Protein AF-A0ABD0YC23-F1 (afdb_monomer)

Secondary structure (DSSP, 8-state):
-EEE------TT-----TTEEEEEEPPSSSSS--EEEEEETTS-EEEE-PPP-TTS-EEEEEEEEETTEEEEEEEEE--TTS---HHHHHHHH-SSSEEEEEEE-----GGGT-SS--HHHHHHHHHHHHH-PEEE--SS-SB--TTS-S--B--EEEEES-TTSEEEEEE-S--SSSBPPEEEEES-SSHHHHHHHHHHHHHHHTT-EEEEEEEEBTTTTTT--HHHHHHHHHHTT--HHHHHHHHHHHSSEEE--EETTEEPPPEEESS---TT-SSHHHHHHHHHTTGGGG--SS-EEEEETTEEEEEEEESSHHHHHHHHHHHHHHHHHHHHHTT--B-TTT-EEEEE---------S--SSPPPP-----PPPPPPPPPEE-GGG--HHHHHHHHHTTS-SSPPP-SSHHHHHHHHHHHHHHHHHHHHHH--EE---PPP-PPPHHHHHHHHHHHHHHHHHHHH--HHHHHHHHHHHHHHHHHHHHHHHHHHHHHHHH--TTSTTHHHHHHHHTT---TT-EEEEETTEEEEE---SSHHHHHHHHHHHHHHHHHHHHHTT----TTT--EE---S--S----EEEETTEEEEEESEEEETTEEEETTS--HHHHHHHHHHHHHHHHHTHHHHH-SSS-HHHHHHHIIIIIHHHHTTTHHHHTT--HHHHHHHHHHHHHHHHHHHT--TTS-HHHHHHHTT---HHHHHHHHHHHHHHHHHT-SSHHHHT----S----S-PPPPTT-------

Structure (mmCIF, N/CA/C/O backbone):
data_AF-A0ABD0YC23-F1
#
_entry.id   AF-A0ABD0YC23-F1
#
loop_
_atom_site.group_PDB
_atom_site.id
_atom_site.type_symbol
_atom_site.label_atom_id
_atom_site.label_alt_id
_atom_site.label_comp_id
_atom_site.label_asym_id
_atom_site.label_entity_id
_atom_site.label_seq_id
_atom_site.pdbx_PDB_ins_code
_atom_site.Cartn_x
_atom_site.Cartn_y
_atom_site.Cartn_z
_atom_site.occupancy
_atom_site.B_iso_or_equiv
_atom_site.auth_seq_id
_atom_site.auth_comp_id
_atom_site.auth_asym_id
_atom_site.auth_atom_id
_atom_site.pdbx_PDB_model_num
ATOM 1 N N . MET A 1 1 ? -1.318 6.157 15.256 1.00 77.00 1 MET A N 1
ATOM 2 C CA . MET A 1 1 ? -1.445 6.557 16.674 1.00 77.00 1 MET A CA 1
ATOM 3 C C . MET A 1 1 ? -0.772 7.910 16.801 1.00 77.00 1 MET A C 1
ATOM 5 O O . MET A 1 1 ? 0.180 8.121 16.065 1.00 77.00 1 MET A O 1
ATOM 9 N N . ALA A 1 2 ? -1.264 8.806 17.650 1.00 84.69 2 ALA A N 1
ATOM 10 C CA . ALA A 1 2 ? -0.619 10.093 17.910 1.00 84.69 2 ALA A CA 1
ATOM 11 C C . ALA A 1 2 ? -0.425 10.286 19.416 1.00 84.69 2 ALA A C 1
ATOM 13 O O . ALA A 1 2 ? -1.319 9.954 20.199 1.00 84.69 2 ALA A O 1
ATOM 14 N N . LEU A 1 3 ? 0.741 10.802 19.794 1.00 87.19 3 LEU A N 1
ATOM 15 C CA . LEU A 1 3 ? 1.097 11.174 21.158 1.00 87.19 3 LEU A CA 1
ATOM 16 C C . LEU A 1 3 ? 1.062 12.700 21.208 1.00 87.19 3 LEU A C 1
ATOM 18 O O . LEU A 1 3 ? 1.767 13.348 20.443 1.00 87.19 3 LEU A O 1
ATOM 22 N N . LEU A 1 4 ? 0.170 13.260 22.019 1.00 87.56 4 LEU A N 1
ATOM 23 C CA . LEU A 1 4 ? -0.036 14.700 22.120 1.00 87.56 4 LEU A CA 1
ATOM 24 C C . LEU A 1 4 ? 0.465 15.189 23.472 1.00 87.56 4 LEU A C 1
ATOM 26 O O . LEU A 1 4 ? 0.055 14.667 24.514 1.00 87.56 4 LEU A O 1
ATOM 30 N N . THR A 1 5 ? 1.319 16.195 23.451 1.00 85.62 5 THR A N 1
ATOM 31 C CA . THR A 1 5 ? 1.749 16.963 24.619 1.00 85.62 5 THR A CA 1
ATOM 32 C C . THR A 1 5 ? 0.992 18.289 24.655 1.00 85.62 5 THR A C 1
ATOM 34 O O . THR A 1 5 ? 0.327 18.650 23.686 1.00 85.62 5 THR A O 1
ATOM 37 N N . GLU A 1 6 ? 1.000 18.957 25.810 1.00 84.19 6 GLU A N 1
ATOM 38 C CA . GLU A 1 6 ? 0.387 20.282 25.994 1.00 84.19 6 GLU A CA 1
ATOM 39 C C . GLU A 1 6 ? -1.021 20.441 25.396 1.00 84.19 6 GLU A C 1
ATOM 41 O O . GLU A 1 6 ? -1.325 21.389 24.690 1.00 84.19 6 GLU A O 1
ATOM 46 N N . THR A 1 7 ? -1.947 19.524 25.684 1.00 79.81 7 THR A N 1
ATOM 47 C CA . THR A 1 7 ? -3.281 19.602 25.048 1.00 79.81 7 THR A CA 1
ATOM 48 C C . THR A 1 7 ? -4.116 20.823 25.471 1.00 79.81 7 THR A C 1
ATOM 50 O O . THR A 1 7 ? -5.098 21.144 24.808 1.00 79.81 7 THR A O 1
ATOM 53 N N . HIS A 1 8 ? -3.770 21.488 26.583 1.00 79.62 8 HIS A N 1
ATOM 54 C CA . HIS A 1 8 ? -4.534 22.577 27.229 1.00 79.62 8 HIS A CA 1
ATOM 55 C C . HIS A 1 8 ? -6.008 22.257 27.543 1.00 79.62 8 HIS A C 1
ATOM 57 O O . HIS A 1 8 ? -6.783 23.145 27.901 1.00 79.62 8 HIS A O 1
ATOM 63 N N . LEU A 1 9 ? -6.410 20.991 27.451 1.00 74.50 9 LEU A N 1
ATOM 64 C CA . LEU A 1 9 ? -7.786 20.583 27.676 1.00 74.50 9 LEU A CA 1
ATOM 65 C C . LEU A 1 9 ? -8.067 20.429 29.174 1.00 74.50 9 LEU A C 1
ATOM 67 O O . LEU A 1 9 ? -7.261 19.878 29.924 1.00 74.50 9 LEU A O 1
ATOM 71 N N . LYS A 1 10 ? -9.248 20.875 29.611 1.00 76.44 10 LYS A N 1
ATOM 72 C CA . LYS A 1 10 ? -9.713 20.676 30.990 1.00 76.44 10 LYS A CA 1
ATOM 73 C C . LYS A 1 10 ? -10.306 19.266 31.148 1.00 76.44 10 LYS A C 1
ATOM 75 O O . LYS A 1 10 ? -10.780 18.709 30.150 1.00 76.44 10 LYS A O 1
ATOM 80 N N . PRO A 1 11 ? -10.375 18.705 32.373 1.00 74.50 11 PRO A N 1
ATOM 81 C CA . PRO A 1 11 ? -10.933 17.365 32.606 1.00 74.50 11 PRO A CA 1
ATOM 82 C C . PRO A 1 11 ? -12.360 17.162 32.069 1.00 74.50 11 PRO A C 1
ATOM 84 O O . PRO A 1 11 ? -12.723 16.074 31.637 1.00 74.50 11 PRO A O 1
ATOM 87 N N . HIS A 1 12 ? -13.172 18.223 32.042 1.00 75.00 12 HIS A N 1
ATOM 88 C CA . HIS A 1 12 ? -14.544 18.187 31.523 1.00 75.00 12 HIS A CA 1
ATOM 89 C C . HIS A 1 12 ? -14.645 18.413 30.003 1.00 75.00 12 HIS A C 1
ATOM 91 O O . HIS A 1 12 ? -15.704 18.202 29.412 1.00 75.00 12 HIS A O 1
ATOM 97 N N . THR A 1 13 ? -13.572 18.852 29.341 1.00 71.94 13 THR A N 1
ATOM 98 C CA . THR A 1 13 ? -13.572 19.082 27.893 1.00 71.94 13 THR A CA 1
ATOM 99 C C . THR A 1 13 ? -13.552 17.736 27.171 1.00 71.94 13 THR A C 1
ATOM 101 O O . THR A 1 13 ? -12.665 16.928 27.414 1.00 71.94 13 THR A O 1
ATOM 104 N N . LYS A 1 14 ? -14.485 17.466 26.252 1.00 64.69 14 LYS A N 1
ATOM 105 C CA . LYS A 1 14 ? -14.485 16.216 25.468 1.00 64.69 14 LYS A CA 1
ATOM 106 C C . LYS A 1 14 ? -13.683 16.392 24.175 1.00 64.69 14 LYS A C 1
ATOM 108 O O . LYS A 1 14 ? -14.085 17.160 23.308 1.00 64.69 14 LYS A O 1
ATOM 113 N N . LEU A 1 15 ? -12.582 15.650 24.022 1.00 65.44 15 LEU A N 1
ATOM 114 C CA . LEU A 1 15 ? -11.820 15.575 22.768 1.00 65.44 15 LEU A CA 1
ATOM 115 C C . LEU A 1 15 ? -12.269 14.352 21.967 1.00 65.44 15 LEU A C 1
ATOM 117 O O . LEU A 1 15 ? -11.932 13.215 22.304 1.00 65.44 15 LEU A O 1
ATOM 121 N N . TYR A 1 16 ? -13.033 14.597 20.905 1.00 70.12 16 TYR A N 1
ATOM 122 C CA . TYR A 1 16 ? -13.565 13.552 20.042 1.00 70.12 16 TYR A CA 1
ATOM 123 C C . TYR A 1 16 ? -12.933 13.599 18.652 1.00 70.12 16 TYR A C 1
ATOM 125 O O . TYR A 1 16 ? -13.166 14.526 17.877 1.00 70.12 16 TYR A O 1
ATOM 133 N N . THR A 1 17 ? -12.203 12.539 18.315 1.00 66.50 17 THR A N 1
ATOM 134 C CA . THR A 1 17 ? -11.579 12.359 17.003 1.00 66.50 17 THR A CA 1
ATOM 135 C C . THR A 1 17 ? -12.180 11.109 16.350 1.00 66.50 17 THR A C 1
ATOM 137 O O . THR A 1 17 ? -11.949 9.999 16.828 1.00 66.50 17 THR A O 1
ATOM 140 N N . PRO A 1 18 ? -13.003 11.224 15.287 1.00 63.09 18 PRO A N 1
ATOM 141 C CA . PRO A 1 18 ? -13.678 10.071 14.691 1.00 63.09 18 PRO A CA 1
ATOM 142 C C . PRO A 1 18 ? -12.716 8.957 14.253 1.00 63.09 18 PRO A C 1
ATOM 144 O O . PRO A 1 18 ? -11.789 9.212 13.488 1.00 63.09 18 PRO A O 1
ATOM 147 N N . GLY A 1 19 ? -12.971 7.717 14.685 1.00 66.62 19 GLY A N 1
ATOM 148 C CA . GLY A 1 19 ? -12.115 6.561 14.398 1.00 66.62 19 GLY A CA 1
ATOM 149 C C . GLY A 1 19 ? -10.919 6.420 15.344 1.00 66.62 19 GLY A C 1
ATOM 150 O O . GLY A 1 19 ? -10.096 5.527 15.135 1.00 66.62 19 GLY A O 1
ATOM 151 N N . TYR A 1 20 ? -10.824 7.279 16.365 1.00 75.12 20 TYR A N 1
ATOM 152 C CA . TYR A 1 20 ? -9.792 7.237 17.390 1.00 75.12 20 TYR A CA 1
ATOM 153 C C . TYR A 1 20 ? -10.399 7.236 18.799 1.00 75.12 20 TYR A C 1
ATOM 155 O O . TYR A 1 20 ? -11.367 7.939 19.089 1.00 75.12 20 TYR A O 1
ATOM 163 N N . ILE A 1 21 ? -9.783 6.450 19.672 1.00 80.69 21 ILE A N 1
ATOM 164 C CA . ILE A 1 21 ? -9.956 6.441 21.116 1.00 80.69 21 ILE A CA 1
ATOM 165 C C . ILE A 1 21 ? -8.944 7.426 21.696 1.00 80.69 21 ILE A C 1
ATOM 167 O O . ILE A 1 21 ? -7.751 7.359 21.391 1.00 80.69 21 ILE A O 1
ATOM 171 N N . THR A 1 22 ? -9.439 8.341 22.520 1.00 84.25 22 THR A N 1
ATOM 172 C CA . THR A 1 22 ? -8.638 9.371 23.178 1.00 84.25 22 THR A CA 1
ATOM 173 C C . THR A 1 22 ? -8.439 8.987 24.637 1.00 84.25 22 THR A C 1
ATOM 175 O O . THR A 1 22 ? -9.404 8.937 25.395 1.00 84.25 22 THR A O 1
ATOM 178 N N . LEU A 1 23 ? -7.194 8.752 25.039 1.00 87.12 23 LEU A N 1
ATOM 179 C CA . LEU A 1 23 ? -6.802 8.611 26.442 1.00 87.12 23 LEU A CA 1
ATOM 180 C C . LEU A 1 23 ? -6.134 9.899 26.900 1.00 87.12 23 LEU A C 1
ATOM 182 O O . LEU A 1 23 ? -5.411 10.512 26.113 1.00 87.12 23 LEU A O 1
ATOM 186 N N . ARG A 1 24 ? -6.356 10.312 28.150 1.00 85.88 24 ARG A N 1
ATOM 187 C CA . ARG A 1 24 ? -5.869 11.596 28.672 1.00 85.88 24 ARG A CA 1
ATOM 188 C C . ARG A 1 24 ? -5.372 11.488 30.102 1.00 85.88 24 ARG A C 1
ATOM 190 O O . ARG A 1 24 ? -5.917 10.727 30.895 1.00 85.88 24 ARG A O 1
ATOM 197 N N . ASN A 1 25 ? -4.356 12.286 30.405 1.00 86.50 25 ASN A N 1
ATOM 198 C CA . ASN A 1 25 ? -3.923 12.604 31.757 1.00 86.50 25 ASN A CA 1
ATOM 199 C C . ASN A 1 25 ? -3.857 14.131 31.869 1.00 86.50 25 ASN A C 1
ATOM 201 O O . ASN A 1 25 ? -2.895 14.764 31.419 1.00 86.50 25 ASN A O 1
ATOM 205 N N . ASP A 1 26 ? -4.934 14.701 32.405 1.00 82.38 26 ASP A N 1
ATOM 206 C CA . ASP A 1 26 ? -5.134 16.142 32.495 1.00 82.38 26 ASP A CA 1
ATOM 207 C C . ASP A 1 26 ? -4.586 16.706 33.810 1.00 82.38 26 ASP A C 1
ATOM 209 O O . ASP A 1 26 ? -4.630 16.065 34.863 1.00 82.38 26 ASP A O 1
ATOM 213 N N . ARG A 1 27 ? -4.088 17.943 33.777 1.00 74.00 27 ARG A N 1
ATOM 214 C CA . ARG A 1 27 ? -3.764 18.690 34.995 1.00 74.00 27 ARG A CA 1
ATOM 215 C C . ARG A 1 27 ? -5.024 19.279 35.618 1.00 74.00 27 ARG A C 1
ATOM 217 O O . ARG A 1 27 ? -5.859 19.876 34.942 1.00 74.00 27 ARG A O 1
ATOM 224 N N . VAL A 1 28 ? -5.121 19.158 36.938 1.00 66.88 28 VAL A N 1
ATOM 225 C CA . VAL A 1 28 ? -6.158 19.808 37.741 1.00 66.88 28 VAL A CA 1
ATOM 226 C C . VAL A 1 28 ? -5.629 21.183 38.166 1.00 66.88 28 VAL A C 1
ATOM 228 O O . VAL A 1 28 ? -4.537 21.275 38.718 1.00 66.88 28 VAL A O 1
ATOM 231 N N . GLY A 1 29 ? -6.365 22.260 37.870 1.00 63.53 29 GLY A N 1
ATOM 232 C CA . GLY A 1 29 ? -6.084 23.607 38.397 1.00 63.53 29 GLY A CA 1
ATOM 233 C C . GLY A 1 29 ? -5.129 24.517 37.602 1.00 63.53 29 GLY A C 1
ATOM 234 O O . GLY A 1 29 ? -4.903 25.644 38.031 1.00 63.53 29 GLY A O 1
ATOM 235 N N . ARG A 1 30 ? -4.587 24.104 36.444 1.00 60.44 30 ARG A N 1
ATOM 236 C CA . ARG A 1 30 ? -3.809 24.979 35.531 1.00 60.44 30 ARG A CA 1
ATOM 237 C C . ARG A 1 30 ? -4.167 24.718 34.065 1.00 60.44 30 ARG A C 1
ATOM 239 O O . ARG A 1 30 ? -4.421 23.576 33.692 1.00 60.44 30 ARG A O 1
ATOM 246 N N . ASN A 1 31 ? -4.150 25.761 33.229 1.00 53.66 31 ASN A N 1
ATOM 247 C CA . ASN A 1 31 ? -4.265 25.615 31.775 1.00 53.66 31 ASN A CA 1
ATOM 248 C C . ASN A 1 31 ? -2.898 25.182 31.207 1.00 53.66 31 ASN A C 1
ATOM 250 O O . ASN A 1 31 ? -1.928 25.920 31.347 1.00 53.66 31 ASN A O 1
ATOM 254 N N . GLY A 1 32 ? -2.820 24.011 30.566 1.00 61.03 32 GLY A N 1
ATOM 255 C CA . GLY A 1 32 ? -1.600 23.516 29.898 1.00 61.03 32 GLY A CA 1
ATOM 256 C C . GLY A 1 32 ? -0.883 22.366 30.612 1.00 61.03 32 GLY A C 1
ATOM 257 O O . GLY A 1 32 ? -1.196 22.030 31.752 1.00 61.03 32 GLY A O 1
ATOM 258 N N . GLY A 1 33 ? 0.050 21.715 29.910 1.00 63.06 33 GLY A N 1
ATOM 259 C CA . GLY A 1 33 ? 0.875 20.615 30.432 1.00 63.06 33 GLY A CA 1
ATOM 260 C C . GLY A 1 33 ? 0.179 19.264 30.652 1.00 63.06 33 GLY A C 1
ATOM 261 O O . GLY A 1 33 ? 0.593 18.497 31.521 1.00 63.06 33 GLY A O 1
ATOM 262 N N . SER A 1 34 ? -0.889 18.989 29.899 1.00 80.06 34 SER A N 1
ATOM 263 C CA . SER A 1 34 ? -1.630 17.714 29.903 1.00 80.06 34 SER A CA 1
ATOM 264 C C . SER A 1 34 ? -1.250 16.856 28.696 1.00 80.06 34 SER A C 1
ATOM 266 O O . SER A 1 34 ? -1.047 17.403 27.612 1.00 80.06 34 SER A O 1
ATOM 268 N N . VAL A 1 35 ? -1.222 15.530 28.850 1.00 86.88 35 VAL A N 1
ATOM 269 C CA . VAL A 1 35 ? -0.870 14.590 27.767 1.00 86.88 35 VAL A CA 1
ATOM 270 C C . VAL A 1 35 ? -2.077 13.786 27.299 1.00 86.88 35 VAL A C 1
ATOM 272 O O . VAL A 1 35 ? -2.952 13.429 28.093 1.00 86.88 35 VAL A O 1
ATOM 275 N N . ALA A 1 36 ? -2.111 13.455 26.009 1.00 86.81 36 ALA A N 1
ATOM 276 C CA . ALA A 1 36 ? -3.126 12.581 25.434 1.00 86.81 36 ALA A CA 1
ATOM 277 C C . ALA A 1 36 ? -2.533 11.567 24.453 1.00 86.81 36 ALA A C 1
ATOM 279 O O . ALA A 1 36 ? -1.530 11.826 23.793 1.00 86.81 36 ALA A O 1
ATOM 280 N N . ILE A 1 37 ? -3.172 10.407 24.330 1.00 88.19 37 ILE A N 1
ATOM 281 C CA . ILE A 1 37 ? -2.880 9.427 23.282 1.00 88.19 37 ILE A CA 1
ATOM 282 C C . ILE A 1 37 ? -4.133 9.260 22.429 1.00 88.19 37 ILE A C 1
ATOM 284 O O . ILE A 1 37 ? -5.191 8.891 22.939 1.00 88.19 37 ILE A O 1
ATOM 288 N N . LEU A 1 38 ? -3.999 9.505 21.125 1.00 82.31 38 LEU A N 1
ATOM 289 C CA . LEU A 1 38 ? -5.019 9.191 20.127 1.00 82.31 38 LEU A CA 1
ATOM 290 C C . LEU A 1 38 ? -4.676 7.861 19.454 1.00 82.31 38 LEU A C 1
ATOM 292 O O . LEU A 1 38 ? -3.755 7.761 18.632 1.00 82.31 38 LEU A O 1
ATOM 296 N N . LEU A 1 39 ? -5.447 6.828 19.767 1.00 78.31 39 LEU A N 1
ATOM 297 C CA . LEU A 1 39 ? -5.275 5.489 19.219 1.00 78.31 39 LEU A CA 1
ATOM 298 C C . LEU A 1 39 ? -6.400 5.162 18.242 1.00 78.31 39 LEU A C 1
ATOM 300 O O . LEU A 1 39 ? -7.549 5.443 18.526 1.00 78.31 39 LEU A O 1
ATOM 304 N N . LYS A 1 40 ? -6.105 4.548 17.095 1.00 72.69 40 LYS A N 1
ATOM 305 C CA . LYS A 1 40 ? -7.156 4.121 16.160 1.00 72.69 40 LYS A CA 1
ATOM 306 C C . LYS A 1 40 ? -8.035 3.055 16.828 1.00 72.69 40 LYS A C 1
ATOM 308 O O . LYS A 1 40 ? -7.487 2.116 17.394 1.00 72.69 40 LYS A O 1
ATOM 313 N N . GLU A 1 41 ? -9.360 3.167 16.714 1.00 78.62 41 GLU A N 1
ATOM 314 C CA . GLU A 1 41 ? -10.340 2.262 17.361 1.00 78.62 41 GLU A CA 1
ATOM 315 C C . GLU A 1 41 ? -10.096 0.772 17.044 1.00 78.62 41 GLU A C 1
ATOM 317 O O . GLU A 1 41 ? -10.433 -0.098 17.837 1.00 78.62 41 GLU A O 1
ATOM 322 N N . SER A 1 42 ? -9.467 0.471 15.903 1.00 69.00 42 SER A N 1
ATOM 323 C CA . SER A 1 42 ? -9.135 -0.891 15.474 1.00 69.00 42 SER A CA 1
ATOM 324 C C . SER A 1 42 ? -7.899 -1.501 16.148 1.00 69.00 42 SER A C 1
ATOM 326 O O . SER A 1 42 ? -7.571 -2.645 15.849 1.00 69.00 42 SER A O 1
ATOM 328 N N . ILE A 1 43 ? -7.144 -0.747 16.955 1.00 68.94 43 ILE A N 1
ATOM 329 C CA . ILE A 1 43 ? -5.915 -1.239 17.593 1.00 68.94 43 ILE A CA 1
ATOM 330 C C . ILE A 1 43 ? -6.255 -1.690 19.017 1.00 68.94 43 ILE A C 1
ATOM 332 O O . ILE A 1 43 ? -6.589 -0.838 19.843 1.00 68.94 43 ILE A O 1
ATOM 336 N N . PRO A 1 44 ? -6.154 -2.993 19.339 1.00 79.06 44 PRO A N 1
ATOM 337 C CA . PRO A 1 44 ? -6.348 -3.460 20.703 1.00 79.06 44 PRO A CA 1
ATOM 338 C C . PRO A 1 44 ? -5.219 -2.941 21.598 1.00 79.06 44 PRO A C 1
ATOM 340 O O . PRO A 1 44 ? -4.037 -3.020 21.253 1.00 79.06 44 PRO A O 1
ATOM 343 N N . PHE A 1 45 ? -5.586 -2.413 22.761 1.00 87.00 45 PHE A N 1
ATOM 344 C CA . PHE A 1 45 ? -4.645 -1.863 23.729 1.00 87.00 45 PHE A CA 1
ATOM 345 C C . PHE A 1 45 ? -5.146 -2.062 25.158 1.00 87.00 45 PHE A C 1
ATOM 347 O O . PHE A 1 45 ? -6.336 -2.253 25.401 1.00 87.00 45 PHE A O 1
ATOM 354 N N . ARG A 1 46 ? -4.223 -1.957 26.112 1.00 90.69 46 ARG A N 1
ATOM 355 C CA . ARG A 1 46 ? -4.505 -1.852 27.544 1.00 90.69 46 ARG A CA 1
ATOM 356 C C . ARG A 1 46 ? -3.822 -0.604 28.083 1.00 90.69 46 ARG A C 1
ATOM 358 O O . ARG A 1 46 ? -2.612 -0.472 27.932 1.00 90.69 46 ARG A O 1
ATOM 365 N N . GLN A 1 47 ? -4.561 0.302 28.713 1.00 91.38 47 GLN A N 1
ATOM 366 C CA . GLN A 1 47 ? -3.943 1.421 29.428 1.00 91.38 47 GLN A CA 1
ATOM 367 C C . GLN A 1 47 ? -3.152 0.890 30.631 1.00 91.38 47 GLN A C 1
ATOM 369 O O . GLN A 1 47 ? -3.601 -0.038 31.309 1.00 91.38 47 GLN A O 1
ATOM 374 N N . ILE A 1 48 ? -1.963 1.443 30.864 1.00 91.25 48 ILE A N 1
ATOM 375 C CA . ILE A 1 48 ? -1.129 1.095 32.018 1.00 91.25 48 ILE A CA 1
ATOM 376 C C . ILE A 1 48 ? -1.133 2.233 33.033 1.00 91.25 48 ILE A C 1
ATOM 378 O O . ILE A 1 48 ? -1.173 3.409 32.669 1.00 91.25 48 ILE A O 1
ATOM 382 N N . ASN A 1 49 ? -1.080 1.861 34.308 1.00 86.69 49 ASN A N 1
ATOM 383 C CA . ASN A 1 49 ? -0.960 2.810 35.402 1.00 86.69 49 ASN A CA 1
ATOM 384 C C . ASN A 1 49 ? 0.520 3.142 35.572 1.00 86.69 49 ASN A C 1
ATOM 386 O O . ASN A 1 49 ? 1.311 2.278 35.938 1.00 86.69 49 ASN A O 1
ATOM 390 N N . LEU A 1 50 ? 0.881 4.381 35.256 1.00 87.38 50 LEU A N 1
ATOM 391 C CA . LEU A 1 50 ? 2.231 4.901 35.433 1.00 87.38 50 LEU A CA 1
ATOM 392 C C . LEU A 1 50 ? 2.328 5.645 36.770 1.00 87.38 50 LEU A C 1
ATOM 394 O O . LEU A 1 50 ? 1.324 6.208 37.216 1.00 87.38 50 LEU A O 1
ATOM 398 N N . PRO A 1 51 ? 3.515 5.685 37.398 1.00 79.00 51 PRO A N 1
ATOM 399 C CA . PRO A 1 51 ? 3.719 6.490 38.592 1.00 79.00 51 PRO A CA 1
ATOM 400 C C . PRO A 1 51 ? 3.461 7.966 38.282 1.00 79.00 51 PRO A C 1
ATOM 402 O O . PRO A 1 51 ? 3.937 8.506 37.280 1.00 79.00 51 PRO A O 1
ATOM 405 N N . THR A 1 52 ? 2.698 8.617 39.153 1.00 77.00 52 THR A N 1
ATOM 406 C CA . THR A 1 52 ? 2.511 10.065 39.118 1.00 77.00 52 THR A CA 1
ATOM 407 C C . THR A 1 52 ? 3.755 10.748 39.661 1.00 77.00 52 THR A C 1
ATOM 409 O O . THR A 1 52 ? 4.174 10.454 40.778 1.00 77.00 52 THR A O 1
ATOM 412 N N . ASP A 1 53 ? 4.321 11.676 38.895 1.00 80.75 53 ASP A N 1
ATOM 413 C CA . ASP A 1 53 ? 5.394 12.538 39.379 1.00 80.75 53 ASP A CA 1
ATOM 414 C C . ASP A 1 53 ? 4.790 13.772 40.078 1.00 80.75 53 ASP A C 1
ATOM 416 O O . ASP A 1 53 ? 4.097 14.558 39.415 1.00 80.75 53 ASP A O 1
ATOM 420 N N . PRO A 1 54 ? 5.001 13.950 41.396 1.00 73.31 54 PRO A N 1
ATOM 421 C CA . PRO A 1 54 ? 4.491 15.110 42.126 1.00 73.31 54 PRO A CA 1
ATOM 422 C C . PRO A 1 54 ? 5.091 16.432 41.625 1.00 73.31 54 PRO A C 1
ATOM 424 O O . PRO A 1 54 ? 4.440 17.470 41.731 1.00 73.31 54 PRO A O 1
ATOM 427 N N . ASP A 1 55 ? 6.273 16.393 41.004 1.00 70.88 55 ASP A N 1
ATOM 428 C CA . ASP A 1 55 ? 6.989 17.583 40.530 1.00 70.88 55 ASP A CA 1
ATOM 429 C C . ASP A 1 55 ? 6.429 18.120 39.205 1.00 70.88 55 ASP A C 1
ATOM 431 O O . ASP A 1 55 ? 6.735 19.237 38.789 1.00 70.88 55 ASP A O 1
ATOM 435 N N . GLY A 1 56 ? 5.545 17.356 38.557 1.00 79.56 56 GLY A N 1
ATOM 436 C CA . GLY A 1 56 ? 4.720 17.835 37.459 1.00 79.56 56 GLY A CA 1
ATOM 437 C C . GLY A 1 56 ? 4.944 17.146 36.118 1.00 79.56 56 GLY A C 1
ATOM 438 O O . GLY A 1 56 ? 4.175 17.446 35.198 1.00 79.56 56 GLY A O 1
ATOM 439 N N . THR A 1 57 ? 5.898 16.221 35.972 1.00 87.00 57 THR A N 1
ATOM 440 C CA . THR A 1 57 ? 6.020 15.431 34.734 1.00 87.00 57 THR A CA 1
ATOM 441 C C . THR A 1 57 ? 4.733 14.644 34.498 1.00 87.00 57 THR A C 1
ATOM 443 O O . THR A 1 57 ? 4.250 13.919 35.372 1.00 87.00 57 THR A O 1
ATOM 446 N N . LYS A 1 58 ? 4.137 14.786 33.313 1.00 89.56 58 LYS A N 1
ATOM 447 C CA . LYS A 1 58 ? 2.915 14.063 32.957 1.00 89.56 58 LYS A CA 1
ATOM 448 C C . LYS A 1 58 ? 3.229 12.925 32.016 1.00 89.56 58 LYS A C 1
ATOM 450 O O . LYS A 1 58 ? 3.896 13.102 31.003 1.00 89.56 58 LYS A O 1
ATOM 455 N N . THR A 1 59 ? 2.714 11.756 32.365 1.00 91.88 59 THR A N 1
ATOM 456 C CA . THR A 1 59 ? 2.922 10.531 31.610 1.00 91.88 59 THR A CA 1
ATOM 457 C C . THR A 1 59 ? 1.590 9.841 31.362 1.00 91.88 59 THR A C 1
ATOM 459 O O . THR A 1 59 ? 0.655 9.921 32.164 1.00 91.88 59 THR A O 1
ATOM 462 N N . LEU A 1 60 ? 1.471 9.189 30.214 1.00 92.44 60 LEU A N 1
ATOM 463 C CA . LEU A 1 60 ? 0.314 8.375 29.874 1.00 92.44 60 LEU A CA 1
ATOM 464 C C . LEU A 1 60 ? 0.793 7.191 29.051 1.00 92.44 60 LEU A C 1
ATOM 466 O O . LEU A 1 60 ? 1.467 7.374 28.044 1.00 92.44 60 LEU A O 1
ATOM 470 N N . GLY A 1 61 ? 0.462 5.981 29.489 1.00 92.12 61 GLY A N 1
ATOM 471 C CA . GLY A 1 61 ? 0.995 4.764 28.899 1.00 92.12 61 GLY A CA 1
ATOM 472 C C . GLY A 1 61 ? -0.092 3.846 28.383 1.00 92.12 61 GLY A C 1
ATOM 473 O O . GLY A 1 61 ? -1.136 3.662 29.014 1.00 92.12 61 GLY A O 1
ATOM 474 N N . ILE A 1 62 ? 0.200 3.192 27.268 1.00 92.19 62 ILE A N 1
ATOM 475 C CA . ILE A 1 62 ? -0.563 2.056 26.775 1.00 92.19 62 ILE A CA 1
ATOM 476 C C . ILE A 1 62 ? 0.357 0.876 26.514 1.00 92.19 62 ILE A C 1
ATOM 478 O O . ILE A 1 62 ? 1.528 1.017 26.173 1.00 92.19 62 ILE A O 1
ATOM 482 N N . LYS A 1 63 ? -0.216 -0.309 26.621 1.00 89.44 63 LYS A N 1
ATOM 483 C CA . LYS A 1 63 ? 0.365 -1.563 26.190 1.00 89.44 63 LYS A CA 1
ATOM 484 C C . LYS A 1 63 ? -0.397 -2.029 24.962 1.00 89.44 63 LYS A C 1
ATOM 486 O O . LYS A 1 63 ? -1.611 -2.216 25.018 1.00 89.44 63 LYS A O 1
ATOM 491 N N . VAL A 1 64 ? 0.315 -2.199 23.861 1.00 84.31 64 VAL A N 1
ATOM 492 C CA . VAL A 1 64 ? -0.214 -2.687 22.585 1.00 84.31 64 VAL A CA 1
ATOM 493 C C . VAL A 1 64 ? 0.536 -3.945 22.181 1.00 84.31 64 VAL A C 1
ATOM 495 O O . VAL A 1 64 ? 1.698 -4.133 22.540 1.00 84.31 64 VAL A O 1
ATOM 498 N N . ILE A 1 65 ? -0.124 -4.826 21.438 1.00 74.69 65 ILE A N 1
ATOM 499 C CA . ILE A 1 65 ? 0.549 -5.971 20.826 1.00 74.69 65 ILE A CA 1
ATOM 500 C C . ILE A 1 65 ? 0.938 -5.553 19.414 1.00 74.69 65 ILE A C 1
ATOM 502 O O . ILE A 1 65 ? 0.076 -5.361 18.560 1.00 74.69 65 ILE A O 1
ATOM 506 N N . LEU A 1 66 ? 2.237 -5.397 19.178 1.00 64.38 66 LEU A N 1
ATOM 507 C CA . LEU A 1 66 ? 2.797 -5.107 17.863 1.00 64.38 66 LEU A CA 1
ATOM 508 C C . LEU A 1 66 ? 3.694 -6.280 17.469 1.00 64.38 66 LEU A C 1
ATOM 510 O O . LEU A 1 66 ? 4.609 -6.641 18.205 1.00 64.38 66 LEU A O 1
ATOM 514 N N . ASN A 1 67 ? 3.427 -6.900 16.319 1.00 55.38 67 ASN A N 1
ATOM 515 C CA . ASN A 1 67 ? 4.189 -8.049 15.800 1.00 55.38 67 ASN A CA 1
ATOM 516 C C . ASN A 1 67 ? 4.290 -9.219 16.791 1.00 55.38 67 ASN A C 1
ATOM 518 O O . ASN A 1 67 ? 5.373 -9.761 17.015 1.00 55.38 67 ASN A O 1
ATOM 522 N N . ASN A 1 68 ? 3.177 -9.563 17.445 1.00 57.56 68 ASN A N 1
ATOM 523 C CA . ASN A 1 68 ? 3.112 -10.573 18.511 1.00 57.56 68 ASN A CA 1
ATOM 524 C C . ASN A 1 68 ? 4.039 -10.309 19.705 1.00 57.56 68 ASN A C 1
ATOM 526 O O . ASN A 1 68 ? 4.292 -11.203 20.512 1.00 57.56 68 ASN A O 1
ATOM 530 N N . ARG A 1 69 ? 4.537 -9.081 19.850 1.00 64.62 69 ARG A N 1
ATOM 531 C CA . ARG A 1 69 ? 5.295 -8.644 21.013 1.00 64.62 69 ARG A CA 1
ATOM 532 C C . ARG A 1 69 ? 4.501 -7.595 21.757 1.00 64.62 69 ARG A C 1
ATOM 534 O O . ARG A 1 69 ? 3.864 -6.718 21.181 1.00 64.62 69 ARG A O 1
ATOM 541 N N . SER A 1 70 ? 4.545 -7.716 23.071 1.00 80.56 70 SER A N 1
ATO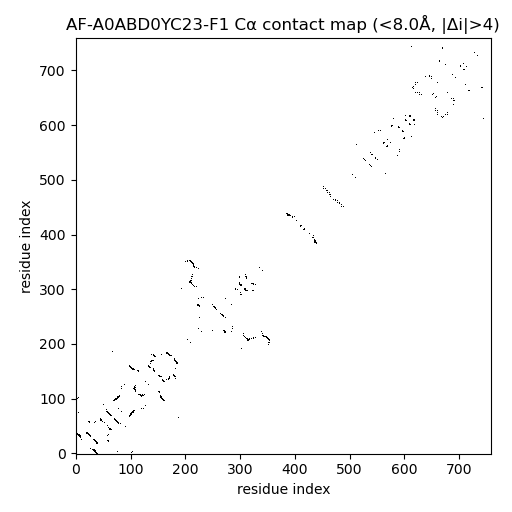M 542 C CA . SER A 1 70 ? 4.054 -6.688 23.966 1.00 80.56 70 SER A CA 1
ATOM 543 C C . SER A 1 70 ? 4.953 -5.458 23.845 1.00 80.56 70 SER A C 1
ATOM 545 O O . SER A 1 70 ? 6.116 -5.511 24.254 1.00 80.56 70 SER A O 1
ATOM 547 N N . THR A 1 71 ? 4.393 -4.367 23.331 1.00 85.56 71 THR A N 1
ATOM 548 C CA . THR A 1 71 ? 5.051 -3.067 23.242 1.00 85.56 71 THR A CA 1
ATOM 549 C C . THR A 1 71 ? 4.338 -2.075 24.149 1.00 85.56 71 THR A C 1
ATOM 551 O O . THR A 1 71 ? 3.149 -1.794 23.988 1.00 85.56 71 THR A O 1
ATOM 554 N N . THR A 1 72 ? 5.076 -1.541 25.110 1.00 92.12 72 THR A N 1
ATOM 555 C CA . THR A 1 72 ? 4.645 -0.460 25.988 1.00 92.12 72 THR A CA 1
ATOM 556 C C . THR A 1 72 ? 5.025 0.867 25.345 1.00 92.12 72 THR A C 1
ATOM 558 O O . THR A 1 72 ? 6.187 1.084 25.014 1.00 92.12 72 THR A O 1
ATOM 561 N N . ILE A 1 73 ? 4.045 1.746 25.156 1.00 92.06 73 ILE A N 1
ATOM 562 C CA . ILE A 1 73 ? 4.220 3.073 24.567 1.00 92.06 73 ILE A CA 1
ATOM 563 C C . ILE A 1 73 ? 3.768 4.103 25.589 1.00 92.06 73 ILE A C 1
ATOM 565 O O . ILE A 1 73 ? 2.625 4.067 26.044 1.00 92.06 73 ILE A O 1
ATOM 569 N N . ILE A 1 74 ? 4.668 5.011 25.944 1.00 94.31 74 ILE A N 1
ATOM 570 C CA . ILE A 1 74 ? 4.476 6.015 26.981 1.00 94.31 74 ILE A CA 1
ATOM 571 C C . ILE A 1 74 ? 4.649 7.394 26.353 1.00 94.31 74 ILE A C 1
ATOM 573 O O . ILE A 1 74 ? 5.705 7.706 25.810 1.00 94.31 74 ILE A O 1
ATOM 577 N N . ASN A 1 75 ? 3.602 8.209 26.435 1.00 94.75 75 ASN A N 1
ATOM 578 C CA . ASN A 1 75 ? 3.652 9.630 26.125 1.00 94.75 75 ASN A CA 1
ATOM 579 C C . ASN A 1 75 ? 4.146 10.401 27.355 1.00 94.75 75 ASN A C 1
ATOM 581 O O . ASN A 1 75 ? 3.628 10.164 28.451 1.00 94.75 75 ASN A O 1
ATOM 585 N N . VAL A 1 76 ? 5.105 11.309 27.179 1.00 92.44 76 VAL A N 1
ATOM 586 C CA . VAL A 1 76 ? 5.687 12.130 28.248 1.00 92.44 76 VAL A CA 1
ATOM 587 C C . VAL A 1 76 ? 5.625 13.607 27.886 1.00 92.44 76 VAL A C 1
ATOM 589 O O . VAL A 1 76 ? 5.944 14.006 26.773 1.00 92.44 76 VAL A O 1
ATOM 592 N N . TYR A 1 77 ? 5.257 14.420 28.869 1.00 92.56 77 TYR A N 1
ATOM 593 C CA . TYR A 1 77 ? 5.482 15.854 28.857 1.00 92.56 77 TYR A CA 1
ATOM 594 C C . TYR A 1 77 ? 6.191 16.256 30.147 1.00 92.56 77 TYR A C 1
ATOM 596 O O . TYR A 1 77 ? 5.622 16.143 31.241 1.00 92.56 77 TYR A O 1
ATOM 604 N N . ASN A 1 78 ? 7.428 16.723 30.014 1.00 91.38 78 ASN A N 1
ATOM 605 C CA . ASN A 1 78 ? 8.198 17.302 31.103 1.00 91.38 78 ASN A CA 1
ATOM 606 C C . ASN A 1 78 ? 8.244 18.832 30.940 1.00 91.38 78 ASN A C 1
ATOM 608 O O . ASN A 1 78 ? 8.801 19.305 29.951 1.00 91.38 78 ASN A O 1
ATOM 612 N N . PRO A 1 79 ? 7.688 19.620 31.877 1.00 88.56 79 PRO A N 1
ATOM 613 C CA . PRO A 1 79 ? 7.744 21.078 31.799 1.00 88.56 79 PRO A CA 1
ATOM 614 C C . PRO A 1 79 ? 9.182 21.615 31.830 1.00 88.56 79 PRO A C 1
ATOM 616 O O . PRO A 1 79 ? 10.033 21.044 32.515 1.00 88.56 79 PRO A O 1
ATOM 619 N N . PRO A 1 80 ? 9.456 22.776 31.213 1.00 85.31 80 PRO A N 1
ATOM 620 C CA . PRO A 1 80 ? 10.814 23.317 31.109 1.00 85.31 80 PRO A CA 1
ATOM 621 C C . PRO A 1 80 ? 11.464 23.656 32.458 1.00 85.31 80 PRO A C 1
ATOM 623 O O . PRO A 1 80 ? 12.687 23.602 32.574 1.00 85.31 80 PRO A O 1
ATOM 626 N N . ASN A 1 81 ? 10.655 23.966 33.475 1.00 85.12 81 ASN A N 1
ATOM 627 C CA . ASN A 1 81 ? 11.113 24.342 34.817 1.00 85.12 81 ASN A CA 1
ATOM 628 C C . ASN A 1 81 ? 11.067 23.179 35.825 1.00 85.12 81 ASN A C 1
ATOM 630 O O . ASN A 1 81 ? 11.245 23.404 37.018 1.00 85.12 81 ASN A O 1
ATOM 634 N N . VAL A 1 82 ? 10.787 21.954 35.369 1.00 88.06 82 VAL A N 1
ATOM 635 C CA . VAL A 1 82 ? 10.754 20.753 36.214 1.00 88.06 82 VAL A CA 1
ATOM 636 C C . VAL A 1 82 ? 12.004 19.923 35.950 1.00 88.06 82 VAL A C 1
ATOM 638 O O . VAL A 1 82 ? 12.386 19.695 34.797 1.00 88.06 82 VAL A O 1
ATOM 641 N N . VAL A 1 83 ? 12.663 19.498 37.030 1.00 90.06 83 VAL A N 1
ATOM 642 C CA . VAL A 1 83 ? 13.862 18.660 36.959 1.00 90.06 83 VAL A CA 1
ATOM 643 C C . VAL A 1 83 ? 13.446 17.221 36.673 1.00 90.06 83 VAL A C 1
ATOM 645 O O . VAL A 1 83 ? 12.751 16.591 37.468 1.00 90.06 83 VAL A O 1
ATOM 648 N N . LEU A 1 84 ? 13.900 16.684 35.543 1.00 89.38 84 LEU A N 1
ATOM 649 C CA . LEU A 1 84 ? 13.639 15.304 35.158 1.00 89.38 84 LEU A CA 1
ATOM 650 C C . LEU A 1 84 ? 14.415 14.355 36.079 1.00 89.38 84 LEU A C 1
ATOM 652 O O . LEU A 1 84 ? 15.645 14.327 36.059 1.00 89.38 84 LEU A O 1
ATOM 656 N N . LYS A 1 85 ? 13.695 13.563 36.879 1.00 89.38 85 LYS A N 1
ATOM 657 C CA . LYS A 1 85 ? 14.288 12.612 37.829 1.00 89.38 85 LYS A CA 1
ATOM 658 C C . LYS A 1 85 ? 14.692 11.302 37.156 1.00 89.38 85 LYS A C 1
ATOM 660 O O . LYS A 1 85 ? 13.895 10.676 36.458 1.00 89.38 85 LYS A O 1
ATOM 665 N N . GLU A 1 86 ? 15.886 10.804 37.475 1.00 87.31 86 GLU A N 1
ATOM 666 C CA . GLU A 1 86 ? 16.341 9.487 37.007 1.00 87.31 86 GLU A CA 1
ATOM 667 C C . GLU A 1 86 ? 15.437 8.352 37.522 1.00 87.31 86 GLU A C 1
ATOM 669 O O . GLU A 1 86 ? 15.136 7.416 36.785 1.00 87.31 86 GLU A O 1
ATOM 674 N N . CYS A 1 87 ? 14.933 8.440 38.761 1.00 87.50 87 CYS A N 1
ATOM 675 C CA . CYS A 1 87 ? 14.030 7.425 39.312 1.00 87.50 87 CYS A CA 1
ATOM 676 C C . CYS A 1 87 ? 12.722 7.300 38.515 1.00 87.50 87 CYS A C 1
ATOM 678 O O . CYS A 1 87 ? 12.237 6.185 38.323 1.00 87.50 87 CYS A O 1
ATOM 680 N N . LEU A 1 88 ? 12.197 8.413 37.989 1.00 89.56 88 LEU A N 1
ATOM 681 C CA . LEU A 1 88 ? 11.039 8.398 37.103 1.00 89.56 88 LEU A CA 1
ATOM 682 C C . LEU A 1 88 ? 11.381 7.664 35.805 1.00 89.56 88 LEU A C 1
ATOM 684 O O . LEU A 1 88 ? 10.663 6.740 35.437 1.00 89.56 88 LEU A O 1
ATOM 688 N N . LEU A 1 89 ? 12.498 8.014 35.156 1.00 89.06 89 LEU A N 1
ATOM 689 C CA . LEU A 1 89 ? 12.956 7.337 33.938 1.00 89.06 89 LEU A CA 1
ATOM 690 C C . LEU A 1 89 ? 13.124 5.827 34.157 1.00 89.06 89 LEU A C 1
ATOM 692 O O . LEU A 1 89 ? 12.639 5.043 33.346 1.00 89.06 89 LEU A O 1
ATOM 696 N N . ARG A 1 90 ? 13.713 5.401 35.283 1.00 88.06 90 ARG A N 1
ATOM 697 C CA . ARG A 1 90 ? 13.817 3.973 35.633 1.00 88.06 90 ARG A CA 1
ATOM 698 C C . ARG A 1 90 ? 12.448 3.301 35.679 1.00 88.06 90 ARG A C 1
ATOM 700 O O . ARG A 1 90 ? 12.271 2.276 35.031 1.00 88.06 90 ARG A O 1
ATOM 707 N N . ASN A 1 91 ? 11.473 3.910 36.348 1.00 89.31 91 ASN A N 1
ATOM 708 C CA . ASN A 1 91 ? 10.124 3.353 36.440 1.00 89.31 91 ASN A CA 1
ATOM 709 C C . ASN A 1 91 ? 9.401 3.312 35.083 1.00 89.31 91 ASN A C 1
ATOM 711 O O . ASN A 1 91 ? 8.604 2.410 34.840 1.00 89.31 91 ASN A O 1
ATOM 715 N N . LEU A 1 92 ? 9.665 4.266 34.181 1.00 90.31 92 LEU A N 1
ATOM 716 C CA . LEU A 1 92 ? 9.091 4.247 32.829 1.00 90.31 92 LEU A CA 1
ATOM 717 C C . LEU A 1 92 ? 9.648 3.101 31.976 1.00 90.31 92 LEU A C 1
ATOM 719 O O . LEU A 1 92 ? 8.942 2.611 31.098 1.00 90.31 92 LEU A O 1
ATOM 723 N N . PHE A 1 93 ? 10.879 2.660 32.242 1.00 90.44 93 PHE A N 1
ATOM 724 C CA . PHE A 1 93 ? 11.536 1.561 31.533 1.00 90.44 93 PHE A CA 1
ATOM 725 C C . PHE A 1 93 ? 11.427 0.197 32.235 1.00 90.44 93 PHE A C 1
ATOM 727 O O . PHE A 1 93 ? 11.809 -0.811 31.639 1.00 90.44 93 PHE A O 1
ATOM 734 N N . ASP A 1 94 ? 10.835 0.131 33.431 1.00 88.25 94 ASP A N 1
ATOM 735 C CA . ASP A 1 94 ? 10.649 -1.093 34.227 1.00 88.25 94 ASP A CA 1
ATOM 736 C C . ASP A 1 94 ? 9.429 -1.929 33.783 1.00 88.25 94 ASP A C 1
ATOM 738 O O . ASP A 1 94 ? 8.625 -2.426 34.569 1.00 88.25 94 ASP A O 1
ATOM 742 N N . TYR A 1 95 ? 9.248 -2.066 32.468 1.00 85.81 95 TYR A N 1
ATOM 743 C CA . TYR A 1 95 ? 8.184 -2.872 31.878 1.00 85.81 95 TYR A CA 1
ATOM 744 C C . TYR A 1 95 ? 8.770 -3.980 31.006 1.00 85.81 95 TYR A C 1
ATOM 746 O O . TYR A 1 95 ? 9.677 -3.766 30.205 1.00 85.81 95 TYR A O 1
ATOM 754 N N . ARG A 1 96 ? 8.197 -5.186 31.109 1.00 79.44 96 ARG A N 1
ATOM 755 C CA . ARG A 1 96 ? 8.597 -6.324 30.269 1.00 79.44 96 ARG A CA 1
ATOM 756 C C . ARG A 1 96 ? 8.262 -6.079 28.794 1.00 79.44 96 ARG A C 1
ATOM 758 O O . ARG A 1 96 ? 7.124 -5.745 28.458 1.00 79.44 96 ARG A O 1
ATOM 765 N N . GLY A 1 97 ? 9.217 -6.390 27.919 1.00 80.94 97 GLY A N 1
ATOM 766 C CA . GLY A 1 97 ? 9.067 -6.301 26.465 1.00 80.94 97 GLY A CA 1
ATOM 767 C C . GLY A 1 97 ? 9.695 -5.037 25.885 1.00 80.94 97 GLY A C 1
ATOM 768 O O . GLY A 1 97 ? 10.638 -4.487 26.447 1.00 80.94 97 GLY A O 1
ATOM 769 N N . THR A 1 98 ? 9.202 -4.597 24.728 1.00 85.12 98 THR A N 1
ATOM 770 C CA . THR A 1 98 ? 9.675 -3.357 24.101 1.00 85.12 98 THR A CA 1
ATOM 771 C C . THR A 1 98 ? 9.016 -2.170 24.789 1.00 85.12 98 THR A C 1
ATOM 773 O O . THR A 1 98 ? 7.793 -2.126 24.886 1.00 85.12 98 THR A O 1
ATOM 776 N N . VAL A 1 99 ? 9.813 -1.211 25.249 1.00 90.50 99 VAL A N 1
ATOM 777 C CA . VAL A 1 99 ? 9.337 0.020 25.884 1.00 90.50 99 VAL A CA 1
ATOM 778 C C . VAL A 1 99 ? 9.781 1.202 25.046 1.00 90.50 99 VAL A C 1
ATOM 780 O O . VAL A 1 99 ? 10.961 1.310 24.714 1.00 90.50 99 VAL A O 1
ATOM 783 N N . ILE A 1 100 ? 8.827 2.065 24.709 1.00 91.62 100 ILE A N 1
ATOM 784 C CA . ILE A 1 100 ? 9.025 3.279 23.925 1.00 91.62 100 ILE A CA 1
ATOM 785 C C . ILE A 1 100 ? 8.445 4.439 24.719 1.00 91.62 100 ILE A C 1
ATOM 787 O O . ILE 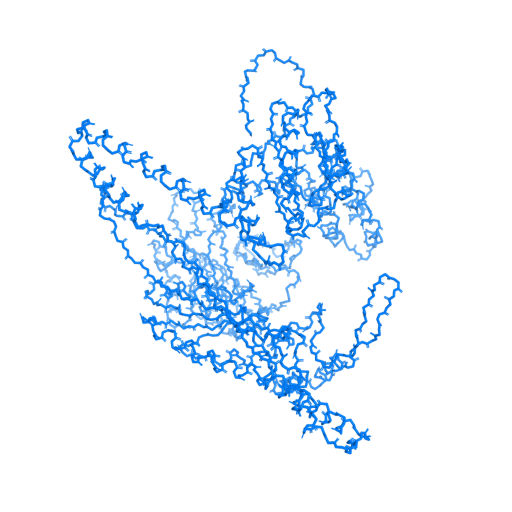A 1 100 ? 7.264 4.431 25.062 1.00 91.62 100 ILE A O 1
ATOM 791 N N . VAL A 1 101 ? 9.277 5.430 24.999 1.00 93.19 101 VAL A N 1
ATOM 792 C CA . VAL A 1 101 ? 8.922 6.643 25.728 1.00 93.19 101 VAL A CA 1
ATOM 793 C C . VAL A 1 101 ? 9.153 7.816 24.788 1.00 93.19 101 VAL A C 1
ATOM 795 O O . VAL A 1 101 ? 10.270 8.015 24.323 1.00 93.19 101 VAL A O 1
ATOM 798 N N . ALA A 1 102 ? 8.107 8.563 24.463 1.00 93.75 102 ALA A N 1
ATOM 799 C CA . ALA A 1 102 ? 8.162 9.622 23.463 1.00 93.75 102 ALA A CA 1
ATOM 800 C C . ALA A 1 102 ? 7.365 10.848 23.903 1.00 93.75 102 ALA A C 1
ATOM 802 O O . ALA A 1 102 ? 6.342 10.714 24.575 1.00 93.75 102 ALA A O 1
ATOM 803 N N . GLY A 1 103 ? 7.813 12.026 23.484 1.00 91.56 103 GLY A N 1
ATOM 804 C CA . GLY A 1 103 ? 7.136 13.293 23.737 1.00 91.56 103 GLY A CA 1
ATOM 805 C C . GLY A 1 103 ? 8.128 14.422 23.982 1.00 91.56 103 GLY A C 1
ATOM 806 O O . GLY A 1 103 ? 9.295 14.319 23.602 1.00 91.56 103 GLY A O 1
ATOM 807 N N . ASP A 1 104 ? 7.658 15.486 24.622 1.00 92.31 104 ASP A N 1
ATOM 808 C CA . ASP A 1 104 ? 8.457 16.674 24.910 1.00 92.31 104 ASP A CA 1
ATOM 809 C C . ASP A 1 104 ? 9.119 16.538 26.285 1.00 92.31 104 ASP A C 1
ATOM 811 O O . ASP A 1 104 ? 8.465 16.555 27.335 1.00 92.31 104 ASP A O 1
ATOM 815 N N . PHE A 1 105 ? 10.441 16.382 26.272 1.00 90.81 105 PHE A N 1
ATOM 816 C CA . PHE A 1 105 ? 11.241 16.251 27.487 1.00 90.81 105 PHE A CA 1
ATOM 817 C C . PHE A 1 105 ? 11.746 17.598 28.013 1.00 90.81 105 PHE A C 1
ATOM 819 O O . PHE A 1 105 ? 12.309 17.643 29.114 1.00 90.81 105 PHE A O 1
ATOM 826 N N . ASN A 1 106 ? 11.628 18.677 27.228 1.00 91.56 106 ASN A N 1
ATOM 827 C CA . ASN A 1 106 ? 12.316 19.948 27.463 1.00 91.56 106 ASN A CA 1
ATOM 828 C C . ASN A 1 106 ? 13.807 19.764 27.832 1.00 91.56 106 ASN A C 1
ATOM 830 O O . ASN A 1 106 ? 14.394 20.497 28.638 1.00 91.56 106 ASN A O 1
ATOM 834 N N . ALA A 1 107 ? 14.440 18.743 27.250 1.00 91.25 107 ALA A N 1
ATOM 835 C CA . ALA A 1 107 ? 15.805 18.326 27.534 1.00 91.25 107 ALA A CA 1
ATOM 836 C C . ALA A 1 107 ? 16.715 18.744 26.377 1.00 91.25 107 ALA A C 1
ATOM 838 O O . ALA A 1 107 ? 16.500 18.366 25.229 1.00 91.25 107 ALA A O 1
ATOM 839 N N . ARG A 1 108 ? 17.756 19.523 26.676 1.00 91.50 108 ARG A N 1
ATOM 840 C CA . ARG A 1 108 ? 18.698 20.035 25.679 1.00 91.50 108 ARG A CA 1
ATOM 841 C C . ARG A 1 108 ? 20.068 19.406 25.873 1.00 91.50 108 ARG A C 1
ATOM 843 O O . ARG A 1 108 ? 20.655 19.518 26.950 1.00 91.50 108 ARG A O 1
ATOM 850 N N . HIS A 1 109 ? 20.600 18.792 24.824 1.00 89.75 109 HIS A N 1
ATOM 851 C CA . HIS A 1 109 ? 21.962 18.270 24.798 1.00 89.75 109 HIS A CA 1
ATOM 852 C C . HIS A 1 109 ? 22.527 18.304 23.377 1.00 89.75 109 HIS A C 1
ATOM 854 O O . HIS A 1 109 ? 21.796 18.154 22.398 1.00 89.75 109 HIS A O 1
ATOM 860 N N . ARG A 1 110 ? 23.851 18.444 23.261 1.00 85.19 110 ARG A N 1
ATOM 861 C CA . ARG A 1 110 ? 24.538 18.484 21.959 1.00 85.19 110 ARG A CA 1
ATOM 862 C C . ARG A 1 110 ? 24.370 17.193 21.150 1.00 85.19 110 ARG A C 1
ATOM 864 O O . ARG A 1 110 ? 24.382 17.245 19.929 1.00 85.19 110 ARG A O 1
ATOM 871 N N . LEU A 1 111 ? 24.177 16.061 21.835 1.00 80.50 111 LEU A N 1
ATOM 872 C CA . LEU A 1 111 ? 24.006 14.738 21.215 1.00 80.50 111 LEU A CA 1
ATOM 873 C C . LEU A 1 111 ? 22.794 14.677 20.268 1.00 80.50 111 LEU A C 1
ATOM 875 O O . LEU A 1 111 ? 22.844 13.957 19.282 1.00 80.50 111 LEU A O 1
ATOM 879 N N . TRP A 1 112 ? 21.737 15.439 20.548 1.00 82.94 112 TRP A N 1
ATOM 880 C CA . TRP A 1 112 ? 20.547 15.541 19.698 1.00 82.94 112 TRP A CA 1
ATOM 881 C C . TRP A 1 112 ? 20.380 16.963 19.151 1.00 82.94 112 TRP A C 1
ATOM 883 O O . TRP A 1 112 ? 19.294 17.532 19.150 1.00 82.94 112 TRP A O 1
ATOM 893 N N . HIS A 1 113 ? 21.491 17.553 18.705 1.00 79.19 113 HIS A N 1
ATOM 894 C CA . HIS A 1 113 ? 21.519 18.778 17.897 1.00 79.19 113 HIS A CA 1
ATOM 895 C C . HIS A 1 113 ? 21.033 20.061 18.598 1.00 79.19 113 HIS A C 1
ATOM 897 O O . HIS A 1 113 ? 20.751 21.062 17.944 1.00 79.19 113 HIS A O 1
ATOM 903 N N . CYS A 1 114 ? 20.999 20.093 19.936 1.00 81.75 114 CYS A N 1
ATOM 904 C CA . CYS A 1 114 ? 20.776 21.340 20.670 1.00 81.75 114 CYS A CA 1
ATOM 905 C C . CYS A 1 114 ? 22.084 22.123 20.856 1.00 81.75 114 CYS A C 1
ATOM 907 O O . CYS A 1 114 ? 23.094 21.578 21.304 1.00 81.75 114 CYS A O 1
ATOM 909 N N . ILE A 1 115 ? 22.040 23.436 20.610 1.00 81.00 115 ILE A N 1
ATOM 910 C CA . ILE A 1 115 ? 23.200 24.335 20.770 1.00 81.00 115 ILE A CA 1
ATOM 911 C C . ILE A 1 115 ? 23.662 24.408 22.236 1.00 81.00 115 ILE A C 1
ATOM 913 O O . ILE A 1 115 ? 24.859 24.400 22.533 1.00 81.00 115 ILE A O 1
ATOM 917 N N . ARG A 1 116 ? 22.707 24.475 23.171 1.00 82.38 116 ARG A N 1
ATOM 918 C CA . ARG A 1 116 ? 22.959 24.573 24.617 1.00 82.38 116 ARG A CA 1
ATOM 919 C C . ARG A 1 116 ? 22.596 23.266 25.314 1.00 82.38 116 ARG A C 1
ATOM 921 O O . ARG A 1 116 ? 21.686 22.573 24.877 1.00 82.38 116 ARG A O 1
ATOM 928 N N . LYS A 1 117 ? 23.277 22.957 26.419 1.00 89.00 117 LYS A N 1
ATOM 929 C CA . LYS A 1 117 ? 22.923 21.859 27.333 1.00 89.00 117 LYS A CA 1
ATOM 930 C C . LYS A 1 117 ? 22.112 22.409 28.514 1.00 89.00 117 LYS A C 1
ATOM 932 O O . LYS A 1 117 ? 22.375 23.528 28.946 1.00 89.00 117 LYS A O 1
ATOM 937 N N . ASN A 1 118 ? 21.154 21.645 29.039 1.00 91.25 118 ASN A N 1
ATOM 938 C CA . ASN A 1 118 ? 20.502 21.923 30.329 1.00 91.25 118 ASN A CA 1
ATOM 939 C C . ASN A 1 118 ? 20.579 20.707 31.273 1.00 91.25 118 ASN A C 1
ATOM 941 O O . ASN A 1 118 ? 21.021 19.631 30.865 1.00 91.25 118 ASN A O 1
ATOM 945 N N . ALA A 1 119 ? 20.161 20.881 32.533 1.00 90.19 119 ALA A N 1
ATOM 946 C CA . ALA A 1 119 ? 20.176 19.819 33.545 1.00 90.19 119 ALA A CA 1
ATOM 947 C C . ALA A 1 119 ? 19.369 18.583 33.107 1.00 90.19 119 ALA A C 1
ATOM 949 O O . ALA A 1 119 ? 19.881 17.471 33.163 1.00 90.19 119 ALA A O 1
ATOM 950 N N . ASN A 1 120 ? 18.165 18.777 32.555 1.00 93.12 120 ASN A N 1
ATOM 951 C CA . ASN A 1 120 ? 17.330 17.678 32.052 1.00 93.12 120 ASN A CA 1
ATOM 952 C C . ASN A 1 120 ? 18.015 16.888 30.926 1.00 93.12 120 ASN A C 1
ATOM 954 O O . ASN A 1 120 ? 17.935 15.663 30.890 1.00 93.12 120 ASN A O 1
ATOM 958 N N . GLY A 1 121 ? 18.728 17.572 30.028 1.00 91.69 121 GLY A N 1
ATOM 959 C CA . GLY A 1 121 ? 19.527 16.930 28.988 1.00 91.69 121 GLY A CA 1
ATOM 960 C C . GLY A 1 121 ? 20.750 16.191 29.525 1.00 91.69 121 GLY A C 1
ATOM 961 O O . GLY A 1 121 ? 21.139 15.193 28.931 1.00 91.69 121 GLY A O 1
ATOM 962 N N . ALA A 1 122 ? 21.333 16.632 30.645 1.00 90.69 122 ALA A N 1
ATOM 963 C CA . ALA A 1 122 ? 22.375 15.878 31.341 1.00 90.69 122 ALA A CA 1
ATOM 964 C C . ALA A 1 122 ? 21.813 14.566 31.904 1.00 90.69 122 ALA A C 1
ATOM 966 O O . ALA A 1 122 ? 22.291 13.502 31.529 1.00 90.69 122 ALA A O 1
ATOM 967 N N . THR A 1 123 ? 20.728 14.634 32.684 1.00 90.94 123 THR A N 1
ATOM 968 C CA . THR A 1 123 ? 20.097 13.445 33.275 1.00 90.94 123 THR A CA 1
ATOM 969 C C . THR A 1 123 ? 19.648 12.443 32.213 1.00 90.94 123 THR A C 1
ATOM 971 O O . THR A 1 123 ? 19.850 11.240 32.363 1.00 90.94 123 THR A O 1
ATOM 974 N N . LEU A 1 124 ? 19.046 12.924 31.119 1.00 90.56 124 LEU A N 1
ATOM 975 C CA . LEU A 1 124 ? 18.596 12.058 30.030 1.00 90.56 124 LEU A CA 1
ATOM 976 C C . LEU A 1 124 ? 19.779 11.399 29.305 1.00 90.56 124 LEU A C 1
ATOM 978 O O . LEU A 1 124 ? 19.706 10.218 28.975 1.00 90.56 124 LEU A O 1
ATOM 982 N N . TYR A 1 125 ? 20.868 12.141 29.084 1.00 89.94 125 TYR A N 1
ATOM 983 C CA . TYR A 1 125 ? 22.097 11.606 28.500 1.00 89.94 125 TYR A CA 1
ATOM 984 C C . TYR A 1 125 ? 22.711 10.514 29.385 1.00 89.94 125 TYR A C 1
ATOM 986 O O . TYR A 1 125 ? 22.979 9.418 28.894 1.00 89.94 125 TYR A O 1
ATOM 994 N N . ASP A 1 126 ? 22.856 10.776 30.685 1.00 87.75 126 ASP A N 1
ATOM 995 C CA . ASP A 1 126 ? 23.425 9.816 31.635 1.00 87.75 126 ASP A CA 1
ATOM 996 C C . ASP A 1 126 ? 22.561 8.551 31.721 1.00 87.75 126 ASP A C 1
ATOM 998 O O . ASP A 1 126 ? 23.078 7.434 31.722 1.00 87.75 126 ASP A O 1
ATOM 1002 N N . PHE A 1 127 ? 21.232 8.698 31.700 1.00 87.50 127 PHE A N 1
ATOM 1003 C CA . PHE A 1 127 ? 20.311 7.563 31.669 1.00 87.50 127 PHE A CA 1
ATOM 1004 C C . PHE A 1 127 ? 20.482 6.701 30.406 1.00 87.50 127 PHE A C 1
ATOM 1006 O O . PHE A 1 127 ? 20.569 5.475 30.502 1.00 87.50 127 PHE A O 1
ATOM 1013 N N . VAL A 1 128 ? 20.558 7.326 29.225 1.00 85.56 128 VAL A N 1
ATOM 1014 C CA . VAL A 1 128 ? 20.765 6.637 27.937 1.00 85.56 128 VAL A CA 1
ATOM 1015 C C . VAL A 1 128 ? 22.094 5.877 27.940 1.00 85.56 128 VAL A C 1
ATOM 1017 O O . VAL A 1 128 ? 22.121 4.700 27.577 1.00 85.56 128 VAL A O 1
ATOM 1020 N N . MET A 1 129 ? 23.174 6.509 28.408 1.00 81.62 129 MET A N 1
ATOM 1021 C CA . MET A 1 129 ? 24.508 5.901 28.435 1.00 81.62 129 MET A CA 1
ATOM 1022 C C . MET A 1 129 ? 24.624 4.758 29.454 1.00 81.62 129 MET A C 1
ATOM 1024 O O . MET A 1 129 ? 25.220 3.730 29.145 1.00 81.62 129 MET A O 1
ATOM 1028 N N . ASN A 1 130 ? 24.017 4.893 30.639 1.00 78.44 130 ASN A N 1
ATOM 1029 C CA . ASN A 1 130 ? 24.209 3.943 31.743 1.00 78.44 130 ASN A CA 1
ATOM 1030 C C . ASN A 1 130 ? 23.224 2.759 31.749 1.00 78.44 130 ASN A C 1
ATOM 1032 O O . ASN A 1 130 ? 23.528 1.715 32.323 1.00 78.44 130 ASN A O 1
ATOM 1036 N N . ARG A 1 131 ? 22.024 2.895 31.163 1.00 66.81 131 ARG A N 1
ATOM 1037 C CA . ARG A 1 131 ? 20.946 1.878 31.249 1.00 66.81 131 ARG A CA 1
ATOM 1038 C C . ARG A 1 131 ? 20.612 1.200 29.916 1.00 66.81 131 ARG A C 1
ATOM 1040 O O . ARG A 1 131 ? 19.692 0.386 29.869 1.00 66.81 131 ARG A O 1
ATOM 1047 N N . GLY A 1 132 ? 21.338 1.509 28.840 1.00 62.75 132 GLY A N 1
ATOM 1048 C CA . GLY A 1 132 ? 21.158 0.864 27.533 1.00 62.75 132 GLY A CA 1
ATOM 1049 C C . GLY A 1 132 ? 19.865 1.248 26.804 1.00 62.75 132 GLY A C 1
ATOM 1050 O O . GLY A 1 132 ? 19.445 0.542 25.884 1.00 62.75 132 GLY A O 1
ATOM 1051 N N . ALA A 1 133 ? 19.223 2.358 27.186 1.00 80.12 133 ALA A N 1
ATOM 1052 C CA . ALA A 1 133 ? 18.176 2.951 26.364 1.00 80.12 133 ALA A CA 1
ATOM 1053 C C . ALA A 1 133 ? 18.813 3.574 25.113 1.00 80.12 133 ALA A C 1
ATOM 1055 O O . ALA A 1 133 ? 19.903 4.128 25.157 1.00 80.12 133 ALA A O 1
ATOM 1056 N N . THR A 1 134 ? 18.141 3.475 23.975 1.00 83.81 134 THR A N 1
ATOM 1057 C CA . THR A 1 134 ? 18.531 4.127 22.727 1.00 83.81 134 THR A CA 1
ATOM 1058 C C . THR A 1 134 ? 17.707 5.392 22.560 1.00 83.81 134 THR A C 1
ATOM 1060 O O . THR A 1 134 ? 16.478 5.343 22.637 1.00 83.81 134 THR A O 1
ATOM 1063 N N . LEU A 1 135 ? 18.387 6.511 22.328 1.00 87.62 135 LEU A N 1
ATOM 1064 C CA . LEU A 1 135 ? 17.769 7.780 21.975 1.00 87.62 135 LEU A CA 1
ATOM 1065 C C . LEU A 1 135 ? 17.644 7.890 20.453 1.00 87.62 135 LEU A C 1
ATOM 1067 O O . LEU A 1 135 ? 18.611 7.660 19.730 1.00 87.62 135 LEU A O 1
ATOM 1071 N N . PHE A 1 136 ? 16.470 8.298 19.990 1.00 85.00 136 PHE A N 1
ATOM 1072 C CA . PHE A 1 136 ? 16.179 8.646 18.610 1.00 85.00 136 PHE A CA 1
ATOM 1073 C C . PHE A 1 136 ? 15.731 10.105 18.572 1.00 85.00 136 PHE A C 1
ATOM 1075 O O . PHE A 1 136 ? 14.722 10.476 19.179 1.00 85.00 136 PHE A O 1
ATOM 1082 N N . ALA A 1 137 ? 16.495 10.922 17.856 1.00 84.44 137 ALA A N 1
ATOM 1083 C CA . ALA A 1 137 ? 16.207 12.327 17.628 1.00 84.44 137 ALA A CA 1
ATOM 1084 C C . ALA A 1 137 ? 16.144 12.585 16.116 1.00 84.44 137 ALA A C 1
ATOM 1086 O O . ALA A 1 137 ? 16.945 12.002 15.381 1.00 84.44 137 ALA A O 1
ATOM 1087 N N . PRO A 1 138 ? 15.208 13.415 15.633 1.00 81.25 138 PRO A N 1
ATOM 1088 C CA . PRO A 1 138 ? 15.227 13.853 14.245 1.00 81.25 138 PRO A CA 1
ATOM 1089 C C . PRO A 1 138 ? 16.435 14.767 13.973 1.00 81.25 138 PRO A C 1
ATOM 1091 O O . PRO A 1 138 ? 16.891 15.493 14.858 1.00 81.25 138 PRO A O 1
ATOM 1094 N N . GLU A 1 139 ? 16.935 14.740 12.734 1.00 79.12 139 GLU A N 1
ATOM 1095 C CA . GLU A 1 139 ? 18.079 15.562 12.292 1.00 79.12 139 GLU A CA 1
ATOM 1096 C C . GLU A 1 139 ? 17.746 17.062 12.246 1.00 79.12 139 GLU A C 1
ATOM 1098 O O . GLU A 1 139 ? 18.622 17.918 12.358 1.00 79.12 139 GLU A O 1
ATOM 1103 N N . THR A 1 140 ? 16.463 17.382 12.099 1.00 81.81 140 THR A N 1
ATOM 1104 C CA . THR A 1 140 ? 15.924 18.738 12.035 1.00 81.81 140 THR A CA 1
ATOM 1105 C C . THR A 1 140 ? 15.305 19.159 13.377 1.00 81.81 140 THR A C 1
ATOM 1107 O O . THR A 1 140 ? 14.761 18.316 14.096 1.00 81.81 140 THR A O 1
ATOM 1110 N N . PRO A 1 141 ? 15.358 20.457 13.741 1.00 82.75 141 PRO A N 1
ATOM 1111 C CA . PRO A 1 141 ? 14.812 20.946 15.007 1.00 82.75 141 PRO A CA 1
ATOM 1112 C C . PRO A 1 141 ? 13.306 20.717 15.137 1.00 82.75 141 PRO A C 1
ATOM 1114 O O . PRO A 1 141 ? 12.567 20.881 14.170 1.00 82.75 141 PRO A O 1
ATOM 1117 N N . THR A 1 142 ? 12.847 20.403 16.349 1.00 85.06 142 THR A N 1
ATOM 1118 C CA . THR A 1 142 ? 11.420 20.188 16.653 1.00 85.06 142 THR A CA 1
ATOM 1119 C C . THR A 1 142 ? 10.760 21.400 17.289 1.00 85.06 142 THR A C 1
ATOM 1121 O O . THR A 1 142 ? 9.545 21.472 17.320 1.00 85.06 142 THR A O 1
ATOM 1124 N N . TYR A 1 143 ? 11.537 22.373 17.759 1.00 84.38 143 TYR A N 1
ATOM 1125 C CA . TYR A 1 143 ? 11.053 23.629 18.315 1.00 84.38 143 TYR A CA 1
ATOM 1126 C C . TYR A 1 143 ? 11.609 24.807 17.516 1.00 84.38 143 TYR A C 1
ATOM 1128 O O . TYR A 1 143 ? 12.832 24.976 17.395 1.00 84.38 143 TYR A O 1
ATOM 1136 N N . VAL A 1 144 ? 10.700 25.636 17.004 1.00 82.75 144 VAL A N 1
ATOM 1137 C CA . VAL A 1 144 ? 10.977 26.846 16.232 1.00 82.75 144 VAL A CA 1
ATOM 1138 C C . VAL A 1 144 ? 10.286 28.035 16.917 1.00 82.75 144 VAL A C 1
ATOM 1140 O O . VAL A 1 144 ? 9.069 28.173 16.828 1.00 82.75 144 VAL A O 1
ATOM 1143 N N . PRO A 1 145 ? 11.038 28.921 17.595 1.00 76.88 145 PRO A N 1
ATOM 1144 C CA . PRO A 1 145 ? 10.439 30.033 18.325 1.00 76.88 145 PRO A CA 1
ATOM 1145 C C . PRO A 1 145 ? 9.739 31.035 17.393 1.00 76.88 145 PRO A C 1
ATOM 1147 O O . PRO A 1 145 ? 10.346 31.552 16.452 1.00 76.88 145 PRO A O 1
ATOM 1150 N N . SER A 1 146 ? 8.492 31.385 17.721 1.00 61.19 146 SER A N 1
ATOM 1151 C CA . SER A 1 146 ? 7.551 32.173 16.900 1.00 61.19 146 SER A CA 1
ATOM 1152 C C . SER A 1 146 ? 7.990 33.602 16.536 1.00 61.19 146 SER A C 1
ATOM 1154 O O . SER A 1 146 ? 7.333 34.260 15.734 1.00 61.19 146 SER A O 1
ATOM 1156 N N . HIS A 1 147 ? 9.089 34.106 17.108 1.00 58.31 147 HIS A N 1
ATOM 1157 C CA . HIS A 1 147 ? 9.524 35.504 16.967 1.00 58.31 147 HIS A CA 1
ATOM 1158 C C . HIS A 1 147 ? 11.027 35.681 16.692 1.00 58.31 147 HIS A C 1
ATOM 1160 O O . HIS A 1 147 ? 11.565 36.764 16.915 1.00 58.31 147 HIS A O 1
ATOM 1166 N N . GLY A 1 148 ? 11.746 34.630 16.277 1.00 55.59 148 GLY A N 1
ATOM 1167 C CA . GLY A 1 148 ? 13.182 34.712 15.947 1.00 55.59 148 GLY A CA 1
ATOM 1168 C C . GLY A 1 148 ? 14.124 35.004 17.130 1.00 55.59 148 GLY A C 1
ATOM 1169 O O . GLY A 1 148 ? 15.341 34.912 16.993 1.00 55.59 148 GLY A O 1
ATOM 1170 N N . LYS A 1 149 ? 13.589 35.302 18.320 1.00 49.88 149 LYS A N 1
ATOM 1171 C CA . LYS A 1 149 ? 14.336 35.405 19.578 1.00 49.88 149 LYS A CA 1
ATOM 1172 C C . LYS A 1 149 ? 14.378 34.040 20.262 1.00 49.88 149 LYS A C 1
ATOM 1174 O O . LYS A 1 149 ? 13.555 33.730 21.116 1.00 49.88 149 LYS A O 1
ATOM 1179 N N . GLY A 1 150 ? 15.336 33.212 19.861 1.00 61.94 150 GLY A N 1
ATOM 1180 C CA . GLY A 1 150 ? 15.594 31.914 20.480 1.00 61.94 150 GLY A CA 1
ATOM 1181 C C . GLY A 1 150 ? 16.294 30.950 19.530 1.00 61.94 150 GLY A C 1
ATOM 1182 O O . GLY A 1 150 ? 16.113 31.013 18.318 1.00 61.94 150 GLY A O 1
ATOM 1183 N N . SER A 1 151 ? 17.104 30.050 20.079 1.00 72.75 151 SER A N 1
ATOM 1184 C CA . SER A 1 151 ? 17.741 28.992 19.297 1.00 72.75 151 SER A CA 1
ATOM 1185 C C . SER A 1 151 ? 16.748 27.869 19.014 1.00 72.75 151 SER A C 1
ATOM 1187 O O . SER A 1 151 ? 16.134 27.339 19.944 1.00 72.75 151 SER A O 1
ATOM 1189 N N . GLN A 1 152 ? 16.650 27.466 17.747 1.00 83.25 152 GLN A N 1
ATOM 1190 C CA . GLN A 1 152 ? 15.977 26.226 17.371 1.00 83.25 152 GLN A CA 1
ATOM 1191 C C . GLN A 1 152 ? 16.560 25.056 18.176 1.00 83.25 152 GLN A C 1
ATOM 1193 O O . GLN A 1 152 ? 17.761 25.018 18.463 1.00 83.25 152 GLN A O 1
ATOM 1198 N N . SER A 1 153 ? 15.695 24.153 18.628 1.00 84.62 153 SER A N 1
ATOM 1199 C CA . SER A 1 153 ? 16.076 23.047 19.513 1.00 84.62 153 SER A CA 1
ATOM 1200 C C . SER A 1 153 ? 15.308 21.780 19.149 1.00 84.62 153 SER A C 1
ATOM 1202 O O . SER A 1 153 ? 14.181 21.854 18.672 1.00 84.62 153 SER A O 1
ATOM 1204 N N . THR A 1 154 ? 15.896 20.620 19.419 1.00 88.62 154 THR A N 1
ATOM 1205 C CA . THR A 1 154 ? 15.224 19.319 19.318 1.00 88.62 154 THR A CA 1
ATOM 1206 C C . THR A 1 154 ? 14.843 18.887 20.728 1.00 88.62 154 THR A C 1
ATOM 1208 O O . THR A 1 154 ? 15.692 18.441 21.497 1.00 88.62 154 THR A O 1
ATOM 1211 N N . LEU A 1 155 ? 13.587 19.125 21.100 1.00 88.44 155 LEU A N 1
ATOM 1212 C CA . LEU A 1 155 ? 13.057 18.880 22.450 1.00 88.44 155 LEU A CA 1
ATOM 1213 C C . LEU A 1 155 ? 12.133 17.657 22.494 1.00 88.44 155 LEU A C 1
ATOM 1215 O O . LEU A 1 155 ? 11.999 17.013 23.538 1.00 88.44 155 LEU A O 1
ATOM 1219 N N . ASP A 1 156 ? 11.553 17.321 21.341 1.00 90.69 156 ASP A N 1
ATOM 1220 C CA . ASP A 1 156 ? 10.636 16.208 21.148 1.00 90.69 156 ASP A CA 1
ATOM 1221 C C . ASP A 1 156 ? 11.450 14.975 20.758 1.00 90.69 156 ASP A C 1
ATOM 1223 O O . ASP A 1 156 ? 11.990 14.872 19.653 1.00 90.69 156 ASP A O 1
ATOM 1227 N N . LEU A 1 157 ? 11.595 14.058 21.709 1.00 91.25 157 LEU A N 1
ATOM 1228 C CA . LEU A 1 157 ? 12.532 12.941 21.623 1.00 91.25 157 LEU A CA 1
ATOM 1229 C C . LEU A 1 157 ? 11.797 11.613 21.742 1.00 91.25 157 LEU A C 1
ATOM 1231 O O . LEU A 1 157 ? 10.719 11.519 22.338 1.00 91.25 157 LEU A O 1
ATOM 1235 N N . VAL A 1 158 ? 12.419 10.562 21.211 1.00 91.88 158 VAL A N 1
ATOM 1236 C CA . VAL A 1 158 ? 11.952 9.193 21.401 1.00 91.88 158 VAL A CA 1
ATOM 1237 C C . VAL A 1 158 ? 13.060 8.358 22.021 1.00 91.88 158 VAL A C 1
ATOM 1239 O O . VAL A 1 158 ? 14.155 8.252 21.482 1.00 91.88 158 VAL A O 1
ATOM 1242 N N . LEU A 1 159 ? 12.775 7.733 23.156 1.00 91.38 159 LEU A N 1
ATOM 1243 C CA . LEU A 1 159 ? 13.653 6.779 23.816 1.00 91.38 159 LEU A CA 1
ATOM 1244 C C . LEU A 1 159 ? 13.053 5.386 23.740 1.00 91.38 159 LEU A C 1
ATOM 1246 O O . LEU A 1 159 ? 11.844 5.207 23.887 1.00 91.38 159 LEU A O 1
ATOM 1250 N N . ALA A 1 160 ? 13.900 4.377 23.582 1.00 89.00 160 ALA A N 1
ATOM 1251 C CA . ALA A 1 160 ? 13.458 2.998 23.672 1.00 89.00 160 ALA A CA 1
ATOM 1252 C C . ALA A 1 160 ? 14.491 2.083 24.311 1.00 89.00 160 ALA A C 1
ATOM 1254 O O . ALA A 1 160 ? 15.688 2.289 24.164 1.00 89.00 160 ALA A O 1
ATOM 1255 N N . ASN A 1 161 ? 14.046 0.999 24.942 1.00 85.88 161 ASN A N 1
ATOM 1256 C CA . ASN A 1 161 ? 14.953 -0.017 25.491 1.00 85.88 161 ASN A CA 1
ATOM 1257 C C . ASN A 1 161 ? 15.553 -0.950 24.420 1.00 85.88 161 ASN A C 1
ATOM 1259 O O . ASN A 1 161 ? 16.223 -1.927 24.741 1.00 85.88 161 ASN A O 1
ATOM 1263 N N . SER A 1 162 ? 15.284 -0.688 23.139 1.00 77.88 162 SER A N 1
ATOM 1264 C CA . SER A 1 162 ? 15.840 -1.445 22.027 1.00 77.88 162 SER A CA 1
ATOM 1265 C C . SER A 1 162 ? 16.064 -0.547 20.819 1.00 77.88 162 SER A C 1
ATOM 1267 O O . SER A 1 162 ? 15.116 0.020 20.276 1.00 77.88 162 SER A O 1
ATOM 1269 N N . SER A 1 163 ? 17.295 -0.510 20.313 1.00 68.38 163 SER A N 1
ATOM 1270 C CA . SER A 1 163 ? 17.646 0.206 19.079 1.00 68.38 163 SER A CA 1
ATOM 1271 C C . SER A 1 163 ? 16.926 -0.321 17.828 1.00 68.38 163 SER A C 1
ATOM 1273 O O . SER A 1 163 ? 16.904 0.333 16.792 1.00 68.38 163 SER A O 1
ATOM 1275 N N . ARG A 1 164 ? 16.303 -1.503 17.912 1.00 65.38 164 ARG A N 1
ATOM 1276 C CA . ARG A 1 164 ? 15.626 -2.189 16.801 1.00 65.38 164 ARG A CA 1
ATOM 1277 C C . ARG A 1 164 ? 14.115 -1.954 16.765 1.00 65.38 164 ARG A C 1
ATOM 1279 O O . ARG A 1 164 ? 13.416 -2.718 16.108 1.00 65.38 164 ARG A O 1
ATOM 1286 N N . CYS A 1 165 ? 13.590 -0.982 17.517 1.00 65.81 165 CYS A N 1
ATOM 1287 C CA . CYS A 1 165 ? 12.145 -0.734 17.599 1.00 65.81 165 CYS A CA 1
ATOM 1288 C C . CYS A 1 165 ? 11.649 0.466 16.771 1.00 65.81 165 CYS A C 1
ATOM 1290 O O . CYS A 1 165 ? 10.469 0.471 16.422 1.00 65.81 165 CYS A O 1
ATOM 1292 N N . ILE A 1 166 ? 12.550 1.342 16.304 1.00 69.81 166 ILE A N 1
ATOM 1293 C CA . ILE A 1 166 ? 12.246 2.474 15.408 1.00 69.81 166 ILE A CA 1
ATOM 1294 C C . ILE A 1 166 ? 13.017 2.332 14.090 1.00 69.81 166 ILE A C 1
ATOM 1296 O O . ILE A 1 166 ? 14.214 2.043 14.119 1.00 69.81 166 ILE A O 1
ATOM 1300 N N . SER A 1 167 ? 12.334 2.456 12.947 1.00 64.25 167 SER A N 1
ATOM 1301 C CA . SER A 1 167 ? 12.912 2.306 11.598 1.00 64.25 167 SER A CA 1
ATOM 1302 C C . SER A 1 167 ? 13.284 3.630 10.945 1.00 64.25 167 SER A C 1
ATOM 1304 O O . SER A 1 167 ? 14.254 3.690 10.195 1.00 64.25 167 SER A O 1
ATOM 1306 N N . SER A 1 168 ? 12.518 4.680 11.218 1.00 72.56 168 SER A N 1
ATOM 1307 C CA . SER A 1 168 ? 12.740 6.026 10.699 1.00 72.56 168 SER A CA 1
ATOM 1308 C C . SER A 1 168 ? 12.211 7.049 11.702 1.00 72.56 168 SER A C 1
ATOM 1310 O O . SER A 1 168 ? 11.298 6.755 12.479 1.00 72.56 168 SER A O 1
ATOM 1312 N N . ILE A 1 169 ? 12.810 8.237 11.704 1.00 78.25 169 ILE A N 1
ATOM 1313 C CA . ILE A 1 169 ? 12.375 9.388 12.493 1.00 78.25 169 ILE A CA 1
ATOM 1314 C C . ILE A 1 169 ? 12.632 10.661 11.684 1.00 78.25 169 ILE A C 1
ATOM 1316 O O . ILE A 1 169 ? 13.691 10.812 11.082 1.00 78.25 169 ILE A O 1
ATOM 1320 N N . SER A 1 170 ? 11.656 11.560 11.640 1.00 80.56 170 SER A N 1
ATOM 1321 C CA . SER A 1 170 ? 11.733 12.818 10.891 1.00 80.56 170 SER A CA 1
ATOM 1322 C C . SER A 1 170 ? 10.779 13.853 11.481 1.00 80.56 170 SER A C 1
ATOM 1324 O O . SER A 1 170 ? 9.707 13.491 11.973 1.00 80.56 170 SER A O 1
ATOM 1326 N N . THR A 1 171 ? 11.106 15.140 11.380 1.00 78.31 171 THR A N 1
ATOM 1327 C CA . THR A 1 171 ? 10.135 16.207 11.674 1.00 78.31 171 THR A CA 1
ATOM 1328 C C . THR A 1 171 ? 9.193 16.425 10.498 1.00 78.31 171 THR A C 1
ATOM 1330 O O . THR A 1 171 ? 9.627 16.426 9.346 1.00 78.31 171 THR A O 1
ATOM 1333 N N . LEU A 1 172 ? 7.922 16.689 10.775 1.00 72.00 172 LEU A N 1
ATOM 1334 C CA . LEU A 1 172 ? 6.963 17.139 9.773 1.00 72.00 172 LEU A CA 1
ATOM 1335 C C . LEU A 1 172 ? 6.982 18.670 9.687 1.00 72.00 172 LEU A C 1
ATOM 1337 O O . LEU A 1 172 ? 6.987 19.351 10.707 1.00 72.00 172 LEU A O 1
ATOM 1341 N N . THR A 1 173 ? 6.967 19.212 8.468 1.00 66.62 173 THR A N 1
ATOM 1342 C CA . THR A 1 173 ? 6.942 20.666 8.212 1.00 66.62 173 THR A CA 1
ATOM 1343 C C . THR A 1 173 ? 5.548 21.285 8.359 1.00 66.62 173 THR A C 1
ATOM 1345 O O . THR A 1 173 ? 5.399 22.502 8.304 1.00 66.62 173 THR A O 1
ATOM 1348 N N . GLU A 1 174 ? 4.516 20.462 8.554 1.00 53.25 174 GLU A N 1
ATOM 1349 C CA . GLU A 1 174 ? 3.136 20.895 8.759 1.00 53.25 174 GLU A CA 1
ATOM 1350 C C . GLU A 1 174 ? 2.831 20.992 10.265 1.00 53.25 174 GLU A C 1
ATOM 1352 O O . GLU A 1 174 ? 2.742 19.976 10.957 1.00 53.25 174 GLU A O 1
ATOM 1357 N N . GLY A 1 175 ? 2.643 22.210 10.782 1.00 52.69 175 GLY A N 1
ATOM 1358 C CA . GLY A 1 175 ? 2.286 22.453 12.182 1.00 52.69 175 GLY A CA 1
ATOM 1359 C C . GLY A 1 175 ? 1.829 23.894 12.417 1.00 52.69 175 GLY A C 1
ATOM 1360 O O . GLY A 1 175 ? 2.385 24.824 11.847 1.00 52.69 175 GLY A O 1
ATOM 1361 N N . GLY A 1 176 ? 0.784 24.080 13.228 1.00 56.72 176 GLY A N 1
ATOM 1362 C CA . GLY A 1 176 ? 0.291 25.400 13.653 1.00 56.72 176 GLY A CA 1
ATOM 1363 C C . GLY A 1 176 ? 0.843 25.859 15.009 1.00 56.72 176 GLY A C 1
ATOM 1364 O O . GLY A 1 176 ? 0.268 26.767 15.602 1.00 56.72 176 GLY A O 1
ATOM 1365 N N . SER A 1 177 ? 1.889 25.196 15.515 1.00 74.75 177 SER A N 1
ATOM 1366 C CA . SER A 1 177 ? 2.554 25.477 16.794 1.00 74.75 177 SER A CA 1
ATOM 1367 C C . SER A 1 177 ? 4.020 25.830 16.556 1.00 74.75 177 SER A C 1
ATOM 1369 O O . SER A 1 177 ? 4.588 25.512 15.514 1.00 74.75 177 SER A O 1
ATOM 1371 N N . ASP A 1 178 ? 4.635 26.433 17.563 1.00 78.12 178 ASP A N 1
ATOM 1372 C CA . ASP A 1 178 ? 6.086 26.546 17.745 1.00 78.12 178 ASP A CA 1
ATOM 1373 C C . ASP A 1 178 ? 6.814 25.191 17.855 1.00 78.12 178 ASP A C 1
ATOM 1375 O O . ASP A 1 178 ? 8.027 25.132 17.661 1.00 78.12 178 ASP A O 1
ATOM 1379 N N . HIS A 1 179 ? 6.090 24.096 18.103 1.00 82.69 179 HIS A N 1
ATOM 1380 C CA . HIS A 1 179 ? 6.590 22.730 17.970 1.00 82.69 179 HIS A CA 1
ATOM 1381 C C . HIS A 1 179 ? 6.186 22.090 16.632 1.00 82.69 179 HIS A C 1
ATOM 1383 O O . HIS A 1 179 ? 5.016 22.085 16.234 1.00 82.69 179 HIS A O 1
ATOM 1389 N N . LEU A 1 180 ? 7.166 21.488 15.962 1.00 81.19 180 LEU A N 1
ATOM 1390 C CA . LEU A 1 180 ? 7.008 20.666 14.770 1.00 81.19 180 LEU A CA 1
ATOM 1391 C C . LEU A 1 180 ? 6.758 19.204 15.173 1.00 81.19 180 LEU A C 1
ATOM 1393 O O . LEU A 1 180 ? 7.535 18.640 15.949 1.00 81.19 180 LEU A O 1
ATOM 1397 N N . PRO A 1 181 ? 5.716 18.544 14.634 1.00 80.44 181 PRO A N 1
ATOM 1398 C CA . PRO A 1 181 ? 5.434 17.154 14.963 1.00 80.44 181 PRO A CA 1
ATOM 1399 C C . PRO A 1 181 ? 6.577 16.215 14.566 1.00 80.44 181 PRO A C 1
ATOM 1401 O O . PRO A 1 181 ? 7.103 16.287 13.454 1.00 80.44 181 PRO A O 1
ATOM 1404 N N . VAL A 1 182 ? 6.895 15.261 15.439 1.00 81.62 182 VAL A N 1
ATOM 1405 C CA . VAL A 1 182 ? 7.832 14.175 15.131 1.00 81.62 182 VAL A CA 1
ATOM 1406 C C . VAL A 1 182 ? 7.062 12.971 14.602 1.00 81.62 182 VAL A C 1
ATOM 1408 O O . VAL A 1 182 ? 6.209 12.403 15.288 1.00 81.62 182 VAL A O 1
ATOM 1411 N N . TYR A 1 183 ? 7.383 12.558 13.379 1.00 81.06 183 TYR A N 1
ATOM 1412 C CA . TYR A 1 183 ? 6.937 11.293 12.813 1.00 81.06 183 TYR A CA 1
ATOM 1413 C C . TYR A 1 183 ? 8.038 10.255 12.994 1.00 81.06 183 TYR A C 1
ATOM 1415 O O . TYR A 1 183 ? 9.174 10.470 12.578 1.00 81.06 183 TYR A O 1
ATOM 1423 N N . PHE A 1 184 ? 7.701 9.126 13.608 1.00 76.81 184 PHE A N 1
ATOM 1424 C CA . PHE A 1 184 ? 8.597 7.985 13.695 1.00 76.81 184 PHE A CA 1
ATOM 1425 C C . PHE A 1 184 ? 7.841 6.696 13.413 1.00 76.81 184 PHE A C 1
ATOM 1427 O O . PHE A 1 184 ? 6.686 6.515 13.813 1.00 76.81 184 PHE A O 1
ATOM 1434 N N . GLU A 1 185 ? 8.511 5.787 12.721 1.00 71.81 185 GLU A N 1
ATOM 1435 C CA . GLU A 1 185 ? 7.953 4.495 12.363 1.00 71.81 185 GLU A CA 1
ATOM 1436 C C . GLU A 1 185 ? 8.466 3.439 13.322 1.00 71.81 185 GLU A C 1
ATOM 1438 O O . GLU A 1 185 ? 9.668 3.237 13.488 1.00 71.81 185 GLU A O 1
ATOM 1443 N N . LEU A 1 186 ? 7.532 2.739 13.956 1.00 64.06 186 LEU A N 1
ATOM 1444 C CA . LEU A 1 186 ? 7.857 1.498 14.636 1.00 64.06 186 LEU A CA 1
ATOM 1445 C C . LEU A 1 186 ? 8.108 0.438 13.572 1.00 64.06 186 LEU A C 1
ATOM 1447 O O . LEU A 1 186 ? 7.393 0.413 12.570 1.00 64.06 186 LEU A O 1
ATOM 1451 N N . TRP A 1 187 ? 9.049 -0.478 13.802 1.00 55.78 187 TRP A N 1
ATOM 1452 C CA . TRP A 1 187 ? 9.205 -1.653 12.940 1.00 55.78 187 TRP A CA 1
ATOM 1453 C C . TRP A 1 187 ? 7.879 -2.438 12.949 1.00 55.78 187 TRP A C 1
ATOM 1455 O O . TRP A 1 187 ? 7.638 -3.246 13.842 1.00 55.78 187 TRP A O 1
ATOM 1465 N N . GLY A 1 188 ? 6.978 -2.165 11.994 1.00 46.06 188 GLY A N 1
ATOM 1466 C CA . GLY A 1 188 ? 5.528 -2.414 12.128 1.00 46.06 188 GLY A CA 1
ATOM 1467 C C . GLY A 1 188 ? 4.801 -3.011 10.910 1.00 46.06 188 GLY A C 1
ATOM 1468 O O . GLY A 1 188 ? 3.869 -3.779 11.115 1.00 46.06 188 GLY A O 1
ATOM 1469 N N . THR A 1 189 ? 5.247 -2.747 9.676 1.00 31.12 189 THR A N 1
ATOM 1470 C CA . THR A 1 189 ? 4.723 -3.334 8.415 1.00 31.12 189 THR A CA 1
ATOM 1471 C C . THR A 1 189 ? 5.657 -2.974 7.247 1.00 31.12 189 THR A C 1
ATOM 1473 O O . THR A 1 189 ? 6.064 -1.815 7.210 1.00 31.12 189 THR A O 1
ATOM 1476 N N . PRO A 1 190 ? 5.910 -3.822 6.227 1.00 38.06 190 PRO A N 1
ATOM 1477 C CA . PRO A 1 190 ? 6.437 -5.190 6.264 1.00 38.06 190 PRO A CA 1
ATOM 1478 C C . PRO A 1 190 ? 7.943 -5.182 6.623 1.00 38.06 190 PRO A C 1
ATOM 1480 O O . PRO A 1 190 ? 8.787 -4.673 5.887 1.00 38.06 190 PRO A O 1
ATOM 1483 N N . GLN A 1 191 ? 8.291 -5.718 7.796 1.00 47.66 191 GLN A N 1
ATOM 1484 C CA . GLN A 1 191 ? 9.582 -5.469 8.462 1.00 47.66 191 GLN A CA 1
ATOM 1485 C C . GLN A 1 191 ? 10.781 -6.267 7.948 1.00 47.66 191 GLN A C 1
ATOM 1487 O O . GLN A 1 191 ? 11.903 -6.015 8.379 1.00 47.66 191 GLN A O 1
ATOM 1492 N N . THR A 1 192 ? 10.599 -7.255 7.085 1.00 42.84 192 THR A N 1
ATOM 1493 C CA . THR A 1 192 ? 11.719 -8.112 6.672 1.00 42.84 192 THR A CA 1
ATOM 1494 C C . THR A 1 192 ? 12.595 -7.387 5.650 1.00 42.84 192 THR A C 1
ATOM 1496 O O . THR A 1 192 ? 13.810 -7.315 5.819 1.00 42.84 192 THR A O 1
ATOM 1499 N N . GLN A 1 193 ? 11.973 -6.729 4.669 1.00 38.62 193 GLN A N 1
ATOM 1500 C CA . GLN A 1 193 ? 12.671 -6.004 3.607 1.00 38.62 193 GLN A CA 1
ATOM 1501 C C . GLN A 1 193 ? 13.374 -4.741 4.131 1.00 38.62 193 GLN A C 1
ATOM 1503 O O . GLN A 1 193 ? 14.544 -4.528 3.830 1.00 38.62 193 GLN A O 1
ATOM 1508 N N . SER A 1 194 ? 12.737 -3.947 4.999 1.00 40.47 194 SER A N 1
ATOM 1509 C CA . SER A 1 194 ? 13.362 -2.741 5.567 1.00 40.47 194 SER A CA 1
ATOM 1510 C C . SER A 1 194 ? 14.509 -3.049 6.542 1.00 40.47 194 SER A C 1
ATOM 1512 O O . SER A 1 194 ? 15.470 -2.283 6.609 1.00 40.47 194 SER A O 1
ATOM 1514 N N . ARG A 1 195 ? 14.471 -4.184 7.267 1.00 47.31 195 ARG A N 1
ATOM 1515 C CA . ARG A 1 195 ? 15.572 -4.621 8.156 1.00 47.31 195 ARG A CA 1
ATOM 1516 C C . ARG A 1 195 ? 16.782 -5.056 7.348 1.00 47.31 195 ARG A C 1
ATOM 1518 O O . ARG A 1 195 ? 17.906 -4.710 7.701 1.00 47.31 195 ARG A O 1
ATOM 1525 N N . VAL A 1 196 ? 16.530 -5.800 6.272 1.00 52.22 196 VAL A N 1
ATOM 1526 C CA . VAL A 1 196 ? 17.542 -6.220 5.303 1.00 52.22 196 VAL A CA 1
ATOM 1527 C C . VAL A 1 196 ? 18.187 -4.983 4.675 1.00 52.22 196 VAL A C 1
ATOM 1529 O O . VAL A 1 196 ? 19.403 -4.843 4.750 1.00 52.22 196 VAL A O 1
ATOM 1532 N N . VAL A 1 197 ? 17.387 -4.027 4.188 1.00 49.16 197 VAL A N 1
ATOM 1533 C CA . VAL A 1 197 ? 17.880 -2.772 3.592 1.00 49.16 197 VAL A CA 1
ATOM 1534 C C . VAL A 1 197 ? 18.684 -1.942 4.595 1.00 49.16 197 VAL A C 1
ATOM 1536 O O . VAL A 1 197 ? 19.821 -1.600 4.305 1.00 49.16 197 VAL A O 1
ATOM 1539 N N . SER A 1 198 ? 18.172 -1.690 5.804 1.00 49.44 198 SER A N 1
ATOM 1540 C CA . SER A 1 198 ? 18.893 -0.919 6.831 1.00 49.44 198 SER A CA 1
ATOM 1541 C C . SER A 1 198 ? 20.221 -1.576 7.240 1.00 49.44 198 SER A C 1
ATOM 1543 O O . SER A 1 198 ? 21.242 -0.896 7.367 1.00 49.44 198 SER A O 1
ATOM 1545 N N . HIS A 1 199 ? 20.250 -2.907 7.384 1.00 59.78 199 HIS A N 1
ATOM 1546 C CA . HIS A 1 199 ? 21.473 -3.638 7.719 1.00 59.78 199 HIS A CA 1
ATOM 1547 C C . HIS A 1 199 ? 22.487 -3.641 6.568 1.00 59.78 199 HIS A C 1
ATOM 1549 O O . HIS A 1 199 ? 23.690 -3.521 6.810 1.00 59.78 199 HIS A O 1
ATOM 1555 N N . ILE A 1 200 ? 22.024 -3.761 5.321 1.00 59.56 200 ILE A N 1
ATOM 1556 C CA . ILE A 1 200 ? 22.874 -3.654 4.130 1.00 59.56 200 ILE A CA 1
ATOM 1557 C C . ILE A 1 200 ? 23.441 -2.235 4.033 1.00 59.56 200 ILE A C 1
ATOM 1559 O O . ILE A 1 200 ? 24.659 -2.085 3.973 1.00 59.56 200 ILE A O 1
ATOM 1563 N N . SER A 1 201 ? 22.604 -1.198 4.127 1.00 49.91 201 SER A N 1
ATOM 1564 C CA . SER A 1 201 ? 23.022 0.209 4.076 1.00 49.91 201 SER A CA 1
ATOM 1565 C C . SER A 1 201 ? 24.027 0.562 5.176 1.00 49.91 201 SER A C 1
ATOM 1567 O O . SER A 1 201 ? 25.053 1.179 4.895 1.00 49.91 201 SER A O 1
ATOM 1569 N N . GLY A 1 202 ? 23.801 0.111 6.415 1.00 51.94 202 GLY A N 1
ATOM 1570 C CA . GLY A 1 202 ? 24.731 0.330 7.525 1.00 51.94 202 GLY A CA 1
ATOM 1571 C C . GLY A 1 202 ? 26.077 -0.387 7.355 1.00 51.94 202 GLY A C 1
ATOM 1572 O O . GLY A 1 202 ? 27.108 0.132 7.780 1.00 51.94 202 GLY A O 1
ATOM 1573 N N . ASN A 1 203 ? 26.101 -1.560 6.714 1.00 60.84 203 ASN A N 1
ATOM 1574 C CA . ASN A 1 203 ? 27.350 -2.258 6.391 1.00 60.84 203 ASN A CA 1
ATOM 1575 C C . ASN A 1 203 ? 28.072 -1.636 5.195 1.00 60.84 203 ASN A C 1
ATOM 1577 O O . ASN A 1 203 ? 29.296 -1.529 5.223 1.00 60.84 203 ASN A O 1
ATOM 1581 N N . MET A 1 204 ? 27.333 -1.153 4.198 1.00 53.47 204 MET A N 1
ATOM 1582 C CA . MET A 1 204 ? 27.899 -0.409 3.074 1.00 53.47 204 MET A CA 1
ATOM 1583 C C . MET A 1 204 ? 28.539 0.907 3.531 1.00 53.47 204 MET A C 1
ATOM 1585 O O . MET A 1 204 ? 29.640 1.226 3.089 1.00 53.47 204 MET A O 1
ATOM 1589 N N . ALA A 1 205 ? 27.930 1.615 4.490 1.00 50.84 205 ALA A N 1
ATOM 1590 C CA . ALA A 1 205 ? 28.528 2.798 5.118 1.00 50.84 205 ALA A CA 1
ATOM 1591 C C . ALA A 1 205 ? 29.861 2.485 5.831 1.00 50.84 205 ALA A C 1
ATOM 1593 O O . ALA A 1 205 ? 30.753 3.327 5.893 1.00 50.84 205 ALA A O 1
ATOM 1594 N N . LYS A 1 206 ? 30.027 1.248 6.317 1.00 57.22 206 LYS A N 1
ATOM 1595 C CA . LYS A 1 206 ? 31.258 0.736 6.945 1.00 57.22 206 LYS A CA 1
ATOM 1596 C C . LYS A 1 206 ? 32.237 0.092 5.949 1.00 57.22 206 LYS A C 1
ATOM 1598 O O . LYS A 1 206 ? 33.192 -0.542 6.386 1.00 57.22 206 LYS A O 1
ATOM 1603 N N . ARG A 1 207 ? 32.010 0.228 4.633 1.00 61.69 207 ARG A N 1
ATOM 1604 C CA . ARG A 1 207 ? 32.788 -0.409 3.544 1.00 61.69 207 ARG A CA 1
ATOM 1605 C C . ARG A 1 207 ? 32.810 -1.946 3.583 1.00 61.69 207 ARG A C 1
ATOM 1607 O O . ARG A 1 207 ? 33.698 -2.572 3.009 1.00 61.69 207 ARG A O 1
ATOM 1614 N N . ASN A 1 208 ? 31.829 -2.569 4.235 1.00 66.06 208 ASN A N 1
ATOM 1615 C CA . ASN A 1 208 ? 31.667 -4.020 4.223 1.00 66.06 208 ASN A CA 1
ATOM 1616 C C . ASN A 1 208 ? 30.868 -4.465 2.992 1.00 66.06 208 ASN A C 1
ATOM 1618 O O . ASN A 1 208 ? 29.859 -3.861 2.629 1.00 66.06 208 ASN A O 1
ATOM 1622 N N . ILE A 1 209 ? 31.278 -5.587 2.407 1.00 72.56 209 ILE A N 1
ATOM 1623 C CA . ILE A 1 209 ? 30.592 -6.253 1.301 1.00 72.56 209 ILE A CA 1
ATOM 1624 C C . ILE A 1 209 ? 29.519 -7.169 1.881 1.00 72.56 209 ILE A C 1
ATOM 1626 O O . ILE A 1 209 ? 29.800 -7.953 2.788 1.00 72.56 209 ILE A O 1
ATOM 1630 N N . THR A 1 210 ? 28.294 -7.094 1.365 1.00 74.31 210 THR A N 1
ATOM 1631 C CA . THR A 1 210 ? 27.185 -7.943 1.825 1.00 74.31 210 THR A CA 1
ATOM 1632 C C . THR A 1 210 ? 26.741 -8.884 0.715 1.00 74.31 210 THR A C 1
ATOM 1634 O O . THR A 1 210 ? 26.358 -8.431 -0.354 1.00 74.31 210 THR A O 1
ATOM 1637 N N . ALA A 1 211 ? 26.785 -10.192 0.955 1.00 70.81 211 ALA A N 1
ATOM 1638 C CA . ALA A 1 211 ? 26.191 -11.198 0.078 1.00 70.81 211 ALA A CA 1
ATOM 1639 C C . ALA A 1 211 ? 24.794 -11.555 0.595 1.00 70.81 211 ALA A C 1
ATOM 1641 O O . ALA A 1 211 ? 24.599 -11.641 1.808 1.00 70.81 211 ALA A O 1
ATOM 1642 N N . MET A 1 212 ? 23.842 -11.778 -0.305 1.00 77.44 212 MET A N 1
ATOM 1643 C CA . MET A 1 212 ? 22.464 -12.148 0.009 1.00 77.44 212 MET A CA 1
ATOM 1644 C C . MET A 1 212 ? 21.948 -13.201 -0.975 1.00 77.44 212 MET A C 1
ATOM 1646 O O . MET A 1 212 ? 22.263 -13.150 -2.159 1.00 77.44 212 MET A O 1
ATOM 1650 N N . VAL A 1 213 ? 21.138 -14.136 -0.488 1.00 75.44 213 VAL A N 1
ATOM 1651 C CA . VAL A 1 213 ? 20.374 -15.108 -1.275 1.00 75.44 213 VAL A CA 1
ATOM 1652 C C . VAL A 1 213 ? 18.904 -14.982 -0.888 1.00 75.44 213 VAL A C 1
ATOM 1654 O O . VAL A 1 213 ? 18.571 -15.029 0.294 1.00 75.44 213 VAL A O 1
ATOM 1657 N N . LEU A 1 214 ? 18.045 -14.812 -1.885 1.00 75.62 214 LEU A N 1
ATOM 1658 C CA . LEU A 1 214 ? 16.591 -14.823 -1.794 1.00 75.62 214 LEU A CA 1
ATOM 1659 C C . LEU A 1 214 ? 16.109 -16.196 -2.268 1.00 75.62 214 LEU A C 1
ATOM 1661 O O . LEU A 1 214 ? 16.416 -16.606 -3.386 1.00 75.62 214 LEU A O 1
ATOM 1665 N N . LEU A 1 215 ? 15.402 -16.918 -1.407 1.00 74.31 215 LEU A N 1
ATOM 1666 C CA . LEU A 1 215 ? 14.838 -18.232 -1.681 1.00 74.31 215 LEU A CA 1
ATOM 1667 C C . LEU A 1 215 ? 13.336 -18.097 -1.939 1.00 74.31 215 LEU A C 1
ATOM 1669 O O . LEU A 1 215 ? 12.606 -17.618 -1.073 1.00 74.31 215 LEU A O 1
ATOM 1673 N N . ASP A 1 216 ? 12.903 -18.555 -3.112 1.00 76.62 216 ASP A N 1
ATOM 1674 C CA . ASP A 1 216 ? 11.492 -18.653 -3.501 1.00 76.62 216 ASP A CA 1
ATOM 1675 C C . ASP A 1 216 ? 10.971 -20.053 -3.151 1.00 76.62 216 ASP A C 1
ATOM 1677 O O . ASP A 1 216 ? 11.585 -21.056 -3.528 1.00 76.62 216 ASP A O 1
ATOM 1681 N N . SER A 1 217 ? 9.867 -20.145 -2.408 1.00 70.19 217 SER A N 1
ATOM 1682 C CA . SER A 1 217 ? 9.254 -21.428 -2.042 1.00 70.19 217 SER A CA 1
ATOM 1683 C C . SER A 1 217 ? 8.136 -21.814 -3.017 1.00 70.19 217 SER A C 1
ATOM 1685 O O . SER A 1 217 ? 7.290 -21.006 -3.397 1.00 70.19 217 SER A O 1
ATOM 1687 N N . GLU A 1 218 ? 8.111 -23.071 -3.461 1.00 71.50 218 GLU A N 1
ATOM 1688 C CA . GLU A 1 218 ? 7.112 -23.533 -4.423 1.00 71.50 218 GLU A CA 1
ATOM 1689 C C . GLU A 1 218 ? 5.775 -23.812 -3.726 1.00 71.50 218 GLU A C 1
ATOM 1691 O O . GLU A 1 218 ? 5.667 -24.736 -2.922 1.00 71.50 218 GLU A O 1
ATOM 1696 N N . LYS A 1 219 ? 4.738 -23.033 -4.071 1.00 68.94 219 LYS A N 1
ATOM 1697 C CA . LYS A 1 219 ? 3.359 -23.224 -3.577 1.00 68.94 219 LYS A CA 1
ATOM 1698 C C . LYS A 1 219 ? 3.307 -23.340 -2.043 1.00 68.94 219 LYS A C 1
ATOM 1700 O O . LYS A 1 219 ? 2.748 -24.286 -1.488 1.00 68.94 219 LYS A O 1
ATOM 1705 N N . ALA A 1 220 ? 3.915 -22.375 -1.355 1.00 65.56 220 ALA A N 1
ATOM 1706 C CA . ALA A 1 220 ? 4.212 -22.433 0.077 1.00 65.56 220 ALA A CA 1
ATOM 1707 C C . ALA A 1 220 ? 3.001 -22.751 0.973 1.00 65.56 220 ALA A C 1
ATOM 1709 O O . ALA A 1 220 ? 3.084 -23.589 1.866 1.00 65.56 220 ALA A O 1
ATOM 1710 N N . PHE A 1 221 ? 1.853 -22.116 0.723 1.00 74.62 221 PHE A N 1
ATOM 1711 C CA . PHE A 1 221 ? 0.641 -22.371 1.504 1.00 74.62 221 PHE A CA 1
ATOM 1712 C C . PHE A 1 221 ? 0.000 -23.718 1.179 1.00 74.62 221 PHE A C 1
ATOM 1714 O O . PHE A 1 221 ? -0.589 -24.313 2.073 1.00 74.62 221 PHE A O 1
ATOM 1721 N N . ASP A 1 222 ? 0.129 -24.212 -0.053 1.00 75.88 222 ASP A N 1
ATOM 1722 C CA . ASP A 1 222 ? -0.534 -25.438 -0.516 1.00 75.88 222 ASP A CA 1
ATOM 1723 C C . ASP A 1 222 ? 0.222 -26.706 -0.080 1.00 75.88 222 ASP A C 1
ATOM 1725 O O . ASP A 1 222 ? -0.337 -27.799 -0.077 1.00 75.88 222 ASP A O 1
ATOM 1729 N N . THR A 1 223 ? 1.489 -26.562 0.315 1.00 74.00 223 THR A N 1
ATOM 1730 C CA . THR A 1 223 ? 2.406 -27.664 0.656 1.00 74.00 223 THR A CA 1
ATOM 1731 C C . THR A 1 223 ? 2.598 -27.865 2.160 1.00 74.00 223 THR A C 1
ATOM 1733 O O . THR A 1 223 ? 3.324 -28.768 2.574 1.00 74.00 223 THR A O 1
ATOM 1736 N N . VAL A 1 224 ? 1.935 -27.061 3.003 1.00 80.81 224 VAL A N 1
ATOM 1737 C CA . VAL A 1 224 ? 2.052 -27.171 4.466 1.00 80.81 224 VAL A CA 1
ATOM 1738 C C . VAL A 1 224 ? 1.632 -28.560 4.934 1.00 80.81 224 VAL A C 1
ATOM 1740 O O . VAL A 1 224 ? 0.486 -28.974 4.746 1.00 80.81 224 VAL A O 1
ATOM 1743 N N . TRP A 1 225 ? 2.558 -29.246 5.600 1.00 82.50 225 TRP A N 1
ATOM 1744 C CA . TRP A 1 225 ? 2.315 -30.537 6.226 1.00 82.50 225 TRP A CA 1
ATOM 1745 C C . TRP A 1 225 ? 1.510 -30.354 7.521 1.00 82.50 225 TRP A C 1
ATOM 1747 O O . TRP A 1 225 ? 2.003 -29.782 8.499 1.00 82.50 225 TRP A O 1
ATOM 1757 N N . ILE A 1 226 ? 0.256 -30.810 7.517 1.00 80.06 226 ILE A N 1
ATOM 1758 C CA . ILE A 1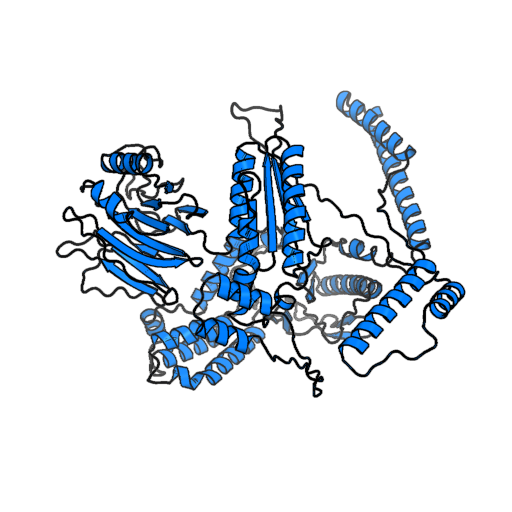 226 ? -0.728 -30.519 8.569 1.00 80.06 226 ILE A CA 1
ATOM 1759 C C . ILE A 1 226 ? -0.369 -31.210 9.884 1.00 80.06 226 ILE A C 1
ATOM 1761 O O . ILE A 1 226 ? -0.389 -30.565 10.933 1.00 80.06 226 ILE A O 1
ATOM 1765 N N . GLU A 1 227 ? 0.067 -32.466 9.846 1.00 77.00 227 GLU A N 1
ATOM 1766 C CA . GLU A 1 227 ? 0.500 -33.198 11.038 1.00 77.00 227 GLU A CA 1
ATOM 1767 C C . GLU A 1 227 ? 1.759 -32.562 11.639 1.00 77.00 227 GLU A C 1
ATOM 1769 O O . GLU A 1 227 ? 1.830 -32.350 12.850 1.00 77.00 227 GLU A O 1
ATOM 1774 N N . GLY A 1 228 ? 2.712 -32.149 10.797 1.00 76.00 228 GLY A N 1
ATOM 1775 C CA . GLY A 1 228 ? 3.911 -31.430 11.235 1.00 76.00 228 GLY A CA 1
ATOM 1776 C C . GLY A 1 228 ? 3.607 -30.054 11.842 1.00 76.00 228 GLY A C 1
ATOM 1777 O O . GLY A 1 228 ? 4.306 -29.599 12.752 1.00 76.00 228 GLY A O 1
ATOM 1778 N N . LEU A 1 229 ? 2.552 -29.376 11.378 1.00 80.25 229 LEU A N 1
ATOM 1779 C CA . LEU A 1 229 ? 2.041 -28.143 11.984 1.00 80.25 229 LEU A CA 1
ATOM 1780 C C . LEU A 1 229 ? 1.377 -28.411 13.343 1.00 80.25 229 LEU A C 1
ATOM 1782 O O . LEU A 1 229 ? 1.648 -27.689 14.302 1.00 80.25 229 LEU A O 1
ATOM 1786 N N . ILE A 1 230 ? 0.546 -29.450 13.450 1.00 79.25 230 ILE A N 1
ATOM 1787 C CA . ILE A 1 230 ? -0.109 -29.846 14.706 1.00 79.25 230 ILE A CA 1
ATOM 1788 C C . ILE A 1 230 ? 0.938 -30.244 15.752 1.00 79.25 230 ILE A C 1
ATOM 1790 O O . ILE A 1 230 ? 0.888 -29.763 16.887 1.00 79.25 230 ILE A O 1
ATOM 1794 N N . GLN A 1 231 ? 1.940 -31.033 15.357 1.00 75.56 231 GLN A N 1
ATOM 1795 C CA . GLN A 1 231 ? 3.073 -31.385 16.210 1.00 75.56 231 GLN A CA 1
ATOM 1796 C C . GLN A 1 231 ? 3.820 -30.129 16.680 1.00 75.56 231 GLN A C 1
ATOM 1798 O O . GLN A 1 231 ? 4.141 -30.018 17.860 1.00 75.56 231 GLN A O 1
ATOM 1803 N N . ARG A 1 232 ? 4.016 -29.131 15.804 1.00 76.44 232 ARG A N 1
ATOM 1804 C CA . ARG A 1 232 ? 4.615 -27.830 16.164 1.00 76.44 232 ARG A CA 1
ATOM 1805 C C . ARG A 1 232 ? 3.844 -27.111 17.262 1.00 76.44 232 ARG A C 1
ATOM 1807 O O . ARG A 1 232 ? 4.442 -26.590 18.201 1.00 76.44 232 ARG A O 1
ATOM 1814 N N . LEU A 1 233 ? 2.521 -27.047 17.115 1.00 75.31 233 LEU A N 1
ATOM 1815 C CA . LEU A 1 233 ? 1.638 -26.388 18.073 1.00 75.31 233 LEU A CA 1
ATOM 1816 C C . LEU A 1 233 ? 1.706 -27.096 19.431 1.00 75.31 233 LEU A C 1
ATOM 1818 O O . LEU A 1 233 ? 1.744 -26.425 20.463 1.00 75.31 233 LEU A O 1
ATOM 1822 N N . ALA A 1 234 ? 1.812 -28.427 19.428 1.00 71.38 234 ALA A N 1
ATOM 1823 C CA . ALA A 1 234 ? 2.040 -29.213 20.635 1.00 71.38 234 ALA A CA 1
ATOM 1824 C C . ALA A 1 234 ? 3.419 -28.929 21.262 1.00 71.38 234 ALA A C 1
ATOM 1826 O O . ALA A 1 234 ? 3.498 -28.675 22.460 1.00 71.38 234 ALA A O 1
ATOM 1827 N N . THR A 1 235 ? 4.498 -28.877 20.469 1.00 75.38 235 THR A N 1
ATOM 1828 C CA . THR A 1 235 ? 5.857 -28.555 20.954 1.00 75.38 235 THR A CA 1
ATOM 1829 C C . THR A 1 235 ? 5.967 -27.141 21.536 1.00 75.38 235 THR A C 1
ATOM 1831 O O . THR A 1 235 ? 6.788 -26.898 22.416 1.00 75.38 235 THR A O 1
ATOM 1834 N N . TYR A 1 236 ? 5.151 -26.193 21.070 1.00 75.44 236 TYR A N 1
ATOM 1835 C CA . TYR A 1 236 ? 5.081 -24.830 21.615 1.00 75.44 236 TYR A CA 1
ATOM 1836 C C . TYR A 1 236 ? 4.067 -24.669 22.755 1.00 75.44 236 TYR A C 1
ATOM 1838 O O . TYR A 1 236 ? 3.776 -23.539 23.151 1.00 75.44 236 TYR A O 1
ATOM 1846 N N . SER A 1 237 ? 3.552 -25.776 23.297 1.00 78.12 237 SER A N 1
ATOM 1847 C CA . SER A 1 237 ? 2.658 -25.801 24.460 1.00 78.12 237 SER A CA 1
ATOM 1848 C C . SER A 1 237 ? 1.372 -24.987 24.272 1.00 78.12 237 SER A C 1
ATOM 1850 O O . SER A 1 237 ? 0.879 -24.361 25.213 1.00 78.12 237 SER A O 1
ATOM 1852 N N . PHE A 1 238 ? 0.807 -24.973 23.058 1.00 66.31 238 PHE A N 1
ATOM 1853 C CA . PHE A 1 238 ? -0.509 -24.371 22.828 1.00 66.31 238 PHE A CA 1
ATOM 1854 C C . PHE A 1 238 ? -1.611 -25.174 23.551 1.00 66.31 238 PHE A C 1
ATOM 1856 O O . PHE A 1 238 ? -1.489 -26.391 23.701 1.00 66.31 238 PHE A O 1
ATOM 1863 N N . PRO A 1 239 ? -2.720 -24.535 23.981 1.00 75.38 239 PRO A N 1
ATOM 1864 C CA . PRO A 1 239 ? -3.801 -25.238 24.669 1.00 75.38 239 PRO A CA 1
ATOM 1865 C C . PRO A 1 239 ? -4.389 -26.375 23.822 1.00 75.38 239 PRO A C 1
ATOM 1867 O O . PRO A 1 239 ? -4.768 -26.160 22.670 1.00 75.38 239 PRO A O 1
ATOM 1870 N N . SER A 1 240 ? -4.547 -27.566 24.409 1.00 70.69 240 SER A N 1
ATOM 1871 C CA . SER A 1 240 ? -5.109 -28.749 23.729 1.00 70.69 240 SER A CA 1
ATOM 1872 C C . SER A 1 240 ? -6.448 -28.484 23.008 1.00 70.69 240 SER A C 1
ATOM 1874 O O . SER A 1 240 ? -6.578 -28.902 21.855 1.00 70.69 240 SER A O 1
ATOM 1876 N N . PRO A 1 241 ? -7.416 -27.723 23.572 1.00 64.25 241 PRO A N 1
ATOM 1877 C CA . PRO A 1 241 ? -8.649 -27.382 22.854 1.00 64.25 241 PRO A CA 1
ATOM 1878 C C . PRO A 1 241 ? -8.410 -26.587 21.563 1.00 64.25 241 PRO A C 1
ATOM 1880 O O . PRO A 1 241 ? -9.084 -26.813 20.562 1.00 64.25 241 PRO A O 1
ATOM 1883 N N . LEU A 1 242 ? -7.422 -25.687 21.560 1.00 68.06 242 LEU A N 1
ATOM 1884 C CA . LEU A 1 242 ? -7.063 -24.897 20.384 1.00 68.06 242 LEU A CA 1
ATOM 1885 C C . LEU A 1 242 ? -6.379 -25.762 19.320 1.00 68.06 242 LEU A C 1
ATOM 1887 O O . LEU A 1 242 ? -6.674 -25.613 18.139 1.00 68.06 242 LEU A O 1
ATOM 1891 N N . ILE A 1 243 ? -5.508 -26.690 19.727 1.00 73.75 243 ILE A N 1
ATOM 1892 C CA . ILE A 1 243 ? -4.874 -27.646 18.808 1.00 73.75 243 ILE A CA 1
ATOM 1893 C C . ILE A 1 243 ? -5.941 -28.522 18.140 1.00 73.75 243 ILE A C 1
ATOM 1895 O O . ILE A 1 243 ? -5.915 -28.688 16.924 1.00 73.75 243 ILE A O 1
ATOM 1899 N N . LYS A 1 244 ? -6.925 -29.012 18.906 1.00 70.62 244 LYS A N 1
ATOM 1900 C CA . LYS A 1 244 ? -8.060 -29.787 18.376 1.00 70.62 244 LYS A CA 1
ATOM 1901 C C . LYS A 1 244 ? -8.913 -28.974 17.399 1.00 70.62 244 LYS A C 1
ATOM 1903 O O . LYS A 1 244 ? -9.281 -29.493 16.349 1.00 70.62 244 LYS A O 1
ATOM 1908 N N . LEU A 1 245 ? -9.173 -27.699 17.705 1.00 80.50 245 LEU A N 1
ATOM 1909 C CA . LEU A 1 245 ? -9.907 -26.794 16.815 1.00 80.50 245 LEU A CA 1
ATOM 1910 C C . LEU A 1 245 ? -9.156 -26.558 15.497 1.00 80.50 245 LEU A C 1
ATOM 1912 O O . LEU A 1 245 ? -9.754 -26.622 14.428 1.00 80.50 245 LEU A O 1
ATOM 1916 N N . VAL A 1 246 ? -7.845 -26.309 15.565 1.00 79.62 246 VAL A N 1
ATOM 1917 C CA . VAL A 1 246 ? -7.003 -26.130 14.373 1.00 79.62 246 VAL A CA 1
ATOM 1918 C C . VAL A 1 246 ? -6.914 -27.426 13.566 1.00 79.62 246 VAL A C 1
ATOM 1920 O O . VAL A 1 246 ? -7.028 -27.370 12.349 1.00 79.62 246 VAL A O 1
ATOM 1923 N N . SER A 1 247 ? -6.775 -28.581 14.223 1.00 80.38 247 SER A N 1
ATOM 1924 C CA . SER A 1 247 ? -6.791 -29.901 13.583 1.00 80.38 247 SER A CA 1
ATOM 1925 C C . SER A 1 247 ? -8.094 -30.110 12.810 1.00 80.38 247 SER A C 1
ATOM 1927 O O . SER A 1 247 ? -8.056 -30.284 11.600 1.00 80.38 247 SER A O 1
ATOM 1929 N N . SER A 1 248 ? -9.245 -29.949 13.472 1.00 82.19 248 SER A N 1
ATOM 1930 C CA . SER A 1 248 ? -10.569 -30.074 12.843 1.00 82.19 248 SER A CA 1
ATOM 1931 C C . SER A 1 248 ? -10.807 -29.071 11.710 1.00 82.19 248 SER A C 1
ATOM 1933 O O . SER A 1 248 ? -11.517 -29.381 10.762 1.00 82.19 248 SER A O 1
ATOM 1935 N N . TYR A 1 249 ? -10.233 -27.869 11.789 1.00 84.19 249 TYR A N 1
ATOM 1936 C CA . TYR A 1 249 ? -10.338 -26.863 10.730 1.00 84.19 249 TYR A CA 1
ATOM 1937 C C . TYR A 1 249 ? -9.492 -27.204 9.488 1.00 84.19 249 TYR A C 1
ATOM 1939 O O . TYR A 1 249 ? -9.759 -26.708 8.389 1.00 84.19 249 TYR A O 1
ATOM 1947 N N . LEU A 1 250 ? -8.430 -27.996 9.653 1.00 79.94 250 LEU A N 1
ATOM 1948 C CA . LEU A 1 250 ? -7.465 -28.292 8.597 1.00 79.94 250 LEU A CA 1
ATOM 1949 C C . LEU A 1 250 ? -7.638 -29.677 7.960 1.00 79.94 250 LEU A C 1
ATOM 1951 O O . LEU A 1 250 ? -7.149 -29.848 6.845 1.00 79.94 250 LEU A O 1
ATOM 1955 N N . THR A 1 251 ? -8.322 -30.615 8.619 1.00 76.38 251 THR A N 1
ATOM 1956 C CA . THR A 1 251 ? -8.602 -31.973 8.121 1.00 76.38 251 THR A CA 1
ATOM 1957 C C . THR A 1 251 ? -9.909 -32.045 7.316 1.00 76.38 251 THR A C 1
ATOM 1959 O O . THR A 1 251 ? -10.749 -31.152 7.410 1.00 76.38 251 THR A O 1
ATOM 1962 N N . ASP A 1 252 ? -10.069 -33.092 6.498 1.00 78.44 252 ASP A N 1
ATOM 1963 C CA . ASP A 1 252 ? -11.304 -33.442 5.763 1.00 78.44 252 ASP A CA 1
ATOM 1964 C C . ASP A 1 252 ? -11.888 -32.335 4.866 1.00 78.44 252 ASP A C 1
ATOM 1966 O O . ASP A 1 252 ? -13.104 -32.144 4.762 1.00 78.44 252 ASP A O 1
ATOM 1970 N N . ARG A 1 253 ? -11.017 -31.563 4.206 1.00 83.31 253 ARG A N 1
ATOM 1971 C CA . ARG A 1 253 ? -11.439 -30.465 3.328 1.00 83.31 253 ARG A CA 1
ATOM 1972 C C . ARG A 1 253 ? -11.540 -30.900 1.872 1.00 83.31 253 ARG A C 1
ATOM 1974 O O . ARG A 1 253 ? -10.574 -31.396 1.301 1.00 83.31 253 ARG A O 1
ATOM 1981 N N . GLU A 1 254 ? -12.644 -30.535 1.225 1.00 83.12 254 GLU A N 1
ATOM 1982 C CA . GLU A 1 254 ? -12.851 -30.719 -0.214 1.00 83.12 254 GLU A CA 1
ATOM 1983 C C . GLU A 1 254 ? -12.877 -29.395 -0.986 1.00 83.12 254 GLU A C 1
ATOM 1985 O O . GLU A 1 254 ? -13.423 -28.391 -0.525 1.00 83.12 254 GLU A O 1
ATOM 1990 N N . ILE A 1 255 ? -12.364 -29.411 -2.218 1.00 83.94 255 ILE A N 1
ATOM 1991 C CA . ILE A 1 255 ? -12.524 -28.331 -3.198 1.00 83.94 255 ILE A CA 1
ATOM 1992 C C . ILE A 1 255 ? -13.295 -28.836 -4.421 1.00 83.94 255 ILE A C 1
ATOM 1994 O O . ILE A 1 255 ? -13.057 -29.932 -4.920 1.00 83.94 255 ILE A O 1
ATOM 1998 N N . LYS A 1 256 ? -14.200 -27.998 -4.943 1.00 87.00 256 LYS A N 1
ATOM 1999 C CA . LYS A 1 256 ? -14.879 -28.186 -6.236 1.00 87.00 256 LYS A CA 1
ATOM 2000 C C . LYS A 1 256 ? -14.762 -26.916 -7.073 1.00 87.00 256 LYS A C 1
ATOM 2002 O O . LYS A 1 256 ? -14.868 -25.810 -6.546 1.00 87.00 256 LYS A O 1
ATOM 2007 N N . VAL A 1 257 ? -14.595 -27.062 -8.383 1.00 86.56 257 VAL A N 1
ATOM 2008 C CA . VAL A 1 257 ? -14.469 -25.951 -9.336 1.00 86.56 257 VAL A CA 1
ATOM 2009 C C . VAL A 1 257 ? -15.734 -25.863 -10.187 1.00 86.56 257 VAL A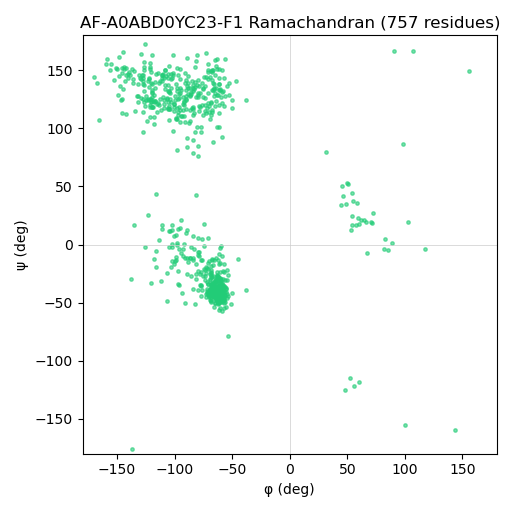 C 1
ATOM 2011 O O . VAL A 1 257 ? -16.212 -26.875 -10.692 1.00 86.56 257 VAL A O 1
ATOM 2014 N N . ARG A 1 258 ? -16.292 -24.658 -10.366 1.00 87.38 258 ARG A N 1
ATOM 2015 C CA . ARG A 1 258 ? -17.452 -24.420 -11.242 1.00 87.38 258 ARG A CA 1
ATOM 2016 C C . ARG A 1 258 ? -17.031 -23.702 -12.519 1.00 87.38 258 ARG A C 1
ATOM 2018 O O . ARG A 1 258 ? -16.469 -22.613 -12.445 1.00 87.38 258 ARG A O 1
ATOM 2025 N N . VAL A 1 259 ? -17.383 -24.260 -13.676 1.00 87.94 259 VAL A N 1
ATOM 2026 C CA . VAL A 1 259 ? -17.220 -23.612 -14.987 1.00 87.94 259 VAL A CA 1
ATOM 2027 C C . VAL A 1 259 ? -18.591 -23.514 -15.653 1.00 87.94 259 VAL A C 1
ATOM 2029 O O . VAL A 1 259 ? -19.196 -24.520 -16.027 1.00 87.94 259 VAL A O 1
ATOM 2032 N N . GLY A 1 260 ? -19.123 -22.291 -15.751 1.00 84.19 260 GLY A N 1
ATOM 2033 C CA . GLY A 1 260 ? -20.511 -22.060 -16.161 1.00 84.19 260 GLY A CA 1
ATOM 2034 C C . GLY A 1 260 ? -21.490 -22.736 -15.195 1.00 84.19 260 GLY A C 1
ATOM 2035 O O . GLY A 1 260 ? -21.489 -22.437 -14.001 1.00 84.19 260 GLY A O 1
ATOM 2036 N N . ASN A 1 261 ? -22.28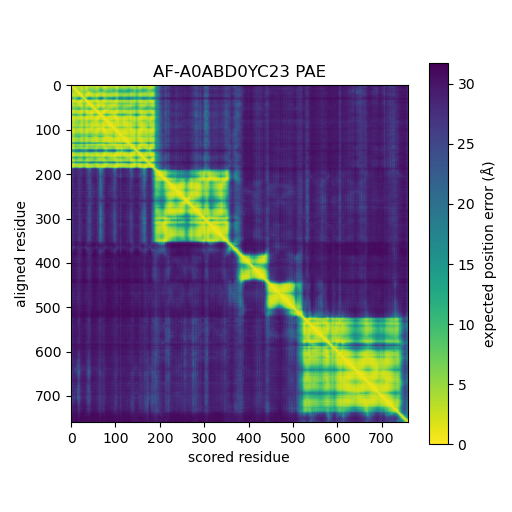2 -23.681 -15.708 1.00 85.56 261 ASN A N 1
ATOM 2037 C CA . ASN A 1 261 ? -23.260 -24.443 -14.921 1.00 85.56 261 ASN A CA 1
ATOM 2038 C C . ASN A 1 261 ? -22.755 -25.830 -14.480 1.00 85.56 261 ASN A C 1
ATOM 2040 O O . ASN A 1 261 ? -23.505 -26.566 -13.845 1.00 85.56 261 ASN A O 1
ATOM 2044 N N . LYS A 1 262 ? -21.510 -26.211 -14.804 1.00 76.69 262 LYS A N 1
ATOM 2045 C CA . LYS A 1 262 ? -20.945 -27.522 -14.442 1.00 76.69 262 LYS A CA 1
ATOM 2046 C C . LYS A 1 262 ? -19.990 -27.403 -13.256 1.00 76.69 262 LYS A C 1
ATOM 2048 O O . LYS A 1 262 ? -19.155 -26.501 -13.218 1.00 76.69 262 LYS A O 1
ATOM 2053 N N . LEU A 1 263 ? -20.126 -28.317 -12.297 1.00 89.44 263 LEU A N 1
ATOM 2054 C CA . LEU A 1 263 ? -19.259 -28.455 -11.126 1.00 89.44 263 LEU A CA 1
ATOM 2055 C C . LEU A 1 263 ? -18.303 -29.642 -11.333 1.00 89.44 263 LEU A C 1
ATOM 2057 O O . LEU A 1 263 ? -18.720 -30.658 -11.886 1.00 89.44 263 LEU A O 1
ATOM 2061 N N . SER A 1 264 ? -17.051 -29.532 -10.893 1.00 92.94 264 SER A N 1
ATOM 2062 C CA . SER A 1 264 ? -16.111 -30.657 -10.872 1.00 92.94 264 SER A CA 1
ATOM 2063 C C . SER A 1 264 ? -16.464 -31.665 -9.776 1.00 92.94 264 SER A C 1
ATOM 2065 O O . SER A 1 264 ? -17.193 -31.350 -8.828 1.00 92.94 264 SER A O 1
ATOM 2067 N N . ALA A 1 265 ? -15.874 -32.858 -9.864 1.00 86.88 265 ALA A N 1
ATOM 2068 C CA . ALA A 1 265 ? -15.820 -33.778 -8.734 1.00 86.88 265 ALA A CA 1
ATOM 2069 C C . ALA A 1 265 ? -15.107 -33.121 -7.526 1.00 86.88 265 ALA A C 1
ATOM 2071 O O . ALA A 1 265 ? -14.261 -32.238 -7.736 1.00 86.88 265 ALA A O 1
ATOM 2072 N N . PRO A 1 266 ? -15.466 -33.501 -6.282 1.00 83.25 266 PRO A N 1
ATOM 2073 C CA . PRO A 1 266 ? -14.713 -33.111 -5.091 1.00 83.25 266 PRO A CA 1
ATOM 2074 C C . PRO A 1 266 ? -13.269 -33.589 -5.176 1.00 83.25 266 PRO A C 1
ATOM 2076 O O . PRO A 1 266 ? -13.015 -34.756 -5.458 1.00 83.25 266 PRO A O 1
ATOM 2079 N N . LEU A 1 267 ? -12.337 -32.684 -4.897 1.00 81.94 267 LEU A N 1
ATOM 2080 C CA . LEU A 1 267 ? -10.936 -32.988 -4.654 1.00 81.94 267 LEU A CA 1
ATOM 2081 C C . LEU A 1 267 ? -10.663 -32.845 -3.157 1.00 81.94 267 LEU A C 1
ATOM 2083 O O . LEU A 1 267 ? -10.790 -31.746 -2.617 1.00 81.94 267 LEU A O 1
ATOM 2087 N N . GLN A 1 268 ? -10.283 -33.940 -2.509 1.00 78.25 268 GLN A N 1
ATOM 2088 C CA . GLN A 1 268 ? -9.871 -33.952 -1.107 1.00 78.25 268 GLN A CA 1
ATOM 2089 C C . GLN A 1 268 ? -8.475 -33.339 -0.946 1.00 78.25 268 GLN A C 1
ATOM 2091 O O . GLN A 1 268 ? -7.568 -33.611 -1.735 1.00 78.25 268 GLN A O 1
ATOM 2096 N N . LEU A 1 269 ? -8.298 -32.496 0.070 1.00 76.62 269 LEU A N 1
ATOM 2097 C CA . LEU A 1 269 ? -7.038 -31.821 0.364 1.00 76.62 269 LEU A CA 1
ATOM 2098 C C . LEU A 1 269 ? -6.347 -32.455 1.571 1.00 76.62 269 LEU A C 1
ATOM 2100 O O . LEU A 1 269 ? -6.739 -32.212 2.709 1.00 76.62 269 LEU A O 1
ATOM 2104 N N . ALA A 1 270 ? -5.265 -33.190 1.318 1.00 63.28 270 ALA A N 1
ATOM 2105 C CA . ALA A 1 270 ? -4.428 -33.784 2.366 1.00 63.28 270 ALA A CA 1
ATOM 2106 C C . ALA A 1 270 ? -3.360 -32.823 2.931 1.00 63.28 270 ALA A C 1
ATOM 2108 O O . ALA A 1 270 ? -2.739 -33.105 3.951 1.00 63.28 270 ALA A O 1
ATOM 2109 N N . ALA A 1 271 ? -3.113 -31.689 2.269 1.00 72.56 271 ALA A N 1
ATOM 2110 C CA . ALA A 1 271 ? -2.096 -30.725 2.673 1.00 72.56 271 ALA A CA 1
ATOM 2111 C C . ALA A 1 271 ? -2.530 -29.285 2.383 1.00 72.56 271 ALA A C 1
ATOM 2113 O O . ALA A 1 271 ? -3.487 -29.021 1.646 1.00 72.56 271 ALA A O 1
ATOM 2114 N N . GLY A 1 272 ? -1.801 -28.352 2.988 1.00 79.00 272 GLY A N 1
ATOM 2115 C CA . GLY A 1 272 ? -1.928 -26.931 2.724 1.00 79.00 272 GLY A CA 1
ATOM 2116 C C . GLY A 1 272 ? -2.930 -26.194 3.608 1.00 79.00 272 GLY A C 1
ATOM 2117 O O . GLY A 1 272 ? -3.756 -26.766 4.320 1.00 79.00 272 GLY A O 1
ATOM 2118 N N . LEU A 1 273 ? -2.857 -24.871 3.584 1.00 82.62 273 LEU A N 1
ATOM 2119 C CA . LEU A 1 273 ? -3.708 -23.977 4.361 1.00 82.62 273 LEU A CA 1
ATOM 2120 C C . LEU A 1 273 ? -4.749 -23.307 3.449 1.00 82.62 273 LEU A C 1
ATOM 2122 O O . LEU A 1 273 ? -4.436 -23.005 2.298 1.00 82.62 273 LEU A O 1
ATOM 2126 N N . PRO A 1 274 ? -5.977 -23.015 3.923 1.00 78.69 274 PRO A N 1
ATOM 2127 C CA . PRO A 1 274 ? -7.013 -22.436 3.071 1.00 78.69 274 PRO A CA 1
ATOM 2128 C C . PRO A 1 274 ? -6.620 -21.036 2.591 1.00 78.69 274 PRO A C 1
ATOM 2130 O O . PRO A 1 274 ? -6.439 -20.121 3.406 1.00 78.69 274 PRO A O 1
ATOM 2133 N N . GLN A 1 275 ? -6.503 -20.847 1.278 1.00 66.12 275 GLN A N 1
ATOM 2134 C CA . GLN A 1 275 ? -6.192 -19.540 0.700 1.00 66.12 275 GLN A CA 1
ATOM 2135 C C . GLN A 1 275 ? -7.344 -18.551 0.957 1.00 66.12 275 GLN A C 1
ATOM 2137 O O . GLN A 1 275 ? -8.517 -18.883 0.804 1.00 66.12 275 GLN A O 1
ATOM 2142 N N . GLY A 1 276 ? -7.013 -17.332 1.397 1.00 63.06 276 GLY A N 1
ATOM 2143 C CA . GLY A 1 276 ? -7.997 -16.302 1.763 1.00 63.06 276 GLY A CA 1
ATOM 2144 C C . GLY A 1 276 ? -8.536 -16.383 3.200 1.00 63.06 276 GLY A C 1
ATOM 2145 O O . GLY A 1 276 ? -9.259 -15.480 3.621 1.00 63.06 276 GLY A O 1
ATOM 2146 N N . SER A 1 277 ? -8.162 -17.404 3.982 1.00 72.75 277 SER A N 1
ATOM 2147 C CA . SER A 1 277 ? -8.478 -17.447 5.416 1.00 72.75 277 SER A CA 1
ATOM 2148 C C . SER A 1 277 ? -7.568 -16.522 6.226 1.00 72.75 277 SER A C 1
ATOM 2150 O O . SER A 1 277 ? -6.353 -16.490 6.034 1.00 72.75 277 SER A O 1
ATOM 2152 N N . VAL A 1 278 ? -8.156 -15.820 7.200 1.00 73.69 278 VAL A N 1
ATOM 2153 C CA . VAL A 1 278 ? -7.438 -14.934 8.133 1.00 73.69 278 VAL A CA 1
ATOM 2154 C C . VAL A 1 278 ? -6.443 -15.713 9.007 1.00 73.69 278 VAL A C 1
ATOM 2156 O O . VAL A 1 278 ? -5.448 -15.142 9.445 1.00 73.69 278 VAL A O 1
ATOM 2159 N N . MET A 1 279 ? -6.672 -17.011 9.248 1.00 70.88 279 MET A N 1
ATOM 2160 C CA . MET A 1 279 ? -5.816 -17.847 10.104 1.00 70.88 279 MET A CA 1
ATOM 2161 C C . MET A 1 279 ? -4.614 -18.459 9.373 1.00 70.88 279 MET A C 1
ATOM 2163 O O . MET A 1 279 ? -3.587 -18.705 10.005 1.00 70.88 279 MET A O 1
ATOM 2167 N N . SER A 1 280 ? -4.703 -18.676 8.058 1.00 79.38 280 SER A N 1
ATOM 2168 C CA . SER A 1 280 ? -3.654 -19.346 7.274 1.00 79.38 280 SER A CA 1
ATOM 2169 C C . SER A 1 280 ? -2.278 -18.664 7.363 1.00 79.38 280 SER A C 1
ATOM 2171 O O . SER A 1 280 ? -1.298 -19.365 7.606 1.00 79.38 280 SER A O 1
ATOM 2173 N N . PRO A 1 281 ? -2.151 -17.323 7.284 1.00 75.56 281 PRO A N 1
ATOM 2174 C CA . PRO A 1 281 ? -0.855 -16.657 7.458 1.00 75.56 281 PRO A CA 1
ATOM 2175 C C . PRO A 1 281 ? -0.229 -16.880 8.843 1.00 75.56 281 PRO A C 1
ATOM 2177 O O . PRO A 1 281 ? 0.986 -17.019 8.964 1.00 75.56 281 PRO A O 1
ATOM 2180 N N . TRP A 1 282 ? -1.043 -16.946 9.902 1.00 77.44 282 TRP A N 1
ATOM 2181 C CA . TRP A 1 282 ? -0.556 -17.184 11.264 1.00 77.44 282 TRP A CA 1
ATOM 2182 C C . TRP A 1 282 ? -0.039 -18.608 11.442 1.00 77.44 282 TRP A C 1
ATOM 2184 O O . TRP A 1 282 ? 1.040 -18.805 11.998 1.00 77.44 282 TRP A O 1
ATOM 2194 N N . LEU A 1 283 ? -0.787 -19.587 10.934 1.00 76.12 283 LEU A N 1
ATOM 2195 C CA . LEU A 1 283 ? -0.409 -20.997 10.971 1.00 76.12 283 LEU A CA 1
ATOM 2196 C C . LEU A 1 283 ? 0.863 -21.256 10.157 1.00 76.12 283 LEU A C 1
ATOM 2198 O O . LEU A 1 283 ? 1.758 -21.956 10.628 1.00 76.12 283 LEU A O 1
ATOM 2202 N N . PHE A 1 284 ? 0.991 -20.614 8.995 1.00 81.12 284 PHE A N 1
ATOM 2203 C CA . PHE A 1 284 ? 2.202 -20.675 8.182 1.00 81.12 284 PHE A CA 1
ATOM 2204 C C . PHE A 1 284 ? 3.420 -20.085 8.906 1.00 81.12 284 PHE A C 1
ATOM 2206 O O . PHE A 1 284 ? 4.474 -20.711 8.958 1.00 81.12 284 PHE A O 1
ATOM 2213 N N . ASN A 1 285 ? 3.276 -18.922 9.547 1.00 77.38 285 ASN A N 1
ATOM 2214 C CA . ASN A 1 285 ? 4.366 -18.317 10.318 1.00 77.38 285 ASN A CA 1
ATOM 2215 C C . ASN A 1 285 ? 4.800 -19.190 11.505 1.00 77.38 285 ASN A C 1
ATOM 2217 O O . ASN A 1 285 ? 5.986 -19.255 11.822 1.00 77.38 285 ASN A O 1
ATOM 2221 N N . ILE A 1 286 ? 3.864 -19.876 12.168 1.00 75.25 286 ILE A N 1
ATOM 2222 C CA . ILE A 1 286 ? 4.191 -20.846 13.223 1.00 75.25 286 ILE A CA 1
ATOM 2223 C C . ILE A 1 286 ? 4.961 -22.030 12.622 1.00 75.25 286 ILE A C 1
ATOM 2225 O O . ILE A 1 286 ? 5.996 -22.416 13.170 1.00 75.25 286 ILE A O 1
ATOM 2229 N N . TYR A 1 287 ? 4.517 -22.541 11.469 1.00 78.19 287 TYR A N 1
ATOM 2230 C CA . TYR A 1 287 ? 5.160 -23.631 10.733 1.00 78.19 287 TYR A CA 1
ATOM 2231 C C . TYR A 1 287 ? 6.604 -23.308 10.322 1.00 78.19 287 TYR A C 1
ATOM 2233 O O . TYR A 1 287 ? 7.491 -24.149 10.431 1.00 78.19 287 TYR A O 1
ATOM 2241 N N . THR A 1 288 ? 6.884 -22.081 9.888 1.00 74.00 288 THR A N 1
ATOM 2242 C CA . THR A 1 288 ? 8.223 -21.685 9.414 1.00 74.00 288 THR A CA 1
ATOM 2243 C C . THR A 1 288 ? 9.099 -21.028 10.484 1.00 74.00 288 THR A C 1
ATOM 2245 O O . THR A 1 288 ? 10.295 -20.827 10.270 1.00 74.00 288 THR A O 1
ATOM 2248 N N . SER A 1 289 ? 8.561 -20.741 11.674 1.00 72.38 289 SER A N 1
ATOM 2249 C CA . SER A 1 289 ? 9.252 -19.982 12.732 1.00 72.38 289 SER A CA 1
ATOM 2250 C C . SER A 1 289 ? 10.598 -20.555 13.192 1.00 72.38 289 SER A C 1
ATOM 2252 O O . SER A 1 289 ? 11.479 -19.794 13.600 1.00 72.38 289 SER A O 1
ATOM 2254 N N . HIS A 1 290 ? 10.785 -21.878 13.135 1.00 72.00 290 HIS A N 1
ATOM 2255 C CA . HIS A 1 290 ? 12.052 -22.519 13.502 1.00 72.00 290 HIS A CA 1
ATOM 2256 C C . HIS A 1 290 ? 13.189 -22.158 12.535 1.00 72.00 290 HIS A C 1
ATOM 2258 O O . HIS A 1 290 ? 14.319 -21.972 12.977 1.00 72.00 290 HIS A O 1
ATOM 2264 N N . LEU A 1 291 ? 12.890 -21.952 11.249 1.00 71.62 291 LEU A N 1
ATOM 2265 C CA . LEU A 1 291 ? 13.892 -21.635 10.225 1.00 71.62 291 LEU A CA 1
ATOM 2266 C C . LEU A 1 291 ? 14.605 -20.307 10.520 1.00 71.62 291 LEU A C 1
ATOM 2268 O O . LEU A 1 291 ? 15.800 -20.157 10.282 1.00 71.62 291 LEU A O 1
ATOM 2272 N N . LEU A 1 292 ? 13.899 -19.353 11.136 1.00 68.06 292 LEU A N 1
ATOM 2273 C CA . LEU A 1 292 ? 14.463 -18.066 11.555 1.00 68.06 292 LEU A CA 1
ATOM 2274 C C . LEU A 1 292 ? 15.441 -18.186 12.738 1.00 68.06 292 LEU A C 1
ATOM 2276 O O . LEU A 1 292 ? 16.172 -17.237 13.030 1.00 68.06 292 LEU A O 1
ATOM 2280 N N . LYS A 1 293 ? 15.465 -19.330 13.433 1.00 66.25 293 LYS A N 1
ATOM 2281 C CA . LYS A 1 293 ? 16.398 -19.605 14.537 1.00 66.25 293 LYS A CA 1
ATOM 2282 C C . LYS A 1 293 ? 17.757 -20.117 14.052 1.00 66.25 293 LYS A C 1
ATOM 2284 O O . LYS A 1 293 ? 18.694 -20.101 14.838 1.00 66.25 293 LYS A O 1
ATOM 2289 N N . LEU A 1 294 ? 17.885 -20.483 12.773 1.00 65.81 294 LEU A N 1
ATOM 2290 C CA . LEU A 1 294 ? 19.137 -20.945 12.153 1.00 65.81 294 LEU A CA 1
ATOM 2291 C C . LEU A 1 294 ? 20.149 -19.807 11.895 1.00 65.81 294 LEU A C 1
ATOM 2293 O O . LEU A 1 294 ? 21.242 -20.040 11.380 1.00 65.81 294 LEU A O 1
ATOM 2297 N N . GLN A 1 295 ? 19.789 -18.562 12.224 1.00 69.81 295 GLN A N 1
ATOM 2298 C CA . GLN A 1 295 ? 20.677 -17.405 12.123 1.00 69.81 295 GLN A CA 1
ATOM 2299 C C . GLN A 1 295 ? 21.816 -17.493 13.150 1.00 69.81 295 GLN A C 1
ATOM 2301 O O . GLN A 1 295 ? 21.635 -17.992 14.258 1.00 69.81 295 GLN A O 1
ATOM 2306 N N . ASN A 1 296 ? 22.979 -16.942 12.814 1.00 70.75 296 ASN A N 1
ATOM 2307 C CA . ASN A 1 296 ? 24.137 -16.872 13.706 1.00 70.75 296 ASN A CA 1
ATOM 2308 C C . ASN A 1 296 ? 24.810 -15.487 13.639 1.00 70.75 296 ASN A C 1
ATOM 2310 O O . ASN A 1 296 ? 24.315 -14.570 12.984 1.00 70.75 296 ASN A O 1
ATOM 2314 N N . SER A 1 297 ? 25.935 -15.312 14.340 1.00 66.38 297 SER A N 1
ATOM 2315 C CA . SER A 1 297 ? 26.677 -14.040 14.400 1.00 66.38 297 SER A CA 1
ATOM 2316 C C . SER A 1 297 ? 27.213 -13.560 13.044 1.00 66.38 297 SER A C 1
ATOM 2318 O O . SER A 1 297 ? 27.566 -12.390 12.906 1.00 66.38 297 SER A O 1
ATOM 2320 N N . HIS A 1 298 ? 27.283 -14.440 12.044 1.00 73.81 298 HIS A N 1
ATOM 2321 C CA . HIS A 1 298 ? 27.846 -14.155 10.728 1.00 73.81 298 HIS A CA 1
ATOM 2322 C C . HIS A 1 298 ? 26.830 -14.250 9.588 1.00 73.81 298 HIS A C 1
ATOM 2324 O O . HIS A 1 298 ? 27.095 -13.705 8.518 1.00 73.81 298 HIS A O 1
ATOM 2330 N N . VAL A 1 299 ? 25.698 -14.925 9.781 1.00 77.19 299 VAL A N 1
ATOM 2331 C CA . VAL A 1 299 ? 24.654 -15.126 8.772 1.00 77.19 299 VAL A CA 1
ATOM 2332 C C . VAL A 1 299 ? 23.303 -14.793 9.383 1.00 77.19 299 VAL A C 1
ATOM 2334 O O . VAL A 1 299 ? 22.874 -15.394 10.368 1.00 77.19 299 VAL A O 1
ATOM 2337 N N . HIS A 1 300 ? 22.618 -13.849 8.758 1.00 77.75 300 HIS A N 1
ATOM 2338 C CA . HIS A 1 300 ? 21.296 -13.398 9.147 1.00 77.75 300 HIS A CA 1
ATOM 2339 C C . HIS A 1 300 ? 20.238 -13.980 8.218 1.00 77.75 300 HIS A C 1
ATOM 2341 O O . HIS A 1 300 ? 20.479 -14.165 7.025 1.00 77.75 300 HIS A O 1
ATOM 2347 N N . ILE A 1 301 ? 19.062 -14.249 8.780 1.00 73.56 301 ILE A N 1
ATOM 2348 C CA . ILE A 1 301 ? 17.927 -14.836 8.073 1.00 73.56 301 ILE A CA 1
ATOM 2349 C C . ILE A 1 301 ? 16.725 -13.929 8.292 1.00 73.56 301 ILE A C 1
ATOM 2351 O O . ILE A 1 301 ? 16.442 -13.508 9.417 1.00 73.56 301 ILE A O 1
ATOM 2355 N N . ALA A 1 302 ? 16.021 -13.615 7.216 1.00 69.31 302 ALA A N 1
ATOM 2356 C CA . ALA A 1 302 ? 14.878 -12.728 7.228 1.00 69.31 302 ALA A CA 1
ATOM 2357 C C . ALA A 1 302 ? 13.762 -13.378 6.401 1.00 69.31 302 ALA A C 1
ATOM 2359 O O . ALA A 1 302 ? 13.923 -13.570 5.205 1.00 69.31 302 ALA A O 1
ATOM 2360 N N . GLY A 1 303 ? 12.648 -13.743 7.038 1.00 60.25 303 GLY A N 1
ATOM 2361 C CA . GLY A 1 303 ? 11.489 -14.337 6.363 1.00 60.25 303 GLY A CA 1
ATOM 2362 C C . GLY A 1 303 ? 10.250 -13.451 6.458 1.00 60.25 303 GLY A C 1
ATOM 2363 O O . GLY A 1 303 ? 10.073 -12.741 7.455 1.00 60.25 303 GLY A O 1
ATOM 2364 N N . PHE A 1 304 ? 9.403 -13.468 5.432 1.00 57.84 304 PHE A N 1
ATOM 2365 C CA . PHE A 1 304 ? 8.062 -12.886 5.453 1.00 57.84 304 PHE A CA 1
ATOM 2366 C C . PHE A 1 304 ? 7.124 -13.733 4.597 1.00 57.84 304 PHE A C 1
ATOM 2368 O O . PHE A 1 304 ? 7.289 -13.768 3.386 1.00 57.84 304 PHE A O 1
ATOM 2375 N N . ALA A 1 305 ? 6.139 -14.385 5.224 1.00 57.16 305 ALA A N 1
ATOM 2376 C CA . ALA A 1 305 ? 5.314 -15.378 4.536 1.00 57.16 305 ALA A CA 1
ATOM 2377 C C . ALA A 1 305 ? 6.207 -16.366 3.750 1.00 57.16 305 ALA A C 1
ATOM 2379 O O . ALA A 1 305 ? 7.098 -16.962 4.355 1.00 57.16 305 ALA A O 1
ATOM 2380 N N . ASP A 1 306 ? 5.983 -16.524 2.449 1.00 62.41 306 ASP A N 1
ATOM 2381 C CA . ASP A 1 306 ? 6.684 -17.419 1.524 1.00 62.41 306 ASP A CA 1
ATOM 2382 C C . ASP A 1 306 ? 8.086 -16.950 1.087 1.00 62.41 306 ASP A C 1
ATOM 2384 O O . ASP A 1 306 ? 8.861 -17.774 0.588 1.00 62.41 306 ASP A O 1
ATOM 2388 N N . ASP A 1 307 ? 8.444 -15.685 1.342 1.00 66.56 307 ASP A N 1
ATOM 2389 C CA . ASP A 1 307 ? 9.750 -15.104 1.012 1.00 66.56 307 ASP A CA 1
ATOM 2390 C C . ASP A 1 307 ? 10.786 -15.356 2.120 1.00 66.56 307 ASP A C 1
ATOM 2392 O O . ASP A 1 307 ? 10.580 -14.982 3.283 1.00 66.56 307 ASP A O 1
ATOM 2396 N N . LEU A 1 308 ? 11.955 -15.903 1.764 1.00 71.31 308 LEU A N 1
ATOM 2397 C CA . LEU A 1 308 ? 13.062 -16.132 2.698 1.00 71.31 308 LEU A CA 1
ATOM 2398 C C . LEU A 1 308 ? 14.386 -15.566 2.169 1.00 71.31 308 LEU A C 1
ATOM 2400 O O . LEU A 1 308 ? 14.846 -15.927 1.095 1.00 71.31 308 LEU A O 1
ATOM 2404 N N . ALA A 1 309 ? 15.052 -14.722 2.954 1.00 78.12 309 ALA A N 1
ATOM 2405 C CA . ALA A 1 309 ? 16.341 -14.119 2.625 1.00 78.12 309 ALA A CA 1
ATOM 2406 C C . ALA A 1 309 ? 17.432 -14.549 3.615 1.00 78.12 309 ALA A C 1
ATOM 2408 O O . ALA A 1 309 ? 17.232 -14.495 4.829 1.00 78.12 309 ALA A O 1
ATOM 2409 N N . LEU A 1 310 ? 18.610 -14.912 3.109 1.00 79.94 310 LEU A N 1
ATOM 2410 C CA . LEU A 1 310 ? 19.817 -15.185 3.890 1.00 79.94 310 LEU A CA 1
ATOM 2411 C C . LEU A 1 310 ? 20.916 -14.218 3.469 1.00 79.94 310 LEU A C 1
ATOM 2413 O O . LEU A 1 310 ? 21.181 -14.085 2.280 1.00 79.94 310 LEU A O 1
ATOM 2417 N N . TYR A 1 311 ? 21.589 -13.562 4.411 1.00 82.69 311 TYR A N 1
ATOM 2418 C CA . TYR A 1 311 ? 22.653 -12.614 4.075 1.00 82.69 311 TYR A CA 1
ATOM 2419 C C . TYR A 1 311 ? 23.795 -12.591 5.094 1.00 82.69 311 TYR A C 1
ATOM 2421 O O . TYR A 1 311 ? 23.616 -12.880 6.276 1.00 82.69 311 TYR A O 1
ATOM 2429 N N . SER A 1 312 ? 24.993 -12.241 4.625 1.00 82.94 312 SER A N 1
ATOM 2430 C CA . SER A 1 312 ? 26.217 -12.127 5.427 1.00 82.94 312 SER A CA 1
ATOM 2431 C C . SER A 1 312 ? 27.053 -10.952 4.942 1.00 82.94 312 SER A C 1
ATOM 2433 O O . SER A 1 312 ? 27.186 -10.745 3.735 1.00 82.94 312 SER A O 1
ATOM 2435 N N . SER A 1 313 ? 27.659 -10.219 5.876 1.00 81.44 313 SER A N 1
ATOM 2436 C CA . SER A 1 313 ? 28.556 -9.101 5.574 1.00 81.44 313 SER A CA 1
ATOM 2437 C C . SER A 1 313 ? 30.000 -9.426 5.974 1.00 81.44 313 SER A C 1
ATOM 2439 O O . SER A 1 313 ? 30.258 -10.051 7.007 1.00 81.44 313 SER A O 1
ATOM 2441 N N . SER A 1 314 ? 30.964 -9.016 5.151 1.00 77.44 314 SER A N 1
ATOM 2442 C CA . SER A 1 314 ? 32.399 -9.155 5.412 1.00 77.44 314 SER A CA 1
ATOM 2443 C C . SER A 1 314 ? 33.197 -8.108 4.636 1.00 77.44 314 SER A C 1
ATOM 2445 O O . SER A 1 314 ? 32.769 -7.655 3.582 1.00 77.44 314 SER A O 1
ATOM 2447 N N . VAL A 1 315 ? 34.395 -7.772 5.114 1.00 74.88 315 VAL A N 1
ATOM 2448 C CA . VAL A 1 315 ? 35.361 -6.943 4.372 1.00 74.88 315 VAL A CA 1
ATOM 2449 C C . VAL A 1 315 ? 35.790 -7.628 3.060 1.00 74.88 315 VAL A C 1
ATOM 2451 O O . VAL A 1 315 ? 36.115 -6.966 2.083 1.00 74.88 315 VAL A O 1
ATOM 2454 N N . SER A 1 316 ? 35.745 -8.967 3.010 1.00 76.88 316 SER A N 1
ATOM 2455 C CA . SER A 1 316 ? 36.063 -9.761 1.818 1.00 76.88 316 SER A CA 1
ATOM 2456 C C . SER A 1 316 ? 34.804 -10.347 1.180 1.00 76.88 316 SER A C 1
ATOM 2458 O O . SER A 1 316 ? 34.069 -11.108 1.816 1.00 76.88 316 SER A O 1
ATOM 2460 N N . ALA A 1 317 ? 34.605 -10.078 -0.116 1.00 70.38 317 ALA A N 1
ATOM 2461 C CA . ALA A 1 317 ? 33.509 -10.645 -0.904 1.00 70.38 317 ALA A CA 1
ATOM 2462 C C . ALA A 1 317 ? 33.501 -12.179 -0.847 1.00 70.38 317 ALA A C 1
ATOM 2464 O O . ALA A 1 317 ? 32.452 -12.795 -0.670 1.00 70.38 317 ALA A O 1
ATOM 2465 N N . LYS A 1 318 ? 34.685 -12.802 -0.920 1.00 75.12 318 LYS A N 1
ATOM 2466 C CA . LYS A 1 318 ? 34.847 -14.261 -0.867 1.00 75.12 318 LYS A CA 1
ATOM 2467 C C . LYS A 1 318 ? 34.325 -14.836 0.452 1.00 75.12 318 LYS A C 1
ATOM 2469 O O . LYS A 1 318 ? 33.636 -15.854 0.450 1.00 75.12 318 LYS A O 1
ATOM 2474 N N . ASN A 1 319 ? 34.590 -14.155 1.566 1.00 77.44 319 ASN A N 1
ATOM 2475 C CA . ASN A 1 319 ? 34.133 -14.584 2.887 1.00 77.44 319 ASN A CA 1
ATOM 2476 C C . ASN A 1 319 ? 32.620 -14.409 3.054 1.00 77.44 319 ASN A C 1
ATOM 2478 O O . ASN A 1 319 ? 31.964 -15.323 3.553 1.00 77.44 319 ASN A O 1
ATOM 2482 N N . ALA A 1 320 ? 32.056 -13.283 2.602 1.00 75.31 320 ALA A N 1
ATOM 2483 C CA . ALA A 1 320 ? 30.608 -13.061 2.619 1.00 75.31 320 ALA A CA 1
ATOM 2484 C C . ALA A 1 320 ? 29.867 -14.129 1.790 1.00 75.31 320 ALA A C 1
ATOM 2486 O O . ALA A 1 320 ? 28.925 -14.752 2.278 1.00 75.31 320 ALA A O 1
ATOM 2487 N N . ILE A 1 321 ? 30.349 -14.416 0.575 1.00 78.31 321 ILE A N 1
ATOM 2488 C CA . ILE A 1 321 ? 29.764 -15.424 -0.322 1.00 78.31 321 ILE A CA 1
ATOM 2489 C C . ILE A 1 321 ? 29.847 -16.830 0.283 1.00 78.31 321 ILE A C 1
ATOM 2491 O O . ILE A 1 321 ? 28.852 -17.552 0.287 1.00 78.31 321 ILE A O 1
ATOM 2495 N N . ASN A 1 322 ? 31.005 -17.232 0.817 1.00 81.12 322 ASN A N 1
ATOM 2496 C CA . ASN A 1 322 ? 31.171 -18.566 1.402 1.00 81.12 322 ASN A CA 1
ATOM 2497 C C . ASN A 1 322 ? 30.254 -18.781 2.616 1.00 81.12 322 ASN A C 1
ATOM 2499 O O . ASN A 1 322 ? 29.662 -19.851 2.758 1.00 81.12 322 ASN A O 1
ATOM 2503 N N . ARG A 1 323 ? 30.081 -17.753 3.456 1.00 83.19 323 ARG A N 1
ATOM 2504 C CA . ARG A 1 323 ? 29.179 -17.797 4.616 1.00 83.19 323 ARG A CA 1
ATOM 2505 C C . ARG A 1 323 ? 27.719 -17.973 4.201 1.00 83.19 323 ARG A C 1
ATOM 2507 O O . ARG A 1 323 ? 27.049 -18.860 4.726 1.00 83.19 323 ARG A O 1
ATOM 2514 N N . VAL A 1 324 ? 27.240 -17.186 3.233 1.00 83.81 324 VAL A N 1
ATOM 2515 C CA . VAL A 1 324 ? 25.856 -17.311 2.738 1.00 83.81 324 VAL A CA 1
ATOM 2516 C C . VAL A 1 324 ? 25.636 -18.637 2.016 1.00 83.81 324 VAL A C 1
ATOM 2518 O O . VAL A 1 324 ? 24.599 -19.262 2.219 1.00 83.81 324 VAL A O 1
ATOM 2521 N N . ARG A 1 325 ? 26.610 -19.123 1.233 1.00 83.75 325 ARG A N 1
ATOM 2522 C CA . ARG A 1 325 ? 26.520 -20.423 0.547 1.00 83.75 325 ARG A CA 1
ATOM 2523 C C . ARG A 1 325 ? 26.323 -21.574 1.534 1.00 83.75 325 ARG A C 1
ATOM 2525 O O . ARG A 1 325 ? 25.398 -22.364 1.366 1.00 83.75 325 ARG A O 1
ATOM 2532 N N . ASN A 1 326 ? 27.147 -21.640 2.579 1.00 83.12 326 ASN A N 1
ATOM 2533 C CA . ASN A 1 326 ? 27.048 -22.697 3.590 1.00 83.12 326 ASN A CA 1
ATOM 2534 C C . ASN A 1 326 ? 25.708 -22.639 4.337 1.00 83.12 326 ASN A C 1
ATOM 2536 O O . ASN A 1 326 ? 25.062 -23.668 4.530 1.00 83.12 326 ASN A O 1
ATOM 2540 N N . ALA A 1 327 ? 25.252 -21.435 4.691 1.00 81.06 327 ALA A N 1
ATOM 2541 C CA . ALA A 1 327 ? 23.948 -21.254 5.321 1.00 81.06 327 ALA A CA 1
ATOM 2542 C C . ALA A 1 327 ? 22.781 -21.634 4.399 1.00 81.06 327 ALA A C 1
ATOM 2544 O O . ALA A 1 327 ? 21.805 -22.217 4.858 1.00 81.06 327 ALA A O 1
ATOM 2545 N N . THR A 1 328 ? 22.895 -21.358 3.098 1.00 82.69 328 THR A N 1
ATOM 2546 C CA . THR A 1 328 ? 21.880 -21.719 2.100 1.00 82.69 328 THR A CA 1
ATOM 2547 C C . THR A 1 328 ? 21.748 -23.237 1.975 1.00 82.69 328 THR A C 1
ATOM 2549 O O . THR A 1 328 ? 20.633 -23.749 1.985 1.00 82.69 328 THR A O 1
ATOM 2552 N N . HIS A 1 329 ? 22.862 -23.979 1.936 1.00 83.88 329 HIS A N 1
ATOM 2553 C CA . HIS A 1 329 ? 22.822 -25.448 1.921 1.00 83.88 329 HIS A CA 1
ATOM 2554 C C . HIS A 1 329 ? 22.150 -26.027 3.169 1.00 83.88 329 HIS A C 1
ATOM 2556 O O . HIS A 1 329 ? 21.326 -26.934 3.061 1.00 83.88 329 HIS A O 1
ATOM 2562 N N . HIS A 1 330 ? 22.470 -25.489 4.347 1.00 81.44 330 HIS A N 1
ATOM 2563 C CA . HIS A 1 330 ? 21.843 -25.935 5.587 1.00 81.44 330 HIS A CA 1
ATOM 2564 C C . HIS A 1 330 ? 20.342 -25.607 5.618 1.00 81.44 330 HIS A C 1
ATOM 2566 O O . HIS A 1 330 ? 19.535 -26.472 5.943 1.00 81.44 330 HIS A O 1
ATOM 2572 N N . MET A 1 331 ? 19.957 -24.404 5.183 1.00 81.81 331 MET A N 1
ATOM 2573 C CA . MET A 1 331 ? 18.557 -23.984 5.097 1.00 81.81 331 MET A CA 1
ATOM 2574 C C . MET A 1 331 ? 17.730 -24.863 4.155 1.00 81.81 331 MET A C 1
ATOM 2576 O O . MET A 1 331 ? 16.617 -25.243 4.499 1.00 81.81 331 MET A O 1
ATOM 2580 N N . ILE A 1 332 ? 18.263 -25.216 2.982 1.00 80.00 332 ILE A N 1
ATOM 2581 C CA . ILE A 1 332 ? 17.566 -26.095 2.029 1.00 80.00 332 ILE A CA 1
ATOM 2582 C C . ILE A 1 332 ? 17.321 -27.478 2.644 1.00 80.00 332 ILE A C 1
ATOM 2584 O O . ILE A 1 332 ? 16.239 -28.037 2.478 1.00 80.00 332 ILE A O 1
ATOM 2588 N N . LYS A 1 333 ? 18.291 -28.016 3.395 1.00 79.12 333 LYS A N 1
ATOM 2589 C CA . LYS A 1 333 ? 18.120 -29.287 4.111 1.00 79.12 333 LYS A CA 1
ATOM 2590 C C . LYS A 1 333 ? 16.961 -29.211 5.112 1.00 79.12 333 LYS A C 1
ATOM 2592 O O . LYS A 1 333 ? 16.118 -30.100 5.121 1.00 79.12 333 LYS A O 1
ATOM 2597 N N . GLU A 1 334 ? 16.893 -28.139 5.897 1.00 75.50 334 GLU A N 1
ATOM 2598 C CA . GLU A 1 334 ? 15.818 -27.916 6.874 1.00 75.50 334 GLU A CA 1
ATOM 2599 C C . GLU A 1 334 ? 14.451 -27.697 6.208 1.00 75.50 334 GLU A C 1
ATOM 2601 O O . GLU A 1 334 ? 13.454 -28.273 6.633 1.00 75.50 334 GLU A O 1
ATOM 2606 N N . LEU A 1 335 ? 14.387 -26.924 5.121 1.00 75.88 335 LEU A N 1
ATOM 2607 C CA . LEU A 1 335 ? 13.156 -26.719 4.348 1.00 75.88 335 LEU A CA 1
ATOM 2608 C C . LEU A 1 335 ? 12.599 -28.040 3.794 1.00 75.88 335 LEU A C 1
ATOM 2610 O O . LEU A 1 335 ? 11.402 -28.300 3.931 1.00 75.88 335 LEU A O 1
ATOM 2614 N N . ASN A 1 336 ? 13.468 -28.911 3.272 1.00 76.69 336 ASN A N 1
ATOM 2615 C CA . ASN A 1 336 ? 13.079 -30.227 2.765 1.00 76.69 336 ASN A CA 1
ATOM 2616 C C . ASN A 1 336 ? 12.548 -31.155 3.873 1.00 76.69 336 ASN A C 1
ATOM 2618 O O . ASN A 1 336 ? 11.568 -31.863 3.646 1.00 76.69 336 ASN A O 1
ATOM 2622 N N . LEU A 1 337 ? 13.133 -31.124 5.080 1.00 73.62 337 LEU A N 1
ATOM 2623 C CA . LEU A 1 337 ? 12.617 -31.878 6.238 1.00 73.62 337 LEU A CA 1
ATOM 2624 C C . LEU A 1 337 ? 11.179 -31.473 6.589 1.00 73.62 337 LEU A C 1
ATOM 2626 O O . LEU A 1 337 ? 10.370 -32.305 6.992 1.00 73.62 337 LEU A O 1
ATOM 2630 N N . TRP A 1 338 ? 10.846 -30.200 6.381 1.00 73.00 338 TRP A N 1
ATOM 2631 C CA . TRP A 1 338 ? 9.506 -29.654 6.578 1.00 73.00 338 TRP A CA 1
ATOM 2632 C C . TRP A 1 338 ? 8.669 -29.627 5.292 1.00 73.00 338 TRP A C 1
ATOM 2634 O O . TRP A 1 338 ? 7.694 -28.881 5.219 1.00 73.00 338 TRP A O 1
ATOM 2644 N N . LYS A 1 339 ? 9.010 -30.435 4.280 1.00 72.69 339 LYS A N 1
ATOM 2645 C CA . LYS A 1 339 ? 8.268 -30.564 3.011 1.00 72.69 339 LYS A CA 1
ATOM 2646 C C . LYS A 1 339 ? 8.031 -29.234 2.269 1.00 72.69 339 LYS A C 1
ATOM 2648 O O . LYS A 1 339 ? 7.093 -29.128 1.484 1.00 72.69 339 LYS A O 1
ATOM 2653 N N . ILE A 1 340 ? 8.876 -28.223 2.497 1.00 76.50 340 ILE A N 1
ATOM 2654 C CA . ILE A 1 340 ? 8.866 -26.964 1.744 1.00 76.50 340 ILE A CA 1
ATOM 2655 C C . ILE A 1 340 ? 9.920 -27.065 0.645 1.00 76.50 340 ILE A C 1
ATOM 2657 O O . ILE A 1 340 ? 11.119 -27.045 0.917 1.00 76.50 340 ILE A O 1
ATOM 2661 N N . ASN A 1 341 ? 9.472 -27.129 -0.605 1.00 74.00 341 ASN A N 1
ATOM 2662 C CA . ASN A 1 341 ? 10.370 -27.167 -1.753 1.00 74.00 341 ASN A CA 1
ATOM 2663 C C . ASN A 1 341 ? 10.804 -25.752 -2.155 1.00 74.00 341 ASN A C 1
ATOM 2665 O O . ASN A 1 341 ? 9.988 -24.832 -2.218 1.00 74.00 341 ASN A O 1
ATOM 2669 N N . VAL A 1 342 ? 12.089 -25.584 -2.472 1.00 75.94 342 VAL A N 1
ATOM 2670 C CA . VAL A 1 342 ? 12.649 -24.314 -2.958 1.00 75.94 342 VAL A CA 1
ATOM 2671 C C . VAL A 1 342 ? 12.718 -24.310 -4.482 1.00 75.94 342 VAL A C 1
ATOM 2673 O O . VAL A 1 342 ? 13.302 -25.206 -5.096 1.00 75.94 342 VAL A O 1
ATOM 2676 N N . ASN A 1 343 ? 12.204 -23.253 -5.105 1.00 74.81 343 ASN A N 1
ATOM 2677 C CA . ASN A 1 343 ? 12.306 -23.037 -6.538 1.00 74.81 343 ASN A CA 1
ATOM 2678 C C . ASN A 1 343 ? 13.641 -22.378 -6.903 1.00 74.81 343 ASN A C 1
ATOM 2680 O O . ASN A 1 343 ? 13.762 -21.162 -7.026 1.00 74.81 343 ASN A O 1
ATOM 2684 N N . ALA A 1 344 ? 14.651 -23.204 -7.166 1.00 70.38 344 ALA A N 1
ATOM 2685 C CA . ALA A 1 344 ? 15.982 -22.724 -7.536 1.00 70.38 344 ALA A CA 1
ATOM 2686 C C . ALA A 1 344 ? 16.016 -21.808 -8.782 1.00 70.38 344 ALA A C 1
ATOM 2688 O O . ALA A 1 344 ? 16.959 -21.038 -8.922 1.00 70.38 344 ALA A O 1
ATOM 2689 N N . ALA A 1 345 ? 15.032 -21.889 -9.690 1.00 63.69 345 ALA A N 1
ATOM 2690 C CA . ALA A 1 345 ? 14.980 -21.038 -10.884 1.00 63.69 345 ALA A CA 1
ATOM 2691 C C . ALA A 1 345 ? 14.432 -19.631 -10.592 1.00 63.69 345 ALA A C 1
ATOM 2693 O O . ALA A 1 345 ? 14.719 -18.702 -11.343 1.00 63.69 345 ALA A O 1
ATOM 2694 N N . LYS A 1 346 ? 13.658 -19.474 -9.516 1.00 62.62 346 LYS A N 1
ATOM 2695 C CA . LYS A 1 346 ? 13.111 -18.187 -9.066 1.00 62.62 346 LYS A CA 1
ATOM 2696 C C . LYS A 1 346 ? 13.896 -17.568 -7.908 1.00 62.62 346 LYS A C 1
ATOM 2698 O O . LYS A 1 346 ? 13.770 -16.376 -7.671 1.00 62.62 346 LYS A O 1
ATOM 2703 N N . SER A 1 347 ? 14.722 -18.357 -7.224 1.00 70.56 347 SER A N 1
ATOM 2704 C CA . SER A 1 347 ? 15.665 -17.865 -6.222 1.00 70.56 347 SER A CA 1
ATOM 2705 C C . SER A 1 347 ? 16.779 -17.020 -6.855 1.00 70.56 347 SER A C 1
ATOM 2707 O O . SER A 1 347 ? 17.311 -17.351 -7.918 1.00 70.56 347 SER A O 1
ATOM 2709 N N . GLU A 1 348 ? 17.181 -15.952 -6.170 1.00 68.19 348 GLU A N 1
ATOM 2710 C CA . GLU A 1 348 ? 18.164 -14.979 -6.654 1.00 68.19 348 GLU A CA 1
ATOM 2711 C C . GLU A 1 348 ? 19.302 -14.781 -5.649 1.00 68.19 348 GLU A C 1
ATOM 2713 O O . GLU A 1 348 ? 19.119 -14.899 -4.439 1.00 68.19 348 GLU A O 1
ATOM 2718 N N . ALA A 1 349 ? 20.499 -14.457 -6.139 1.00 67.12 349 ALA A N 1
ATOM 2719 C CA . ALA A 1 349 ? 21.644 -14.104 -5.305 1.00 67.12 349 ALA A CA 1
ATOM 2720 C C . ALA A 1 349 ? 22.141 -12.706 -5.676 1.00 67.12 349 ALA A C 1
ATOM 2722 O O . ALA A 1 349 ? 22.269 -12.380 -6.854 1.00 67.12 349 ALA A O 1
ATOM 2723 N N . ILE A 1 350 ? 22.428 -11.884 -4.669 1.00 69.06 350 ILE A N 1
ATOM 2724 C CA . ILE A 1 350 ? 22.802 -10.477 -4.826 1.00 69.06 350 ILE A CA 1
ATOM 2725 C C . ILE A 1 350 ? 24.044 -10.189 -3.980 1.00 69.06 350 ILE A C 1
ATOM 2727 O O . ILE A 1 350 ? 24.159 -10.644 -2.841 1.00 69.06 350 ILE A O 1
ATOM 2731 N N . LEU A 1 351 ? 24.981 -9.418 -4.531 1.00 63.62 351 LEU A N 1
ATOM 2732 C CA . LEU A 1 351 ? 26.184 -8.959 -3.840 1.00 63.62 351 LEU A CA 1
ATOM 2733 C C . LEU A 1 351 ? 26.216 -7.425 -3.817 1.00 63.62 351 LEU A C 1
ATOM 2735 O O . LEU A 1 351 ? 26.168 -6.787 -4.863 1.00 63.62 351 LEU A O 1
ATOM 2739 N N . PHE A 1 352 ? 26.331 -6.845 -2.627 1.00 60.25 352 PHE A N 1
ATOM 2740 C CA . PHE A 1 352 ? 26.382 -5.404 -2.384 1.00 60.25 352 PHE A CA 1
ATOM 2741 C C . PHE A 1 352 ? 27.818 -4.979 -2.051 1.00 60.25 352 PHE A C 1
ATOM 2743 O O . PHE A 1 352 ? 28.380 -5.448 -1.058 1.00 60.25 352 PHE A O 1
ATOM 2750 N N . ILE A 1 353 ? 28.409 -4.097 -2.866 1.00 52.97 353 ILE A N 1
ATOM 2751 C CA . ILE A 1 353 ? 29.791 -3.591 -2.743 1.00 52.97 353 ILE A CA 1
ATOM 2752 C C . ILE A 1 353 ? 29.761 -2.051 -2.747 1.00 52.97 353 ILE A C 1
ATOM 2754 O O . ILE A 1 353 ? 28.940 -1.458 -3.440 1.00 52.97 353 ILE A O 1
ATOM 2758 N N . SER A 1 354 ? 30.658 -1.394 -2.004 1.00 45.34 354 SER A N 1
ATOM 2759 C CA . SER A 1 354 ? 30.896 0.058 -2.085 1.00 45.34 354 SER A CA 1
ATOM 2760 C C . SER A 1 354 ? 32.080 0.374 -3.017 1.00 45.34 354 SER A C 1
ATOM 2762 O O . SER A 1 354 ? 33.171 -0.137 -2.765 1.00 45.34 354 SER A O 1
ATOM 2764 N N . SER A 1 355 ? 31.920 1.228 -4.035 1.00 35.12 355 SER A N 1
ATOM 2765 C CA . SER A 1 355 ? 33.030 1.728 -4.876 1.00 35.12 355 SER A CA 1
ATOM 2766 C C . SER A 1 355 ? 33.298 3.223 -4.652 1.00 35.12 355 SER A C 1
ATOM 2768 O O . SER A 1 355 ? 32.356 4.001 -4.527 1.00 35.12 355 SER A O 1
ATOM 2770 N N . ILE A 1 356 ? 34.576 3.627 -4.635 1.00 31.59 356 ILE A N 1
ATOM 2771 C CA . ILE A 1 356 ? 35.036 5.030 -4.628 1.00 31.59 356 ILE A CA 1
ATOM 2772 C C . ILE A 1 356 ? 35.879 5.265 -5.885 1.00 31.59 356 ILE A C 1
ATOM 2774 O O . ILE A 1 356 ? 36.804 4.495 -6.138 1.00 31.59 356 ILE A O 1
ATOM 2778 N N . SER A 1 357 ? 35.628 6.360 -6.606 1.00 31.55 357 SER A N 1
ATOM 2779 C CA . SER A 1 357 ? 36.603 6.960 -7.527 1.00 31.55 357 SER A CA 1
ATOM 2780 C C . SER A 1 357 ? 36.410 8.478 -7.604 1.00 31.55 357 SER A C 1
ATOM 2782 O O . SER A 1 357 ? 35.296 8.950 -7.818 1.00 31.55 357 SER A O 1
ATOM 2784 N N . THR A 1 358 ? 37.493 9.233 -7.419 1.00 26.66 358 THR A N 1
ATOM 2785 C CA . THR A 1 358 ? 37.565 10.701 -7.508 1.00 26.66 358 THR A CA 1
ATOM 2786 C C . THR A 1 358 ? 37.826 11.155 -8.948 1.00 26.66 358 THR A C 1
ATOM 2788 O O . THR A 1 358 ? 38.714 10.623 -9.610 1.00 26.66 358 THR A O 1
ATOM 2791 N N . LEU A 1 359 ? 37.088 12.165 -9.424 1.00 31.05 359 LEU A N 1
ATOM 2792 C CA . LEU A 1 359 ? 37.405 12.899 -10.655 1.00 31.05 359 LEU A CA 1
ATOM 2793 C C . LEU A 1 359 ? 38.273 14.111 -10.307 1.00 31.05 359 LEU A C 1
ATOM 2795 O O . LEU A 1 359 ? 37.883 14.956 -9.504 1.00 31.05 359 LEU A O 1
ATOM 2799 N N . THR A 1 360 ? 39.450 14.198 -10.917 1.00 40.03 360 THR A N 1
ATOM 2800 C CA . THR A 1 360 ? 40.296 15.393 -10.907 1.00 40.03 360 THR A CA 1
ATOM 2801 C C . THR A 1 360 ? 39.916 16.272 -12.092 1.00 40.03 360 THR A C 1
ATOM 2803 O O . THR A 1 360 ? 40.460 16.066 -13.167 1.00 40.03 360 THR A O 1
ATOM 2806 N N . GLU A 1 361 ? 38.985 17.217 -11.924 1.00 33.41 361 GLU A N 1
ATOM 2807 C CA . GLU A 1 361 ? 38.837 18.371 -12.831 1.00 33.41 361 GLU A CA 1
ATOM 2808 C C . GLU A 1 361 ? 37.944 19.476 -12.210 1.00 33.41 361 GLU A C 1
ATOM 2810 O O . GLU A 1 361 ? 36.728 19.334 -12.124 1.00 33.41 361 GLU A O 1
ATOM 2815 N N . GLY A 1 362 ? 38.572 20.592 -11.799 1.00 31.11 362 GLY A N 1
ATOM 2816 C CA . GLY A 1 362 ? 38.042 21.955 -11.983 1.00 31.11 362 GLY A CA 1
ATOM 2817 C C . GLY A 1 362 ? 37.305 22.680 -10.838 1.00 31.11 362 GLY A C 1
ATOM 2818 O O . GLY A 1 362 ? 36.086 22.781 -10.874 1.00 31.11 362 GLY A O 1
ATOM 2819 N N . GLY A 1 363 ? 38.047 23.362 -9.947 1.00 38.44 363 GLY A N 1
ATOM 2820 C CA . GLY A 1 363 ? 37.753 24.776 -9.629 1.00 38.44 363 GLY A CA 1
ATOM 2821 C C . GLY A 1 363 ? 37.031 25.188 -8.332 1.00 38.44 363 GLY A C 1
ATOM 2822 O O . GLY A 1 363 ? 36.530 26.308 -8.302 1.00 38.44 363 GLY A O 1
ATOM 2823 N N . SER A 1 364 ? 36.976 24.375 -7.270 1.00 31.72 364 SER A N 1
ATOM 2824 C CA . SER A 1 364 ? 36.488 24.819 -5.946 1.00 31.72 364 SER A CA 1
ATOM 2825 C C . SER A 1 364 ? 37.242 24.135 -4.799 1.00 31.72 364 SER A C 1
ATOM 2827 O O . SER A 1 364 ? 37.654 22.983 -4.900 1.00 31.72 364 SER A O 1
ATOM 2829 N N . ASP A 1 365 ? 37.392 24.862 -3.697 1.00 31.59 365 ASP A N 1
ATOM 2830 C CA . ASP A 1 365 ? 37.780 24.445 -2.343 1.00 31.59 365 ASP A CA 1
ATOM 2831 C C . ASP A 1 365 ? 36.813 23.431 -1.690 1.00 31.59 365 ASP A C 1
ATOM 2833 O O . ASP A 1 365 ? 37.096 22.880 -0.622 1.00 31.59 365 ASP A O 1
ATOM 2837 N N . HIS A 1 366 ? 35.723 23.084 -2.377 1.00 37.06 366 HIS A N 1
ATOM 2838 C CA . HIS A 1 366 ? 34.873 21.943 -2.066 1.00 37.06 366 HIS A CA 1
ATOM 2839 C C . HIS A 1 366 ? 34.793 20.979 -3.259 1.00 37.06 366 HIS A C 1
ATOM 2841 O O . HIS A 1 366 ? 34.293 21.322 -4.329 1.00 37.06 366 HIS A O 1
ATOM 2847 N N . LEU A 1 367 ? 35.263 19.741 -3.063 1.00 29.12 367 LEU A N 1
ATOM 2848 C CA . LEU A 1 367 ? 35.129 18.657 -4.040 1.00 29.12 367 LEU A CA 1
ATOM 2849 C C . LEU A 1 367 ? 33.690 18.103 -4.013 1.00 29.12 367 LEU A C 1
ATOM 2851 O O . LEU A 1 367 ? 33.270 17.580 -2.976 1.00 29.12 367 LEU A O 1
ATOM 2855 N N . PRO A 1 368 ? 32.926 18.151 -5.118 1.00 27.06 368 PRO A N 1
ATOM 2856 C CA . PRO A 1 368 ? 31.635 17.480 -5.189 1.00 27.06 368 PRO A CA 1
ATOM 2857 C C . PRO A 1 368 ? 31.811 15.954 -5.251 1.00 27.06 368 PRO A C 1
ATOM 2859 O O . PRO A 1 368 ? 32.566 15.422 -6.065 1.00 27.06 368 PRO A O 1
ATOM 2862 N N . VAL A 1 369 ? 31.075 15.238 -4.397 1.00 26.88 369 VAL A N 1
ATOM 2863 C CA . VAL A 1 369 ? 30.974 13.772 -4.423 1.00 26.88 369 VAL A CA 1
ATOM 2864 C C . VAL A 1 369 ? 29.904 13.372 -5.438 1.00 26.88 369 VAL A C 1
ATOM 2866 O O . VAL A 1 369 ? 28.727 13.689 -5.269 1.00 26.88 369 VAL A O 1
ATOM 2869 N N . TYR A 1 370 ? 30.309 12.670 -6.495 1.00 26.33 370 TYR A N 1
ATOM 2870 C CA . TYR A 1 370 ? 29.399 12.044 -7.455 1.00 26.33 370 TYR A CA 1
ATOM 2871 C C . TYR A 1 370 ? 28.927 10.683 -6.915 1.00 26.33 370 TYR A C 1
ATOM 2873 O O . TYR A 1 370 ? 29.747 9.889 -6.453 1.00 26.33 370 TYR A O 1
ATOM 2881 N N . PHE A 1 371 ? 27.625 10.393 -6.988 1.00 25.50 371 PHE A N 1
ATOM 2882 C CA . PHE A 1 371 ? 27.066 9.072 -6.679 1.00 25.50 371 PHE A CA 1
ATOM 2883 C C . PHE A 1 371 ? 26.586 8.406 -7.967 1.00 25.50 371 PHE A C 1
ATOM 2885 O O . PHE A 1 371 ? 25.661 8.891 -8.614 1.00 25.50 371 PHE A O 1
ATOM 2892 N N . GLU A 1 372 ? 27.186 7.267 -8.310 1.00 26.61 372 GLU A N 1
ATOM 2893 C CA . GLU A 1 372 ? 26.746 6.413 -9.412 1.00 26.61 372 GLU A CA 1
ATOM 2894 C C . GLU A 1 372 ? 26.284 5.065 -8.834 1.00 26.61 372 GLU A C 1
ATOM 2896 O O . GLU A 1 372 ? 27.062 4.322 -8.232 1.00 26.61 372 GLU A O 1
ATOM 2901 N N . LEU A 1 373 ? 24.989 4.764 -8.957 1.00 25.52 373 LEU A N 1
ATOM 2902 C CA . LEU A 1 373 ? 24.399 3.484 -8.554 1.00 25.52 373 LEU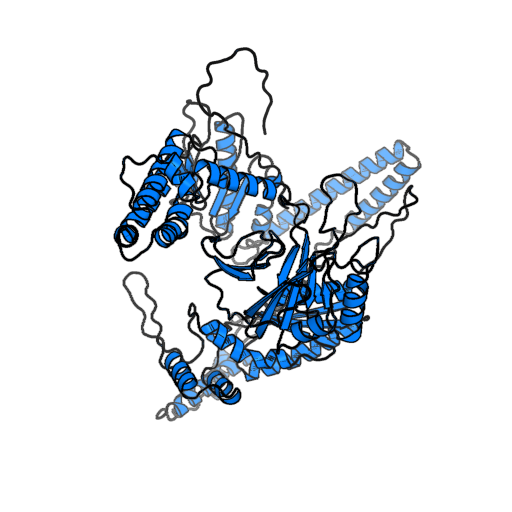 A CA 1
ATOM 2903 C C . LEU A 1 373 ? 24.732 2.417 -9.610 1.00 25.52 373 LEU A C 1
ATOM 2905 O O . LEU A 1 373 ? 24.069 2.348 -10.643 1.00 25.52 373 LEU A O 1
ATOM 2909 N N . TRP A 1 374 ? 25.721 1.559 -9.343 1.00 26.69 374 TRP A N 1
ATOM 2910 C CA . TRP A 1 374 ? 26.018 0.387 -10.175 1.00 26.69 374 TRP A CA 1
ATOM 2911 C C . TRP A 1 374 ? 25.449 -0.896 -9.560 1.00 26.69 374 TRP A C 1
ATOM 2913 O O . TRP A 1 374 ? 25.909 -1.367 -8.522 1.00 26.69 374 TRP A O 1
ATOM 2923 N N . GLY A 1 375 ? 24.484 -1.501 -10.252 1.00 29.88 375 GLY A N 1
ATOM 2924 C CA . GLY A 1 375 ? 24.131 -2.914 -10.125 1.00 29.88 375 GLY A CA 1
ATOM 2925 C C . GLY A 1 375 ? 24.248 -3.570 -11.500 1.00 29.88 375 GLY A C 1
ATOM 2926 O O . GLY A 1 375 ? 23.660 -3.086 -12.465 1.00 29.88 375 GLY A O 1
ATOM 2927 N N . THR A 1 376 ? 25.027 -4.646 -11.618 1.00 27.91 376 THR A N 1
ATOM 2928 C CA . THR A 1 376 ? 25.087 -5.461 -12.842 1.00 27.91 376 THR A CA 1
ATOM 2929 C C . THR A 1 376 ? 23.966 -6.510 -12.816 1.00 27.91 376 THR A C 1
ATOM 2931 O O . THR A 1 376 ? 23.840 -7.226 -11.824 1.00 27.91 376 THR A O 1
ATOM 2934 N N . PRO A 1 377 ? 23.148 -6.651 -13.876 1.00 29.19 377 PRO A N 1
ATOM 2935 C CA . PRO A 1 377 ? 22.190 -7.747 -13.973 1.00 29.19 377 PRO A CA 1
ATOM 2936 C C . PRO A 1 377 ? 22.937 -9.055 -14.286 1.00 29.19 377 PRO A C 1
ATOM 2938 O O . PRO A 1 377 ? 23.596 -9.152 -15.322 1.00 29.19 377 PRO A O 1
ATOM 2941 N N . GLN A 1 378 ? 22.836 -10.074 -13.425 1.00 31.39 378 GLN A N 1
ATOM 2942 C CA . GLN A 1 378 ? 23.271 -11.437 -13.762 1.00 31.39 378 GLN A CA 1
ATOM 2943 C C . GLN A 1 378 ? 22.111 -12.260 -14.343 1.00 31.39 378 GLN A C 1
ATOM 2945 O O . GLN A 1 378 ? 21.094 -12.495 -13.702 1.00 31.39 378 GLN A O 1
ATOM 2950 N N . THR A 1 379 ? 22.299 -12.730 -15.575 1.00 32.75 379 THR A N 1
ATOM 2951 C CA . THR A 1 379 ? 21.463 -13.700 -16.303 1.00 32.75 379 THR A CA 1
ATOM 2952 C C . THR A 1 379 ? 21.748 -15.148 -15.867 1.00 32.75 379 THR A C 1
ATOM 2954 O O . THR A 1 379 ? 22.901 -15.573 -15.914 1.00 32.75 379 THR A O 1
ATOM 2957 N N . GLN A 1 380 ? 20.718 -15.934 -15.515 1.00 34.50 380 GLN A N 1
ATOM 2958 C CA . GLN A 1 380 ? 20.827 -17.371 -15.179 1.00 34.50 380 GLN A CA 1
ATOM 2959 C C . GLN A 1 380 ? 21.127 -18.287 -16.397 1.00 34.50 380 GLN A C 1
ATOM 2961 O O . GLN A 1 380 ? 20.666 -18.032 -17.514 1.00 34.50 380 GLN A O 1
ATOM 2966 N N . LEU A 1 381 ? 21.830 -19.410 -16.162 1.00 39.38 381 LEU A N 1
ATOM 2967 C CA . LEU A 1 381 ? 22.068 -20.515 -17.117 1.00 39.38 381 LEU A CA 1
ATOM 2968 C C . LEU A 1 381 ? 20.943 -21.579 -17.055 1.00 39.38 381 LEU A C 1
ATOM 2970 O O . LEU A 1 381 ? 20.489 -21.944 -15.973 1.00 39.38 381 LEU A O 1
ATOM 2974 N N . LYS A 1 382 ? 20.494 -22.106 -18.209 1.00 38.56 382 LYS A N 1
ATOM 2975 C CA . LYS A 1 382 ? 19.349 -23.043 -18.335 1.00 38.56 382 LYS A CA 1
ATOM 2976 C C . LYS A 1 382 ? 19.764 -24.528 -18.259 1.00 38.56 382 LYS A C 1
ATOM 2978 O O . LYS A 1 382 ? 20.742 -24.917 -18.888 1.00 38.56 382 LYS A O 1
ATOM 2983 N N . LYS A 1 383 ? 18.977 -25.359 -17.552 1.00 40.19 383 LYS A N 1
ATOM 2984 C CA . LYS A 1 383 ? 19.176 -26.823 -17.379 1.00 40.19 383 LYS A CA 1
ATOM 2985 C C . LYS A 1 383 ? 18.898 -27.653 -18.658 1.00 40.19 383 LYS A C 1
ATOM 2987 O O . LYS A 1 383 ? 18.089 -27.201 -19.477 1.00 40.19 383 LYS A O 1
ATOM 2992 N N . PRO A 1 384 ? 19.497 -28.861 -18.808 1.00 49.69 384 PRO A N 1
ATOM 2993 C CA . PRO A 1 384 ? 19.239 -29.754 -19.939 1.00 49.69 384 PRO A CA 1
ATOM 2994 C C . PRO A 1 384 ? 17.818 -30.319 -19.929 1.00 49.69 384 PRO A C 1
ATOM 2996 O O . PRO A 1 384 ? 17.252 -30.544 -18.861 1.00 49.69 384 PRO A O 1
ATOM 2999 N N . ARG A 1 385 ? 17.248 -30.581 -21.107 1.00 54.12 385 ARG A N 1
ATOM 3000 C CA . ARG A 1 385 ? 15.939 -31.244 -21.268 1.00 54.12 385 ARG A CA 1
ATOM 3001 C C . ARG A 1 385 ? 16.093 -32.537 -22.070 1.00 54.12 385 ARG A C 1
ATOM 3003 O O . ARG A 1 385 ? 16.839 -32.526 -23.047 1.00 54.12 385 ARG A O 1
ATOM 3010 N N . PHE A 1 386 ? 15.392 -33.604 -21.667 1.00 58.59 386 PHE A N 1
ATOM 3011 C CA . PHE A 1 386 ? 15.263 -34.844 -22.446 1.00 58.59 386 PHE A CA 1
ATOM 3012 C C . PHE A 1 386 ? 14.556 -34.545 -23.769 1.00 58.59 386 PHE A C 1
ATOM 3014 O O . PHE A 1 386 ? 13.508 -33.895 -23.790 1.00 58.59 386 PHE A O 1
ATOM 3021 N N . ASP A 1 387 ? 15.156 -34.977 -24.871 1.00 68.56 387 ASP A N 1
ATOM 3022 C CA . ASP A 1 387 ? 14.611 -34.824 -26.210 1.00 68.56 387 ASP A CA 1
ATOM 3023 C C . ASP A 1 387 ? 13.908 -36.115 -26.625 1.00 68.56 387 ASP A C 1
ATOM 3025 O O . ASP A 1 387 ? 14.450 -36.940 -27.360 1.00 68.56 387 ASP A O 1
ATOM 3029 N N . PHE A 1 388 ? 12.669 -36.264 -26.155 1.00 62.75 388 PHE A N 1
ATOM 3030 C CA . PHE A 1 388 ? 11.804 -37.416 -26.434 1.00 62.75 388 PHE A CA 1
ATOM 3031 C C . PHE A 1 388 ? 11.511 -37.642 -27.931 1.00 62.75 388 PHE A C 1
ATOM 3033 O O . PHE A 1 388 ? 10.962 -38.669 -28.314 1.00 62.75 388 PHE A O 1
ATOM 3040 N N . ARG A 1 389 ? 11.884 -36.697 -28.810 1.00 57.75 389 ARG A N 1
ATOM 3041 C CA . ARG A 1 389 ? 11.805 -36.874 -30.272 1.00 57.75 389 ARG A CA 1
ATOM 3042 C C . ARG A 1 389 ? 12.870 -37.832 -30.805 1.00 57.75 389 ARG A C 1
ATOM 3044 O O . ARG A 1 389 ? 12.741 -38.306 -31.9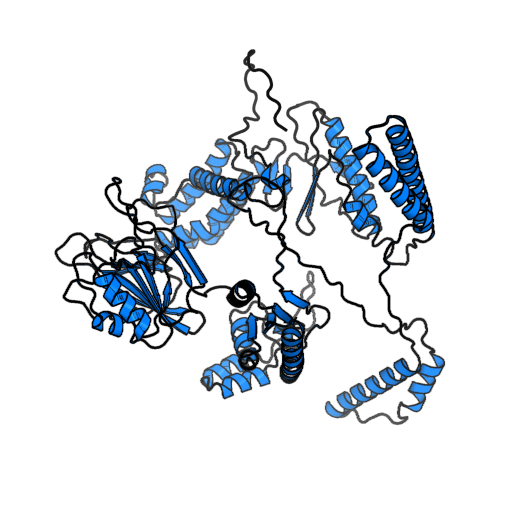25 1.00 57.75 389 ARG A O 1
ATOM 3051 N N . ARG A 1 390 ? 13.934 -38.068 -30.033 1.00 64.06 390 ARG A N 1
ATOM 3052 C CA . ARG A 1 390 ? 15.060 -38.946 -30.379 1.00 64.06 390 ARG A CA 1
ATOM 3053 C C . ARG A 1 390 ? 15.101 -40.207 -29.513 1.00 64.06 390 ARG A C 1
ATOM 3055 O O . ARG A 1 390 ? 16.151 -40.833 -29.429 1.00 64.06 390 ARG A O 1
ATOM 3062 N N . THR A 1 391 ? 13.999 -40.533 -28.840 1.00 72.12 391 THR A N 1
ATOM 3063 C CA . THR A 1 391 ? 13.882 -41.753 -28.039 1.00 72.12 391 THR A CA 1
ATOM 3064 C C . THR A 1 391 ? 13.936 -42.983 -28.939 1.00 72.12 391 THR A C 1
ATOM 3066 O O . THR A 1 391 ? 13.166 -43.075 -29.896 1.00 72.12 391 THR A O 1
ATOM 3069 N N . ASP A 1 392 ? 14.823 -43.927 -28.625 1.00 77.88 392 ASP A N 1
ATOM 3070 C CA . ASP A 1 392 ? 14.853 -45.244 -29.264 1.00 77.88 392 ASP A CA 1
ATOM 3071 C C . ASP A 1 392 ? 13.783 -46.143 -28.630 1.00 77.88 392 ASP A C 1
ATOM 3073 O O . ASP A 1 392 ? 13.932 -46.654 -27.516 1.00 77.88 392 ASP A O 1
ATOM 3077 N N . TRP A 1 393 ? 12.655 -46.283 -29.327 1.00 73.06 393 TRP A N 1
ATOM 3078 C CA . TRP A 1 393 ? 11.478 -46.969 -28.799 1.00 73.06 393 TRP A CA 1
ATOM 3079 C C . TRP A 1 393 ? 11.623 -48.491 -28.738 1.00 73.06 393 TRP A C 1
ATOM 3081 O O . TRP A 1 393 ? 10.917 -49.118 -27.947 1.00 73.06 393 TRP A O 1
ATOM 3091 N N . ASP A 1 394 ? 12.525 -49.088 -29.517 1.00 73.94 394 ASP A N 1
ATOM 3092 C CA . ASP A 1 394 ? 12.762 -50.532 -29.472 1.00 73.94 394 ASP A CA 1
ATOM 3093 C C . ASP A 1 394 ? 13.657 -50.890 -28.283 1.00 73.94 394 ASP A C 1
ATOM 3095 O O . ASP A 1 394 ? 13.353 -51.833 -27.548 1.00 73.94 394 ASP A O 1
ATOM 3099 N N . VAL A 1 395 ? 14.669 -50.063 -27.996 1.00 75.06 395 VAL A N 1
ATOM 3100 C CA . VAL A 1 395 ? 15.450 -50.149 -26.750 1.00 75.06 395 VAL A CA 1
ATOM 3101 C C . VAL A 1 395 ? 14.567 -49.868 -25.535 1.00 75.06 395 VAL A C 1
ATOM 3103 O O . VAL A 1 395 ? 14.639 -50.601 -24.551 1.00 75.06 395 VAL A O 1
ATOM 3106 N N . PHE A 1 396 ? 13.679 -48.869 -25.610 1.00 77.69 396 PHE A N 1
ATOM 3107 C CA . PHE A 1 396 ? 12.699 -48.588 -24.556 1.00 77.69 396 PHE A CA 1
ATOM 3108 C C . PHE A 1 396 ? 11.780 -49.790 -24.295 1.00 77.69 396 PHE A C 1
ATOM 3110 O O . PHE A 1 396 ? 11.577 -50.170 -23.144 1.00 77.69 396 PHE A O 1
ATOM 3117 N N . ARG A 1 397 ? 11.247 -50.422 -25.352 1.00 75.69 397 ARG A N 1
ATOM 3118 C CA . ARG A 1 397 ? 10.341 -51.576 -25.233 1.00 75.69 397 ARG A CA 1
ATOM 3119 C C . ARG A 1 397 ? 11.059 -52.816 -24.702 1.00 75.69 397 ARG A C 1
ATOM 3121 O O . ARG A 1 397 ? 10.504 -53.514 -23.861 1.00 75.69 397 ARG A O 1
ATOM 3128 N N . CYS A 1 398 ? 12.287 -53.073 -25.150 1.00 76.19 398 CYS A N 1
ATOM 3129 C CA . CYS A 1 398 ? 13.116 -54.163 -24.635 1.00 76.19 398 CYS A CA 1
ATOM 3130 C C . CYS A 1 398 ? 13.462 -53.947 -23.151 1.00 76.19 398 CYS A C 1
ATOM 3132 O O . CYS A 1 398 ? 13.305 -54.857 -22.339 1.00 76.19 398 CYS A O 1
ATOM 3134 N N . ALA A 1 399 ? 13.835 -52.717 -22.776 1.00 71.62 399 ALA A N 1
ATOM 3135 C CA . ALA A 1 399 ? 14.100 -52.340 -21.391 1.00 71.62 399 ALA A CA 1
ATOM 3136 C C . ALA A 1 399 ? 12.859 -52.477 -20.497 1.00 71.62 399 ALA A C 1
ATOM 3138 O O . ALA A 1 399 ? 12.995 -52.889 -19.354 1.00 71.62 399 ALA A O 1
ATOM 3139 N N . LEU A 1 400 ? 11.656 -52.198 -21.009 1.00 75.00 400 LEU A N 1
ATOM 3140 C CA . LEU A 1 400 ? 10.412 -52.399 -20.259 1.00 75.00 400 LEU A CA 1
ATOM 3141 C C . LEU A 1 400 ? 10.059 -53.891 -20.111 1.00 75.00 400 LEU A C 1
ATOM 3143 O O . LEU A 1 400 ? 9.729 -54.348 -19.022 1.00 75.00 400 LEU A O 1
ATOM 3147 N N . ASN A 1 401 ? 10.158 -54.668 -21.197 1.00 71.31 401 ASN A N 1
ATOM 3148 C CA . ASN A 1 401 ? 9.782 -56.088 -21.218 1.00 71.31 401 ASN A CA 1
ATOM 3149 C C . ASN A 1 401 ? 10.694 -56.975 -20.359 1.00 71.31 401 ASN A C 1
ATOM 3151 O O . ASN A 1 401 ? 10.241 -58.001 -19.865 1.00 71.31 401 ASN A O 1
ATOM 3155 N N . ASN A 1 402 ? 11.958 -56.589 -20.176 1.00 63.25 402 ASN A N 1
ATOM 3156 C CA . ASN A 1 402 ? 12.885 -57.300 -19.292 1.00 63.25 402 ASN A CA 1
ATOM 3157 C C . ASN A 1 402 ? 12.641 -57.011 -17.804 1.00 63.25 402 ASN A C 1
ATOM 3159 O O . ASN A 1 402 ? 13.213 -57.691 -16.955 1.00 63.25 402 ASN A O 1
ATOM 3163 N N . VAL A 1 403 ? 11.847 -55.984 -17.495 1.00 62.19 403 VAL A N 1
ATOM 3164 C CA . VAL A 1 403 ? 11.688 -55.461 -16.138 1.00 62.19 403 VAL A CA 1
ATOM 3165 C C . VAL A 1 403 ? 10.283 -55.737 -15.586 1.00 62.19 403 VAL A C 1
ATOM 3167 O O . VAL A 1 403 ? 10.161 -56.023 -14.401 1.00 62.19 403 VAL A O 1
ATOM 3170 N N . ILE A 1 404 ? 9.243 -55.772 -16.430 1.00 59.72 404 ILE A N 1
ATOM 3171 C CA . ILE A 1 404 ? 7.873 -56.080 -15.989 1.00 59.72 404 ILE A CA 1
ATOM 3172 C C . ILE A 1 404 ? 7.748 -57.574 -15.610 1.00 59.72 404 ILE A C 1
ATOM 3174 O O . ILE A 1 404 ? 7.941 -58.439 -16.470 1.00 59.72 404 ILE A O 1
ATOM 3178 N N . PRO A 1 405 ? 7.359 -57.919 -14.366 1.00 56.81 405 PRO A N 1
ATOM 3179 C CA . PRO A 1 405 ? 7.157 -59.309 -13.971 1.00 56.81 405 PRO A CA 1
ATOM 3180 C C . PRO A 1 405 ? 5.968 -59.950 -14.709 1.00 56.81 405 PRO A C 1
ATOM 3182 O O . PRO A 1 405 ? 4.902 -59.352 -14.851 1.00 56.81 405 PRO A O 1
ATOM 3185 N N . THR A 1 406 ? 6.111 -61.209 -15.141 1.00 56.50 406 THR A N 1
ATOM 3186 C CA . THR A 1 406 ? 5.069 -61.957 -15.879 1.00 56.50 406 THR A CA 1
ATOM 3187 C C . THR A 1 406 ? 3.858 -62.358 -15.029 1.00 56.50 406 THR A C 1
ATOM 3189 O O . THR A 1 406 ? 2.805 -62.686 -15.578 1.00 56.50 406 THR A O 1
ATOM 3192 N N . ALA A 1 407 ? 3.966 -62.312 -13.700 1.00 56.62 407 ALA A N 1
ATOM 3193 C CA . ALA A 1 407 ? 2.858 -62.562 -12.783 1.00 56.62 407 ALA A CA 1
ATOM 3194 C C . ALA A 1 407 ? 2.246 -61.245 -12.286 1.00 56.62 407 ALA A C 1
ATOM 3196 O O . ALA A 1 407 ? 2.962 -60.304 -11.947 1.00 56.62 407 ALA A O 1
ATOM 3197 N N . ARG A 1 408 ? 0.907 -61.186 -12.212 1.00 58.69 408 ARG A N 1
ATOM 3198 C CA . ARG A 1 408 ? 0.202 -59.997 -11.708 1.00 58.69 408 ARG A CA 1
ATOM 3199 C C . ARG A 1 408 ? 0.561 -59.767 -10.234 1.00 58.69 408 ARG A C 1
ATOM 3201 O O . ARG A 1 408 ? 0.410 -60.706 -9.450 1.00 58.69 408 ARG A O 1
ATOM 3208 N N . PRO A 1 409 ? 0.986 -58.551 -9.844 1.00 62.66 409 PRO A N 1
ATOM 3209 C CA . PRO A 1 409 ? 1.252 -58.251 -8.445 1.00 62.66 409 PRO A CA 1
ATOM 3210 C C . PRO A 1 409 ? -0.046 -58.367 -7.628 1.00 62.66 409 PRO A C 1
ATOM 3212 O O . PRO A 1 409 ? -1.136 -58.169 -8.180 1.00 62.66 409 PRO A O 1
ATOM 3215 N N . PRO A 1 410 ? 0.031 -58.709 -6.331 1.00 62.38 410 PRO A N 1
ATOM 3216 C CA . PRO A 1 410 ? -1.140 -58.663 -5.467 1.00 62.38 410 PRO A CA 1
ATOM 3217 C C . PRO A 1 410 ? -1.639 -57.213 -5.408 1.00 62.38 410 PRO A C 1
ATOM 3219 O O . PRO A 1 410 ? -0.847 -56.294 -5.281 1.00 62.38 410 PRO A O 1
ATOM 3222 N N . LEU A 1 411 ? -2.946 -56.992 -5.565 1.00 68.25 411 LEU A N 1
ATOM 3223 C CA . LEU A 1 411 ? -3.566 -55.652 -5.576 1.00 68.25 411 LEU A CA 1
ATOM 3224 C C . LEU A 1 411 ? -4.662 -55.539 -4.506 1.00 68.25 411 LEU A C 1
ATOM 3226 O O . LEU A 1 411 ? -5.627 -54.794 -4.659 1.00 68.25 411 LEU A O 1
ATOM 3230 N N . GLY A 1 412 ? -4.556 -56.353 -3.454 1.00 60.06 412 GLY A N 1
ATOM 3231 C CA . GLY A 1 412 ? -5.593 -56.490 -2.433 1.00 60.06 412 GLY A CA 1
ATOM 3232 C C . GLY A 1 412 ? -5.617 -55.339 -1.429 1.00 60.06 412 GLY A C 1
ATOM 3233 O O . GLY A 1 412 ? -6.669 -55.058 -0.859 1.00 60.06 412 GLY A O 1
ATOM 3234 N N . THR A 1 413 ? -4.486 -54.660 -1.219 1.00 68.38 413 THR A N 1
ATOM 3235 C CA . THR A 1 413 ? -4.369 -53.547 -0.270 1.00 68.38 413 THR A CA 1
ATOM 3236 C C . THR A 1 413 ? -3.805 -52.289 -0.928 1.00 68.38 413 THR A C 1
ATOM 3238 O O . THR A 1 413 ? -3.111 -52.350 -1.941 1.00 68.38 413 THR A O 1
ATOM 3241 N N . ALA A 1 414 ? -4.091 -51.124 -0.339 1.00 64.69 414 ALA A N 1
ATOM 3242 C CA . ALA A 1 414 ? -3.601 -49.835 -0.837 1.00 64.69 414 ALA A CA 1
ATOM 3243 C C . ALA A 1 414 ? -2.064 -49.777 -0.902 1.00 64.69 414 ALA A C 1
ATOM 3245 O O . ALA A 1 414 ? -1.507 -49.234 -1.848 1.00 64.69 414 ALA A O 1
ATOM 3246 N N . THR A 1 415 ? -1.384 -50.423 0.046 1.00 68.69 415 THR A N 1
ATOM 3247 C CA . THR A 1 415 ? 0.073 -50.592 0.059 1.00 68.69 415 THR A CA 1
ATOM 3248 C C . THR A 1 415 ? 0.590 -51.418 -1.110 1.00 68.69 415 THR A C 1
ATOM 3250 O O . THR A 1 415 ? 1.637 -51.083 -1.660 1.00 68.69 415 THR A O 1
ATOM 3253 N N . ASP A 1 416 ? -0.134 -52.458 -1.529 1.00 67.50 416 ASP A N 1
ATOM 3254 C CA . ASP A 1 416 ? 0.286 -53.261 -2.679 1.00 67.50 416 ASP A CA 1
ATOM 3255 C C . ASP A 1 416 ? 0.119 -52.476 -3.991 1.00 67.50 416 ASP A C 1
ATOM 3257 O O . ASP A 1 416 ? 0.952 -52.581 -4.889 1.00 67.50 416 ASP A O 1
ATOM 3261 N N . ILE A 1 417 ? -0.911 -51.622 -4.074 1.00 68.81 417 ILE A N 1
ATOM 3262 C CA . ILE A 1 417 ? -1.139 -50.722 -5.214 1.00 68.81 417 ILE A CA 1
ATOM 3263 C C . ILE A 1 417 ? -0.065 -49.632 -5.265 1.00 68.81 417 ILE A C 1
ATOM 3265 O O . ILE A 1 417 ? 0.518 -49.413 -6.324 1.00 68.81 417 ILE A O 1
ATOM 3269 N N . ASP A 1 418 ? 0.231 -48.973 -4.143 1.00 69.50 418 ASP A N 1
ATOM 3270 C CA . ASP A 1 418 ? 1.263 -47.932 -4.081 1.00 69.50 418 ASP A CA 1
ATOM 3271 C C . ASP A 1 418 ? 2.647 -48.506 -4.400 1.00 69.50 418 ASP A C 1
ATOM 3273 O O . ASP A 1 418 ? 3.409 -47.900 -5.154 1.00 69.50 418 ASP A O 1
ATOM 3277 N N . THR A 1 419 ? 2.943 -49.712 -3.906 1.00 75.88 419 THR A N 1
ATOM 3278 C CA . THR A 1 419 ? 4.176 -50.432 -4.249 1.00 75.88 419 THR A CA 1
ATOM 3279 C C . THR A 1 419 ? 4.207 -50.752 -5.742 1.00 75.88 419 THR A C 1
ATOM 3281 O O . THR A 1 419 ? 5.187 -50.429 -6.403 1.00 75.88 419 THR A O 1
ATOM 3284 N N . ALA A 1 420 ? 3.117 -51.270 -6.317 1.00 74.00 420 ALA A N 1
ATOM 3285 C CA . ALA A 1 420 ? 3.036 -51.540 -7.751 1.00 74.00 420 ALA A CA 1
ATOM 3286 C C . ALA A 1 420 ? 3.187 -50.268 -8.610 1.00 74.00 420 ALA A C 1
ATOM 3288 O O . ALA A 1 420 ? 3.818 -50.318 -9.663 1.00 74.00 420 ALA A O 1
ATOM 3289 N N . VAL A 1 421 ? 2.654 -49.121 -8.172 1.00 72.81 421 VAL A N 1
ATOM 3290 C CA . VAL A 1 421 ? 2.759 -47.835 -8.885 1.00 72.81 421 VAL A CA 1
ATOM 3291 C C . VAL A 1 421 ? 4.170 -47.260 -8.801 1.00 72.81 421 VAL A C 1
ATOM 3293 O O . VAL A 1 421 ? 4.682 -46.773 -9.811 1.00 72.81 421 VAL A O 1
ATOM 3296 N N . VAL A 1 422 ? 4.808 -47.311 -7.628 1.00 76.44 422 VAL A N 1
ATOM 3297 C CA . VAL A 1 422 ? 6.201 -46.870 -7.456 1.00 76.44 422 VAL A CA 1
ATOM 3298 C C . VAL A 1 422 ? 7.121 -47.730 -8.309 1.00 76.44 422 VAL A C 1
ATOM 3300 O O . VAL A 1 422 ? 7.860 -47.177 -9.122 1.00 76.44 422 VAL A O 1
ATOM 3303 N N . THR A 1 423 ? 6.990 -49.056 -8.214 1.00 72.75 423 THR A N 1
ATOM 3304 C CA . THR A 1 423 ? 7.743 -50.000 -9.041 1.00 72.75 423 THR A CA 1
ATOM 3305 C C . THR A 1 423 ? 7.523 -49.692 -10.523 1.00 72.75 423 THR A C 1
ATOM 3307 O O . THR A 1 423 ? 8.472 -49.333 -11.206 1.00 72.75 423 THR A O 1
ATOM 3310 N N . PHE A 1 424 ? 6.282 -49.622 -11.010 1.00 75.00 424 PHE A N 1
ATOM 3311 C CA . PHE A 1 424 ? 5.996 -49.303 -12.417 1.00 75.00 424 PHE A CA 1
ATOM 3312 C C . PHE A 1 424 ? 6.576 -47.953 -12.889 1.00 75.00 424 PHE A C 1
ATOM 3314 O O . PHE A 1 424 ? 7.039 -47.812 -14.024 1.00 75.00 424 PHE A O 1
ATOM 3321 N N . THR A 1 425 ? 6.580 -46.937 -12.021 1.00 74.44 425 THR A N 1
ATOM 3322 C CA . THR A 1 425 ? 7.110 -45.603 -12.345 1.00 74.44 425 THR A CA 1
ATOM 3323 C C . THR A 1 425 ? 8.636 -45.608 -12.439 1.00 74.44 425 THR A C 1
ATOM 3325 O O . THR A 1 425 ? 9.207 -44.948 -13.315 1.00 74.44 425 THR A O 1
ATOM 3328 N N . GLU A 1 426 ? 9.307 -46.358 -11.568 1.00 76.56 426 GLU A N 1
ATOM 3329 C CA . GLU A 1 426 ? 10.758 -46.546 -11.601 1.00 76.56 426 GLU A CA 1
ATOM 3330 C C . GLU A 1 426 ? 11.186 -47.351 -12.832 1.00 76.56 426 GLU A C 1
ATOM 3332 O O . GLU A 1 426 ? 12.146 -46.972 -13.510 1.00 76.56 426 GLU A O 1
ATOM 3337 N N . GLU A 1 427 ? 10.427 -48.384 -13.195 1.00 74.06 427 GLU A N 1
ATOM 3338 C CA . GLU A 1 427 ? 10.662 -49.205 -14.387 1.00 74.06 427 GLU A CA 1
ATOM 3339 C C . GLU A 1 427 ? 10.565 -48.374 -15.679 1.00 74.06 427 GLU A C 1
ATOM 3341 O O . GLU A 1 427 ? 11.481 -48.387 -16.508 1.00 74.06 427 GLU A O 1
ATOM 3346 N N . ILE A 1 428 ? 9.516 -47.551 -15.819 1.00 76.88 428 ILE A N 1
ATOM 3347 C CA . ILE A 1 428 ? 9.361 -46.631 -16.960 1.00 76.88 428 ILE A CA 1
ATOM 3348 C C . ILE A 1 428 ? 10.475 -45.584 -16.984 1.00 76.88 428 ILE A C 1
ATOM 3350 O O . ILE A 1 428 ? 11.032 -45.294 -18.043 1.00 76.88 428 ILE A O 1
ATOM 3354 N N . THR A 1 429 ? 10.811 -44.996 -15.835 1.00 76.31 429 THR A N 1
ATOM 3355 C CA . THR A 1 429 ? 11.829 -43.936 -15.764 1.00 76.31 429 THR A CA 1
ATOM 3356 C C . THR A 1 429 ? 13.208 -44.472 -16.145 1.00 76.31 429 THR A C 1
ATOM 3358 O O . THR A 1 429 ? 13.953 -43.802 -16.864 1.00 76.31 429 THR A O 1
ATOM 3361 N N . THR A 1 430 ? 13.518 -45.700 -15.734 1.00 78.44 430 THR A N 1
ATOM 3362 C CA . THR A 1 430 ? 14.764 -46.393 -16.078 1.00 78.44 430 THR A CA 1
ATOM 3363 C C . THR A 1 430 ? 14.818 -46.696 -17.576 1.00 78.44 430 THR A C 1
ATOM 3365 O O . THR A 1 430 ? 15.823 -46.404 -18.229 1.00 78.44 430 THR A O 1
ATOM 3368 N N . ALA A 1 431 ? 13.707 -47.154 -18.164 1.00 76.38 431 ALA A N 1
ATOM 3369 C CA . ALA A 1 431 ? 13.604 -47.345 -19.607 1.00 76.38 431 ALA A CA 1
ATOM 3370 C C . ALA A 1 431 ? 13.754 -46.021 -20.387 1.00 76.38 431 ALA A C 1
ATOM 3372 O O . ALA A 1 431 ? 14.440 -45.991 -21.412 1.00 76.38 431 ALA A O 1
ATOM 3373 N N . VAL A 1 432 ? 13.191 -44.900 -19.904 1.00 74.56 432 VAL A N 1
ATOM 3374 C CA . VAL A 1 432 ? 13.332 -43.567 -20.536 1.00 74.56 432 VAL A CA 1
ATOM 3375 C C . VAL A 1 432 ? 14.788 -43.102 -20.524 1.00 74.56 432 VAL A C 1
ATOM 3377 O O . VAL A 1 432 ? 15.277 -42.591 -21.532 1.00 74.56 432 VAL A O 1
ATOM 3380 N N . GLN A 1 433 ? 15.491 -43.276 -19.405 1.00 78.06 433 GLN A N 1
ATOM 3381 C CA . GLN A 1 433 ? 16.891 -42.866 -19.273 1.00 78.06 433 GLN A CA 1
ATOM 3382 C C . GLN A 1 433 ? 17.823 -43.684 -20.170 1.00 78.06 433 GLN A C 1
ATOM 3384 O O . GLN A 1 433 ? 18.750 -43.121 -20.749 1.00 78.06 433 GLN A O 1
ATOM 3389 N N . ALA A 1 434 ? 17.548 -44.980 -20.331 1.00 74.75 434 ALA A N 1
ATOM 3390 C CA . ALA A 1 434 ? 18.310 -45.856 -21.216 1.00 74.75 434 ALA A CA 1
ATOM 3391 C C . ALA A 1 434 ? 18.081 -45.561 -22.712 1.00 74.75 434 ALA A C 1
ATOM 3393 O O . ALA A 1 434 ? 18.920 -45.912 -23.538 1.00 74.75 434 ALA A O 1
ATOM 3394 N N . SER A 1 435 ? 16.968 -44.907 -23.068 1.00 73.50 435 SER A N 1
ATOM 3395 C CA . SER A 1 435 ? 16.523 -44.748 -24.462 1.00 73.50 435 SER A CA 1
ATOM 3396 C C . SER A 1 435 ? 16.452 -43.303 -24.979 1.00 73.50 435 SER A C 1
ATOM 3398 O O . SER A 1 435 ? 16.303 -43.120 -26.186 1.00 73.50 435 SER A O 1
ATOM 3400 N N . THR A 1 436 ? 16.546 -42.263 -24.128 1.00 74.19 436 THR A N 1
ATOM 3401 C CA . THR A 1 436 ? 16.265 -40.857 -24.517 1.00 74.19 436 THR A CA 1
ATOM 3402 C C . THR A 1 436 ? 17.412 -39.860 -24.212 1.00 74.19 436 THR A C 1
ATOM 3404 O O . THR A 1 436 ? 17.723 -39.631 -23.042 1.00 74.19 436 THR A O 1
ATOM 3407 N N . PRO A 1 437 ? 18.004 -39.165 -25.215 1.00 72.12 437 PRO A N 1
ATOM 3408 C CA . PRO A 1 437 ? 19.114 -38.204 -25.020 1.00 72.12 437 PRO A CA 1
ATOM 3409 C C . PRO A 1 437 ? 18.687 -36.790 -24.531 1.00 72.12 437 PRO A C 1
ATOM 3411 O O . PRO A 1 437 ? 17.524 -36.418 -24.655 1.00 72.12 437 PRO A O 1
ATOM 3414 N N . THR A 1 438 ? 19.611 -35.953 -24.003 1.00 61.94 438 THR A N 1
ATOM 3415 C CA . THR A 1 438 ? 19.336 -34.594 -23.431 1.00 61.94 438 THR A CA 1
ATOM 3416 C C . THR A 1 438 ? 20.103 -33.427 -24.102 1.00 61.94 438 THR A C 1
ATOM 3418 O O . THR A 1 438 ? 21.199 -33.628 -24.610 1.00 61.94 438 THR A O 1
ATOM 3421 N N . ASN A 1 439 ? 19.565 -32.184 -24.082 1.00 52.91 439 ASN A N 1
ATOM 3422 C CA . ASN A 1 439 ? 20.169 -30.972 -24.708 1.00 52.91 439 ASN A CA 1
ATOM 3423 C C . ASN A 1 439 ? 20.157 -29.686 -23.829 1.00 52.91 439 ASN A C 1
ATOM 3425 O O . ASN A 1 439 ? 19.192 -29.469 -23.096 1.00 52.91 439 ASN A O 1
ATOM 3429 N N . THR A 1 440 ? 21.154 -28.774 -23.969 1.00 46.56 440 THR A N 1
ATOM 3430 C CA . THR A 1 440 ? 21.254 -27.430 -23.301 1.00 46.56 440 THR A CA 1
ATOM 3431 C C . THR A 1 440 ? 21.509 -26.242 -24.271 1.00 46.56 440 THR A C 1
ATOM 3433 O O . THR A 1 440 ? 22.244 -26.422 -25.237 1.00 46.56 440 THR A O 1
ATOM 3436 N N . PRO A 1 441 ? 20.985 -25.007 -24.035 1.00 45.25 441 PRO A N 1
ATOM 3437 C CA . PRO A 1 441 ? 21.251 -23.829 -24.892 1.00 45.25 441 PRO A CA 1
ATOM 3438 C C . PRO A 1 441 ? 22.165 -22.735 -24.262 1.00 45.25 441 PRO A C 1
ATOM 3440 O O . PRO A 1 441 ? 22.018 -22.414 -23.082 1.00 45.25 441 PRO A O 1
ATOM 3443 N N . ARG A 1 442 ? 23.041 -22.081 -25.060 1.00 39.22 442 ARG A N 1
ATOM 3444 C CA . ARG A 1 442 ? 23.938 -20.947 -24.672 1.00 39.22 442 ARG A CA 1
ATOM 3445 C C . ARG A 1 442 ? 23.469 -19.563 -25.202 1.00 39.22 442 ARG A C 1
ATOM 3447 O O . ARG A 1 442 ? 22.822 -19.525 -26.247 1.00 39.22 442 ARG A O 1
ATOM 3454 N N . PRO A 1 443 ? 23.801 -18.421 -24.546 1.00 34.84 443 PRO A N 1
ATOM 3455 C CA . PRO A 1 443 ? 23.503 -17.066 -25.041 1.00 34.84 443 PRO A CA 1
ATOM 3456 C C . PRO A 1 443 ? 24.616 -16.493 -25.952 1.00 34.84 443 PRO A C 1
ATOM 3458 O O . PRO A 1 443 ? 25.796 -16.732 -25.715 1.00 34.84 443 PRO A O 1
ATOM 3461 N N . GLN A 1 444 ? 24.244 -15.717 -26.980 1.00 37.97 444 GLN A N 1
ATOM 3462 C CA . GLN A 1 444 ? 25.135 -15.220 -28.046 1.00 37.97 444 GLN A CA 1
ATOM 3463 C C . GLN A 1 444 ? 25.489 -13.729 -27.841 1.00 37.97 444 GLN A C 1
ATOM 3465 O O . GLN A 1 444 ? 24.596 -12.889 -27.736 1.00 37.97 444 GLN A O 1
ATOM 3470 N N . LYS A 1 445 ? 26.785 -13.394 -27.791 1.00 36.91 445 LYS A N 1
ATOM 3471 C CA . LYS A 1 445 ? 27.322 -12.019 -27.771 1.00 36.91 445 LYS A CA 1
ATOM 3472 C C . LYS A 1 445 ? 27.466 -11.548 -29.229 1.00 36.91 445 LYS A C 1
ATOM 3474 O O . LYS A 1 445 ? 28.015 -12.288 -30.038 1.00 36.91 445 LYS A O 1
ATOM 3479 N N . LEU A 1 446 ? 26.936 -10.379 -29.600 1.00 43.78 446 LEU A N 1
ATOM 3480 C CA . LEU A 1 446 ? 27.095 -9.844 -30.962 1.00 43.78 446 LEU A CA 1
ATOM 3481 C C . LEU A 1 446 ? 28.404 -9.053 -31.061 1.00 43.78 446 LEU A C 1
ATOM 3483 O O . LEU A 1 446 ? 28.493 -7.940 -30.548 1.00 43.78 446 LEU A O 1
ATOM 3487 N N . GLU A 1 447 ? 29.398 -9.624 -31.733 1.00 54.62 447 GLU A N 1
ATOM 3488 C CA . GLU A 1 447 ? 30.679 -8.979 -32.029 1.00 54.62 447 GLU A CA 1
ATOM 3489 C C . GLU A 1 447 ? 30.653 -8.400 -33.454 1.00 54.62 447 GLU A C 1
ATOM 3491 O O . GLU A 1 447 ? 30.143 -9.022 -34.388 1.00 54.62 447 GLU A O 1
ATOM 3496 N N . LEU A 1 448 ? 31.122 -7.157 -33.606 1.00 58.38 448 LEU A N 1
ATOM 3497 C CA . LEU A 1 448 ? 31.313 -6.518 -34.912 1.00 58.38 448 LEU A CA 1
ATOM 3498 C C . LEU A 1 448 ? 32.563 -7.124 -35.578 1.00 58.38 448 LEU A C 1
ATOM 3500 O O . LEU A 1 448 ? 33.525 -7.382 -34.858 1.00 58.38 448 LEU A O 1
ATOM 3504 N N . PRO A 1 449 ? 32.596 -7.302 -36.911 1.00 73.25 449 PRO A N 1
ATOM 3505 C CA . PRO A 1 449 ? 33.786 -7.787 -37.607 1.00 73.25 449 PRO A CA 1
ATOM 3506 C C . PRO A 1 449 ? 35.004 -6.902 -37.343 1.00 73.25 449 PRO A C 1
ATOM 3508 O O . PRO A 1 449 ? 34.883 -5.673 -37.279 1.00 73.25 449 PRO A O 1
ATOM 3511 N N . GLU A 1 450 ? 36.173 -7.527 -37.239 1.00 69.19 450 GLU A N 1
ATOM 3512 C CA . GLU A 1 450 ? 37.435 -6.875 -36.871 1.00 69.19 450 GLU A CA 1
ATOM 3513 C C . GLU A 1 450 ? 37.811 -5.737 -37.833 1.00 69.19 450 GLU A C 1
ATOM 3515 O O . GLU A 1 450 ? 38.162 -4.646 -37.392 1.00 69.19 450 GLU A O 1
ATOM 3520 N N . GLU A 1 451 ? 37.524 -5.902 -39.126 1.00 75.31 451 GLU A N 1
ATOM 3521 C CA . GLU A 1 451 ? 37.702 -4.862 -40.149 1.00 75.31 451 GLU A CA 1
ATOM 3522 C C . GLU A 1 451 ? 36.947 -3.551 -39.840 1.00 75.31 451 GLU A C 1
ATOM 3524 O O . GLU A 1 451 ? 37.432 -2.451 -40.110 1.00 75.31 451 GLU A O 1
ATOM 3529 N N . ILE A 1 452 ? 35.743 -3.633 -39.256 1.00 73.62 452 ILE A N 1
ATOM 3530 C CA . ILE A 1 452 ? 34.957 -2.448 -38.874 1.00 73.62 452 ILE A CA 1
ATOM 3531 C C . ILE A 1 452 ? 35.524 -1.826 -37.593 1.00 73.62 452 ILE A C 1
ATOM 3533 O O . ILE A 1 452 ? 35.502 -0.602 -37.434 1.00 73.62 452 ILE A O 1
ATOM 3537 N N . LEU A 1 453 ? 36.032 -2.652 -36.677 1.00 57.91 453 LEU A N 1
ATOM 3538 C CA . LEU A 1 453 ? 36.662 -2.189 -35.443 1.00 57.91 453 LEU A CA 1
ATOM 3539 C C . LEU A 1 453 ? 37.965 -1.437 -35.732 1.00 57.91 453 LEU A C 1
ATOM 3541 O O . LEU A 1 453 ? 38.192 -0.384 -35.132 1.00 57.91 453 LEU A O 1
ATOM 3545 N N . ASP A 1 454 ? 38.755 -1.897 -36.696 1.00 76.81 454 ASP A N 1
ATOM 3546 C CA . ASP A 1 454 ? 39.980 -1.221 -37.126 1.00 76.81 454 ASP A CA 1
ATOM 3547 C C . ASP A 1 454 ? 39.689 0.125 -37.794 1.00 76.81 454 ASP A C 1
ATOM 3549 O O . ASP A 1 454 ? 40.243 1.150 -37.389 1.00 76.81 454 ASP A O 1
ATOM 3553 N N . LEU A 1 455 ? 38.684 0.192 -38.673 1.00 74.50 455 LEU A N 1
ATOM 3554 C CA . LEU A 1 455 ? 38.218 1.464 -39.241 1.00 74.50 455 LEU A CA 1
ATOM 3555 C C . LEU A 1 455 ? 37.735 2.458 -38.165 1.00 74.50 455 LEU A C 1
ATOM 3557 O O . LEU A 1 455 ? 37.929 3.673 -38.283 1.00 74.50 455 LEU A O 1
ATOM 3561 N N . ILE A 1 456 ? 37.111 1.970 -37.085 1.00 59.72 456 ILE A N 1
ATOM 3562 C CA . ILE A 1 456 ? 36.717 2.805 -35.940 1.00 59.72 456 ILE A CA 1
ATOM 3563 C C . ILE A 1 456 ? 37.949 3.311 -35.180 1.00 59.72 456 ILE A C 1
ATOM 3565 O O . ILE A 1 456 ? 37.973 4.486 -34.786 1.00 59.72 456 ILE A O 1
ATOM 3569 N N . ARG A 1 457 ? 38.960 2.458 -34.968 1.00 72.75 457 ARG A N 1
ATOM 3570 C CA . ARG A 1 457 ? 40.225 2.827 -34.311 1.00 72.75 457 ARG A CA 1
ATOM 3571 C C . ARG A 1 457 ? 40.949 3.910 -35.110 1.00 72.75 457 ARG A C 1
ATOM 3573 O O . ARG A 1 457 ? 41.286 4.948 -34.532 1.00 72.75 457 ARG A O 1
ATOM 3580 N N . ASP A 1 458 ? 41.056 3.750 -36.423 1.00 71.69 458 ASP A N 1
ATOM 3581 C CA . ASP A 1 458 ? 41.704 4.714 -37.317 1.00 71.69 458 ASP A CA 1
ATOM 3582 C C . ASP A 1 458 ? 40.957 6.044 -37.373 1.00 71.69 458 ASP A C 1
ATOM 3584 O O . ASP A 1 458 ? 41.548 7.111 -37.180 1.00 71.69 458 ASP A O 1
ATOM 3588 N N . LYS A 1 459 ? 39.625 6.005 -37.495 1.00 86.06 459 LYS A N 1
ATOM 3589 C CA . LYS A 1 459 ? 38.785 7.206 -37.380 1.00 86.06 459 LYS A CA 1
ATOM 3590 C C . LYS A 1 459 ? 39.044 7.944 -36.063 1.00 86.06 459 LYS A C 1
ATOM 3592 O O . LYS A 1 459 ? 39.099 9.174 -36.035 1.00 86.06 459 LYS A O 1
ATOM 3597 N N . ASN A 1 460 ? 39.164 7.219 -34.951 1.00 53.16 460 ASN A N 1
ATOM 3598 C CA . ASN A 1 460 ? 39.395 7.810 -33.631 1.00 53.16 460 ASN A CA 1
ATOM 3599 C C . ASN A 1 460 ? 40.825 8.342 -33.457 1.00 53.16 460 ASN A C 1
ATOM 3601 O O . ASN A 1 460 ? 41.024 9.276 -32.678 1.00 53.16 460 ASN A O 1
ATOM 3605 N N . LYS A 1 461 ? 41.808 7.790 -34.174 1.00 75.06 461 LYS A N 1
ATOM 3606 C CA . LYS A 1 461 ? 43.173 8.324 -34.252 1.00 75.06 461 LYS A CA 1
ATOM 3607 C C . LYS A 1 461 ? 43.191 9.657 -35.008 1.00 75.06 461 LYS A C 1
ATOM 3609 O O . LYS A 1 461 ? 43.651 10.653 -34.459 1.00 75.06 461 LYS A O 1
ATOM 3614 N N . VAL A 1 462 ? 42.567 9.721 -36.188 1.00 65.38 462 VAL A N 1
ATOM 3615 C CA . VAL A 1 462 ? 42.465 10.957 -36.993 1.00 65.38 462 VAL A CA 1
ATOM 3616 C C . VAL A 1 462 ? 41.628 12.033 -36.289 1.00 65.38 462 VAL A C 1
ATOM 3618 O O . VAL A 1 462 ? 41.962 13.214 -36.333 1.00 65.38 462 VAL A O 1
ATOM 3621 N N . ARG A 1 463 ? 40.581 11.643 -35.546 1.00 60.59 463 ARG A N 1
ATOM 3622 C CA . ARG A 1 463 ? 39.806 12.576 -34.708 1.00 60.59 463 ARG A CA 1
ATOM 3623 C C . ARG A 1 463 ? 40.669 13.246 -33.639 1.00 60.59 463 ARG A C 1
ATOM 3625 O O . ARG A 1 463 ? 40.522 14.447 -33.429 1.00 60.59 463 ARG A O 1
ATOM 3632 N N . ARG A 1 464 ? 41.532 12.477 -32.963 1.00 60.66 464 ARG A N 1
ATOM 3633 C CA . ARG A 1 464 ? 42.446 12.999 -31.936 1.00 60.66 464 ARG A CA 1
ATOM 3634 C C . ARG A 1 464 ? 43.439 13.986 -32.546 1.00 60.66 464 ARG A C 1
ATOM 3636 O O . ARG A 1 464 ? 43.585 15.082 -32.020 1.00 60.66 464 ARG A O 1
ATOM 3643 N N . LEU A 1 465 ? 44.015 13.653 -33.700 1.00 63.53 465 LEU A N 1
ATOM 3644 C CA . LEU A 1 465 ? 44.911 14.552 -34.437 1.00 63.53 465 LEU A CA 1
ATOM 3645 C C . LEU A 1 465 ? 44.214 15.859 -34.848 1.00 63.53 465 LEU A C 1
ATOM 3647 O O . LEU A 1 465 ? 44.733 16.939 -34.574 1.00 63.53 465 LEU A O 1
ATOM 3651 N N . TRP A 1 466 ? 42.989 15.788 -35.386 1.00 59.47 466 TRP A N 1
ATOM 3652 C CA . TRP A 1 466 ? 42.202 16.986 -35.700 1.00 59.47 466 TRP A CA 1
ATOM 3653 C C . TRP A 1 466 ? 41.893 17.836 -34.459 1.00 59.47 466 TRP A C 1
ATOM 3655 O O . TRP A 1 466 ? 41.917 19.063 -34.530 1.00 59.47 466 TRP A O 1
ATOM 3665 N N . GLN A 1 467 ? 41.582 17.215 -33.318 1.00 51.62 467 GLN A N 1
ATOM 3666 C CA . GLN A 1 467 ? 41.271 17.945 -32.085 1.00 51.62 467 GLN A CA 1
ATOM 3667 C C . GLN A 1 467 ? 42.468 18.738 -31.553 1.00 51.62 467 GLN A C 1
ATOM 3669 O O . GLN A 1 467 ? 42.258 19.819 -31.005 1.00 51.62 467 GLN A O 1
ATOM 3674 N N . VAL A 1 468 ? 43.682 18.225 -31.761 1.00 57.56 468 VAL A N 1
ATOM 3675 C CA . VAL A 1 468 ? 44.933 18.862 -31.339 1.00 57.56 468 VAL A CA 1
ATOM 3676 C C . VAL A 1 468 ? 45.383 19.926 -32.342 1.00 57.56 468 VAL A C 1
ATOM 3678 O O . VAL A 1 468 ? 45.624 21.064 -31.957 1.00 57.56 468 VAL A O 1
ATOM 3681 N N . HIS A 1 469 ? 45.458 19.597 -33.633 1.00 68.25 469 HIS A N 1
ATOM 3682 C CA . HIS A 1 469 ? 46.096 20.469 -34.630 1.00 68.25 469 HIS A CA 1
ATOM 3683 C C . HIS A 1 469 ? 45.119 21.330 -35.443 1.00 68.25 469 HIS A C 1
ATOM 3685 O O . HIS A 1 469 ? 45.549 22.243 -36.141 1.00 68.25 469 HIS A O 1
ATOM 3691 N N . ARG A 1 470 ? 43.809 21.042 -35.388 1.00 69.19 470 ARG A N 1
ATOM 3692 C CA . ARG A 1 470 ? 42.712 21.767 -36.072 1.00 69.19 470 ARG A CA 1
ATOM 3693 C C . ARG A 1 470 ? 42.858 21.948 -37.593 1.00 69.19 470 ARG A C 1
ATOM 3695 O O . ARG A 1 470 ? 42.094 22.713 -38.181 1.00 69.19 470 ARG A O 1
ATOM 3702 N N . ARG A 1 471 ? 43.740 21.184 -38.244 1.00 68.75 471 ARG A N 1
ATOM 3703 C CA . ARG A 1 471 ? 43.977 21.205 -39.697 1.00 68.75 471 ARG A CA 1
ATOM 3704 C C . ARG A 1 471 ? 42.751 20.744 -40.489 1.00 68.75 471 ARG A C 1
ATOM 3706 O O . ARG A 1 471 ? 41.985 19.878 -40.051 1.00 68.75 471 ARG A O 1
ATOM 3713 N N . VAL A 1 472 ? 42.545 21.334 -41.664 1.00 63.75 472 VAL A N 1
ATOM 3714 C CA . VAL A 1 472 ? 41.364 21.067 -42.503 1.00 63.75 472 VAL A CA 1
ATOM 3715 C C . VAL A 1 472 ? 41.450 19.674 -43.131 1.00 63.75 472 VAL A C 1
ATOM 3717 O O . VAL A 1 472 ? 40.432 18.995 -43.281 1.00 63.75 472 VAL A O 1
ATOM 3720 N N . GLU A 1 473 ? 42.662 19.217 -43.420 1.00 71.81 473 GLU A N 1
ATOM 3721 C CA . GLU A 1 473 ? 42.997 17.916 -43.993 1.00 71.81 473 GLU A CA 1
ATOM 3722 C C . GLU A 1 473 ? 42.594 16.787 -43.035 1.00 71.81 473 GLU A C 1
ATOM 3724 O O . GLU A 1 473 ? 41.876 15.869 -43.435 1.00 71.81 473 GLU A O 1
ATOM 3729 N N . ASP A 1 474 ? 42.924 16.917 -41.746 1.00 69.00 474 ASP A N 1
ATOM 3730 C CA . ASP A 1 474 ? 42.543 15.954 -40.705 1.00 69.00 474 ASP A CA 1
ATOM 3731 C C . ASP A 1 474 ? 41.024 15.921 -40.498 1.00 69.00 474 ASP A C 1
ATOM 3733 O O . ASP A 1 474 ? 40.432 14.857 -40.302 1.00 69.00 474 ASP A O 1
ATOM 3737 N N . LYS A 1 475 ? 40.353 17.078 -40.609 1.00 62.62 475 LYS A N 1
ATOM 3738 C CA . LYS A 1 475 ? 38.885 17.158 -40.546 1.00 62.62 475 LYS A CA 1
ATOM 3739 C C . LYS A 1 475 ? 38.235 16.449 -41.735 1.00 62.62 475 LYS A C 1
ATOM 3741 O O . LYS A 1 475 ? 37.243 15.738 -41.558 1.00 62.62 475 LYS A O 1
ATOM 3746 N N . ARG A 1 476 ? 38.778 16.623 -42.945 1.00 70.06 476 ARG A N 1
ATOM 3747 C CA . ARG A 1 476 ? 38.304 15.937 -44.160 1.00 70.06 476 ARG A CA 1
ATOM 3748 C C . ARG A 1 476 ? 38.554 14.432 -44.073 1.00 70.06 476 ARG A C 1
ATOM 3750 O O . ARG A 1 476 ? 37.633 13.661 -44.342 1.00 70.06 476 ARG A O 1
ATOM 3757 N N . ALA A 1 477 ? 39.736 14.014 -43.624 1.00 71.31 477 ALA A N 1
ATOM 3758 C CA . ALA A 1 477 ? 40.084 12.610 -43.422 1.00 71.31 477 ALA A CA 1
ATOM 3759 C C . ALA A 1 477 ? 39.205 11.945 -42.347 1.00 71.31 477 ALA A C 1
ATOM 3761 O O . ALA A 1 477 ? 38.667 10.861 -42.580 1.00 71.31 477 ALA A O 1
ATOM 3762 N N . TYR A 1 478 ? 38.962 12.625 -41.220 1.00 71.94 478 TYR A N 1
ATOM 3763 C CA . TYR A 1 478 ? 38.027 12.175 -40.187 1.00 71.94 478 TYR A CA 1
ATOM 3764 C C . TYR A 1 478 ? 36.609 12.017 -40.741 1.00 71.94 478 TYR A C 1
ATOM 3766 O O . TYR A 1 478 ? 35.981 10.982 -40.529 1.00 71.94 478 TYR A O 1
ATOM 3774 N N . ASN A 1 479 ? 36.103 13.016 -41.469 1.00 64.75 479 ASN A N 1
ATOM 3775 C CA . ASN A 1 479 ? 34.755 12.976 -42.033 1.00 64.75 479 ASN A CA 1
ATOM 3776 C C . ASN A 1 479 ? 34.596 11.853 -43.068 1.00 64.75 479 ASN A C 1
ATOM 3778 O O . ASN A 1 479 ? 33.553 11.196 -43.084 1.00 64.75 479 ASN A O 1
ATOM 3782 N N . ARG A 1 480 ? 35.629 11.598 -43.885 1.00 86.81 480 ARG A N 1
ATOM 3783 C CA . ARG A 1 480 ? 35.676 10.476 -44.833 1.00 86.81 480 ARG A CA 1
ATOM 3784 C C . ARG A 1 480 ? 35.595 9.135 -44.103 1.00 86.81 480 ARG A C 1
ATOM 3786 O O . ARG A 1 480 ? 34.641 8.395 -44.327 1.00 86.81 480 ARG A O 1
ATOM 3793 N N . LEU A 1 481 ? 36.506 8.878 -43.158 1.00 75.44 481 LEU A N 1
ATOM 3794 C CA . LEU A 1 481 ? 36.527 7.639 -42.364 1.00 75.44 481 LEU A CA 1
ATOM 3795 C C . LEU A 1 481 ? 35.249 7.458 -41.536 1.00 75.44 481 LEU A C 1
ATOM 3797 O O . LEU A 1 481 ? 34.738 6.355 -41.382 1.00 75.44 481 LEU A O 1
ATOM 3801 N N . HIS A 1 482 ? 34.676 8.545 -41.029 1.00 62.84 482 HIS A N 1
ATOM 3802 C CA . HIS A 1 482 ? 33.412 8.514 -40.305 1.00 62.84 482 HIS A CA 1
ATOM 3803 C C . HIS A 1 482 ? 32.224 8.131 -41.199 1.00 62.84 482 HIS A C 1
ATOM 3805 O O . HIS A 1 482 ? 31.364 7.356 -40.772 1.00 62.84 482 HIS A O 1
ATOM 3811 N N . LYS A 1 483 ? 32.171 8.645 -42.435 1.00 66.31 483 LYS A N 1
ATOM 3812 C CA . LYS A 1 483 ? 31.148 8.261 -43.417 1.00 66.31 483 LYS A CA 1
ATOM 3813 C C . LYS A 1 483 ? 31.305 6.792 -43.817 1.00 66.31 483 LYS A C 1
ATOM 3815 O O . LYS A 1 483 ? 30.311 6.075 -43.894 1.00 66.31 483 LYS A O 1
ATOM 3820 N N . GLU A 1 484 ? 32.542 6.342 -43.986 1.00 77.81 484 GLU A N 1
ATOM 3821 C CA . GLU A 1 484 ? 32.878 4.972 -44.368 1.00 77.81 484 GLU A CA 1
ATOM 3822 C C . GLU A 1 484 ? 32.546 3.952 -43.267 1.00 77.81 484 GLU A C 1
ATOM 3824 O O . GLU A 1 484 ? 31.852 2.972 -43.536 1.00 77.81 484 GLU A O 1
ATOM 3829 N N . VAL A 1 485 ? 32.886 4.243 -42.005 1.00 67.81 485 VAL A N 1
ATOM 3830 C CA . VAL A 1 485 ? 32.472 3.446 -40.833 1.00 67.81 485 VAL A CA 1
ATOM 3831 C C . VAL A 1 485 ? 30.948 3.336 -40.747 1.00 67.81 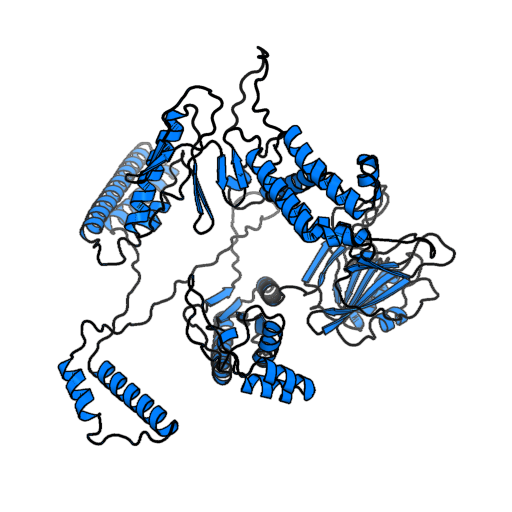485 VAL A C 1
ATOM 3833 O O . VAL A 1 485 ? 30.417 2.246 -40.534 1.00 67.81 485 VAL A O 1
ATOM 3836 N N . ARG A 1 486 ? 30.215 4.443 -40.938 1.00 57.22 486 ARG A N 1
ATOM 3837 C CA . ARG A 1 486 ? 28.742 4.404 -40.938 1.00 57.22 486 ARG A CA 1
ATOM 3838 C C . ARG A 1 486 ? 28.194 3.529 -42.059 1.00 57.22 486 ARG A C 1
ATOM 3840 O O . ARG A 1 486 ? 27.280 2.749 -41.804 1.00 57.22 486 ARG A O 1
ATOM 3847 N N . SER A 1 487 ? 28.747 3.649 -43.265 1.00 71.94 487 SER A N 1
ATOM 3848 C CA . SER A 1 487 ? 28.319 2.860 -44.421 1.00 71.94 487 SER A CA 1
ATOM 3849 C C . SER A 1 487 ? 28.553 1.366 -44.191 1.00 71.94 487 SER A C 1
ATOM 3851 O O . SER A 1 487 ? 27.623 0.576 -44.327 1.00 71.94 487 SER A O 1
ATOM 3853 N N . ARG A 1 488 ? 29.756 0.981 -43.740 1.00 73.31 488 ARG A N 1
ATOM 3854 C CA . ARG A 1 488 ? 30.129 -0.418 -43.467 1.00 73.31 488 ARG A CA 1
ATOM 3855 C C . ARG A 1 488 ? 29.295 -1.039 -42.344 1.00 73.31 488 ARG A C 1
ATOM 3857 O O . ARG A 1 488 ? 28.833 -2.165 -42.488 1.00 73.31 488 ARG A O 1
ATOM 3864 N N . ILE A 1 489 ? 29.017 -0.299 -41.265 1.00 61.47 489 ILE A N 1
ATOM 3865 C CA . ILE A 1 489 ? 28.116 -0.765 -40.194 1.00 61.47 489 ILE A CA 1
ATOM 3866 C C . ILE A 1 489 ? 26.684 -0.929 -40.712 1.00 61.47 489 ILE A C 1
ATOM 3868 O O . ILE A 1 489 ? 26.019 -1.901 -40.365 1.00 61.47 489 ILE A O 1
ATOM 3872 N N . SER A 1 490 ? 26.197 0.009 -41.530 1.00 53.78 490 SER A N 1
ATOM 3873 C CA . SER A 1 490 ? 24.848 -0.058 -42.102 1.00 53.78 490 SER A CA 1
ATOM 3874 C C . SER A 1 490 ? 24.689 -1.264 -43.028 1.00 53.78 490 SER A C 1
ATOM 3876 O O . SER A 1 490 ? 23.689 -1.977 -42.946 1.00 53.78 490 SER A O 1
ATOM 3878 N N . GLN A 1 491 ? 25.692 -1.524 -43.866 1.00 73.75 491 GLN A N 1
ATOM 3879 C CA . GLN A 1 491 ? 25.707 -2.650 -44.793 1.00 73.75 491 GLN A CA 1
ATOM 3880 C C . GLN A 1 491 ? 25.829 -3.985 -44.046 1.00 73.75 491 GLN A C 1
ATOM 3882 O O . GLN A 1 491 ? 25.044 -4.893 -44.297 1.00 73.75 491 GLN A O 1
ATOM 3887 N N . TRP A 1 492 ? 26.707 -4.076 -43.039 1.00 72.94 492 TRP A N 1
ATOM 3888 C CA . TRP A 1 492 ? 26.818 -5.259 -42.178 1.00 72.94 492 TRP A CA 1
ATOM 3889 C C . TRP A 1 492 ? 25.521 -5.555 -41.413 1.00 72.94 492 TRP A C 1
ATOM 3891 O O . TRP A 1 492 ? 25.079 -6.700 -41.357 1.00 72.94 492 TRP A O 1
ATOM 3901 N N . ARG A 1 493 ? 24.860 -4.524 -40.868 1.00 52.62 493 ARG A N 1
ATOM 3902 C CA . ARG A 1 493 ? 23.563 -4.680 -40.188 1.00 52.62 493 ARG A CA 1
ATOM 3903 C C . ARG A 1 493 ? 22.456 -5.124 -41.138 1.00 52.62 493 ARG A C 1
ATOM 3905 O O . ARG A 1 493 ? 21.642 -5.939 -40.727 1.00 52.62 493 ARG A O 1
ATOM 3912 N N . SER A 1 494 ? 22.429 -4.603 -42.365 1.00 56.97 494 SER A N 1
ATOM 3913 C CA . SER A 1 494 ? 21.420 -4.968 -43.372 1.00 56.97 494 SER A CA 1
ATOM 3914 C C . SER A 1 494 ? 21.605 -6.412 -43.831 1.00 56.97 494 SER A C 1
ATOM 3916 O O . SER A 1 494 ? 20.671 -7.198 -43.742 1.00 56.97 494 SER A O 1
ATOM 3918 N N . ASN A 1 495 ? 22.838 -6.805 -44.164 1.00 69.06 495 ASN A N 1
ATOM 3919 C CA . ASN A 1 495 ? 23.156 -8.177 -44.563 1.00 69.06 495 ASN A CA 1
ATOM 3920 C C . ASN A 1 495 ? 22.841 -9.184 -43.451 1.00 69.06 495 ASN A C 1
ATOM 3922 O O . ASN A 1 495 ? 22.275 -10.243 -43.712 1.00 69.06 495 ASN A O 1
ATOM 3926 N N . ARG A 1 496 ? 23.152 -8.832 -42.197 1.00 59.97 496 ARG A N 1
ATOM 3927 C CA . ARG A 1 496 ? 22.818 -9.661 -41.039 1.00 59.97 496 ARG A CA 1
ATOM 3928 C C . ARG A 1 496 ? 21.315 -9.726 -40.795 1.00 59.97 496 ARG A C 1
ATOM 3930 O O . ARG A 1 496 ? 20.842 -10.765 -40.364 1.00 59.97 496 ARG A O 1
ATOM 3937 N N . TRP A 1 497 ? 20.564 -8.662 -41.084 1.00 49.28 497 TRP A N 1
ATOM 3938 C CA . TRP A 1 497 ? 19.102 -8.685 -41.033 1.00 49.28 497 TRP A CA 1
ATOM 3939 C C . TRP A 1 497 ? 18.508 -9.603 -42.102 1.00 49.28 497 TRP A C 1
ATOM 3941 O O . TRP A 1 497 ? 17.651 -10.422 -41.785 1.00 49.28 497 TRP A O 1
ATOM 3951 N N . ASP A 1 498 ? 19.001 -9.537 -43.334 1.00 58.66 498 ASP A N 1
ATOM 3952 C CA . ASP A 1 498 ? 18.538 -10.412 -44.414 1.00 58.66 498 ASP A CA 1
ATOM 3953 C C . ASP A 1 498 ? 18.869 -11.885 -44.131 1.00 58.66 498 ASP A C 1
ATOM 3955 O O . ASP A 1 498 ? 18.088 -12.788 -44.423 1.00 58.66 498 ASP A O 1
ATOM 3959 N N . GLU A 1 499 ? 20.020 -12.152 -43.518 1.00 59.34 499 GLU A N 1
ATOM 3960 C CA . GLU A 1 499 ? 20.410 -13.479 -43.039 1.00 59.34 499 GLU A CA 1
ATOM 3961 C C . GLU A 1 499 ? 19.547 -13.957 -41.856 1.00 59.34 499 GLU A C 1
ATOM 3963 O O . GLU A 1 499 ? 19.162 -15.123 -41.801 1.00 59.34 499 GLU A O 1
ATOM 3968 N N . LEU A 1 500 ? 19.165 -13.060 -40.943 1.00 52.16 500 LEU A N 1
ATOM 3969 C CA . LEU A 1 500 ? 18.279 -13.369 -39.816 1.00 52.16 500 LEU A CA 1
ATOM 3970 C C . LEU A 1 500 ? 16.850 -13.653 -40.301 1.00 52.16 500 LEU A C 1
ATOM 3972 O O . LEU A 1 500 ? 16.240 -14.613 -39.849 1.00 52.16 500 LEU A O 1
ATOM 3976 N N . LEU A 1 501 ? 16.339 -12.888 -41.270 1.00 54.19 501 LEU A N 1
ATOM 3977 C CA . LEU A 1 501 ? 15.018 -13.098 -41.873 1.00 54.19 501 LEU A CA 1
ATOM 3978 C C . LEU A 1 501 ? 14.934 -14.400 -42.676 1.00 54.19 501 LEU A C 1
ATOM 3980 O O . LEU A 1 501 ? 13.897 -15.056 -42.647 1.00 54.19 501 LEU A O 1
ATOM 3984 N N . ARG A 1 502 ? 16.022 -14.805 -43.344 1.00 61.84 502 ARG A N 1
ATOM 3985 C CA . ARG A 1 502 ? 16.105 -16.099 -44.046 1.00 61.84 502 ARG A CA 1
ATOM 3986 C C . ARG A 1 502 ? 16.114 -17.303 -43.099 1.00 61.84 502 ARG A C 1
ATOM 3988 O O . ARG A 1 502 ? 15.676 -18.375 -43.496 1.00 61.84 502 ARG A O 1
ATOM 3995 N N . ASN A 1 503 ? 16.573 -17.115 -41.862 1.00 54.53 503 ASN A N 1
ATOM 3996 C CA . ASN A 1 503 ? 16.741 -18.183 -40.873 1.00 54.53 503 ASN A CA 1
ATOM 3997 C C . ASN A 1 503 ? 15.632 -18.232 -39.801 1.00 54.53 503 ASN A C 1
ATOM 3999 O O . ASN A 1 503 ? 15.664 -19.104 -38.935 1.00 54.53 503 ASN A O 1
ATOM 4003 N N . VAL A 1 504 ? 14.657 -17.314 -39.825 1.00 51.94 504 VAL A N 1
ATOM 4004 C CA . VAL A 1 504 ? 13.524 -17.304 -38.882 1.00 51.94 504 VAL A CA 1
ATOM 4005 C C . VAL A 1 504 ? 12.430 -18.249 -39.376 1.00 51.94 504 VAL A C 1
ATOM 4007 O O . VAL A 1 504 ? 11.845 -18.041 -40.438 1.00 51.94 504 VAL A O 1
ATOM 4010 N N . SER A 1 505 ? 12.128 -19.276 -38.578 1.00 51.50 505 SER A N 1
ATOM 4011 C CA . SER A 1 505 ? 11.094 -20.271 -38.873 1.00 51.50 505 SER A CA 1
ATOM 4012 C C . SER A 1 505 ? 9.834 -20.058 -38.013 1.00 51.50 505 SER A C 1
ATOM 4014 O O . SER A 1 505 ? 9.941 -19.749 -36.826 1.00 51.50 505 SER A O 1
ATOM 4016 N N . PRO A 1 506 ? 8.613 -20.279 -38.544 1.00 47.62 506 PRO A N 1
ATOM 4017 C CA . PRO A 1 506 ? 7.369 -20.216 -37.766 1.00 47.62 506 PRO A CA 1
ATOM 4018 C C . PRO A 1 506 ? 7.242 -21.302 -36.687 1.00 47.62 506 PRO A C 1
ATOM 4020 O O . PRO A 1 506 ? 6.336 -21.236 -35.852 1.00 47.62 506 PRO A O 1
ATOM 4023 N N . GLN A 1 507 ? 8.093 -22.331 -36.734 1.00 42.28 507 GLN A N 1
ATOM 4024 C CA . GLN A 1 507 ? 8.029 -23.473 -35.824 1.00 42.28 507 GLN A CA 1
ATOM 4025 C C . GLN A 1 507 ? 8.921 -23.316 -34.578 1.00 42.28 507 GLN A C 1
ATOM 4027 O O . GLN A 1 507 ? 8.835 -24.154 -33.679 1.00 42.28 507 GLN A O 1
ATOM 4032 N N . ASP A 1 508 ? 9.718 -22.241 -34.466 1.00 45.97 508 ASP A N 1
ATOM 4033 C CA . ASP A 1 508 ? 10.547 -21.959 -33.290 1.00 45.97 508 ASP A CA 1
ATOM 4034 C C . ASP A 1 508 ? 10.379 -20.531 -32.718 1.00 45.97 508 ASP A C 1
ATOM 4036 O O . ASP A 1 508 ? 9.801 -19.622 -33.310 1.00 45.97 508 ASP A O 1
ATOM 4040 N N . ASN A 1 509 ? 10.841 -20.339 -31.478 1.00 46.44 509 ASN A N 1
ATOM 4041 C CA . ASN A 1 509 ? 10.617 -19.133 -30.662 1.00 46.44 509 ASN A CA 1
ATOM 4042 C C . ASN A 1 509 ? 11.448 -17.902 -31.107 1.00 46.44 509 ASN A C 1
ATOM 4044 O O . ASN A 1 509 ? 11.634 -16.965 -30.327 1.00 46.44 509 ASN A O 1
ATOM 4048 N N . SER A 1 510 ? 11.987 -17.905 -32.327 1.00 47.09 510 SER A N 1
ATOM 4049 C CA . SER A 1 510 ? 12.820 -16.835 -32.898 1.00 47.09 510 SER A CA 1
ATOM 4050 C C . SER A 1 510 ? 11.979 -15.624 -33.332 1.00 47.09 510 SER A C 1
ATOM 4052 O O . SER A 1 510 ? 12.310 -14.476 -33.020 1.00 47.09 510 SER A O 1
ATOM 4054 N N . LEU A 1 511 ? 10.805 -15.895 -33.907 1.00 48.41 511 LEU A N 1
ATOM 4055 C CA . LEU A 1 511 ? 9.727 -14.933 -34.157 1.00 48.41 511 LEU A CA 1
ATOM 4056 C C . LEU A 1 511 ? 9.286 -14.249 -32.848 1.00 48.41 511 LEU A C 1
ATOM 4058 O O . LEU A 1 511 ? 9.171 -13.027 -32.806 1.00 48.41 511 LEU A O 1
ATOM 4062 N N . TRP A 1 512 ? 9.230 -15.073 -31.787 1.00 44.53 512 TRP A N 1
ATOM 4063 C CA . TRP A 1 512 ? 9.192 -14.852 -30.324 1.00 44.53 512 TRP A CA 1
ATOM 4064 C C . TRP A 1 512 ? 10.178 -13.824 -29.730 1.00 44.53 512 TRP A C 1
ATOM 4066 O O . TRP A 1 512 ? 10.175 -13.531 -28.543 1.00 44.53 512 TRP A O 1
ATOM 4076 N N . LYS A 1 513 ? 11.177 -13.354 -30.467 1.00 44.81 513 LYS A N 1
ATOM 4077 C CA . LYS A 1 513 ? 12.124 -12.340 -29.958 1.00 44.81 513 LYS A CA 1
ATOM 4078 C C . LYS A 1 513 ? 12.104 -11.080 -30.802 1.00 44.81 513 LYS A C 1
ATOM 4080 O O . LYS A 1 513 ? 12.180 -9.987 -30.248 1.00 44.81 513 LYS A O 1
ATOM 4085 N N . LEU A 1 514 ? 11.869 -11.250 -32.101 1.00 47.38 514 LEU A N 1
ATOM 4086 C CA . LEU A 1 514 ? 11.757 -10.183 -33.088 1.00 47.38 514 LEU A CA 1
ATOM 4087 C C . LEU A 1 514 ? 10.784 -9.063 -32.700 1.00 47.38 514 LEU A C 1
ATOM 4089 O O . LEU A 1 514 ? 11.172 -7.898 -32.702 1.00 47.38 514 LEU A O 1
ATOM 4093 N N . PHE A 1 515 ? 9.543 -9.378 -32.323 1.00 42.59 515 PHE A N 1
ATOM 4094 C CA . PHE A 1 515 ? 8.597 -8.343 -31.916 1.00 42.59 515 PHE A CA 1
ATOM 4095 C C . PHE A 1 515 ? 8.713 -7.733 -30.541 1.00 42.59 515 PHE A C 1
ATOM 4097 O O . PHE A 1 515 ? 8.284 -6.591 -30.387 1.00 42.59 515 PHE A O 1
ATOM 4104 N N . CYS A 1 516 ? 9.313 -8.381 -29.543 1.00 44.25 516 CYS A N 1
ATOM 4105 C CA . CYS A 1 516 ? 9.621 -7.674 -28.297 1.00 44.25 516 CYS A CA 1
ATOM 4106 C C . CYS A 1 516 ? 10.573 -6.504 -28.571 1.00 44.25 516 CYS A C 1
ATOM 4108 O O . CYS A 1 516 ? 10.500 -5.480 -27.894 1.00 44.25 516 CYS A O 1
ATOM 4110 N N . ASP A 1 517 ? 11.426 -6.628 -29.589 1.00 43.88 517 ASP A N 1
ATOM 4111 C CA . ASP A 1 517 ? 12.273 -5.534 -30.047 1.00 43.88 517 ASP A CA 1
ATOM 4112 C C . ASP A 1 517 ? 11.539 -4.543 -30.974 1.00 43.88 517 ASP A C 1
ATOM 4114 O O . ASP A 1 517 ? 11.817 -3.345 -30.895 1.00 43.88 517 ASP A O 1
ATOM 4118 N N . LEU A 1 518 ? 10.527 -4.966 -31.748 1.00 39.66 518 LEU A N 1
ATOM 4119 C CA . LEU A 1 518 ? 9.647 -4.051 -32.509 1.00 39.66 518 LEU A CA 1
ATOM 4120 C C . LEU A 1 518 ? 8.768 -3.164 -31.604 1.00 39.66 518 LEU A C 1
ATOM 4122 O O . LEU A 1 518 ? 8.462 -2.031 -31.977 1.00 39.66 518 LEU A O 1
ATOM 4126 N N . LEU A 1 519 ? 8.435 -3.603 -30.384 1.00 39.94 519 LEU A N 1
ATOM 4127 C CA . LEU A 1 519 ? 7.698 -2.805 -29.387 1.00 39.94 519 LEU A CA 1
ATOM 4128 C C . LEU A 1 519 ? 8.486 -1.598 -28.832 1.00 39.94 519 LEU A C 1
ATOM 4130 O O . LEU A 1 519 ? 7.894 -0.720 -28.204 1.00 39.94 519 LEU A O 1
ATOM 4134 N N . LYS A 1 520 ? 9.802 -1.503 -29.080 1.00 42.97 520 LYS A N 1
ATOM 4135 C CA . LYS A 1 520 ? 10.637 -0.345 -28.695 1.00 42.97 520 LYS A CA 1
ATOM 4136 C C . LYS A 1 520 ? 10.622 0.799 -29.722 1.00 42.97 520 LYS A C 1
ATOM 4138 O O . LYS A 1 520 ? 11.228 1.841 -29.475 1.00 42.97 520 LYS A O 1
ATOM 4143 N N . LEU A 1 521 ? 9.928 0.654 -30.854 1.00 39.28 521 LEU A N 1
ATOM 4144 C CA . LEU A 1 521 ? 9.771 1.711 -31.860 1.00 39.28 521 LEU A CA 1
ATOM 4145 C C . LEU A 1 521 ? 8.684 2.720 -31.442 1.00 39.28 521 LEU A C 1
ATOM 4147 O O . LEU A 1 521 ? 7.577 2.726 -31.978 1.00 39.28 521 LEU A O 1
ATOM 4151 N N . GLN A 1 522 ? 8.989 3.612 -30.494 1.00 40.81 522 GLN A N 1
ATOM 4152 C CA . GLN A 1 522 ? 8.183 4.824 -30.308 1.00 40.81 522 GLN A CA 1
ATOM 4153 C C . GLN A 1 522 ? 8.398 5.762 -31.502 1.00 40.81 522 GLN A C 1
ATOM 4155 O O . GLN A 1 522 ? 9.453 6.375 -31.656 1.00 40.81 522 GLN A O 1
ATOM 4160 N N . ASN A 1 523 ? 7.388 5.883 -32.361 1.00 46.41 523 ASN A N 1
ATOM 4161 C CA . ASN A 1 523 ? 7.331 6.934 -33.372 1.00 46.41 523 ASN A CA 1
ATOM 4162 C C . ASN A 1 523 ? 6.968 8.253 -32.660 1.00 46.41 523 ASN A C 1
ATOM 4164 O O . ASN A 1 523 ? 6.035 8.261 -31.859 1.00 46.41 523 ASN A O 1
ATOM 4168 N N . SER A 1 524 ? 7.655 9.367 -32.939 1.00 52.34 524 SER A N 1
ATOM 4169 C CA . SER A 1 524 ? 7.577 10.647 -32.187 1.00 52.34 524 SER A CA 1
ATOM 4170 C C . SER A 1 524 ? 6.188 11.310 -32.121 1.00 52.34 524 SER A C 1
ATOM 4172 O O . SER A 1 524 ? 6.017 12.369 -31.519 1.00 52.34 524 SER A O 1
ATOM 4174 N N . HIS A 1 525 ? 5.183 10.707 -32.752 1.00 63.44 525 HIS A N 1
ATOM 4175 C CA . HIS A 1 525 ? 3.831 11.228 -32.888 1.00 63.44 525 HIS A CA 1
ATOM 4176 C C . HIS A 1 525 ? 2.733 10.269 -32.409 1.00 63.44 525 HIS A C 1
ATOM 4178 O O . HIS A 1 525 ? 1.563 10.647 -32.476 1.00 63.44 525 HIS A O 1
ATOM 4184 N N . VAL A 1 526 ? 3.059 9.049 -31.965 1.00 68.88 526 VAL A N 1
ATOM 4185 C CA . VAL A 1 526 ? 2.084 8.088 -31.420 1.00 68.88 526 VAL A CA 1
ATOM 4186 C C . VAL A 1 526 ? 2.604 7.530 -30.105 1.00 68.88 526 VAL A C 1
ATOM 4188 O O . VAL A 1 526 ? 3.717 7.019 -30.032 1.00 68.88 526 VAL A O 1
ATOM 4191 N N . HIS A 1 527 ? 1.771 7.608 -29.077 1.00 72.06 527 HIS A N 1
ATOM 4192 C CA . HIS A 1 527 ? 2.079 7.146 -27.737 1.00 72.06 527 HIS A CA 1
ATOM 4193 C C . HIS A 1 527 ? 1.297 5.879 -27.407 1.00 72.06 527 HIS A C 1
ATOM 4195 O O . HIS A 1 527 ? 0.182 5.665 -27.894 1.00 72.06 527 HIS A O 1
ATOM 4201 N N . ILE A 1 528 ? 1.904 5.060 -26.553 1.00 70.81 528 ILE A N 1
ATOM 4202 C CA . ILE A 1 528 ? 1.358 3.797 -26.073 1.00 70.81 528 ILE A CA 1
ATOM 4203 C C . ILE A 1 528 ? 1.278 3.883 -24.551 1.00 70.81 528 ILE A C 1
ATOM 4205 O O . ILE A 1 528 ? 2.283 4.165 -23.898 1.00 70.81 528 ILE A O 1
ATOM 4209 N N . ALA A 1 529 ? 0.098 3.642 -23.991 1.00 67.94 529 ALA A N 1
ATOM 4210 C CA . ALA A 1 529 ? -0.111 3.472 -22.560 1.00 67.94 529 ALA A CA 1
ATOM 4211 C C . ALA A 1 529 ? -0.666 2.068 -22.319 1.00 67.94 529 ALA A C 1
ATOM 4213 O O . ALA A 1 529 ? -1.679 1.704 -22.905 1.00 67.94 529 ALA A O 1
ATOM 4214 N N . GLY A 1 530 ? 0.008 1.276 -21.489 1.00 61.22 530 GLY A N 1
ATOM 4215 C CA . GLY A 1 530 ? -0.403 -0.090 -21.176 1.00 61.22 530 GLY A CA 1
ATOM 4216 C C . GLY A 1 530 ? -0.487 -0.315 -19.674 1.00 61.22 530 GLY A C 1
ATOM 4217 O O . GLY A 1 530 ? 0.332 0.213 -18.919 1.00 61.22 530 GLY A O 1
ATOM 4218 N N . PHE A 1 531 ? -1.466 -1.107 -19.250 1.00 55.59 531 PHE A N 1
ATOM 4219 C CA . PHE A 1 531 ? -1.581 -1.620 -17.891 1.00 55.59 531 PHE A CA 1
ATOM 4220 C C . PHE A 1 531 ? -2.099 -3.059 -17.948 1.00 55.59 531 PHE A C 1
ATOM 4222 O O . PHE A 1 531 ? -3.244 -3.288 -18.323 1.00 55.59 531 PHE A O 1
ATOM 4229 N N . ALA A 1 532 ? -1.249 -4.020 -17.572 1.00 62.78 532 ALA A N 1
ATOM 4230 C CA . ALA A 1 532 ? -1.524 -5.451 -17.728 1.00 62.78 532 ALA A CA 1
ATOM 4231 C C . ALA A 1 532 ? -1.942 -5.808 -19.174 1.00 62.78 532 ALA A C 1
ATOM 4233 O O . ALA A 1 532 ? -1.123 -5.677 -20.083 1.00 62.78 532 ALA A O 1
ATOM 4234 N N . ASP A 1 533 ? -3.177 -6.265 -19.380 1.00 67.19 533 ASP A N 1
ATOM 4235 C CA . ASP A 1 533 ? -3.765 -6.618 -20.676 1.00 67.19 533 ASP A CA 1
ATOM 4236 C C . ASP A 1 533 ? -4.453 -5.442 -21.397 1.00 67.19 533 ASP A C 1
ATOM 4238 O O . ASP A 1 533 ? -4.691 -5.526 -22.605 1.00 67.19 533 ASP A O 1
ATOM 4242 N N . ASP A 1 534 ? -4.722 -4.333 -20.699 1.00 67.69 534 ASP A N 1
ATOM 4243 C CA . ASP A 1 534 ? -5.314 -3.127 -21.281 1.00 67.69 534 ASP A CA 1
ATOM 4244 C C . ASP A 1 534 ? -4.245 -2.272 -21.981 1.00 67.69 534 ASP A C 1
ATOM 4246 O O . ASP A 1 534 ? -3.236 -1.878 -21.387 1.00 67.69 534 ASP A O 1
ATOM 4250 N N . LEU A 1 535 ? -4.490 -1.929 -23.250 1.00 72.50 535 LEU A N 1
ATOM 4251 C CA . LEU A 1 535 ? -3.563 -1.173 -24.093 1.00 72.50 535 LEU A CA 1
ATOM 4252 C C . LEU A 1 535 ? -4.273 -0.023 -24.813 1.00 72.50 535 LEU A C 1
ATOM 4254 O O . LEU A 1 535 ? -5.267 -0.226 -25.509 1.00 72.50 535 LEU A O 1
ATOM 4258 N N . ALA A 1 536 ? -3.727 1.183 -24.691 1.00 78.31 536 ALA A N 1
ATOM 4259 C CA . ALA A 1 536 ? -4.220 2.395 -25.329 1.00 78.31 536 ALA A CA 1
ATOM 4260 C C . ALA A 1 536 ? -3.164 2.996 -26.267 1.00 78.31 536 ALA A C 1
ATOM 4262 O O . ALA A 1 536 ? -2.039 3.292 -25.862 1.00 78.31 536 ALA A O 1
ATOM 4263 N N . LEU A 1 537 ? -3.559 3.229 -27.520 1.00 81.00 537 LEU A N 1
ATOM 4264 C CA . LEU A 1 537 ? -2.793 3.994 -28.503 1.00 81.00 537 LEU A CA 1
ATOM 4265 C C . LEU A 1 537 ? -3.411 5.373 -28.683 1.00 81.00 537 LEU A C 1
ATOM 4267 O O . LEU A 1 537 ? -4.612 5.484 -28.928 1.00 81.00 537 LEU A O 1
ATOM 4271 N N . TYR A 1 538 ? -2.598 6.424 -28.627 1.00 83.50 538 TYR A N 1
ATOM 4272 C CA . TYR A 1 538 ? -3.089 7.785 -28.821 1.00 83.50 538 TYR A CA 1
ATOM 4273 C C . TYR A 1 538 ? -2.093 8.672 -29.568 1.00 83.50 538 TYR A C 1
ATOM 4275 O O . TYR A 1 538 ? -0.880 8.477 -29.530 1.00 83.50 538 TYR A O 1
ATOM 4283 N N . SER A 1 539 ? -2.622 9.658 -30.289 1.00 82.06 539 SER A N 1
ATOM 4284 C CA . SER A 1 539 ? -1.854 10.626 -31.074 1.00 82.06 539 SER A CA 1
ATOM 4285 C C . SER A 1 539 ? -2.589 11.961 -31.109 1.00 82.06 539 SER A C 1
ATOM 4287 O O . SER A 1 539 ? -3.819 11.987 -31.176 1.00 82.06 539 SER A O 1
ATOM 4289 N N . SER A 1 540 ? -1.842 13.064 -31.110 1.00 77.69 540 SER A N 1
ATOM 4290 C CA . SER A 1 540 ? -2.366 14.416 -31.305 1.00 77.69 540 SER A CA 1
ATOM 4291 C C . SER A 1 540 ? -1.913 14.989 -32.655 1.00 77.69 540 SER A C 1
ATOM 4293 O O . SER A 1 540 ? -0.835 14.686 -33.177 1.00 77.69 540 SER A O 1
ATOM 4295 N N . SER A 1 541 ? -2.768 15.801 -33.283 1.00 74.94 541 SER A N 1
ATOM 4296 C CA . SER A 1 541 ? -2.449 16.541 -34.508 1.00 74.94 541 SER A CA 1
ATOM 4297 C C . SER A 1 541 ? -3.400 17.726 -34.681 1.00 74.94 541 SER A C 1
ATOM 4299 O O . SER A 1 541 ? -4.538 17.681 -34.223 1.00 74.94 541 SER A O 1
ATOM 4301 N N . VAL A 1 542 ? -2.960 18.758 -35.407 1.00 74.94 542 VAL A N 1
ATOM 4302 C CA . VAL A 1 542 ? -3.793 19.916 -35.789 1.00 74.94 542 VAL A CA 1
ATOM 4303 C C . VAL A 1 542 ? -4.969 19.492 -36.683 1.00 74.94 542 VAL A C 1
ATOM 4305 O O . VAL A 1 542 ? -6.023 20.124 -36.681 1.00 74.94 542 VAL A O 1
ATOM 4308 N N . SER A 1 543 ? -4.807 18.398 -37.434 1.00 77.62 543 SER A N 1
ATOM 4309 C CA . SER A 1 543 ? -5.854 17.809 -38.270 1.00 77.62 543 SER A CA 1
ATOM 4310 C C . SER A 1 543 ? -6.333 16.489 -37.675 1.00 77.62 543 SER A C 1
ATOM 4312 O O . SER A 1 543 ? -5.549 15.551 -37.520 1.00 77.62 543 SER A O 1
ATOM 4314 N N . ALA A 1 544 ? -7.641 16.380 -37.422 1.00 76.56 544 ALA A N 1
ATOM 4315 C CA . ALA A 1 544 ? -8.267 15.144 -36.952 1.00 76.56 544 ALA A CA 1
ATOM 4316 C C . ALA A 1 544 ? -7.977 13.959 -37.892 1.00 76.56 544 ALA A C 1
ATOM 4318 O O . ALA A 1 544 ? -7.664 12.868 -37.428 1.00 76.56 544 ALA A O 1
ATOM 4319 N N . LYS A 1 545 ? -7.970 14.189 -39.214 1.00 80.38 545 LYS A N 1
ATOM 4320 C CA . LYS A 1 545 ? -7.627 13.164 -40.214 1.00 80.38 545 LYS A CA 1
ATOM 4321 C C . LYS A 1 545 ? -6.194 12.648 -40.034 1.00 80.38 545 LYS A C 1
ATOM 4323 O O . LYS A 1 545 ? -5.959 11.447 -40.126 1.00 80.38 545 LYS A O 1
ATOM 4328 N N . ASN A 1 546 ? -5.246 13.533 -39.722 1.00 79.69 546 ASN A N 1
ATOM 4329 C CA . ASN A 1 546 ? -3.851 13.149 -39.495 1.00 79.69 546 ASN A CA 1
ATOM 4330 C C . ASN A 1 546 ? -3.682 12.370 -38.186 1.00 79.69 546 ASN A C 1
ATOM 4332 O O . ASN A 1 546 ? -2.959 11.378 -38.172 1.00 79.69 546 ASN A O 1
ATOM 4336 N N . ALA A 1 547 ? -4.365 12.773 -37.109 1.00 80.12 547 ALA A N 1
ATOM 4337 C CA . ALA A 1 547 ? -4.358 12.030 -35.846 1.00 80.12 547 ALA A CA 1
ATOM 4338 C C . ALA A 1 547 ? -4.946 10.617 -36.017 1.00 80.12 547 ALA A C 1
ATOM 4340 O O . ALA A 1 547 ? -4.328 9.638 -35.602 1.00 80.12 547 ALA A O 1
ATOM 4341 N N . ILE A 1 548 ? -6.083 10.500 -36.713 1.00 82.44 548 ILE A N 1
ATOM 4342 C CA . ILE A 1 548 ? -6.718 9.210 -37.021 1.00 82.44 548 ILE A CA 1
ATOM 4343 C C . ILE A 1 548 ? -5.783 8.335 -37.858 1.00 82.44 548 ILE A C 1
ATOM 4345 O O . ILE A 1 548 ? -5.580 7.175 -37.517 1.00 82.44 548 ILE A O 1
ATOM 4349 N N . ASN A 1 549 ? -5.164 8.880 -38.910 1.00 81.38 549 ASN A N 1
ATOM 4350 C CA . ASN A 1 549 ? -4.225 8.126 -39.745 1.00 81.38 549 ASN A CA 1
ATOM 4351 C C . ASN A 1 549 ? -2.996 7.644 -38.960 1.00 81.38 549 ASN A C 1
ATOM 4353 O O . ASN A 1 549 ? -2.559 6.513 -39.152 1.00 81.38 549 ASN A O 1
ATOM 4357 N N . ARG A 1 550 ? -2.464 8.462 -38.043 1.00 83.38 550 ARG A N 1
ATOM 4358 C CA . ARG A 1 550 ? -1.346 8.076 -37.168 1.00 83.38 550 ARG A CA 1
ATOM 4359 C C . ARG A 1 550 ? -1.716 6.903 -36.261 1.00 83.38 550 ARG A C 1
ATOM 4361 O O . ARG A 1 550 ? -0.995 5.908 -36.241 1.00 83.38 550 ARG A O 1
ATOM 4368 N N . VAL A 1 551 ? -2.856 6.984 -35.567 1.00 82.69 551 VAL A N 1
ATOM 4369 C CA . VAL A 1 551 ? -3.343 5.894 -34.702 1.00 82.69 551 VAL A CA 1
ATOM 4370 C C . VAL A 1 551 ? -3.680 4.654 -35.525 1.00 82.69 551 VAL A C 1
ATOM 4372 O O . VAL A 1 551 ? -3.310 3.556 -35.132 1.00 82.69 551 VAL A O 1
ATOM 4375 N N . ARG A 1 552 ? -4.313 4.805 -36.693 1.00 84.19 552 ARG A N 1
ATOM 4376 C CA . ARG A 1 552 ? -4.651 3.704 -37.606 1.00 84.19 552 ARG A CA 1
ATOM 4377 C C . ARG A 1 552 ? -3.405 2.949 -38.070 1.00 84.19 552 ARG A C 1
ATOM 4379 O O . ARG A 1 552 ? -3.367 1.729 -37.965 1.00 84.19 552 ARG A O 1
ATOM 4386 N N . ASN A 1 553 ? -2.370 3.663 -38.511 1.00 80.12 553 ASN A N 1
ATOM 4387 C CA . ASN A 1 553 ? -1.112 3.052 -38.945 1.00 80.12 553 ASN A CA 1
ATOM 4388 C C . ASN A 1 553 ? -0.399 2.344 -37.787 1.00 80.12 553 ASN A C 1
ATOM 4390 O O . ASN A 1 553 ? 0.058 1.215 -37.952 1.00 80.12 553 ASN A O 1
ATOM 4394 N N . ALA A 1 554 ? -0.358 2.967 -36.605 1.00 79.62 554 ALA A N 1
ATOM 4395 C CA . ALA A 1 554 ? 0.208 2.343 -35.412 1.00 79.62 554 ALA A CA 1
ATOM 4396 C C . ALA A 1 554 ? -0.591 1.110 -34.966 1.00 79.62 554 ALA A C 1
ATOM 4398 O O . ALA A 1 554 ? -0.001 0.107 -34.589 1.00 79.62 554 ALA A O 1
ATOM 4399 N N . THR A 1 555 ? -1.919 1.153 -35.072 1.00 80.38 555 THR A N 1
ATOM 4400 C CA . THR A 1 555 ? -2.811 0.033 -34.746 1.00 80.38 555 THR A CA 1
ATOM 4401 C C . THR A 1 555 ? -2.580 -1.131 -35.705 1.00 80.38 555 THR A C 1
ATOM 4403 O O . THR A 1 555 ? -2.396 -2.255 -35.252 1.00 80.38 555 THR A O 1
ATOM 4406 N N . HIS A 1 556 ? -2.502 -0.880 -37.017 1.00 80.31 556 HIS A N 1
ATOM 4407 C CA . HIS A 1 556 ? -2.179 -1.917 -38.001 1.00 80.31 556 HIS A CA 1
ATOM 4408 C C . HIS A 1 556 ? -0.803 -2.537 -37.760 1.00 80.31 556 HIS A C 1
ATOM 4410 O O . HIS A 1 556 ? -0.690 -3.762 -37.756 1.00 80.31 556 HIS A O 1
ATOM 4416 N N . HIS A 1 557 ? 0.221 -1.712 -37.525 1.00 75.50 557 HIS A N 1
ATOM 4417 C CA . HIS A 1 557 ? 1.559 -2.201 -37.207 1.00 75.50 557 HIS A CA 1
ATOM 4418 C C . HIS A 1 557 ? 1.532 -3.044 -35.931 1.00 75.50 557 HIS A C 1
ATOM 4420 O O . HIS A 1 557 ? 2.004 -4.170 -35.926 1.00 75.50 557 HIS A O 1
ATOM 4426 N N . MET A 1 558 ? 0.906 -2.547 -34.868 1.00 72.81 558 MET A N 1
ATOM 4427 C CA . MET A 1 558 ? 0.863 -3.237 -33.587 1.00 72.81 558 MET A CA 1
ATOM 4428 C C . MET A 1 558 ? 0.034 -4.519 -33.625 1.00 72.81 558 MET A C 1
ATOM 4430 O O . MET A 1 558 ? 0.413 -5.478 -32.981 1.00 72.81 558 MET A O 1
ATOM 4434 N N . ILE A 1 559 ? -1.059 -4.588 -34.385 1.00 72.94 559 ILE A N 1
ATOM 4435 C CA . ILE A 1 559 ? -1.811 -5.837 -34.582 1.00 72.94 559 ILE A CA 1
ATOM 4436 C C . ILE A 1 559 ? -0.992 -6.833 -35.395 1.00 72.94 559 ILE A C 1
ATOM 4438 O O . ILE A 1 559 ? -0.995 -8.020 -35.073 1.00 72.94 559 ILE A O 1
ATOM 4442 N N . LYS A 1 560 ? -0.332 -6.364 -36.465 1.00 69.75 560 LYS A N 1
ATOM 4443 C CA . LYS A 1 560 ? 0.545 -7.206 -37.282 1.00 69.75 560 LYS A CA 1
ATOM 4444 C C . LYS A 1 560 ? 1.616 -7.815 -36.406 1.00 69.75 560 LYS A C 1
ATOM 4446 O O . LYS A 1 560 ? 1.771 -9.026 -36.478 1.00 69.75 560 LYS A O 1
ATOM 4451 N N . GLU A 1 561 ? 2.245 -6.988 -35.574 1.00 61.50 561 GLU A N 1
ATOM 4452 C CA . GLU A 1 561 ? 3.087 -7.450 -34.494 1.00 61.50 561 GLU A CA 1
ATOM 4453 C C . GLU A 1 561 ? 2.270 -8.432 -33.664 1.00 61.50 561 GLU A C 1
ATOM 4455 O O . GLU A 1 561 ? 2.453 -9.613 -33.915 1.00 61.50 561 GLU A O 1
ATOM 4460 N N . LEU A 1 562 ? 1.349 -8.032 -32.770 1.00 61.66 562 LEU A N 1
ATOM 4461 C CA . LEU A 1 562 ? 0.635 -8.880 -31.780 1.00 61.66 562 LEU A CA 1
ATOM 4462 C C . LEU A 1 562 ? 0.240 -10.287 -32.279 1.00 61.66 562 LEU A C 1
ATOM 4464 O O . LEU A 1 562 ? 0.431 -11.279 -31.569 1.00 61.66 562 LEU A O 1
ATOM 4468 N N . ASN A 1 563 ? -0.199 -10.397 -33.533 1.00 63.03 563 ASN A N 1
ATOM 4469 C CA . ASN A 1 563 ? -0.522 -11.665 -34.188 1.00 63.03 563 ASN A CA 1
ATOM 4470 C C . ASN A 1 563 ? 0.677 -12.595 -34.421 1.00 63.03 563 ASN A C 1
ATOM 4472 O O . ASN A 1 563 ? 0.545 -13.797 -34.196 1.00 63.03 563 ASN A O 1
ATOM 4476 N N . LEU A 1 564 ? 1.835 -12.071 -34.836 1.00 53.41 564 LEU A N 1
ATOM 4477 C CA . LEU A 1 564 ? 3.087 -12.833 -34.971 1.00 53.41 564 LEU A CA 1
ATOM 4478 C C . LEU A 1 564 ? 3.450 -13.553 -33.659 1.00 53.41 564 LEU A C 1
ATOM 4480 O O . LEU A 1 564 ? 4.191 -14.531 -33.655 1.00 53.41 564 LEU A O 1
ATOM 4484 N N . TRP A 1 565 ? 2.917 -13.062 -32.541 1.00 52.00 565 TRP A N 1
ATOM 4485 C CA . TRP A 1 565 ? 3.210 -13.518 -31.189 1.00 52.00 565 TRP A CA 1
ATOM 4486 C C . TRP A 1 565 ? 2.018 -14.227 -30.558 1.00 52.00 565 TRP A C 1
ATOM 4488 O O . TRP A 1 565 ? 1.992 -14.501 -29.365 1.00 52.00 565 TRP A O 1
ATOM 4498 N N . LYS A 1 566 ? 1.019 -14.575 -31.374 1.00 54.00 566 LYS A N 1
ATOM 4499 C CA . LYS A 1 566 ? -0.184 -15.304 -30.959 1.00 54.00 566 LYS A CA 1
ATOM 4500 C C . LYS A 1 566 ? -1.009 -14.569 -29.891 1.00 54.00 566 LYS A C 1
ATOM 4502 O O . LYS A 1 566 ? -1.883 -15.174 -29.272 1.00 54.00 566 LYS A O 1
ATOM 4507 N N . ILE A 1 567 ? -0.793 -13.264 -29.711 1.00 61.50 567 ILE A N 1
ATOM 4508 C CA . ILE A 1 567 ? -1.649 -12.404 -28.893 1.00 61.50 567 ILE A CA 1
ATOM 4509 C C . ILE A 1 567 ? -2.764 -11.888 -29.796 1.00 61.50 567 ILE A C 1
ATOM 4511 O O . ILE A 1 567 ? -2.572 -11.011 -30.638 1.00 61.50 567 ILE A O 1
ATOM 4515 N N . ASN A 1 568 ? -3.954 -12.457 -29.631 1.00 68.25 568 ASN A N 1
ATOM 4516 C CA . ASN A 1 568 ? -5.110 -12.067 -30.422 1.00 68.25 568 ASN A CA 1
ATOM 4517 C C . ASN A 1 568 ? -5.780 -10.822 -29.834 1.00 68.25 568 ASN A C 1
ATOM 4519 O O . ASN A 1 568 ? -6.401 -10.876 -28.773 1.00 68.25 568 ASN A O 1
ATOM 4523 N N . VAL A 1 569 ? -5.715 -9.714 -30.573 1.00 73.31 569 VAL A N 1
ATOM 4524 C CA . VAL A 1 569 ? -6.482 -8.504 -30.254 1.00 73.31 569 VAL A CA 1
ATOM 4525 C C . VAL A 1 569 ? -7.967 -8.772 -30.483 1.00 73.31 569 VAL A C 1
ATOM 4527 O O . VAL A 1 569 ? -8.394 -9.113 -31.590 1.00 73.31 569 VAL A O 1
ATOM 4530 N N . ASN A 1 570 ? -8.770 -8.605 -29.435 1.00 78.81 570 ASN A N 1
ATOM 4531 C CA . ASN A 1 570 ? -10.213 -8.777 -29.516 1.00 78.81 570 ASN A CA 1
ATOM 4532 C C . ASN A 1 570 ? -10.876 -7.503 -30.058 1.00 78.81 570 ASN A C 1
ATOM 4534 O O . ASN A 1 570 ? -11.183 -6.586 -29.299 1.00 78.81 570 ASN A O 1
ATOM 4538 N N . ALA A 1 571 ? -11.149 -7.485 -31.364 1.00 77.06 571 ALA A N 1
ATOM 4539 C CA . ALA A 1 571 ? -11.799 -6.360 -32.033 1.00 77.06 571 ALA A CA 1
ATOM 4540 C C . ALA A 1 571 ? -13.177 -5.999 -31.444 1.00 77.06 571 ALA A C 1
ATOM 4542 O O . ALA A 1 571 ? -13.543 -4.831 -31.464 1.00 77.06 571 ALA A O 1
ATOM 4543 N N . ALA A 1 572 ? -13.922 -6.966 -30.891 1.00 72.75 572 ALA A N 1
ATOM 4544 C CA . ALA A 1 572 ? -15.237 -6.718 -30.291 1.00 72.75 572 ALA A CA 1
ATOM 4545 C C . ALA A 1 572 ? -15.154 -6.010 -28.928 1.00 72.75 572 ALA A C 1
ATOM 4547 O O . ALA A 1 572 ? -16.127 -5.405 -28.490 1.00 72.75 572 ALA A O 1
ATOM 4548 N N . LYS A 1 573 ? 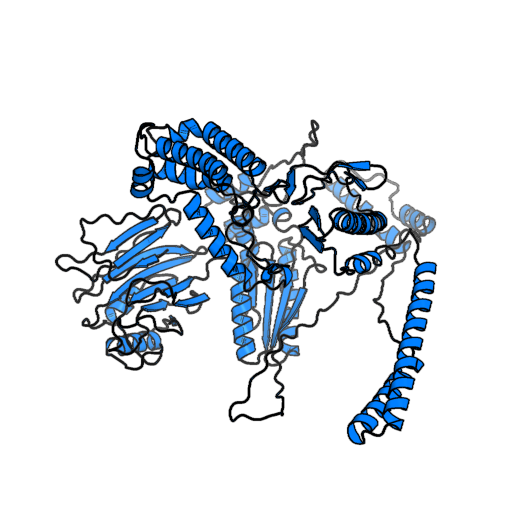-14.001 -6.089 -28.251 1.00 78.88 573 LYS A N 1
ATOM 4549 C CA . LYS A 1 573 ? -13.720 -5.367 -26.999 1.00 78.88 573 LYS A CA 1
ATOM 4550 C C . LYS A 1 573 ? -12.915 -4.085 -27.212 1.00 78.88 573 LYS A C 1
ATOM 4552 O O . LYS A 1 573 ? -12.732 -3.324 -26.269 1.00 78.88 573 LYS A O 1
ATOM 4557 N N . SER A 1 574 ? -12.386 -3.870 -28.412 1.00 83.25 574 SER A N 1
ATOM 4558 C CA . SER A 1 574 ? -11.610 -2.679 -28.741 1.00 83.25 574 SER A CA 1
ATOM 4559 C C . SER A 1 574 ? -12.542 -1.500 -29.015 1.00 83.25 574 SER A C 1
ATOM 4561 O O . SER A 1 574 ? -13.471 -1.604 -29.811 1.00 83.25 574 SER A O 1
ATOM 4563 N N . GLU A 1 575 ? -12.270 -0.362 -28.383 1.00 83.38 575 GLU A N 1
ATOM 4564 C CA . GLU A 1 575 ? -13.049 0.865 -28.547 1.00 83.38 575 GLU A CA 1
ATOM 4565 C C . GLU A 1 575 ? -12.154 1.999 -29.065 1.00 83.38 575 GLU A C 1
ATOM 4567 O O . GLU A 1 575 ? -10.964 2.064 -28.755 1.00 83.38 575 GLU A O 1
ATOM 4572 N N . ALA A 1 576 ? -12.726 2.916 -29.847 1.00 85.56 576 ALA A N 1
ATOM 4573 C CA . ALA A 1 576 ? -12.033 4.101 -30.342 1.00 85.56 576 ALA A CA 1
ATOM 4574 C C . ALA A 1 576 ? -12.772 5.370 -29.905 1.00 85.56 576 ALA A C 1
ATOM 4576 O O . ALA A 1 576 ? -14.000 5.416 -29.914 1.00 85.56 576 ALA A O 1
ATOM 4577 N N . ILE A 1 577 ? -12.032 6.425 -29.561 1.00 85.69 577 ILE A N 1
ATOM 4578 C CA . ILE A 1 577 ? -12.590 7.736 -29.204 1.00 85.69 577 ILE A CA 1
ATOM 4579 C C . ILE A 1 577 ? -11.790 8.856 -29.871 1.00 85.69 577 ILE A C 1
ATOM 4581 O O . ILE A 1 577 ? -10.565 8.794 -29.954 1.00 85.69 577 ILE A O 1
ATOM 4585 N N . LEU A 1 578 ? -12.493 9.873 -30.373 1.00 83.00 578 LEU A N 1
ATOM 4586 C CA . LEU A 1 578 ? -11.897 11.039 -31.023 1.00 83.00 578 LEU A CA 1
ATOM 4587 C C . LEU A 1 578 ? -12.214 12.298 -30.218 1.00 83.00 578 LEU A C 1
ATOM 4589 O O . LEU A 1 578 ? -13.382 12.645 -30.041 1.00 83.00 578 LEU A O 1
ATOM 4593 N N . PHE A 1 579 ? -11.174 13.018 -29.803 1.00 82.25 579 PHE A N 1
ATOM 4594 C CA . PHE A 1 579 ? -11.293 14.329 -29.166 1.00 82.25 579 PHE A CA 1
ATOM 4595 C C . PHE A 1 579 ? -11.068 15.419 -30.216 1.00 82.25 579 PHE A C 1
ATOM 4597 O O . PHE A 1 579 ? -9.995 15.499 -30.813 1.00 82.25 579 PHE A O 1
ATOM 4604 N N . THR A 1 580 ? -12.079 16.251 -30.482 1.00 73.00 580 THR A N 1
ATOM 4605 C CA . THR A 1 580 ? -11.978 17.324 -31.483 1.00 73.00 580 THR A CA 1
ATOM 4606 C C . THR A 1 580 ? -12.810 18.557 -31.100 1.00 73.00 580 THR A C 1
ATOM 4608 O O . THR A 1 580 ? -13.966 18.412 -30.701 1.00 73.00 580 THR A O 1
ATOM 4611 N N . PRO A 1 581 ? -12.270 19.786 -31.259 1.00 65.81 581 PRO A N 1
ATOM 4612 C CA . PRO A 1 581 ? -13.059 21.021 -31.188 1.00 65.81 581 PRO A CA 1
ATOM 4613 C C . PRO A 1 581 ? -14.026 21.181 -32.365 1.00 65.81 581 PRO A C 1
ATOM 4615 O O . PRO A 1 581 ? -14.984 21.951 -32.291 1.00 65.81 581 PRO A O 1
ATOM 4618 N N . SER A 1 582 ? -13.730 20.525 -33.488 1.00 65.38 582 SER A N 1
ATOM 4619 C CA . SER A 1 582 ? -14.450 20.704 -34.742 1.00 65.38 582 SER A CA 1
ATOM 4620 C C . SER A 1 582 ? -15.751 19.911 -34.746 1.00 65.38 582 SER A C 1
ATOM 4622 O O . SER A 1 582 ? -15.774 18.738 -34.388 1.00 65.38 582 SER A O 1
ATOM 4624 N N . ARG A 1 583 ? -16.824 20.536 -35.239 1.00 60.22 583 ARG A N 1
ATOM 4625 C CA . ARG A 1 583 ? -18.107 19.867 -35.513 1.00 60.22 583 ARG A CA 1
ATOM 4626 C C . ARG A 1 583 ? -18.138 19.164 -36.875 1.00 60.22 583 ARG A C 1
ATOM 4628 O O . ARG A 1 583 ? -19.144 18.550 -37.206 1.00 60.22 583 ARG A O 1
ATOM 4635 N N . LYS A 1 584 ? -17.076 19.289 -37.684 1.00 61.50 584 LYS A N 1
ATOM 4636 C CA . LYS A 1 584 ? -17.003 18.657 -39.009 1.00 61.50 584 LYS A CA 1
ATOM 4637 C C . LYS A 1 584 ? -16.929 17.140 -38.853 1.00 61.50 584 LYS A C 1
ATOM 4639 O O . LYS A 1 584 ? -16.123 16.644 -38.069 1.00 61.50 584 LYS A O 1
ATOM 4644 N N . GLN A 1 585 ? -17.748 16.429 -39.620 1.00 57.59 585 GLN A N 1
ATOM 4645 C CA . GLN A 1 585 ? -17.748 14.973 -39.671 1.00 57.59 585 GLN A CA 1
ATOM 4646 C C . GLN A 1 585 ? -16.440 14.502 -40.324 1.00 57.59 585 GLN A C 1
ATOM 4648 O O . GLN A 1 585 ? -16.095 14.930 -41.423 1.00 57.59 585 GLN A O 1
ATOM 4653 N N . VAL A 1 586 ? -15.673 13.681 -39.610 1.00 63.00 586 VAL A N 1
ATOM 4654 C CA . VAL A 1 586 ? -14.412 13.091 -40.082 1.00 63.00 586 VAL A CA 1
ATOM 4655 C C . VAL A 1 586 ? -14.619 11.585 -40.171 1.00 63.00 586 VAL A C 1
ATOM 4657 O O . VAL A 1 586 ? -15.394 11.044 -39.385 1.00 63.00 586 VAL A O 1
ATOM 4660 N N . ASP A 1 587 ? -13.953 10.941 -41.131 1.00 59.84 587 ASP A N 1
ATOM 4661 C CA . ASP A 1 587 ? -13.968 9.490 -41.352 1.00 59.84 587 ASP A CA 1
ATOM 4662 C C . ASP A 1 587 ? -13.981 8.693 -40.030 1.00 59.84 587 ASP A C 1
ATOM 4664 O O . ASP A 1 587 ? -13.152 8.907 -39.142 1.00 59.84 587 ASP A O 1
ATOM 4668 N N . THR A 1 588 ? -14.985 7.828 -39.883 1.00 62.19 588 THR A N 1
ATOM 4669 C CA . THR A 1 588 ? -15.584 7.464 -38.589 1.00 62.19 588 THR A CA 1
ATOM 4670 C C . THR A 1 588 ? -15.112 6.129 -38.010 1.00 62.19 588 THR A C 1
ATOM 4672 O O . THR A 1 588 ? -15.650 5.700 -36.986 1.00 62.19 588 THR A O 1
ATOM 4675 N N . HIS A 1 589 ? -14.108 5.475 -38.612 1.00 70.19 589 HIS A N 1
ATOM 4676 C CA . HIS A 1 589 ? -13.725 4.116 -38.214 1.00 70.19 589 HIS A CA 1
ATOM 4677 C C . HIS A 1 589 ? -12.214 3.831 -38.243 1.00 70.19 589 HIS A C 1
ATOM 4679 O O . HIS A 1 589 ? -11.463 4.294 -39.113 1.00 70.19 589 HIS A O 1
ATOM 4685 N N . ILE A 1 590 ? -11.780 2.991 -37.301 1.00 75.56 590 ILE A N 1
ATOM 4686 C CA . ILE A 1 590 ? -10.477 2.313 -37.294 1.00 75.56 590 ILE A CA 1
ATOM 4687 C C . ILE A 1 590 ? -10.717 0.846 -37.661 1.00 75.56 590 ILE A C 1
ATOM 4689 O O . ILE A 1 590 ? -11.676 0.241 -37.191 1.00 75.56 590 ILE A O 1
ATOM 4693 N N . HIS A 1 591 ? -9.871 0.271 -38.514 1.00 71.88 591 HIS A N 1
ATOM 4694 C CA . HIS A 1 591 ? -9.984 -1.136 -38.892 1.00 71.88 591 HIS A CA 1
ATOM 4695 C C . HIS A 1 591 ? -9.059 -1.987 -38.014 1.00 71.88 591 HIS A C 1
ATOM 4697 O O . HIS A 1 591 ? -7.876 -1.681 -37.865 1.00 71.88 591 HIS A O 1
ATOM 4703 N N . ILE A 1 592 ? -9.602 -3.061 -37.438 1.00 70.38 592 ILE A N 1
ATOM 4704 C CA . ILE A 1 592 ? -8.836 -4.146 -36.816 1.00 70.38 592 ILE A CA 1
ATOM 4705 C C . ILE A 1 592 ? -9.161 -5.412 -37.602 1.00 70.38 592 ILE A C 1
ATOM 4707 O O . ILE A 1 592 ? -10.239 -5.988 -37.455 1.00 70.38 592 ILE A O 1
ATOM 4711 N N . ARG A 1 593 ? -8.226 -5.843 -38.458 1.00 68.00 593 ARG A N 1
ATOM 4712 C CA . ARG A 1 593 ? -8.456 -6.904 -39.457 1.00 68.00 593 ARG A CA 1
ATOM 4713 C C . ARG A 1 593 ? -9.650 -6.541 -40.363 1.00 68.00 593 ARG A C 1
ATOM 4715 O O . ARG A 1 593 ? -9.622 -5.491 -40.994 1.00 68.00 593 ARG A O 1
ATOM 4722 N N . THR A 1 594 ? -10.689 -7.377 -40.408 1.00 66.88 594 THR A N 1
ATOM 4723 C CA . THR A 1 594 ? -11.947 -7.149 -41.143 1.00 66.88 594 THR A CA 1
ATOM 4724 C C . THR A 1 594 ? -12.984 -6.352 -40.345 1.00 66.88 594 THR A C 1
ATOM 4726 O O . THR A 1 594 ? -13.973 -5.894 -40.912 1.00 66.88 594 THR A O 1
ATOM 4729 N N . ASN A 1 595 ? -12.772 -6.157 -39.039 1.00 73.75 595 ASN A N 1
ATOM 4730 C CA . ASN A 1 595 ? -13.745 -5.516 -38.161 1.00 73.75 595 ASN A CA 1
ATOM 4731 C C . ASN A 1 595 ? -13.562 -3.995 -38.143 1.00 73.75 595 ASN A C 1
ATOM 4733 O O . ASN A 1 595 ? -12.449 -3.480 -37.999 1.00 73.75 595 ASN A O 1
ATOM 4737 N N . ARG A 1 596 ? -14.682 -3.275 -38.249 1.00 78.62 596 ARG A N 1
ATOM 4738 C CA . ARG A 1 596 ? -14.738 -1.815 -38.139 1.00 78.62 596 ARG A CA 1
ATOM 4739 C C . ARG A 1 596 ? -15.009 -1.417 -36.696 1.00 78.62 596 ARG A C 1
ATOM 4741 O O . ARG A 1 596 ? -16.035 -1.791 -36.140 1.00 78.62 596 ARG A O 1
ATOM 4748 N N . ILE A 1 597 ? -14.119 -0.615 -36.124 1.00 83.19 597 ILE A N 1
ATOM 4749 C CA . ILE A 1 597 ? -14.296 -0.008 -34.806 1.00 83.19 597 ILE A CA 1
ATOM 4750 C C . ILE A 1 597 ? -14.778 1.427 -35.005 1.00 83.19 597 ILE A C 1
ATOM 4752 O O . ILE A 1 597 ? -13.990 2.266 -35.460 1.00 83.19 597 ILE A O 1
ATOM 4756 N N . PRO A 1 598 ? -16.053 1.725 -34.707 1.00 80.12 598 PRO A N 1
ATOM 4757 C CA . PRO A 1 598 ? -16.564 3.083 -34.777 1.00 80.12 598 PRO A CA 1
ATOM 4758 C C . PRO A 1 598 ? -15.994 3.937 -33.647 1.00 80.12 598 PRO A C 1
ATOM 4760 O O . PRO A 1 598 ? -15.765 3.462 -32.532 1.00 80.12 598 PRO A O 1
ATOM 4763 N N . PHE A 1 599 ? -15.813 5.228 -33.918 1.00 82.19 599 PHE A N 1
ATOM 4764 C CA . PHE A 1 599 ? -15.542 6.185 -32.851 1.00 82.19 599 PHE A CA 1
ATOM 4765 C C . PHE A 1 599 ? -16.775 6.342 -31.957 1.00 82.19 599 PHE A C 1
ATOM 4767 O O . PHE A 1 599 ? -17.817 6.838 -32.386 1.00 82.19 599 PHE A O 1
ATOM 4774 N N . SER A 1 600 ? -16.639 5.946 -30.695 1.00 82.81 600 SER A N 1
ATOM 4775 C CA . SER A 1 600 ? -17.662 6.135 -29.676 1.00 82.81 600 SER A CA 1
ATOM 4776 C C . SER A 1 600 ? -17.599 7.542 -29.080 1.00 82.81 600 SER A C 1
ATOM 4778 O O . SER A 1 600 ? -16.552 8.188 -29.001 1.00 82.81 600 SER A O 1
ATOM 4780 N N . SER A 1 601 ? -18.753 8.014 -28.610 1.00 80.69 601 SER A N 1
ATOM 4781 C CA . SER A 1 601 ? -18.863 9.248 -27.826 1.00 80.69 601 SER A CA 1
ATOM 4782 C C . SER A 1 601 ? -18.292 9.112 -26.409 1.00 80.69 601 SER A C 1
ATOM 4784 O O . SER A 1 601 ? -17.969 10.125 -25.786 1.00 80.69 601 SER A O 1
ATOM 4786 N N . SER A 1 602 ? -18.157 7.882 -25.900 1.00 83.44 602 SER A N 1
ATOM 4787 C CA . SER A 1 602 ? -17.541 7.582 -24.609 1.00 83.44 602 SER A CA 1
ATOM 4788 C C . SER A 1 602 ? -16.927 6.184 -24.591 1.00 83.44 602 SER A C 1
ATOM 4790 O O . SER A 1 602 ? -17.507 5.253 -25.145 1.00 83.44 602 SER A O 1
ATOM 4792 N N . VAL A 1 603 ? -15.772 6.054 -23.938 1.00 85.50 603 VAL A N 1
ATOM 4793 C CA . VAL A 1 603 ? -14.989 4.815 -23.813 1.00 85.50 603 VAL A CA 1
ATOM 4794 C C . VAL A 1 603 ? -14.635 4.585 -22.353 1.00 85.50 603 VAL A C 1
ATOM 4796 O O . VAL A 1 603 ? -14.383 5.545 -21.617 1.00 85.50 603 VAL A O 1
ATOM 4799 N N . LYS A 1 604 ? -14.632 3.325 -21.915 1.00 84.50 604 LYS A N 1
ATOM 4800 C CA . LYS A 1 604 ? -14.226 2.967 -20.550 1.00 84.50 604 LYS A CA 1
ATOM 4801 C C . LYS A 1 604 ? -12.764 2.532 -20.543 1.00 84.50 604 LYS A C 1
ATOM 4803 O O . LYS A 1 604 ? -12.424 1.514 -21.127 1.00 84.50 604 LYS A O 1
ATOM 4808 N N . TYR A 1 605 ? -11.922 3.255 -19.811 1.00 80.06 605 TYR A N 1
ATOM 4809 C CA . TYR A 1 605 ? -10.504 2.935 -19.655 1.00 80.06 605 TYR A CA 1
ATOM 4810 C C . TYR A 1 605 ? -10.132 2.889 -18.172 1.00 80.06 605 TYR A C 1
ATOM 4812 O O . TYR A 1 605 ? -10.423 3.835 -17.436 1.00 80.06 605 TYR A O 1
ATOM 4820 N N . LEU A 1 606 ? -9.558 1.769 -17.713 1.00 78.25 606 LEU A N 1
ATOM 4821 C CA . LEU A 1 606 ? -9.178 1.530 -16.309 1.00 78.25 606 LEU A CA 1
ATOM 4822 C C . LEU A 1 606 ? -10.280 1.915 -15.302 1.00 78.25 606 LEU A C 1
ATOM 4824 O O . LEU A 1 606 ? -10.036 2.538 -14.273 1.00 78.25 606 LEU A O 1
ATOM 4828 N N . GLY A 1 607 ? -11.533 1.583 -15.629 1.00 79.62 607 GLY A N 1
ATOM 4829 C CA . GLY A 1 607 ? -12.690 1.860 -14.773 1.00 79.62 607 GLY A CA 1
ATOM 4830 C C . GLY A 1 607 ? -13.273 3.278 -14.863 1.00 79.62 607 GLY A C 1
ATOM 4831 O O . GLY A 1 607 ? -14.312 3.521 -14.247 1.00 79.62 607 GLY A O 1
ATOM 4832 N N . VAL A 1 608 ? -12.671 4.193 -15.628 1.00 84.00 608 VAL A N 1
ATOM 4833 C CA . VAL A 1 608 ? -13.150 5.572 -15.826 1.00 84.00 608 VAL A CA 1
ATOM 4834 C C . VAL A 1 608 ? -13.760 5.723 -17.218 1.00 84.00 608 VAL A C 1
ATOM 4836 O O . VAL A 1 608 ? -13.165 5.315 -18.211 1.00 84.00 608 VAL A O 1
ATOM 4839 N N . HIS A 1 609 ? -14.952 6.317 -17.304 1.00 85.62 609 HIS A N 1
ATOM 4840 C CA . HIS A 1 609 ? -15.555 6.648 -18.596 1.00 85.62 609 HIS A CA 1
ATOM 4841 C C . HIS A 1 609 ? -15.042 8.001 -19.086 1.00 85.62 609 HIS A C 1
ATOM 4843 O O . HIS A 1 609 ? -15.292 9.030 -18.463 1.00 85.62 609 HIS A O 1
ATOM 4849 N N . ILE A 1 610 ? -14.360 8.004 -20.222 1.00 84.75 610 ILE A N 1
ATOM 4850 C CA . ILE A 1 610 ? -13.867 9.211 -20.877 1.00 84.75 610 ILE A CA 1
ATOM 4851 C C . ILE A 1 610 ? -14.845 9.535 -22.004 1.00 84.75 610 ILE A C 1
ATOM 4853 O O . ILE A 1 610 ? -15.099 8.688 -22.858 1.00 84.75 610 ILE A O 1
ATOM 4857 N N . ASP A 1 611 ? -15.459 10.717 -21.991 1.00 83.25 611 ASP A N 1
ATOM 4858 C CA . ASP A 1 611 ? -16.318 11.191 -23.081 1.00 83.25 611 ASP A CA 1
ATOM 4859 C C . ASP A 1 611 ? -15.556 12.123 -24.025 1.00 83.25 611 ASP A C 1
ATOM 4861 O O . ASP A 1 611 ? -14.637 12.829 -23.619 1.00 83.25 611 ASP A O 1
ATOM 4865 N N . ASN A 1 612 ? -15.969 12.165 -25.289 1.00 79.06 612 ASN A N 1
ATOM 4866 C CA . ASN A 1 612 ? -15.282 12.911 -26.346 1.00 79.06 612 ASN A CA 1
ATOM 4867 C C . ASN A 1 612 ? -15.267 14.440 -26.143 1.00 79.06 612 ASN A C 1
ATOM 4869 O O . ASN A 1 612 ? -14.548 15.147 -26.848 1.00 79.06 612 ASN A O 1
ATOM 4873 N N . LYS A 1 613 ? -16.055 14.949 -25.188 1.00 77.88 613 LYS A N 1
ATOM 4874 C CA . LYS A 1 613 ? -16.111 16.359 -24.781 1.00 77.88 613 LYS A CA 1
ATOM 4875 C C . LYS A 1 613 ? -15.415 16.618 -23.441 1.00 77.88 613 LYS A C 1
ATOM 4877 O O . LYS A 1 613 ? -15.391 17.770 -23.015 1.00 77.88 613 LYS A O 1
ATOM 4882 N N . LEU A 1 614 ? -14.892 15.581 -22.780 1.00 77.62 614 LEU A N 1
ATOM 4883 C CA . LEU A 1 614 ? -14.294 15.625 -21.442 1.00 77.62 614 LEU A CA 1
ATOM 4884 C C . LEU A 1 614 ? -15.179 16.347 -20.404 1.00 77.62 614 LEU A C 1
ATOM 4886 O O . LEU A 1 614 ? -14.682 17.050 -19.526 1.00 77.62 614 LEU A O 1
ATOM 4890 N N . ASN A 1 615 ? -16.506 16.211 -20.509 1.00 79.12 615 ASN A N 1
ATOM 4891 C CA . ASN A 1 615 ? -17.455 16.785 -19.545 1.00 79.12 615 ASN A CA 1
ATOM 4892 C C . ASN A 1 615 ? -17.762 15.841 -18.372 1.00 79.12 615 ASN A C 1
ATOM 4894 O O . ASN A 1 615 ? -18.365 16.258 -17.381 1.00 79.12 615 ASN A O 1
ATOM 4898 N N . TRP A 1 616 ? -17.343 14.583 -18.484 1.00 86.12 616 TRP A N 1
ATOM 4899 C CA . TRP A 1 616 ? -17.458 13.501 -17.516 1.00 86.12 616 TRP A CA 1
ATOM 4900 C C . TRP A 1 616 ? -18.902 13.121 -17.162 1.00 86.12 616 TRP A C 1
ATOM 4902 O O . TRP A 1 616 ? -19.166 12.507 -16.127 1.00 86.12 616 TRP A O 1
ATOM 4912 N N . ASN A 1 617 ? -19.876 13.444 -18.018 1.00 86.25 617 ASN A N 1
ATOM 4913 C CA . ASN A 1 617 ? -21.298 13.173 -17.782 1.00 86.25 617 ASN A CA 1
ATOM 4914 C C . ASN A 1 617 ? -21.598 11.668 -17.708 1.00 86.25 617 ASN A C 1
ATOM 4916 O O . ASN A 1 617 ? -22.323 11.222 -16.821 1.00 86.25 617 ASN A O 1
ATOM 4920 N N . VAL A 1 618 ? -21.035 10.868 -18.624 1.00 88.56 618 VAL A N 1
ATOM 4921 C CA . VAL A 1 618 ? -21.234 9.405 -18.633 1.00 88.56 618 VAL A CA 1
ATOM 4922 C C . VAL A 1 618 ? -20.628 8.780 -17.377 1.00 88.56 618 VAL A C 1
ATOM 4924 O O . VAL A 1 618 ? -21.288 7.982 -16.707 1.00 88.56 618 VAL A O 1
ATOM 4927 N N . HIS A 1 619 ? -19.416 9.206 -17.007 1.00 90.56 619 HIS A N 1
ATOM 4928 C CA . HIS A 1 619 ? -18.739 8.748 -15.794 1.00 90.56 619 HIS A CA 1
ATOM 4929 C C . HIS A 1 619 ? -19.532 9.084 -14.539 1.00 90.56 619 HIS A C 1
ATOM 4931 O O . HIS A 1 619 ? -19.903 8.187 -13.788 1.00 90.56 619 HIS A O 1
ATOM 4937 N N . THR A 1 620 ? -19.871 10.360 -14.351 1.00 91.12 620 THR A N 1
ATOM 4938 C CA . THR A 1 620 ? -20.611 10.821 -13.172 1.00 91.12 620 THR A CA 1
ATOM 4939 C C . THR A 1 620 ? -21.995 10.189 -13.065 1.00 91.12 620 THR A C 1
ATOM 4941 O O . THR A 1 620 ? -22.392 9.797 -11.974 1.00 91.12 620 THR A O 1
ATOM 4944 N N . LYS A 1 621 ? -22.733 9.999 -14.166 1.00 92.50 621 LYS A N 1
ATOM 4945 C CA . LYS A 1 621 ? -24.003 9.248 -14.139 1.00 92.50 621 LYS A CA 1
ATOM 4946 C C . LYS A 1 621 ? -23.801 7.808 -13.671 1.00 92.50 621 LYS A C 1
ATOM 4948 O O . LYS A 1 621 ? -24.581 7.319 -12.852 1.00 92.50 621 LYS A O 1
ATOM 4953 N N . THR A 1 622 ? -22.765 7.143 -14.174 1.00 92.06 622 THR A N 1
ATOM 4954 C CA . THR A 1 622 ? -22.468 5.739 -13.865 1.00 92.06 622 THR A CA 1
ATOM 4955 C C . THR A 1 622 ? -22.036 5.568 -12.410 1.00 92.06 622 THR A C 1
ATOM 4957 O O . THR A 1 622 ? -22.611 4.745 -11.693 1.00 92.06 622 THR A O 1
ATOM 4960 N N . THR A 1 623 ? -21.096 6.388 -11.930 1.00 91.69 623 THR A N 1
ATOM 4961 C CA . THR A 1 623 ? -20.648 6.368 -10.530 1.00 91.69 623 THR A CA 1
ATOM 4962 C C . THR A 1 623 ? -21.772 6.758 -9.577 1.00 91.69 623 THR A C 1
ATOM 4964 O O . THR A 1 623 ? -21.934 6.115 -8.541 1.00 91.69 623 THR A O 1
ATOM 4967 N N . ASN A 1 624 ? -22.618 7.728 -9.945 1.00 93.88 624 ASN A N 1
ATOM 4968 C CA . ASN A 1 624 ? -23.780 8.106 -9.145 1.00 93.88 624 ASN A CA 1
ATOM 4969 C C . ASN A 1 624 ? -24.808 6.975 -9.044 1.00 93.88 624 ASN A C 1
ATOM 4971 O O . ASN A 1 624 ? -25.288 6.674 -7.953 1.00 93.88 624 ASN A O 1
ATOM 4975 N N . LYS A 1 625 ? -25.126 6.310 -10.164 1.00 93.75 625 LYS A N 1
ATOM 4976 C CA . LYS A 1 625 ? -26.038 5.155 -10.187 1.00 93.75 625 LYS A CA 1
ATOM 4977 C C . LYS A 1 625 ? -25.505 4.021 -9.310 1.00 93.75 625 LYS A C 1
ATOM 4979 O O . LYS A 1 625 ? -26.256 3.448 -8.523 1.00 93.75 625 LYS A O 1
ATOM 4984 N N . LEU A 1 626 ? -24.207 3.728 -9.401 1.00 90.31 626 LEU A N 1
ATOM 4985 C CA . LEU A 1 626 ? -23.564 2.698 -8.587 1.00 90.31 626 LEU A CA 1
ATOM 4986 C C . LEU A 1 626 ? -23.553 3.072 -7.097 1.00 90.31 626 LEU A C 1
ATOM 4988 O O . LEU A 1 626 ? -23.853 2.233 -6.249 1.00 90.31 626 LEU A O 1
ATOM 4992 N N . ALA A 1 627 ? -23.267 4.333 -6.771 1.00 90.62 627 ALA A N 1
ATOM 4993 C CA . ALA A 1 627 ? -23.300 4.850 -5.407 1.00 90.62 627 ALA A CA 1
ATOM 4994 C C . ALA A 1 627 ? -24.712 4.791 -4.802 1.00 90.62 627 ALA A C 1
ATOM 4996 O O . ALA A 1 627 ? -24.870 4.342 -3.668 1.00 90.62 627 ALA A O 1
ATOM 4997 N N . LEU A 1 628 ? -25.741 5.169 -5.567 1.00 90.75 628 LEU A N 1
ATOM 4998 C CA . LEU A 1 628 ? -27.144 5.053 -5.164 1.00 90.75 628 LEU A CA 1
ATOM 4999 C C . LEU A 1 628 ? -27.575 3.594 -4.991 1.00 90.75 628 LEU A C 1
ATOM 5001 O O . LEU A 1 628 ? -28.292 3.291 -4.044 1.00 90.75 628 LEU A O 1
ATOM 5005 N N . SER A 1 629 ? -27.108 2.681 -5.847 1.00 88.75 629 SER A N 1
ATOM 5006 C CA . SER A 1 629 ? -27.357 1.243 -5.690 1.00 88.75 629 SER A CA 1
ATOM 5007 C C . SER A 1 629 ? -26.727 0.699 -4.403 1.00 88.75 629 SER A C 1
ATOM 5009 O O . SER A 1 629 ? -27.396 0.009 -3.634 1.00 88.75 629 SER A O 1
ATOM 5011 N N . LYS A 1 630 ? -25.472 1.066 -4.109 1.00 86.25 630 LYS A N 1
ATOM 5012 C CA . LYS A 1 630 ? -24.798 0.701 -2.853 1.00 86.25 630 LYS A CA 1
ATOM 5013 C C . LYS A 1 630 ? -25.497 1.293 -1.630 1.00 86.25 630 LYS A C 1
ATOM 5015 O O . LYS A 1 630 ? -25.648 0.593 -0.633 1.00 86.25 630 LYS A O 1
ATOM 5020 N N . LEU A 1 631 ? -25.954 2.544 -1.713 1.00 84.62 631 LEU A N 1
ATOM 5021 C CA . LEU A 1 631 ? -26.769 3.166 -0.670 1.00 84.62 631 LEU A CA 1
ATOM 5022 C C . LEU A 1 631 ? -28.090 2.409 -0.476 1.00 84.62 631 LEU A C 1
ATOM 5024 O O . LEU A 1 631 ? -28.454 2.133 0.658 1.00 84.62 631 LEU A O 1
ATOM 5028 N N . GLY A 1 632 ? -28.775 2.042 -1.564 1.00 79.56 632 GLY A N 1
ATOM 5029 C CA . GLY A 1 632 ? -30.037 1.299 -1.539 1.00 79.56 632 GLY A CA 1
ATOM 5030 C C . GLY A 1 632 ? -29.908 -0.075 -0.879 1.00 79.56 632 GLY A C 1
ATOM 5031 O O . GLY A 1 632 ? -30.684 -0.398 0.011 1.00 79.56 632 GLY A O 1
ATOM 5032 N N . ARG A 1 633 ? -28.874 -0.849 -1.233 1.00 81.31 633 ARG A N 1
ATOM 5033 C CA . ARG A 1 633 ? -28.600 -2.165 -0.617 1.00 81.31 633 ARG A CA 1
ATOM 5034 C C . ARG A 1 633 ? -28.287 -2.085 0.877 1.00 81.31 633 ARG A C 1
ATOM 5036 O O . ARG A 1 633 ? -28.519 -3.044 1.595 1.00 81.31 633 ARG A O 1
ATOM 5043 N N . ASN A 1 634 ? -27.764 -0.949 1.333 1.00 79.00 634 ASN A N 1
ATOM 5044 C CA . ASN A 1 634 ? -27.436 -0.707 2.738 1.00 79.00 634 ASN A CA 1
ATOM 5045 C C . ASN A 1 634 ? -28.457 0.215 3.421 1.00 79.00 634 ASN A C 1
ATOM 5047 O O . ASN A 1 634 ? -28.199 0.712 4.515 1.00 79.00 634 ASN A O 1
ATOM 5051 N N . TYR A 1 635 ? -29.602 0.486 2.787 1.00 80.31 635 TYR A N 1
ATOM 5052 C CA . TYR A 1 635 ? -30.526 1.531 3.225 1.00 80.31 635 TYR A CA 1
ATOM 5053 C C . TYR A 1 635 ? -31.059 1.289 4.644 1.00 80.31 635 TYR A C 1
ATOM 5055 O O . TYR A 1 635 ? -31.160 2.235 5.426 1.00 80.31 635 TYR A O 1
ATOM 5063 N N . CYS A 1 636 ? -31.309 0.026 5.004 1.00 72.12 636 CYS A N 1
ATOM 5064 C CA . CYS A 1 636 ? -31.704 -0.381 6.354 1.00 72.12 636 CYS A CA 1
ATOM 5065 C C . CYS A 1 636 ? -30.681 0.049 7.421 1.00 72.12 636 CYS A C 1
ATOM 5067 O O . CYS A 1 636 ? -31.074 0.585 8.453 1.00 72.12 636 CYS A O 1
ATOM 5069 N N . LEU A 1 637 ? -29.377 -0.061 7.144 1.00 75.81 637 LEU A N 1
ATOM 5070 C CA . LEU A 1 637 ? -28.310 0.357 8.061 1.00 75.81 637 LEU A CA 1
ATOM 5071 C C . LEU A 1 637 ? -28.262 1.881 8.226 1.00 75.81 637 LEU A C 1
ATOM 5073 O O . LEU A 1 637 ? -28.047 2.394 9.323 1.00 75.81 637 LEU A O 1
ATOM 5077 N N . PHE A 1 638 ? -28.506 2.630 7.146 1.00 75.44 638 PHE A N 1
ATOM 5078 C CA . PHE A 1 638 ? -28.580 4.092 7.215 1.00 75.44 638 PHE A CA 1
ATOM 5079 C C . PHE A 1 638 ? -29.820 4.584 7.979 1.00 75.44 638 PHE A C 1
ATOM 5081 O O . PHE A 1 638 ? -29.773 5.675 8.547 1.00 75.44 638 PHE A O 1
ATOM 5088 N N . ARG A 1 639 ? -30.903 3.794 8.044 1.00 76.75 639 ARG A N 1
ATOM 5089 C CA . ARG A 1 639 ? -32.143 4.153 8.755 1.00 76.75 639 ARG A CA 1
ATOM 5090 C C . ARG A 1 639 ? -32.247 3.582 10.174 1.00 76.75 639 ARG A C 1
ATOM 5092 O O . ARG A 1 639 ? -32.965 4.165 10.976 1.00 76.75 639 ARG A O 1
ATOM 5099 N N . SER A 1 640 ? -31.529 2.505 10.493 1.00 74.94 640 SER A N 1
ATOM 5100 C CA . SER A 1 640 ? -31.604 1.828 11.798 1.00 74.94 640 SER A CA 1
ATOM 5101 C C . SER A 1 640 ? -31.400 2.801 12.965 1.00 74.94 640 SER A C 1
ATOM 5103 O O . SER A 1 640 ? -30.433 3.563 12.971 1.00 74.94 640 SER A O 1
ATOM 5105 N N . SER A 1 641 ? -32.302 2.793 13.946 1.00 72.75 641 SER A N 1
ATOM 5106 C CA . SER A 1 641 ? -32.183 3.574 15.187 1.00 72.75 641 SER A CA 1
ATOM 5107 C C . SER A 1 641 ? -31.050 3.076 16.090 1.00 72.75 641 SER A C 1
ATOM 5109 O O . SER A 1 641 ? -30.523 3.851 16.882 1.00 72.75 641 SER A O 1
ATOM 5111 N N . GLU A 1 642 ? -30.634 1.820 15.928 1.00 73.00 642 GLU A N 1
ATOM 5112 C CA . GLU A 1 642 ? -29.581 1.165 16.716 1.00 73.00 642 GLU A CA 1
ATOM 5113 C C . GLU A 1 642 ? -28.179 1.642 16.312 1.00 73.00 642 GLU A C 1
ATOM 5115 O O . GLU A 1 642 ? -27.245 1.653 17.114 1.00 73.00 642 GLU A O 1
ATOM 5120 N N . ILE A 1 643 ? -28.014 2.076 15.057 1.00 74.00 643 ILE A N 1
ATOM 5121 C CA . ILE A 1 643 ? -26.733 2.563 14.547 1.00 74.00 643 ILE A CA 1
ATOM 5122 C C . ILE A 1 643 ? -26.661 4.079 14.727 1.00 74.00 643 ILE A C 1
ATOM 5124 O O . ILE A 1 643 ? -27.392 4.852 14.100 1.00 74.00 643 ILE A O 1
ATOM 5128 N N . ASN A 1 644 ? -25.716 4.527 15.551 1.00 80.75 644 ASN A N 1
ATOM 5129 C CA . ASN A 1 644 ? -25.510 5.955 15.769 1.00 80.75 644 ASN A CA 1
ATOM 5130 C C . ASN A 1 644 ? -25.029 6.686 14.493 1.00 80.75 644 ASN A C 1
ATOM 5132 O O . ASN A 1 644 ? -24.445 6.107 13.568 1.00 80.75 644 ASN A O 1
ATOM 5136 N N . SER A 1 645 ? -25.226 8.005 14.463 1.00 79.81 645 SER A N 1
ATOM 5137 C CA . SER A 1 645 ? -24.897 8.841 13.303 1.00 79.81 645 SER A CA 1
ATOM 5138 C C . SER A 1 645 ? -23.411 8.795 12.914 1.00 79.81 645 SER A C 1
ATOM 5140 O O . SER A 1 645 ? -23.089 8.890 11.730 1.00 79.81 645 SER A O 1
ATOM 5142 N N . LYS A 1 646 ? -22.488 8.584 13.870 1.00 83.75 646 LYS A N 1
ATOM 5143 C CA . LYS A 1 646 ? -21.042 8.436 13.592 1.00 83.75 646 LYS A CA 1
ATOM 5144 C C . LYS A 1 646 ? -20.776 7.213 12.714 1.00 83.75 646 LYS A C 1
ATOM 5146 O O . LYS A 1 646 ? -20.088 7.329 11.700 1.00 83.75 646 LYS A O 1
ATOM 5151 N N . HIS A 1 647 ? -21.324 6.058 13.084 1.00 80.94 647 HIS A N 1
ATOM 5152 C CA . HIS A 1 647 ? -21.129 4.812 12.345 1.00 80.94 647 HIS A CA 1
ATOM 5153 C C . HIS A 1 647 ? -21.810 4.862 10.972 1.00 80.94 647 HIS A C 1
ATOM 5155 O O . HIS A 1 647 ? -21.211 4.452 9.980 1.00 80.94 647 HIS A O 1
ATOM 5161 N N . LYS A 1 648 ? -22.991 5.482 10.858 1.00 81.50 648 LYS A N 1
ATOM 5162 C CA . LYS A 1 648 ? -23.638 5.722 9.552 1.00 81.50 648 LYS A CA 1
ATOM 5163 C C . LYS A 1 648 ? -22.795 6.612 8.633 1.00 81.50 648 LYS A C 1
ATOM 5165 O O . LYS A 1 648 ? -22.687 6.358 7.432 1.00 81.50 648 LYS A O 1
ATOM 5170 N N . LEU A 1 649 ? -22.136 7.631 9.185 1.00 86.81 649 LEU A N 1
ATOM 5171 C CA . LEU A 1 649 ? -21.186 8.450 8.430 1.00 86.81 649 LEU A CA 1
ATOM 5172 C C . LEU A 1 649 ? -19.927 7.669 8.037 1.00 86.81 649 LEU A C 1
ATOM 5174 O O . LEU A 1 649 ? -19.404 7.892 6.945 1.00 86.81 649 LEU A O 1
ATOM 5178 N N . LEU A 1 650 ? -19.455 6.736 8.868 1.00 86.00 650 LEU A N 1
ATOM 5179 C CA . LEU A 1 650 ? -18.365 5.826 8.508 1.00 86.00 650 LEU A CA 1
ATOM 5180 C C . LEU A 1 650 ? -18.760 4.915 7.333 1.00 86.00 650 LEU A C 1
ATOM 5182 O O . LEU A 1 650 ? -17.985 4.793 6.384 1.00 86.00 650 LEU A O 1
ATOM 5186 N N . LEU A 1 651 ? -19.983 4.373 7.331 1.00 80.00 651 LEU A N 1
ATOM 5187 C CA . LEU A 1 651 ? -20.522 3.587 6.211 1.00 80.00 651 LEU A CA 1
ATOM 5188 C C . LEU A 1 651 ? -20.562 4.405 4.913 1.00 80.00 651 LEU A C 1
ATOM 5190 O O . LEU A 1 651 ? -20.111 3.932 3.869 1.00 80.00 651 LEU A O 1
ATOM 5194 N N . TYR A 1 652 ? -21.007 5.667 4.966 1.00 87.88 652 TYR A N 1
ATOM 5195 C CA . TYR A 1 652 ? -20.902 6.582 3.820 1.00 87.88 652 TYR A CA 1
ATOM 5196 C C . TYR A 1 652 ? -19.445 6.720 3.346 1.00 87.88 652 TYR A C 1
ATOM 5198 O O . TYR A 1 652 ? -19.162 6.575 2.154 1.00 87.88 652 TYR A O 1
ATOM 5206 N N . LYS A 1 653 ? -18.518 6.973 4.278 1.00 88.94 653 LYS A N 1
ATOM 5207 C CA . LYS A 1 653 ? -17.095 7.202 4.001 1.00 88.94 653 LYS A CA 1
ATOM 5208 C C . LYS A 1 653 ? -16.384 5.980 3.407 1.00 88.94 653 LYS A C 1
ATOM 5210 O O . LYS A 1 653 ? -15.436 6.200 2.653 1.00 88.94 653 LYS A O 1
ATOM 5215 N N . ALA A 1 654 ? -16.827 4.765 3.736 1.00 85.19 654 ALA A N 1
ATOM 5216 C CA . ALA A 1 654 ? -16.220 3.498 3.324 1.00 85.19 654 ALA A CA 1
ATOM 5217 C C . ALA A 1 654 ? -16.871 2.871 2.077 1.00 85.19 654 ALA A C 1
ATOM 5219 O O . ALA A 1 654 ? -16.180 2.270 1.264 1.00 85.19 654 ALA A O 1
ATOM 5220 N N . ILE A 1 655 ? -18.188 3.021 1.897 1.00 84.06 655 ILE A N 1
ATOM 5221 C CA . ILE A 1 655 ? -18.938 2.306 0.849 1.00 84.06 655 ILE A CA 1
ATOM 5222 C C . ILE A 1 655 ? -19.323 3.245 -0.300 1.00 84.06 655 ILE A C 1
ATOM 5224 O O . ILE A 1 655 ? -19.118 2.939 -1.480 1.00 84.06 655 ILE A O 1
ATOM 5228 N N . VAL A 1 656 ? -19.895 4.404 0.035 1.00 85.75 656 VAL A N 1
ATOM 5229 C CA . VAL A 1 656 ? -20.534 5.289 -0.949 1.00 85.75 656 VAL A CA 1
ATOM 5230 C C . VAL A 1 656 ? -19.542 6.306 -1.508 1.00 85.75 656 VAL A C 1
ATOM 5232 O O . VAL A 1 656 ? -19.401 6.412 -2.725 1.00 85.75 656 VAL A O 1
ATOM 5235 N N . ARG A 1 657 ? -18.803 7.016 -0.646 1.00 92.94 657 ARG A N 1
ATOM 5236 C CA . ARG A 1 657 ? -17.849 8.056 -1.061 1.00 92.94 657 ARG A CA 1
ATOM 5237 C C . ARG A 1 657 ? -16.758 7.536 -2.005 1.00 92.94 657 ARG A C 1
ATOM 5239 O O . ARG A 1 657 ? -16.590 8.173 -3.037 1.00 92.94 657 ARG A O 1
ATOM 5246 N N . PRO A 1 658 ? -16.093 6.384 -1.764 1.00 91.38 658 PRO A N 1
ATOM 5247 C CA . PRO A 1 658 ? -15.080 5.878 -2.696 1.00 91.38 658 PRO A CA 1
ATOM 5248 C C . PRO A 1 658 ? -15.650 5.572 -4.083 1.00 91.38 658 PRO A C 1
ATOM 5250 O O . PRO A 1 658 ? -14.953 5.702 -5.079 1.00 91.38 658 PRO A O 1
ATOM 5253 N N . THR A 1 659 ? -16.936 5.213 -4.153 1.00 90.94 659 THR A N 1
ATOM 5254 C CA . THR A 1 659 ? -17.642 4.986 -5.420 1.00 90.94 659 THR A CA 1
ATOM 5255 C C . THR A 1 659 ? -17.904 6.301 -6.155 1.00 90.94 659 THR A C 1
ATOM 5257 O O . THR A 1 659 ? -17.725 6.368 -7.366 1.00 90.94 659 THR A O 1
ATOM 5260 N N . LEU A 1 660 ? -18.300 7.353 -5.429 1.00 90.31 660 LEU A N 1
ATOM 5261 C CA . LEU A 1 660 ? -18.522 8.692 -5.989 1.00 90.31 660 LEU A CA 1
ATOM 5262 C C . LEU A 1 660 ? -17.219 9.358 -6.449 1.00 90.31 660 LEU A C 1
ATOM 5264 O O . LEU A 1 660 ? -17.233 10.087 -7.433 1.00 90.31 660 LEU A O 1
ATOM 5268 N N . THR A 1 661 ? -16.108 9.119 -5.747 1.00 91.62 661 THR A N 1
ATOM 5269 C CA . THR A 1 661 ? -14.818 9.793 -5.977 1.00 91.62 661 THR A CA 1
ATOM 5270 C C . THR A 1 661 ? -13.797 8.922 -6.715 1.00 91.62 661 THR A C 1
ATOM 5272 O O . THR A 1 661 ? -12.616 9.268 -6.762 1.00 91.62 661 THR A O 1
ATOM 5275 N N . TYR A 1 662 ? -14.214 7.781 -7.271 1.00 89.31 662 TYR A N 1
ATOM 5276 C CA . TYR A 1 662 ? -13.317 6.857 -7.967 1.00 89.31 662 TYR A CA 1
ATOM 5277 C C . TYR A 1 662 ? -12.662 7.528 -9.178 1.00 89.31 662 TYR A C 1
ATOM 5279 O O . TYR A 1 662 ? -13.365 7.977 -10.083 1.00 89.31 662 TYR A O 1
ATOM 5287 N N . GLY A 1 663 ? -11.328 7.594 -9.191 1.00 82.31 663 GLY A N 1
ATOM 5288 C CA . GLY A 1 663 ? -10.545 8.214 -10.265 1.00 82.31 663 GLY A CA 1
ATOM 5289 C C . GLY A 1 663 ? -10.647 9.742 -10.331 1.00 82.31 663 GLY A C 1
ATOM 5290 O O . GLY A 1 663 ? -10.379 10.312 -11.384 1.00 82.31 663 GLY A O 1
ATOM 5291 N N . CYS A 1 664 ? -11.076 10.418 -9.256 1.00 86.00 664 CYS A N 1
ATOM 5292 C CA . CYS A 1 664 ? -11.329 11.867 -9.264 1.00 86.00 664 CYS A CA 1
ATOM 5293 C C . CYS A 1 664 ? -10.129 12.735 -9.643 1.00 86.00 664 CYS A C 1
ATOM 5295 O O . CYS A 1 664 ? -10.327 13.820 -10.177 1.00 86.00 664 CYS A O 1
ATOM 5297 N N . GLN A 1 665 ? -8.910 12.226 -9.473 1.00 84.31 665 GLN A N 1
ATOM 5298 C CA . GLN A 1 665 ? -7.677 12.855 -9.937 1.00 84.31 665 GLN A CA 1
ATOM 5299 C C . GLN A 1 665 ? -7.639 13.045 -11.463 1.00 84.31 665 GLN A C 1
ATOM 5301 O O . GLN A 1 665 ? -6.929 13.917 -11.948 1.00 84.31 665 GLN A O 1
ATOM 5306 N N . VAL A 1 666 ? -8.401 12.243 -12.215 1.00 82.12 666 VAL A N 1
ATOM 5307 C CA . VAL A 1 666 ? -8.482 12.293 -13.684 1.00 82.12 666 VAL A CA 1
ATOM 5308 C C . VAL A 1 666 ? -9.639 13.183 -14.148 1.00 82.12 666 VAL A C 1
ATOM 5310 O O . VAL A 1 666 ? -9.479 13.974 -15.072 1.00 82.12 666 VAL A O 1
ATOM 5313 N N . TRP A 1 667 ? -10.804 13.090 -13.499 1.00 82.94 667 TRP A N 1
ATOM 5314 C CA . TRP A 1 667 ? -12.023 13.800 -13.916 1.00 82.94 667 TRP A CA 1
ATOM 5315 C C . TRP A 1 667 ? -12.347 15.053 -13.094 1.00 82.94 667 TRP A C 1
ATOM 5317 O O . TRP A 1 667 ? -13.458 15.574 -13.177 1.00 82.94 667 TRP A O 1
ATOM 5327 N N . HIS A 1 668 ? -11.396 15.595 -12.329 1.00 82.50 668 HIS A N 1
ATOM 5328 C CA . HIS A 1 668 ? -11.599 16.813 -11.528 1.00 82.50 668 HIS A CA 1
ATOM 5329 C C . HIS A 1 668 ? -12.048 18.038 -12.357 1.00 82.50 668 HIS A C 1
ATOM 5331 O O . HIS A 1 668 ? -12.550 19.014 -11.804 1.00 82.50 668 HIS A O 1
ATOM 5337 N N . THR A 1 669 ? -11.882 18.004 -13.684 1.00 79.44 669 THR A N 1
ATOM 5338 C CA . THR A 1 669 ? -12.342 19.029 -14.638 1.00 79.44 669 THR A CA 1
ATOM 5339 C C . THR A 1 669 ? -13.836 18.943 -14.981 1.00 79.44 669 THR A C 1
ATOM 5341 O O . THR A 1 669 ? -14.316 19.702 -15.823 1.00 79.44 669 THR A O 1
ATOM 5344 N N . VAL A 1 670 ? -14.584 18.051 -14.325 1.00 84.44 670 VAL A N 1
ATOM 5345 C CA . VAL A 1 670 ? -16.036 17.876 -14.461 1.00 84.44 670 VAL A CA 1
ATOM 5346 C C . VAL A 1 670 ? -16.828 19.184 -14.409 1.00 84.44 670 VAL A C 1
ATOM 5348 O O . VAL A 1 670 ? -16.554 20.093 -13.623 1.00 84.44 670 VAL A O 1
ATOM 5351 N N . ALA A 1 671 ? -17.862 19.268 -15.252 1.00 81.88 671 ALA A N 1
ATOM 5352 C CA . ALA A 1 671 ? -18.776 20.402 -15.251 1.00 81.88 671 ALA A CA 1
ATOM 5353 C C . ALA A 1 671 ? -19.496 20.523 -13.897 1.00 81.88 671 ALA A C 1
ATOM 5355 O O . ALA A 1 671 ? -19.983 19.533 -13.346 1.00 81.88 671 ALA A O 1
ATOM 5356 N N . GLU A 1 672 ? -19.629 21.752 -13.391 1.00 84.94 672 GLU A N 1
ATOM 5357 C CA . GLU A 1 672 ? -20.229 22.026 -12.076 1.00 84.94 672 GLU A CA 1
ATOM 5358 C C . GLU A 1 672 ? -21.642 21.426 -11.955 1.00 84.94 672 GLU A C 1
ATOM 5360 O O . GLU A 1 672 ? -21.994 20.850 -10.931 1.00 84.94 672 GLU A O 1
ATOM 5365 N N . THR A 1 673 ? -22.424 21.451 -13.038 1.00 87.56 673 THR A N 1
ATOM 5366 C CA . THR A 1 673 ? -23.772 20.860 -13.102 1.00 87.56 673 THR A CA 1
ATOM 5367 C C . THR A 1 673 ? -23.782 19.340 -12.903 1.00 87.56 673 THR A C 1
ATOM 5369 O O . THR A 1 673 ? -24.756 18.786 -12.392 1.00 87.56 673 THR A O 1
ATOM 5372 N N . HIS A 1 674 ? -22.722 18.633 -13.301 1.00 87.75 674 HIS A N 1
ATOM 5373 C CA . HIS A 1 674 ? -22.573 17.190 -13.099 1.00 87.75 674 HIS A CA 1
ATOM 5374 C C . HIS A 1 674 ? -22.022 16.876 -11.707 1.00 87.75 674 HIS A C 1
ATOM 5376 O O . HIS A 1 674 ? -22.523 15.963 -11.049 1.00 87.75 674 HIS A O 1
ATOM 5382 N N . LEU A 1 675 ? -21.079 17.684 -11.212 1.00 89.06 675 LEU A N 1
ATOM 5383 C CA . LEU A 1 675 ? -20.581 17.587 -9.840 1.00 89.06 675 LEU A CA 1
ATOM 5384 C C . LEU A 1 675 ? -21.700 17.813 -8.813 1.00 89.06 675 LEU A C 1
ATOM 5386 O O . LEU A 1 675 ? -21.818 17.052 -7.853 1.00 89.06 675 LEU A O 1
ATOM 5390 N N . GLN A 1 676 ? -22.588 18.779 -9.061 1.00 91.25 676 GLN A N 1
ATOM 5391 C CA . GLN A 1 676 ? -23.766 19.034 -8.228 1.00 91.25 676 GLN A CA 1
ATOM 5392 C C . GLN A 1 676 ? -24.676 17.803 -8.104 1.00 91.25 676 GLN A C 1
ATOM 5394 O O . GLN A 1 676 ? -25.207 17.542 -7.027 1.00 91.25 676 GLN A O 1
ATOM 5399 N N . LYS A 1 677 ? -24.817 16.982 -9.154 1.00 91.75 677 LYS A N 1
ATOM 5400 C CA . LYS A 1 677 ? -25.604 15.736 -9.078 1.00 91.75 677 LYS A CA 1
ATOM 5401 C C . LYS A 1 677 ? -24.982 14.711 -8.130 1.00 91.75 677 LYS A C 1
ATOM 5403 O O . LYS A 1 677 ? -25.714 14.027 -7.419 1.00 91.75 677 LYS A O 1
ATOM 5408 N N . LEU A 1 678 ? -23.652 14.625 -8.084 1.00 93.19 678 LEU A N 1
ATOM 5409 C CA . LEU A 1 678 ? -22.946 13.793 -7.105 1.00 93.19 678 LEU A CA 1
ATOM 5410 C C . LEU A 1 678 ? -23.071 14.375 -5.693 1.00 93.19 678 LEU A C 1
ATOM 5412 O O . LEU A 1 678 ? -23.293 13.634 -4.733 1.00 93.19 678 LEU A O 1
ATOM 5416 N N . GLN A 1 679 ? -22.987 15.704 -5.574 1.00 94.31 679 GLN A N 1
ATOM 5417 C CA . GLN A 1 679 ? -23.153 16.419 -4.310 1.00 94.31 679 GLN A CA 1
ATOM 5418 C C . GLN A 1 679 ? -24.538 16.166 -3.707 1.00 94.31 679 GLN A C 1
ATOM 5420 O O . GLN A 1 679 ? -24.648 15.918 -2.511 1.00 94.31 679 GLN A O 1
ATOM 5425 N N . ILE A 1 680 ? -25.596 16.134 -4.524 1.00 92.88 680 ILE A N 1
ATOM 5426 C CA . ILE A 1 680 ? -26.953 15.781 -4.078 1.00 92.88 680 ILE A CA 1
ATOM 5427 C C . ILE A 1 680 ? -26.985 14.375 -3.460 1.00 92.88 680 ILE A C 1
ATOM 5429 O O . ILE A 1 680 ? -27.602 14.177 -2.411 1.00 92.88 680 ILE A O 1
ATOM 5433 N N . THR A 1 681 ? -26.285 13.402 -4.047 1.00 92.50 681 THR A N 1
ATOM 5434 C CA . THR A 1 681 ? -26.188 12.045 -3.486 1.00 92.50 681 THR A CA 1
ATOM 5435 C C . THR A 1 681 ? -25.409 12.022 -2.173 1.00 92.50 681 THR A C 1
ATOM 5437 O O . THR A 1 681 ? -25.855 11.378 -1.223 1.00 92.50 681 THR A O 1
ATOM 5440 N N . GLN A 1 682 ? -24.302 12.765 -2.063 1.00 94.38 682 GLN A N 1
ATOM 5441 C CA . GLN A 1 682 ? -23.614 12.954 -0.781 1.00 94.38 682 GLN A CA 1
ATOM 5442 C C . GLN A 1 682 ? -24.564 13.564 0.264 1.00 94.38 682 GLN A C 1
ATOM 5444 O O . GLN A 1 682 ? -24.679 13.029 1.367 1.00 94.38 682 GLN A O 1
ATOM 5449 N N . ASN A 1 683 ? -25.291 14.627 -0.088 1.00 93.38 683 ASN A N 1
ATOM 5450 C CA . ASN A 1 683 ? -26.235 15.300 0.805 1.00 93.38 683 ASN A CA 1
ATOM 5451 C C . ASN A 1 683 ? -27.331 14.337 1.283 1.00 93.38 683 ASN A C 1
ATOM 5453 O O . ASN A 1 683 ? -27.673 14.331 2.466 1.00 93.38 683 ASN A O 1
ATOM 5457 N N . LYS A 1 684 ? -27.844 13.475 0.394 1.00 90.38 684 LYS A N 1
ATOM 5458 C CA . LYS A 1 684 ? -28.811 12.423 0.742 1.00 90.38 684 LYS A CA 1
ATOM 5459 C C . LYS A 1 684 ? -28.237 11.448 1.774 1.00 90.38 684 LYS A C 1
ATOM 5461 O O . LYS A 1 684 ? -28.893 11.181 2.777 1.00 90.38 684 LYS A O 1
ATOM 5466 N N . CYS A 1 685 ? -27.014 10.961 1.568 1.00 89.19 685 CYS A N 1
ATOM 5467 C CA . CYS A 1 685 ? -26.343 10.058 2.509 1.00 89.19 685 CYS A CA 1
ATOM 5468 C C . CYS A 1 685 ? -26.136 10.700 3.881 1.00 89.19 685 CYS A C 1
ATOM 5470 O O . CYS A 1 685 ? -26.398 10.072 4.901 1.00 89.19 685 CYS A O 1
ATOM 5472 N N . ILE A 1 686 ? -25.680 11.953 3.910 1.00 90.56 686 ILE A N 1
ATOM 5473 C CA . ILE A 1 686 ? -25.390 12.668 5.154 1.00 90.56 686 ILE A CA 1
ATOM 5474 C C . ILE A 1 686 ? -26.683 12.967 5.925 1.00 90.56 686 ILE A C 1
ATOM 5476 O O . ILE A 1 686 ? -26.712 12.815 7.145 1.00 90.56 686 ILE A O 1
ATOM 5480 N N . ARG A 1 687 ? -27.775 13.325 5.238 1.00 90.12 687 ARG A N 1
ATOM 5481 C CA . ARG A 1 687 ? -29.096 13.517 5.862 1.00 90.12 687 ARG A CA 1
ATOM 5482 C C . ARG A 1 687 ? -29.637 12.228 6.466 1.00 90.12 687 ARG A C 1
ATOM 5484 O O . ARG A 1 687 ? -30.021 12.236 7.629 1.00 90.12 687 ARG A O 1
ATOM 5491 N N . LEU A 1 688 ? -29.580 11.119 5.723 1.00 87.88 688 LEU A N 1
ATOM 5492 C CA . LEU A 1 688 ? -29.969 9.800 6.237 1.00 87.88 688 LEU A CA 1
ATOM 5493 C C . LEU A 1 688 ? -29.120 9.404 7.449 1.00 87.88 688 LEU A C 1
ATOM 5495 O O . LEU A 1 688 ? -29.653 9.006 8.478 1.00 87.88 688 LEU A O 1
ATOM 5499 N N . ALA A 1 689 ? -27.802 9.588 7.356 1.00 86.12 689 ALA A N 1
ATOM 5500 C CA . ALA A 1 689 ? -26.881 9.253 8.432 1.00 86.12 689 ALA A CA 1
ATOM 5501 C C . ALA A 1 689 ? -27.083 10.101 9.696 1.00 86.12 689 ALA A C 1
ATOM 5503 O O . ALA A 1 689 ? -26.828 9.616 10.791 1.00 86.12 689 ALA A O 1
ATOM 5504 N N . SER A 1 690 ? -27.528 11.351 9.554 1.00 85.12 690 SER A N 1
ATOM 5505 C CA . SER A 1 690 ? -27.745 12.281 10.669 1.00 85.12 690 SER A CA 1
ATOM 5506 C C . SER A 1 690 ? -29.197 12.372 11.146 1.00 85.12 690 SER A C 1
ATOM 5508 O O . SER A 1 690 ? -29.467 13.133 12.075 1.00 85.12 690 SER A O 1
ATOM 5510 N N . GLY A 1 691 ? -30.121 11.631 10.524 1.00 83.31 691 GLY A N 1
ATOM 5511 C CA . GLY A 1 691 ? -31.552 11.676 10.841 1.00 83.31 691 GLY A CA 1
ATOM 5512 C C . GLY A 1 691 ? -32.214 13.028 10.552 1.00 83.31 691 GLY A C 1
ATOM 5513 O O . GLY A 1 691 ? -33.238 13.344 11.146 1.00 83.31 691 GLY A O 1
ATOM 5514 N N . GLN A 1 692 ? -31.620 13.856 9.688 1.00 84.19 692 GLN A N 1
ATOM 5515 C CA . GLN A 1 692 ? -32.082 15.225 9.451 1.00 84.19 692 GLN A CA 1
ATOM 5516 C C . GLN A 1 692 ? -33.121 15.304 8.322 1.00 84.19 692 GLN A C 1
ATOM 5518 O O . GLN A 1 692 ? -32.953 14.632 7.296 1.00 84.19 692 GLN A O 1
ATOM 5523 N N . PRO A 1 693 ? -34.156 16.157 8.458 1.00 82.25 693 PRO A N 1
ATOM 5524 C CA . PRO A 1 693 ? -35.148 16.382 7.413 1.00 82.25 693 PRO A CA 1
ATOM 5525 C C . PRO A 1 693 ? -34.555 16.840 6.074 1.00 82.25 693 PRO A C 1
ATOM 5527 O O . PRO A 1 693 ? -33.477 17.428 5.978 1.00 82.25 693 PRO A O 1
ATOM 5530 N N . ILE A 1 694 ? -35.323 16.650 4.998 1.00 75.50 694 ILE A N 1
ATOM 5531 C CA . ILE A 1 694 ? -34.904 17.023 3.638 1.00 75.50 694 ILE A CA 1
ATOM 5532 C C . ILE A 1 694 ? -34.785 18.545 3.426 1.00 75.50 694 ILE A C 1
ATOM 5534 O O . ILE A 1 694 ? -34.223 18.986 2.425 1.00 75.50 694 ILE A O 1
ATOM 5538 N N . ARG A 1 695 ? -35.306 19.358 4.348 1.00 79.12 695 ARG A N 1
ATOM 5539 C CA . ARG A 1 695 ? -35.228 20.824 4.287 1.00 79.12 695 ARG A CA 1
ATOM 5540 C C . ARG A 1 695 ? -34.022 21.397 5.037 1.00 79.12 695 ARG A C 1
ATOM 5542 O O . ARG A 1 695 ? -33.721 22.569 4.863 1.00 79.12 695 ARG A O 1
ATOM 5549 N N . THR A 1 696 ? -33.298 20.585 5.813 1.00 85.31 696 THR A N 1
ATOM 5550 C CA . THR A 1 696 ? -32.147 21.051 6.599 1.00 85.31 696 THR A CA 1
ATOM 5551 C C . THR A 1 696 ? -31.060 21.630 5.695 1.00 85.31 696 THR A C 1
ATOM 5553 O O . THR A 1 696 ? -30.689 21.008 4.688 1.00 85.31 696 THR A O 1
ATOM 5556 N N . ASN A 1 697 ? -30.533 22.799 6.072 1.00 87.56 697 ASN A N 1
ATOM 5557 C CA . ASN A 1 697 ? -29.466 23.480 5.348 1.00 87.56 697 ASN A CA 1
ATOM 5558 C C . ASN A 1 697 ? -28.244 22.557 5.219 1.00 87.56 697 ASN A C 1
ATOM 5560 O O . ASN A 1 697 ? -27.664 22.106 6.208 1.00 87.56 697 ASN A O 1
ATOM 5564 N N . THR A 1 698 ? -27.858 22.240 3.983 1.00 85.50 698 THR A N 1
ATOM 5565 C CA . THR A 1 698 ? -26.767 21.295 3.728 1.00 85.50 698 THR A CA 1
ATOM 5566 C C . THR A 1 698 ? -25.409 21.881 4.088 1.00 85.50 698 THR A C 1
ATOM 5568 O O . THR A 1 698 ? -24.558 21.144 4.569 1.00 85.50 698 THR A O 1
ATOM 5571 N N . LEU A 1 699 ? -25.199 23.188 3.910 1.00 85.38 699 LEU A N 1
ATOM 5572 C CA . LEU A 1 699 ? -23.925 23.840 4.217 1.00 85.38 699 LEU A CA 1
ATOM 5573 C C . LEU A 1 699 ? -23.614 23.751 5.716 1.00 85.38 699 LEU A C 1
ATOM 5575 O O . LEU A 1 699 ? -22.512 23.373 6.111 1.00 85.38 699 LEU A O 1
ATOM 5579 N N . GLU A 1 700 ? -24.612 24.034 6.548 1.00 84.69 700 GLU A N 1
ATOM 5580 C CA . GLU A 1 700 ? -24.510 23.893 7.999 1.00 84.69 700 GLU A CA 1
ATOM 5581 C C . GLU A 1 700 ? -24.313 22.428 8.410 1.00 84.69 700 GLU A C 1
ATOM 5583 O O . GLU A 1 700 ? -23.471 22.118 9.253 1.00 84.69 700 GLU A O 1
ATOM 5588 N N . LEU A 1 701 ? -25.012 21.501 7.745 1.00 87.44 701 LEU A N 1
ATOM 5589 C CA . LEU A 1 701 ? -24.884 20.067 7.999 1.00 87.44 701 LEU A CA 1
ATOM 5590 C C . LEU A 1 701 ? -23.468 19.543 7.707 1.00 87.44 701 LEU A C 1
ATOM 5592 O O . LEU A 1 701 ? -22.933 18.745 8.476 1.00 87.44 701 LEU A O 1
ATOM 5596 N N . HIS A 1 702 ? -22.851 20.011 6.621 1.00 90.75 702 HIS A N 1
ATOM 5597 C CA . HIS A 1 702 ? -21.470 19.695 6.256 1.00 90.75 702 HIS A CA 1
ATOM 5598 C C . HIS A 1 702 ? -20.466 20.202 7.299 1.00 90.75 702 HIS A C 1
ATOM 5600 O O . HIS A 1 702 ? -19.583 19.444 7.711 1.00 90.75 702 HIS A O 1
ATOM 5606 N N . LYS A 1 703 ? -20.646 21.443 7.776 1.00 88.38 703 LYS A N 1
ATOM 5607 C CA . LYS A 1 703 ? -19.828 22.035 8.846 1.00 88.38 703 LYS A CA 1
ATOM 5608 C C . LYS A 1 703 ? -19.977 21.257 10.156 1.00 88.38 703 LYS A C 1
ATOM 5610 O O . LYS A 1 703 ? -18.982 20.802 10.712 1.00 88.38 703 LYS A O 1
ATOM 5615 N N . ARG A 1 704 ? -21.215 21.017 10.605 1.00 86.00 704 ARG A N 1
ATOM 5616 C CA . ARG A 1 704 ? -21.520 20.330 11.873 1.00 86.00 704 ARG A CA 1
ATOM 5617 C C . ARG A 1 704 ? -20.979 18.903 11.929 1.00 86.00 704 ARG A C 1
ATOM 5619 O O . ARG A 1 704 ? -20.544 18.447 12.979 1.00 86.00 704 ARG A O 1
ATOM 5626 N N . LEU A 1 705 ? -21.021 18.181 10.808 1.00 84.75 705 LEU A N 1
ATOM 5627 C CA . LEU A 1 705 ? -20.574 16.785 10.737 1.00 84.75 705 LEU A CA 1
ATOM 5628 C C . LEU A 1 705 ? -19.099 16.638 10.337 1.00 84.75 705 LEU A C 1
ATOM 5630 O O . LEU A 1 705 ? -18.612 15.508 10.243 1.00 84.75 705 LEU A O 1
ATOM 5634 N N . ASN A 1 706 ? -18.397 17.752 10.104 1.00 88.88 706 ASN A N 1
ATOM 5635 C CA . ASN A 1 706 ? -17.018 17.796 9.624 1.00 88.88 706 ASN A CA 1
ATOM 5636 C C . ASN A 1 706 ? -16.801 16.895 8.389 1.00 88.88 706 ASN A C 1
ATOM 5638 O O . ASN A 1 706 ? -15.957 15.989 8.365 1.00 88.88 706 ASN A O 1
ATOM 5642 N N . ILE A 1 707 ? -17.646 17.088 7.370 1.00 88.75 707 ILE A N 1
ATOM 5643 C CA . ILE A 1 707 ? -17.552 16.377 6.092 1.00 88.75 707 ILE A CA 1
ATOM 5644 C C . ILE A 1 707 ? -17.356 17.406 4.980 1.00 88.75 707 ILE A C 1
ATOM 5646 O O . ILE A 1 707 ? -18.265 18.205 4.756 1.00 88.75 707 ILE A O 1
ATOM 5650 N N . PRO A 1 708 ? -16.232 17.371 4.241 1.00 92.25 708 PRO A N 1
ATOM 5651 C CA . PRO A 1 708 ? -16.031 18.275 3.115 1.00 92.25 708 PRO A CA 1
ATOM 5652 C C . PRO A 1 708 ? -17.067 18.012 2.019 1.00 92.25 708 PRO A C 1
ATOM 5654 O O . PRO A 1 708 ? -17.584 16.889 1.884 1.00 92.25 708 PRO A O 1
ATOM 5657 N N . THR A 1 709 ? -17.365 19.039 1.225 1.00 93.00 709 THR A N 1
ATOM 5658 C CA . THR A 1 709 ? -18.130 18.840 -0.009 1.00 93.00 709 THR A CA 1
ATOM 5659 C C . THR A 1 709 ? -17.330 17.946 -0.961 1.00 93.00 709 THR A C 1
ATOM 5661 O O . THR A 1 709 ? -16.112 17.790 -0.816 1.00 93.00 709 THR A O 1
ATOM 5664 N N . LEU A 1 710 ? -17.992 17.311 -1.932 1.00 92.06 710 LEU A N 1
ATOM 5665 C CA . LEU A 1 710 ? -17.271 16.525 -2.934 1.00 92.06 710 LEU A CA 1
ATOM 5666 C C . LEU A 1 710 ? -16.286 17.397 -3.709 1.00 92.06 710 LEU A C 1
ATOM 5668 O O . LEU A 1 710 ? -15.214 16.912 -4.044 1.00 92.06 710 LEU A O 1
ATOM 5672 N N . LYS A 1 711 ? -16.623 18.668 -3.942 1.00 90.50 711 LYS A N 1
ATOM 5673 C CA . LYS A 1 711 ? -15.742 19.622 -4.611 1.00 90.50 711 LYS A CA 1
ATOM 5674 C C . LYS A 1 711 ? -14.425 19.796 -3.856 1.00 90.50 711 LYS A C 1
ATOM 5676 O O . LYS A 1 711 ? -13.383 19.450 -4.404 1.00 90.50 711 LYS A O 1
ATOM 5681 N N . ASP A 1 712 ? -14.490 20.191 -2.585 1.00 90.25 712 ASP A N 1
ATOM 5682 C CA . ASP A 1 712 ? -13.291 20.415 -1.761 1.00 90.25 712 ASP A CA 1
ATOM 5683 C C . ASP A 1 712 ? -12.465 19.128 -1.616 1.00 90.25 712 ASP A C 1
ATOM 5685 O O . ASP A 1 712 ? -11.234 19.137 -1.623 1.00 90.25 712 ASP A O 1
ATOM 5689 N N . PHE A 1 713 ? -13.145 17.981 -1.492 1.00 91.56 713 PHE A N 1
ATOM 5690 C CA . PHE A 1 713 ? -12.480 16.686 -1.387 1.00 91.56 713 PHE A CA 1
ATOM 5691 C C . PHE A 1 713 ? -11.728 16.315 -2.673 1.00 91.56 713 PHE A C 1
ATOM 5693 O O . PHE A 1 713 ? -10.597 15.835 -2.601 1.00 91.56 713 PHE A O 1
ATOM 5700 N N . ILE A 1 714 ? -12.344 16.522 -3.838 1.00 89.25 714 ILE A N 1
ATOM 5701 C CA . ILE A 1 714 ? -11.739 16.228 -5.142 1.00 89.25 714 ILE A CA 1
ATOM 5702 C C . ILE A 1 714 ? -10.573 17.178 -5.415 1.00 89.25 714 ILE A C 1
ATOM 5704 O O . ILE A 1 714 ? -9.520 16.713 -5.848 1.00 89.25 714 ILE A O 1
ATOM 5708 N N . GLU A 1 715 ? -10.725 18.471 -5.122 1.00 86.56 715 GLU A N 1
ATOM 5709 C CA . GLU A 1 715 ? -9.656 19.468 -5.255 1.00 86.56 715 GLU A CA 1
ATOM 5710 C C . GLU A 1 715 ? -8.440 19.060 -4.410 1.00 86.56 715 GLU A C 1
ATOM 5712 O O . GLU A 1 715 ? -7.354 18.858 -4.953 1.00 86.56 715 GLU A O 1
ATOM 5717 N N . LYS A 1 716 ? -8.647 18.739 -3.126 1.00 88.12 716 LYS A N 1
ATOM 5718 C CA . LYS A 1 716 ? -7.571 18.275 -2.235 1.00 88.12 716 LYS A CA 1
ATOM 5719 C C . LYS A 1 716 ? -6.874 16.999 -2.727 1.00 88.12 716 LYS A C 1
ATOM 5721 O O . LYS A 1 716 ? -5.650 16.890 -2.649 1.00 88.12 716 LYS A O 1
ATOM 5726 N N . MET A 1 717 ? -7.632 16.011 -3.208 1.00 82.56 717 MET A N 1
ATOM 5727 C CA . MET A 1 717 ? -7.059 14.764 -3.739 1.00 82.56 717 MET A CA 1
ATOM 5728 C C . MET A 1 717 ? -6.267 14.999 -5.028 1.00 82.56 717 MET A C 1
ATOM 5730 O O . MET A 1 717 ? -5.247 14.346 -5.249 1.00 82.56 717 MET A O 1
ATOM 5734 N N . THR A 1 718 ? -6.729 15.929 -5.860 1.00 80.69 718 THR A N 1
ATOM 5735 C CA . THR A 1 718 ? -6.072 16.302 -7.113 1.00 80.69 718 THR A CA 1
ATOM 5736 C C . THR A 1 718 ? -4.771 17.044 -6.842 1.00 80.69 718 THR A C 1
ATOM 5738 O O . THR A 1 718 ? -3.764 16.742 -7.472 1.00 80.69 718 THR A O 1
ATOM 5741 N N . ASP A 1 719 ? -4.747 17.963 -5.878 1.00 81.38 719 ASP A N 1
ATOM 5742 C CA . ASP A 1 719 ? -3.533 18.717 -5.559 1.00 81.38 719 ASP A CA 1
ATOM 5743 C C . ASP A 1 719 ? -2.458 17.830 -4.928 1.00 81.38 719 ASP A C 1
ATOM 5745 O O . ASP A 1 719 ? -1.296 17.891 -5.327 1.00 81.38 719 ASP A O 1
ATOM 5749 N N . LYS A 1 720 ? -2.850 16.894 -4.054 1.00 79.88 720 LYS A N 1
ATOM 5750 C CA . LYS A 1 720 ? -1.930 15.856 -3.564 1.00 79.88 720 LYS A CA 1
ATOM 5751 C C . LYS A 1 720 ? -1.360 15.011 -4.708 1.00 79.88 720 LYS A C 1
ATOM 5753 O O . LYS A 1 720 ? -0.181 14.666 -4.694 1.00 79.88 720 LYS A O 1
ATOM 5758 N N . PHE A 1 721 ? -2.191 14.672 -5.693 1.00 78.62 721 PHE A N 1
ATOM 5759 C CA . PHE A 1 721 ? -1.755 13.907 -6.857 1.00 78.62 721 PHE A CA 1
ATOM 5760 C C . PHE A 1 721 ? -0.794 14.709 -7.742 1.00 78.62 721 PHE A C 1
ATOM 5762 O O . PHE A 1 721 ? 0.252 14.185 -8.107 1.00 78.62 721 PHE A O 1
ATOM 5769 N N . LYS A 1 722 ? -1.073 15.992 -8.007 1.00 72.81 722 LYS A N 1
ATOM 5770 C CA . LYS A 1 722 ? -0.161 16.890 -8.739 1.00 72.81 722 LYS A CA 1
ATOM 5771 C C . LYS A 1 722 ? 1.224 16.943 -8.104 1.00 72.81 722 LYS A C 1
ATOM 5773 O O . LYS A 1 722 ? 2.209 16.802 -8.817 1.00 72.81 722 LYS A O 1
ATOM 5778 N N . LEU A 1 723 ? 1.296 17.093 -6.780 1.00 76.31 723 LEU A N 1
ATOM 5779 C CA . LEU A 1 723 ? 2.572 17.106 -6.062 1.00 76.31 723 LEU A CA 1
ATOM 5780 C C . LEU A 1 723 ? 3.348 15.798 -6.270 1.00 76.31 723 LEU A C 1
ATOM 5782 O O . LEU A 1 723 ? 4.540 15.839 -6.542 1.00 76.31 723 LEU A O 1
ATOM 5786 N N . SER A 1 724 ? 2.667 14.647 -6.255 1.00 72.00 724 SER A N 1
ATOM 5787 C CA . SER A 1 724 ? 3.315 13.349 -6.504 1.00 72.00 724 SER A CA 1
ATOM 5788 C C . SER A 1 724 ? 3.818 13.142 -7.940 1.00 72.00 724 SER A C 1
ATOM 5790 O O . SER A 1 724 ? 4.641 12.261 -8.172 1.00 72.00 724 SER A O 1
ATOM 5792 N N . LEU A 1 725 ? 3.334 13.927 -8.911 1.00 67.62 725 LEU A N 1
ATOM 5793 C CA . LEU A 1 725 ? 3.756 13.818 -10.312 1.00 67.62 725 LEU A CA 1
ATOM 5794 C C . LEU A 1 725 ? 5.079 14.537 -10.590 1.00 67.62 725 LEU A C 1
ATOM 5796 O O . LEU A 1 725 ? 5.777 14.140 -11.520 1.00 67.62 725 LEU A O 1
ATOM 5800 N N . LEU A 1 726 ? 5.434 15.550 -9.792 1.00 67.94 726 LEU A N 1
ATOM 5801 C CA . LEU A 1 726 ? 6.649 16.353 -9.986 1.00 67.94 726 LEU A CA 1
ATOM 5802 C C . LEU A 1 726 ? 7.929 15.503 -9.886 1.00 67.94 726 LEU A C 1
ATOM 5804 O O . LEU A 1 726 ? 8.864 15.715 -10.657 1.00 67.94 726 LEU A O 1
ATOM 5808 N N . ASP A 1 727 ? 7.907 14.470 -9.043 1.00 58.75 727 ASP A N 1
ATOM 5809 C CA . ASP A 1 727 ? 9.052 13.590 -8.775 1.00 58.75 727 ASP A CA 1
ATOM 5810 C C . ASP A 1 727 ? 8.963 12.226 -9.494 1.00 58.75 727 ASP A C 1
ATOM 5812 O O . ASP A 1 727 ? 9.708 11.293 -9.191 1.00 58.75 727 ASP A O 1
ATOM 5816 N N . HIS A 1 728 ? 8.044 12.061 -10.454 1.00 56.91 728 HIS A N 1
ATOM 5817 C CA . HIS A 1 728 ? 7.798 10.752 -11.065 1.00 56.91 728 HIS A CA 1
ATOM 5818 C C . HIS A 1 728 ? 8.913 10.339 -12.063 1.00 56.91 728 HIS A C 1
ATOM 5820 O O . HIS A 1 728 ? 9.284 11.117 -12.941 1.00 56.91 728 HIS A O 1
ATOM 5826 N N . PRO A 1 729 ? 9.434 9.094 -12.049 1.00 45.22 729 PRO A N 1
ATOM 5827 C CA . PRO A 1 729 ? 10.560 8.695 -12.910 1.00 45.22 729 PRO A CA 1
ATOM 5828 C C . PRO A 1 729 ? 10.242 8.799 -14.412 1.00 45.22 729 PRO A C 1
ATOM 5830 O O . PRO A 1 729 ? 11.082 9.214 -15.216 1.00 45.22 729 PRO A O 1
ATOM 5833 N N . ASN A 1 730 ? 9.000 8.493 -14.800 1.00 50.84 730 ASN A N 1
ATOM 5834 C CA . ASN A 1 730 ? 8.536 8.631 -16.180 1.00 50.84 730 ASN A CA 1
ATOM 5835 C C . ASN A 1 730 ? 8.364 10.112 -16.571 1.00 50.84 730 ASN A C 1
ATOM 5837 O O . ASN A 1 730 ? 7.516 10.814 -16.022 1.00 50.84 730 ASN A O 1
ATOM 5841 N N . VAL A 1 731 ? 9.139 10.559 -17.563 1.00 53.84 731 VAL A N 1
ATOM 5842 C CA . VAL A 1 731 ? 9.126 11.930 -18.105 1.00 53.84 731 VAL A CA 1
ATOM 5843 C C . VAL A 1 731 ? 7.748 12.325 -18.647 1.00 53.84 731 VAL A C 1
ATOM 5845 O O . VAL A 1 731 ? 7.317 13.455 -18.439 1.00 53.84 731 VAL A O 1
ATOM 5848 N N . LEU A 1 732 ? 7.018 11.400 -19.285 1.00 55.19 732 LEU A N 1
ATOM 5849 C CA . LEU A 1 732 ? 5.661 11.666 -19.784 1.00 55.19 732 LEU A CA 1
ATOM 5850 C C . LEU A 1 732 ? 4.688 11.956 -18.638 1.00 55.19 732 LEU A C 1
ATOM 5852 O O . LEU A 1 732 ? 3.783 12.765 -18.796 1.00 55.19 732 LEU A O 1
ATOM 5856 N N . THR A 1 733 ? 4.901 11.317 -17.486 1.00 58.94 733 THR A N 1
ATOM 5857 C CA . THR A 1 733 ? 4.112 11.506 -16.265 1.00 58.94 733 THR A CA 1
ATOM 5858 C C . THR A 1 733 ? 4.500 12.790 -15.526 1.00 58.94 733 THR A C 1
ATOM 5860 O O . THR A 1 733 ? 3.624 13.458 -14.997 1.00 58.94 733 THR A O 1
ATOM 5863 N N . ARG A 1 734 ? 5.779 13.193 -15.541 1.00 57.00 734 ARG A N 1
ATOM 5864 C CA . ARG A 1 734 ? 6.216 14.507 -15.021 1.00 57.00 734 ARG A CA 1
ATOM 5865 C C . ARG A 1 734 ? 5.672 15.674 -15.835 1.00 57.00 734 ARG A C 1
ATOM 5867 O O . ARG A 1 734 ? 5.282 16.694 -15.279 1.00 57.00 734 ARG A O 1
ATOM 5874 N N . ASN A 1 735 ? 5.611 15.502 -17.151 1.00 54.22 735 ASN A N 1
ATOM 5875 C CA . ASN A 1 735 ? 5.169 16.536 -18.081 1.00 54.22 735 ASN A CA 1
ATOM 5876 C C . ASN A 1 735 ? 3.638 16.598 -18.245 1.00 54.22 735 ASN A C 1
ATOM 5878 O O . ASN A 1 735 ? 3.150 17.333 -19.102 1.00 54.22 735 ASN A O 1
ATOM 5882 N N . THR A 1 736 ? 2.846 15.848 -17.463 1.00 59.53 736 THR A N 1
ATOM 5883 C CA . THR A 1 736 ? 1.381 15.949 -17.545 1.00 59.53 736 THR A CA 1
ATOM 5884 C C . THR A 1 736 ? 0.896 17.301 -17.026 1.00 59.53 736 THR A C 1
ATOM 5886 O O . THR A 1 736 ? 0.925 17.574 -15.825 1.00 59.53 736 THR A O 1
ATOM 5889 N N . HIS A 1 737 ? 0.375 18.137 -17.923 1.00 56.03 737 HIS A N 1
ATOM 5890 C CA . HIS A 1 737 ? -0.257 19.403 -17.566 1.00 56.03 737 HIS A CA 1
ATOM 5891 C C . HIS A 1 737 ? -1.671 19.177 -17.004 1.00 56.03 737 HIS A C 1
ATOM 5893 O O . HIS A 1 737 ? -2.649 19.080 -17.747 1.00 56.03 737 HIS A O 1
ATOM 5899 N N . ILE A 1 738 ? -1.809 19.136 -15.675 1.00 52.25 738 ILE A N 1
ATOM 5900 C CA . ILE A 1 738 ? -3.122 19.157 -15.011 1.00 52.25 738 ILE A CA 1
ATOM 5901 C C . ILE A 1 738 ? -3.627 20.607 -14.972 1.00 52.25 738 ILE A C 1
ATOM 5903 O O . ILE A 1 738 ? -3.410 21.342 -14.008 1.00 52.25 738 ILE A O 1
ATOM 5907 N N . THR A 1 739 ? -4.259 21.048 -16.061 1.00 44.78 739 THR A N 1
ATOM 5908 C CA . THR A 1 739 ? -4.771 22.423 -16.200 1.00 44.78 739 THR A CA 1
ATOM 5909 C C . THR A 1 739 ? -5.969 22.703 -15.282 1.00 44.78 739 THR A C 1
ATOM 5911 O O . THR A 1 739 ? -6.839 21.857 -15.058 1.00 44.78 739 THR A O 1
ATOM 5914 N N . SER A 1 740 ? -6.055 23.930 -14.758 1.00 38.78 740 SER A N 1
ATOM 5915 C CA . SER A 1 740 ? -7.258 24.449 -14.104 1.00 38.78 740 SER A CA 1
ATOM 5916 C C . SER A 1 740 ? -8.318 24.753 -15.171 1.00 38.78 740 SER A C 1
ATOM 5918 O O . SER A 1 740 ? -8.107 25.590 -16.039 1.00 38.78 740 SER A O 1
ATOM 5920 N N . LYS A 1 741 ? -9.445 24.021 -15.140 1.00 40.25 741 LYS A N 1
ATOM 5921 C CA . LYS A 1 741 ? -10.625 24.172 -16.023 1.00 40.25 741 LYS A CA 1
ATOM 5922 C C . LYS A 1 741 ? -10.288 24.665 -17.444 1.00 40.25 741 LYS A C 1
ATOM 5924 O O . LYS A 1 741 ? -10.550 25.819 -17.785 1.00 40.25 741 LYS A O 1
ATOM 5929 N N . ALA A 1 742 ? -9.821 23.774 -18.320 1.00 37.34 742 ALA A N 1
ATOM 5930 C CA . ALA A 1 742 ? -9.921 24.031 -19.754 1.00 37.34 742 ALA A CA 1
ATOM 5931 C C . ALA A 1 742 ? -11.416 24.158 -20.117 1.00 37.34 742 ALA A C 1
ATOM 5933 O O . ALA A 1 742 ? -12.141 23.165 -20.179 1.00 37.34 742 ALA A O 1
ATOM 5934 N N . LYS A 1 743 ? -11.913 25.392 -20.286 1.00 34.41 743 LYS A N 1
ATOM 5935 C CA . LYS A 1 743 ? -13.279 25.665 -20.758 1.00 34.41 743 LYS A CA 1
ATOM 5936 C C . LYS A 1 743 ? -13.405 25.186 -22.207 1.00 34.41 743 LYS A C 1
ATOM 5938 O O . LYS A 1 743 ? -13.226 25.959 -23.141 1.00 34.41 743 LYS A O 1
ATOM 5943 N N . TRP A 1 744 ? -13.758 23.921 -22.396 1.00 36.78 744 TRP A N 1
ATOM 5944 C CA . TRP A 1 744 ? -14.225 23.404 -23.679 1.00 36.78 744 TRP A CA 1
ATOM 5945 C C . TRP A 1 744 ? -15.725 23.692 -23.816 1.00 36.78 744 TRP A C 1
ATOM 5947 O O . TRP A 1 744 ? -16.589 22.859 -23.562 1.00 36.78 744 TRP A O 1
ATOM 5957 N N . GLY A 1 745 ? -16.029 24.940 -24.167 1.00 30.95 745 GLY A N 1
ATOM 5958 C CA . GLY A 1 745 ? -17.360 25.459 -24.484 1.00 30.95 745 GLY A CA 1
ATOM 5959 C C . GLY A 1 745 ? -17.212 26.730 -25.327 1.00 30.95 745 GLY A C 1
ATOM 5960 O O . GLY A 1 745 ? -16.126 27.306 -25.326 1.00 30.95 745 GLY A O 1
ATOM 5961 N N . PRO A 1 746 ? -18.239 27.166 -26.081 1.00 28.06 746 PRO A N 1
ATOM 5962 C CA . PRO A 1 746 ? -18.105 28.286 -27.007 1.00 28.06 746 PRO A CA 1
ATOM 5963 C C . PRO A 1 746 ? -17.778 29.565 -26.229 1.00 28.06 746 PRO A C 1
ATOM 5965 O O . PRO A 1 746 ? -18.648 30.185 -25.621 1.00 28.06 746 PRO A O 1
ATOM 5968 N N . THR A 1 747 ? -16.512 29.965 -26.232 1.00 30.41 747 THR A N 1
ATOM 5969 C CA . THR A 1 747 ? -16.112 31.307 -25.838 1.00 30.41 747 THR A CA 1
ATOM 5970 C C . THR A 1 747 ? -16.599 32.253 -26.928 1.00 30.41 747 THR A C 1
ATOM 5972 O O . THR A 1 747 ? -16.231 32.122 -28.097 1.00 30.41 747 THR A O 1
ATOM 5975 N N . ARG A 1 748 ? -17.475 33.200 -26.564 1.00 30.52 748 ARG A N 1
ATOM 5976 C CA . ARG A 1 748 ? -17.734 34.375 -27.405 1.00 30.52 748 ARG A CA 1
ATOM 5977 C C . ARG A 1 748 ? -16.371 34.970 -27.769 1.00 30.52 748 ARG A C 1
ATOM 5979 O O . ARG A 1 748 ? -15.551 35.204 -26.883 1.00 30.52 748 ARG A O 1
ATOM 5986 N N . ARG A 1 749 ? -16.119 35.116 -29.075 1.00 28.02 749 ARG A N 1
ATOM 5987 C CA . ARG A 1 749 ? -14.875 35.658 -29.635 1.00 28.02 749 ARG A CA 1
ATOM 5988 C C . ARG A 1 749 ? -14.555 36.982 -28.945 1.00 28.02 749 ARG A C 1
ATOM 5990 O O . ARG A 1 749 ? -15.323 37.925 -29.082 1.00 28.02 749 ARG A O 1
ATOM 5997 N N . ASN A 1 750 ? -13.425 37.040 -28.249 1.00 28.55 750 ASN A N 1
ATOM 5998 C CA . ASN A 1 750 ? -12.795 38.300 -27.883 1.00 28.55 750 ASN A CA 1
ATOM 5999 C C . ASN A 1 750 ? -11.649 38.516 -28.893 1.00 28.55 750 ASN A C 1
ATOM 6001 O O . ASN A 1 750 ? -10.781 37.641 -28.964 1.00 28.55 750 ASN A O 1
ATOM 6005 N N . PRO A 1 751 ? -11.633 39.581 -29.718 1.00 27.97 751 PRO A N 1
ATOM 6006 C CA . PRO A 1 751 ? -10.735 39.672 -30.880 1.00 27.97 751 PRO A CA 1
ATOM 6007 C C . PRO A 1 751 ? -9.237 39.876 -30.574 1.00 27.97 751 PRO A C 1
ATOM 6009 O O . PRO A 1 751 ? -8.467 40.072 -31.505 1.00 27.97 751 PRO A O 1
ATOM 6012 N N . GLY A 1 752 ? -8.799 39.852 -29.309 1.00 30.94 752 GLY A N 1
ATOM 6013 C CA . GLY A 1 752 ? -7.491 40.404 -28.916 1.00 30.94 752 GLY A CA 1
ATOM 6014 C C . GLY A 1 752 ? -6.427 39.456 -28.347 1.00 30.94 752 GLY A C 1
ATOM 6015 O O . GLY A 1 752 ? -5.313 39.909 -28.108 1.00 30.94 752 GLY A O 1
ATOM 6016 N N . ALA A 1 753 ? -6.690 38.169 -28.102 1.00 27.20 753 ALA A N 1
ATOM 6017 C CA . ALA A 1 753 ? -5.715 37.319 -27.399 1.00 27.20 753 ALA A CA 1
ATOM 6018 C C . ALA A 1 753 ? -4.876 36.457 -28.363 1.00 27.20 753 ALA A C 1
ATOM 6020 O O . ALA A 1 753 ? -5.371 35.498 -28.960 1.00 27.20 753 ALA A O 1
ATOM 6021 N N . ARG A 1 754 ? -3.588 36.807 -28.502 1.00 25.95 754 ARG A N 1
ATOM 6022 C CA . ARG A 1 754 ? -2.568 36.041 -29.238 1.00 25.95 754 ARG A CA 1
ATOM 6023 C C . ARG A 1 754 ? -2.489 34.594 -28.730 1.00 25.95 754 ARG A C 1
ATOM 6025 O O . ARG A 1 754 ? -2.488 34.341 -27.530 1.00 25.95 754 ARG A O 1
ATOM 6032 N N . ARG A 1 755 ? -2.402 33.654 -29.678 1.00 26.91 755 ARG A N 1
ATOM 6033 C CA . ARG A 1 755 ? -2.235 32.211 -29.453 1.00 26.91 755 ARG A CA 1
ATOM 6034 C C . ARG A 1 755 ? -0.918 31.929 -28.724 1.00 26.91 755 ARG A C 1
ATOM 6036 O O . ARG A 1 755 ? 0.141 32.071 -29.326 1.00 26.91 755 ARG A O 1
ATOM 6043 N N . SER A 1 756 ? -0.991 31.455 -27.486 1.00 22.02 756 SER A N 1
ATOM 6044 C CA . SER A 1 756 ? 0.069 30.655 -26.874 1.00 22.02 756 SER A CA 1
ATOM 6045 C C . SER A 1 756 ? -0.267 29.174 -27.053 1.00 22.02 756 SER A C 1
ATOM 6047 O O . SER A 1 756 ? -1.302 28.668 -26.620 1.00 22.02 756 SER A O 1
ATOM 6049 N N . THR A 1 757 ? 0.600 28.507 -27.802 1.00 23.30 757 THR A N 1
ATOM 6050 C CA . THR A 1 757 ? 0.615 27.078 -28.102 1.00 23.30 757 THR A CA 1
ATOM 6051 C C . THR A 1 757 ? 0.847 26.294 -26.808 1.00 23.30 757 THR A C 1
ATOM 6053 O O . THR A 1 757 ? 1.846 26.526 -26.134 1.00 23.30 757 THR A O 1
ATOM 6056 N N . VAL A 1 758 ? -0.053 25.373 -26.459 1.00 22.53 758 VAL A N 1
ATOM 6057 C CA . VAL A 1 758 ? 0.140 24.406 -25.365 1.00 22.53 758 VAL A CA 1
ATOM 6058 C C . VAL A 1 758 ? 0.181 23.018 -26.003 1.00 22.53 758 VAL A C 1
ATOM 6060 O O . VAL A 1 758 ? -0.739 22.669 -26.747 1.00 22.53 758 VAL A O 1
ATOM 6063 N N . ILE A 1 759 ? 1.303 22.323 -25.790 1.00 27.47 759 ILE A N 1
ATOM 6064 C CA . ILE A 1 759 ? 1.661 20.991 -26.314 1.00 27.47 759 ILE A CA 1
ATOM 6065 C C . ILE A 1 759 ? 0.866 19.900 -25.598 1.00 27.47 759 ILE A C 1
ATOM 6067 O O . ILE A 1 759 ? 0.683 20.029 -24.365 1.00 27.47 759 ILE A O 1
#

Radius of gyration: 35.36 Å; Cα contacts (8 Å, |Δi|>4): 997; chains: 1; bounding box: 81×103×87 Å

Foldseek 3Di:
DDKDFFPQDDPPDDDDDFQWDKDWDDDDPDRTGIIIDTHGPPFDKDWDDADDDPQRKDKTWIWGQFPNWTEIEMEIDDDLPGQDDLVSVVRQQPDPTKGKYWFFQNAADVVQPHPDGDRSVVSVVCSCVPVVKDKDWAPAAFAADPPPPDDGGGRTIMIISDPQQWLDWHWDPDDPDSGTDIDIDTCHPPNQVSVVVVVLVVLVVVQKKKKKKKWFWDPLQLQFQQVLLLVLCVVVVHDPVVSVVSSVVFAFDWDWDDDPHDIDDTDHRNDGDDPPDPCSQVSSCSLCVVLQVLADPFKHWGDDRRMIMIMGIGNDPVVRVVVSVVSVVVSCVVCVVRRTHTDPVPMDMAMDGHDDDADPDDDDPDGDDDDDDDDDDDDDFDDKDWDPVQFPVVLLVVLLVVQDDPDDFDPPDPVSVVVVVVSNVVSNVVSCVRGIDIDGDDDDDDDDDPVLVVLVVVLVVLVVVCVVPVDPVSVVVNVVSVVVSVVVVVVVVVVVVVVLVVPDDLVDCSLVVVLVVVVPPDDVFWDWDDDDPDIDIFGDDPDQQVRLVVSLVVLVVVCVSCVSNVNDDDLVLDAAAGADLDPDDDDAFRDDPPDTHGHDQWDADPNQIAGSLLQSQVRLVVLLVQLVVQCVVCVCVLQDPVHALSVLVVCCVPGRLCSNCPPLLPSLLHDPVSLVSSQVSVLVSLCSSHVHDPPDDSVVSCVVVVHDGPNVVSVVVNVVVLVVQCPDPDPVSNPDDPDDRPPSDDDDDDPDDDDDDDD

InterPro domains:
  IPR000477 Reverse transcriptase domain [PF00078] (201-351)
  IPR000477 Reverse transcriptase domain [PS50878] (139-371)
  IPR005135 Endonuclease/exonuclease/phosphatase [PF14529] (72-183)
  IPR036691 Endonuclease/exonuclease/phosphatase superfamily [G3DSA:3.60.10.10] (1-187)
  IPR036691 Endonuclease/exonuclease/phosphatase superfamily [SSF56219] (2-186)
  IPR043502 DNA/RNA polymerase superfamily [SSF56672] (215-352)

pLDDT: mean 71.59, std 16.54, range [22.02, 94.75]

Sequence (759 aa):
MALLTETHLKPHTKLYTPGYITLRNDRVGRNGGSVAILLKESIPFRQINLPTDPDGTKTLGIKVILNNRSTTIINVYNPPNVVLKECLLRNLFDYRGTVIVAGDFNARHRLWHCIRKNANGATLYDFVMNRGATLFAPETPTYVPSHGKGSQSTLDLVLANSSRCISSISTLTEGGSDHLPVYFELWGTPQTQSRVVSHISGNMAKRNITAMVLLDSEKAFDTVWIEGLIQRLATYSFPSPLIKLVSSYLTDREIKVRVGNKLSAPLQLAAGLPQGSVMSPWLFNIYTSHLLKLQNSHVHIAGFADDLALYSSSVSAKNAINRVRNATHHMIKELNLWKINVNAAKSEAILFISSISTLTEGGSDHLPVYFELWGTPQTQLKKPRFDFRRTDWDVFRCALNNVIPTARPPLGTATDIDTAVVTFTEEITTAVQASTPTNTPRPQKLELPEEILDLIRDKNKVRRLWQVHRRVEDKRAYNRLHKEVRSRISQWRSNRWDELLRNVSPQDNSLWKLFCDLLKLQNSHVHIAGFADDLALYSSSVSAKNAINRVRNATHHMIKELNLWKINVNAAKSEAILFTPSRKQVDTHIHIRTNRIPFSSSVKYLGVHIDNKLNWNVHTKTTNKLALSKLGRNYCLFRSSEINSKHKLLLYKAIVRPTLTYGCQVWHTVAETHLQKLQITQNKCIRLASGQPIRTNTLELHKRLNIPTLKDFIEKMTDKFKLSLLDHPNVLTRNTHITSKAKWGPTRRNPGARRSTVI

Organism: NCBI:txid642074

Solvent-accessible surface area (backbone atoms only — not comparable to full-atom values): 44528 Å² total; per-residue (Å²): 117,47,74,43,54,57,64,50,55,50,84,86,57,84,78,84,50,95,70,41,46,69,47,76,43,60,45,84,95,55,88,42,65,14,34,37,39,40,35,47,67,87,59,74,68,43,81,49,92,71,88,82,46,90,82,53,49,30,66,48,36,36,38,32,70,54,93,93,34,54,32,35,42,31,34,35,32,33,51,78,92,45,83,62,53,67,70,58,54,51,62,70,60,73,54,87,67,50,34,37,43,34,37,37,52,55,26,26,28,62,92,46,69,14,90,54,71,42,71,37,18,49,48,52,48,53,47,31,73,75,68,61,35,33,79,49,62,38,97,53,63,23,32,48,57,93,77,75,79,60,79,56,26,36,32,59,39,36,36,21,66,45,77,81,49,58,73,50,62,38,57,42,94,73,60,100,56,49,51,36,47,76,48,67,38,56,68,75,76,76,55,43,63,56,50,52,49,52,54,48,53,59,34,38,77,69,62,23,18,34,24,36,38,41,46,33,46,54,60,52,56,56,43,36,49,54,68,63,40,53,52,48,44,55,76,68,68,53,58,67,72,58,54,52,51,53,48,64,72,58,48,94,40,71,48,66,53,73,61,91,93,45,70,51,74,77,43,78,44,87,48,29,48,61,85,93,47,87,60,35,64,57,55,49,50,63,62,50,49,66,66,59,65,75,43,55,100,62,36,46,54,40,63,56,90,63,44,38,36,37,31,12,68,25,81,43,62,69,58,8,44,53,52,33,51,56,51,49,57,54,48,52,54,54,32,50,77,60,56,45,50,69,35,73,88,72,31,49,75,51,76,46,74,71,87,87,85,86,84,92,79,88,93,62,102,66,83,82,84,83,86,81,92,84,78,84,89,83,82,86,87,65,76,69,44,73,39,73,91,63,43,42,63,67,59,25,49,51,48,40,64,78,64,60,72,94,63,82,74,70,69,88,45,73,67,39,44,52,49,52,50,51,50,54,51,52,50,52,50,52,19,45,64,78,24,35,53,71,50,69,77,84,90,86,82,89,77,79,60,64,73,60,52,50,46,49,51,50,30,52,51,35,44,52,51,21,72,74,69,64,45,69,65,37,48,52,51,24,52,50,39,49,53,48,48,50,49,53,52,52,50,53,52,48,55,50,46,55,54,49,61,74,68,54,47,96,90,50,72,58,54,68,48,56,49,72,58,57,73,70,68,72,51,101,61,51,49,78,51,74,56,93,91,49,75,46,78,46,46,77,55,98,42,69,69,57,19,50,49,51,39,43,53,50,48,49,52,49,49,57,44,36,49,72,66,72,45,78,80,56,59,92,77,51,80,40,73,62,77,64,96,65,88,71,89,64,94,58,65,43,70,52,89,92,44,76,28,54,58,38,66,57,49,79,54,98,91,42,43,50,35,43,74,61,47,35,58,71,29,50,54,50,28,43,52,52,24,52,49,55,46,58,79,43,39,65,62,39,66,36,86,86,52,51,45,70,59,30,46,47,48,41,61,69,62,32,46,54,42,63,51,62,67,31,70,76,54,68,62,41,40,66,78,55,51,48,57,48,40,51,53,50,51,50,53,52,29,46,18,62,73,47,63,94,81,60,62,60,71,59,50,29,61,76,68,73,45,76,54,62,64,61,49,36,52,55,52,30,52,56,48,55,62,62,27,72,78,38,89,52,62,73,57,40,66,57,79,85,68,82,67,80,77,84,61,92,70,79,85,68,98,77,77,80,88,78,89,81,133

Mean predicted aligned error: 23.43 Å

Nearest PDB structures (foldseek):
  8ibx-assembly1_C  TM=7.981E-01  e=8.301E-06  Bombyx mori
  8gh6-assembly1_A  TM=6.650E-01  e=6.078E-07  Bombyx mori
  8ibz-assembly1_C  TM=6.482E-01  e=2.769E-06  Bombyx mori
  8c8j-assembly1_A  TM=6.377E-01  e=2.911E-05  Homo sapiens
  8sxu-assembly1_A  TM=6.201E-01  e=1.134E-04  Homo sapiens